Protein AF-A0A933CDI8-F1 (afdb_monomer)

Secondary structure (DSSP, 8-state):
-HHHHHHHHHHHHHHHHHHHHHHSPPTTHHHHTT----------------------------------------------------------PPPPPPPP--HHHHHHHHHHHHHHHHHHHHHS-TTTHHHHHHHHHHTT---TT---TTSSSSSTT-TT---PPP---HHHHHHHHH-TTS-HHHHHHHHHHHHHH-HHHHHHHHHHHHHS-TT--HHHHHHHHHHHHHHHHHH----PPPBPPHHHHHHHHHHHHHS--SEEEE-SBTTTBSTT-PPPHHHHHHHHHHHHTT-EEEEE-SS-SS--TTSTTS--HHHHTTTS-HHHHTT-EEEEGGGTEEEEEETTEEEEEEE------HHHHHHHHHHHHHHHHHH----BTTBSEEE-SSEEEEE--TT--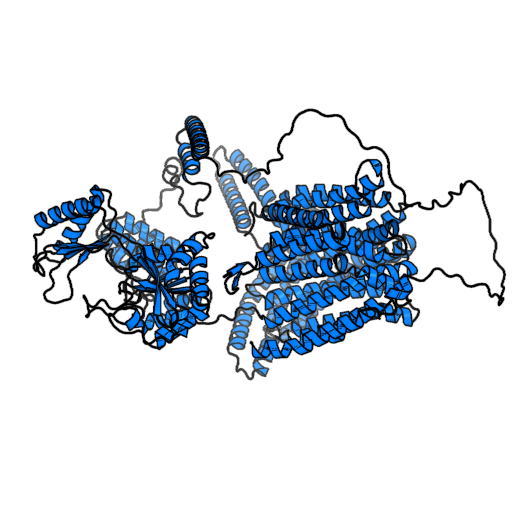HHHHHHHHHHHHHHHHTTT---EEEEE--SSTTPPPEEEEES--HHHHHHHHHHTHHHHHHHHHHHHTT--GGGHHHHHHHHTTSPP-PPPGGGEEEEEEEE-STT-TTHHHHHTSTT-EEEEEEEEE-TTSTTEEE-SS-HHHHHHHHHHHHH-----S--HHHHHHHHHHHHHHHHHHHHHHHHHHHHHHHHHHHHHHHHHHHHTTHHHHHHHHHHHHHHHHS-HHHHHHHHHHHHHHHTTHHHHHHHTT--SHHHHHHHHHHHHHHHHHHHHHHHHHHHHHHGGGHHHHHHHHHHHHHHHHHIIIIIS-HHHHHHHHHHTT-TTHHHHHHHHIIIIIIHHHHHHHS---PPPPSSHHHHHHHHHHTTT--HHHHHHHHHHHHHHHHHHHHHHHHHHHHHHHHHHHHH-----HHHHHHHHHHHHHHHHHHHHHHHHHHHHHHHH-GGGHHHHHHHHHHHHHHHHHHHHHHHHHHHHHHHHHHHH--THHHHHHHHHHHHHSHHHHHHHHTTTBPPPHHHHHHHHHHHHHHHHHHHHHHS--TTHHHHHHHHHHHHHHHHHHHHHHHTHHHHHHHHHHHHHHHHHHIIIIIHHHHHHHHH-TTTHHHHHHHHHHHHHHHHHHHHHHH---PEEEETTTEEEEHHHHHHHHHHHHHHHHIIIIISTT-HHHHHHHHHHHHHHHHHHTT--HHHHHHHHHHHHHTTHHHHHHHH-TTTSSS-HHHHHHHHHHHHHHHHHHHHHHHHHHHHHHB-GGGHHHHHHHHHHHHHHHHHHHHHHHHHHHHHSSS-TTHHHHHHHHHHHHHHHHHHHGGGGSTT--SS---

pLDDT: mean 83.4, std 19.12, range [24.33, 98.25]

Mean predicted aligned error: 13.37 Å

Nearest PDB structures (foldseek):
  7d5p-assembly2_B  TM=5.607E-01  e=1.020E-02  Staphylococcus aureus subsp. aureus COL
  4jre-assembly1_D  TM=4.923E-01  e=1.962E-02  Escherichia coli K-12
  4iu9-assembly1_B  TM=6.446E-01  e=3.135E-01  Escherichia coli K-12
  4jr9-assembly1_A  TM=4.580E-01  e=1.245E-01  Escherichia coli K-12
  4iu9-assembly2_A  TM=4.552E-01  e=8.205E-01  Escherichia coli K-12

Structure (mmCIF, N/CA/C/O backbone):
data_AF-A0A933CDI8-F1
#
_entry.id   AF-A0A933CDI8-F1
#
loop_
_atom_site.group_PDB
_atom_site.id
_atom_site.type_symbol
_atom_site.label_atom_id
_atom_site.label_alt_id
_atom_site.label_comp_id
_atom_site.label_asym_id
_atom_site.label_entity_id
_atom_site.label_seq_id
_atom_site.pdbx_PDB_ins_code
_atom_site.Cartn_x
_atom_site.Cartn_y
_atom_site.Cartn_z
_atom_site.occupancy
_atom_site.B_iso_or_equiv
_atom_site.auth_seq_id
_atom_site.auth_comp_id
_atom_site.auth_asym_id
_atom_site.auth_atom_id
_atom_site.pdbx_PDB_model_num
ATOM 1 N N . MET A 1 1 ? 5.639 -26.938 7.984 1.00 29.56 1 MET A N 1
ATOM 2 C CA . MET A 1 1 ? 6.622 -25.952 7.470 1.00 29.56 1 MET A CA 1
ATOM 3 C C . MET A 1 1 ? 8.074 -26.406 7.642 1.00 29.56 1 MET A C 1
ATOM 5 O O . MET A 1 1 ? 8.707 -26.587 6.616 1.00 29.56 1 MET A O 1
ATOM 9 N N . SER A 1 2 ? 8.576 -26.695 8.855 1.00 24.33 2 SER A N 1
ATOM 10 C CA . SER A 1 2 ? 9.972 -27.151 9.102 1.00 24.33 2 SER A CA 1
ATOM 11 C C . SER A 1 2 ? 10.437 -28.359 8.247 1.00 24.33 2 SER A C 1
ATOM 13 O O . SER A 1 2 ? 11.521 -28.343 7.665 1.00 24.33 2 SER A O 1
ATOM 15 N N . ARG A 1 3 ? 9.582 -29.376 8.045 1.00 27.48 3 ARG A N 1
ATOM 16 C CA . ARG A 1 3 ? 9.903 -30.528 7.171 1.00 27.48 3 ARG A CA 1
ATOM 17 C C . ARG A 1 3 ? 9.955 -30.186 5.671 1.00 27.48 3 ARG A C 1
ATOM 19 O O . ARG A 1 3 ? 10.590 -30.904 4.907 1.00 27.48 3 ARG A O 1
ATOM 26 N N . MET A 1 4 ? 9.311 -29.098 5.244 1.00 31.23 4 MET A N 1
ATOM 27 C CA . MET A 1 4 ? 9.255 -28.670 3.838 1.00 31.23 4 MET A CA 1
ATOM 28 C C . MET A 1 4 ? 10.451 -27.777 3.478 1.00 31.23 4 MET A C 1
ATOM 30 O O . MET A 1 4 ? 11.021 -27.929 2.401 1.00 31.23 4 MET A O 1
ATOM 34 N N . THR A 1 5 ? 10.903 -26.931 4.413 1.00 34.00 5 THR A N 1
ATOM 35 C CA . THR A 1 5 ? 12.157 -26.166 4.298 1.00 34.00 5 THR A CA 1
ATOM 36 C C . THR A 1 5 ? 13.377 -27.082 4.181 1.00 34.00 5 THR A C 1
ATOM 38 O O . THR A 1 5 ? 14.260 -26.806 3.372 1.00 34.00 5 THR A O 1
ATOM 41 N N . ASN A 1 6 ? 13.401 -28.218 4.889 1.00 38.78 6 ASN A N 1
ATOM 42 C CA . ASN A 1 6 ? 14.493 -29.192 4.763 1.00 38.78 6 ASN A CA 1
ATOM 43 C C . ASN A 1 6 ? 14.480 -29.975 3.438 1.00 38.78 6 ASN A C 1
ATOM 45 O O . ASN A 1 6 ? 15.547 -30.329 2.940 1.00 38.78 6 ASN A O 1
ATOM 49 N N . ARG A 1 7 ? 13.308 -30.206 2.826 1.00 41.59 7 ARG A N 1
ATOM 50 C CA . ARG A 1 7 ? 13.207 -30.906 1.529 1.00 41.59 7 ARG A CA 1
ATOM 51 C C . ARG A 1 7 ? 13.533 -30.015 0.328 1.00 41.59 7 ARG A C 1
ATOM 53 O O . ARG A 1 7 ? 14.048 -30.521 -0.660 1.00 41.59 7 ARG A O 1
ATOM 60 N N . LEU A 1 8 ? 13.287 -28.705 0.418 1.00 35.78 8 LEU A N 1
ATOM 61 C CA . LEU A 1 8 ? 13.598 -27.748 -0.654 1.00 35.78 8 LEU A CA 1
ATOM 62 C C . LEU A 1 8 ? 15.042 -27.225 -0.610 1.00 35.78 8 LEU A C 1
ATOM 64 O O . LEU A 1 8 ? 15.559 -26.814 -1.644 1.00 35.78 8 LEU A O 1
ATOM 68 N N . ARG A 1 9 ? 15.718 -27.281 0.548 1.00 43.38 9 ARG A N 1
ATOM 69 C CA . ARG A 1 9 ? 17.098 -26.789 0.702 1.00 43.38 9 ARG A CA 1
ATOM 70 C C . ARG A 1 9 ? 18.082 -27.492 -0.235 1.00 43.38 9 ARG A C 1
ATOM 72 O O . ARG A 1 9 ? 18.809 -26.805 -0.934 1.00 43.38 9 ARG A O 1
ATOM 79 N N . LYS A 1 10 ? 18.057 -28.831 -0.282 1.00 42.09 10 LYS A N 1
ATOM 80 C CA . LYS A 1 10 ? 18.989 -29.652 -1.077 1.00 42.09 10 LYS A CA 1
ATOM 81 C C . LYS A 1 10 ? 18.892 -29.432 -2.597 1.00 42.09 10 LYS A C 1
ATOM 83 O O . LYS A 1 10 ? 19.933 -29.168 -3.191 1.00 42.09 10 LYS A O 1
ATOM 88 N N . PRO A 1 11 ? 17.710 -29.496 -3.244 1.00 41.34 11 PRO A N 1
ATOM 89 C CA . PRO A 1 11 ? 17.618 -29.260 -4.686 1.00 41.34 11 PRO A CA 1
ATOM 90 C C . PRO A 1 11 ? 17.911 -27.800 -5.058 1.00 41.34 11 PRO A C 1
ATOM 92 O O . PRO A 1 11 ? 18.520 -27.558 -6.093 1.00 41.34 11 PRO A O 1
ATOM 95 N N . LEU A 1 12 ? 17.556 -26.830 -4.201 1.00 37.62 12 LEU A N 1
ATOM 96 C CA . LEU A 1 12 ? 17.853 -25.415 -4.443 1.00 37.62 12 LEU A CA 1
ATOM 97 C C . LEU A 1 12 ? 19.356 -25.119 -4.307 1.00 37.62 12 LEU A C 1
ATOM 99 O O . LEU A 1 12 ? 19.914 -24.418 -5.144 1.00 37.62 12 LEU A O 1
ATOM 103 N N . SER A 1 13 ? 20.033 -25.693 -3.305 1.00 42.59 13 SER A N 1
ATOM 104 C CA . SER A 1 13 ? 21.490 -25.580 -3.169 1.00 42.59 13 SER A CA 1
ATOM 105 C C . SER A 1 13 ? 22.235 -26.294 -4.296 1.00 42.59 13 SER A C 1
ATOM 107 O O . SER A 1 13 ? 23.255 -25.786 -4.741 1.00 42.59 13 SER A O 1
ATOM 109 N N . LEU A 1 14 ? 21.716 -27.423 -4.798 1.00 43.22 14 LEU A N 1
ATOM 110 C CA . LEU A 1 14 ? 22.278 -28.133 -5.956 1.00 43.22 14 LEU A CA 1
ATOM 111 C C . LEU A 1 14 ? 22.096 -27.350 -7.260 1.00 43.22 14 LEU A C 1
ATOM 113 O O . LEU A 1 14 ? 23.036 -27.265 -8.038 1.00 43.22 14 LEU A O 1
ATOM 117 N N . ALA A 1 15 ? 20.934 -26.730 -7.481 1.00 39.41 15 ALA A N 1
ATOM 118 C CA . ALA A 1 15 ? 20.693 -25.893 -8.656 1.00 39.41 15 ALA A CA 1
ATOM 119 C C . ALA A 1 15 ? 21.548 -24.612 -8.641 1.00 39.41 15 ALA A C 1
ATOM 121 O O . ALA A 1 15 ? 22.101 -24.229 -9.669 1.00 39.41 15 ALA A O 1
ATOM 122 N N . VAL A 1 16 ? 21.706 -23.979 -7.473 1.00 40.50 16 VAL A N 1
ATOM 123 C CA . VAL A 1 16 ? 22.579 -22.805 -7.292 1.00 40.50 16 VAL A CA 1
ATOM 124 C C . VAL A 1 16 ? 24.055 -23.186 -7.435 1.00 40.50 16 VAL A C 1
ATOM 126 O O . VAL A 1 16 ? 24.792 -22.474 -8.109 1.00 40.50 16 VAL A O 1
ATOM 129 N N . ALA A 1 17 ? 24.482 -24.325 -6.880 1.00 43.09 17 ALA A N 1
ATOM 130 C CA . ALA A 1 17 ? 25.842 -24.834 -7.050 1.00 43.09 17 ALA A CA 1
ATOM 131 C C . ALA A 1 17 ? 26.133 -25.222 -8.508 1.00 43.09 17 ALA A C 1
ATOM 133 O O . ALA A 1 17 ? 27.192 -24.878 -9.012 1.00 43.09 17 ALA A O 1
ATOM 134 N N . ALA A 1 18 ? 25.196 -25.858 -9.217 1.00 39.78 18 ALA A N 1
ATOM 135 C CA . ALA A 1 18 ? 25.355 -26.199 -10.632 1.00 39.78 18 ALA A CA 1
ATOM 136 C C . ALA A 1 18 ? 25.419 -24.950 -11.528 1.00 39.78 18 ALA A C 1
ATOM 138 O O . ALA A 1 18 ? 26.235 -24.897 -12.444 1.00 39.78 18 ALA A O 1
ATOM 139 N N . ALA A 1 19 ? 24.618 -23.919 -11.235 1.00 35.81 19 ALA A N 1
ATOM 140 C CA . ALA A 1 19 ? 24.682 -22.637 -11.937 1.00 35.81 19 ALA A CA 1
ATOM 141 C C . ALA A 1 19 ? 25.991 -21.875 -11.651 1.00 35.81 19 ALA A C 1
ATOM 143 O O . ALA A 1 19 ? 26.554 -21.280 -12.563 1.00 35.81 19 ALA A O 1
ATOM 144 N N . LEU A 1 20 ? 26.503 -21.929 -10.415 1.00 37.59 20 LEU A N 1
ATOM 145 C CA . LEU A 1 20 ? 27.810 -21.369 -10.046 1.00 37.59 20 LEU A CA 1
ATOM 146 C C . LEU A 1 20 ? 28.968 -22.136 -10.698 1.00 37.59 20 LEU A C 1
ATOM 148 O O . LEU A 1 20 ? 29.876 -21.513 -11.231 1.00 37.59 20 LEU A O 1
ATOM 152 N N . VAL A 1 21 ? 28.919 -23.469 -10.727 1.00 40.34 21 VAL A N 1
ATOM 153 C CA . VAL A 1 21 ? 29.942 -24.316 -11.365 1.00 40.34 21 VAL A CA 1
ATOM 154 C C . VAL A 1 21 ? 29.949 -24.142 -12.887 1.00 40.34 21 VAL A C 1
ATOM 156 O O . VAL A 1 21 ? 31.021 -24.108 -13.480 1.00 40.34 21 VAL A O 1
ATOM 159 N N . ALA A 1 22 ? 28.789 -23.950 -13.523 1.00 38.78 22 ALA A N 1
ATOM 160 C CA . ALA A 1 22 ? 28.701 -23.642 -14.954 1.00 38.78 22 ALA A CA 1
ATOM 161 C C . ALA A 1 22 ? 29.131 -22.201 -15.307 1.00 38.78 22 ALA A C 1
ATOM 163 O O . ALA A 1 22 ? 29.430 -21.922 -16.468 1.00 38.78 22 ALA A O 1
ATOM 164 N N . ALA A 1 23 ? 29.152 -21.286 -14.330 1.00 32.81 23 ALA A N 1
ATOM 165 C CA . ALA A 1 23 ? 29.520 -19.879 -14.513 1.00 32.81 23 ALA A CA 1
ATOM 166 C C . ALA A 1 23 ? 30.981 -19.558 -14.146 1.00 32.81 23 ALA A C 1
ATOM 168 O O . ALA A 1 23 ? 31.468 -18.482 -14.493 1.00 32.81 23 ALA A O 1
ATOM 169 N N . LEU A 1 24 ? 31.691 -20.460 -13.461 1.00 33.16 24 LEU A N 1
ATOM 170 C CA . LEU A 1 24 ? 33.099 -20.269 -13.122 1.00 33.16 24 LEU A CA 1
ATOM 171 C C . LEU A 1 24 ? 33.996 -20.642 -14.317 1.00 33.16 24 LEU A C 1
ATOM 173 O O . LEU A 1 24 ? 33.868 -21.742 -14.858 1.00 33.16 24 LEU A O 1
ATOM 177 N N . PRO A 1 25 ? 34.937 -19.776 -14.736 1.00 35.91 25 PRO A N 1
ATOM 178 C CA . PRO A 1 25 ? 35.979 -20.184 -15.666 1.00 35.91 25 PRO A CA 1
ATOM 179 C C . PRO A 1 25 ? 36.874 -21.222 -14.970 1.00 35.91 25 PRO A C 1
ATOM 181 O O . PRO A 1 25 ? 37.279 -21.034 -13.823 1.00 35.91 25 PRO A O 1
ATOM 184 N N . GLY A 1 26 ? 37.167 -22.338 -15.644 1.00 38.72 26 GLY A N 1
ATOM 185 C CA . GLY A 1 26 ? 38.044 -23.374 -15.097 1.00 38.72 26 GLY A CA 1
ATOM 186 C C . GLY A 1 26 ? 39.420 -22.812 -14.686 1.00 38.72 26 GLY A C 1
ATOM 187 O O . GLY A 1 26 ? 39.876 -21.823 -15.270 1.00 38.72 26 GLY A O 1
ATOM 188 N N . PRO A 1 27 ? 40.118 -23.441 -13.721 1.00 36.31 27 PRO A N 1
ATOM 189 C CA . PRO A 1 27 ? 41.357 -22.925 -13.120 1.00 36.31 27 PRO A CA 1
ATOM 190 C C . PRO A 1 27 ? 42.532 -22.706 -14.098 1.00 36.31 27 PRO A C 1
ATOM 192 O O . PRO A 1 27 ? 43.540 -22.117 -13.717 1.00 36.31 27 PRO A O 1
ATOM 195 N N . CYS A 1 28 ? 42.409 -23.093 -15.372 1.00 35.12 28 CYS A N 1
ATOM 196 C CA . CYS A 1 28 ? 43.388 -22.774 -16.415 1.00 35.12 28 CYS A CA 1
ATOM 197 C C . CYS A 1 28 ? 43.265 -21.344 -16.985 1.00 35.12 28 CYS A C 1
ATOM 199 O O . CYS A 1 28 ? 44.258 -20.811 -17.474 1.00 35.12 28 CYS A O 1
ATOM 201 N N . ALA A 1 29 ? 42.108 -20.677 -16.886 1.00 35.97 29 ALA A N 1
ATOM 202 C CA . ALA A 1 29 ? 41.917 -19.342 -17.473 1.00 35.97 29 ALA A CA 1
ATOM 203 C C . ALA A 1 29 ? 42.589 -18.213 -16.662 1.00 35.97 29 ALA A C 1
ATOM 205 O O . ALA A 1 29 ? 43.059 -17.235 -17.238 1.00 35.97 29 ALA A O 1
ATOM 206 N N . ALA A 1 30 ? 42.718 -18.374 -15.339 1.00 34.94 30 ALA A N 1
ATOM 207 C CA . ALA A 1 30 ? 43.395 -17.403 -14.473 1.00 34.94 30 ALA A CA 1
ATOM 208 C C . ALA A 1 30 ? 44.931 -17.414 -14.628 1.00 34.94 30 ALA A C 1
ATOM 210 O O . ALA A 1 30 ? 45.590 -16.443 -14.267 1.00 34.94 30 ALA A O 1
ATOM 211 N N . ARG A 1 31 ? 45.508 -18.483 -15.204 1.00 35.03 31 ARG A N 1
ATOM 212 C CA . ARG A 1 31 ? 46.951 -18.579 -15.492 1.00 35.03 31 ARG A CA 1
ATOM 213 C C . ARG A 1 31 ? 47.328 -18.030 -16.873 1.00 35.03 31 ARG A C 1
ATOM 215 O O . ARG A 1 31 ? 48.429 -17.516 -17.029 1.00 35.03 31 ARG A O 1
ATOM 222 N N . ALA A 1 32 ? 46.409 -18.058 -17.841 1.00 36.06 32 ALA A N 1
ATOM 223 C CA . ALA A 1 32 ? 46.644 -17.524 -19.186 1.00 36.06 32 ALA A CA 1
ATOM 224 C C . ALA A 1 32 ? 46.695 -15.982 -19.230 1.00 36.06 32 ALA A C 1
ATOM 226 O O . ALA A 1 32 ? 47.423 -15.419 -20.042 1.00 36.06 32 ALA A O 1
ATOM 227 N N . ALA A 1 33 ? 46.007 -15.289 -18.313 1.00 37.56 33 ALA A N 1
ATOM 228 C CA . ALA A 1 33 ? 46.054 -13.825 -18.214 1.00 37.56 33 ALA A CA 1
ATOM 229 C C . ALA A 1 33 ? 47.380 -13.274 -17.637 1.00 37.56 33 ALA A C 1
ATOM 231 O O . ALA A 1 33 ? 47.621 -12.074 -17.716 1.00 37.56 33 ALA A O 1
ATOM 232 N N . ALA A 1 34 ? 48.249 -14.133 -17.087 1.00 37.78 34 ALA A N 1
ATOM 233 C CA . ALA A 1 34 ? 49.515 -13.733 -16.465 1.00 37.78 34 ALA A CA 1
ATOM 234 C C . ALA A 1 34 ? 50.777 -14.119 -17.273 1.00 37.78 34 ALA A C 1
ATOM 236 O O . ALA A 1 34 ? 51.878 -13.790 -16.842 1.00 37.78 34 ALA A O 1
ATOM 237 N N . GLN A 1 35 ? 50.660 -14.809 -18.420 1.00 35.44 35 GLN A N 1
ATOM 238 C CA . GLN A 1 35 ? 51.826 -15.347 -19.158 1.00 35.44 35 GLN A CA 1
ATOM 239 C C . GLN A 1 35 ? 51.803 -15.131 -20.688 1.00 35.44 35 GLN A C 1
ATOM 241 O O . GLN A 1 35 ? 52.497 -15.822 -21.427 1.00 35.44 35 GLN A O 1
ATOM 246 N N . GLY A 1 36 ? 51.051 -14.152 -21.193 1.00 30.30 36 GLY A N 1
ATOM 247 C CA . GLY A 1 36 ? 50.941 -13.863 -22.631 1.00 30.30 36 GLY A CA 1
ATOM 248 C C . GLY A 1 36 ? 51.861 -12.752 -23.155 1.00 30.30 36 GLY A C 1
ATOM 249 O O . GLY A 1 36 ? 51.366 -11.827 -23.785 1.00 30.30 36 GLY A O 1
ATOM 250 N N . LEU A 1 37 ? 53.174 -12.810 -22.907 1.00 35.38 37 LEU A N 1
ATOM 251 C CA . LEU A 1 37 ? 54.184 -12.004 -23.619 1.00 35.38 37 LEU A CA 1
ATOM 252 C C . LEU A 1 37 ? 55.337 -12.917 -24.055 1.00 35.38 37 LEU A C 1
ATOM 254 O O . LEU A 1 37 ? 56.425 -12.910 -23.491 1.00 35.38 37 LEU A O 1
ATOM 258 N N . ALA A 1 38 ? 55.076 -13.732 -25.071 1.00 32.53 38 ALA A N 1
ATOM 259 C CA . ALA A 1 38 ? 56.111 -14.375 -25.865 1.00 32.53 38 ALA A CA 1
ATOM 260 C C . ALA A 1 38 ? 55.606 -14.459 -27.308 1.00 32.53 38 ALA A C 1
ATOM 262 O O . ALA A 1 38 ? 54.597 -15.101 -27.593 1.00 32.53 38 ALA A O 1
ATOM 263 N N . SER A 1 39 ? 56.291 -13.752 -28.207 1.00 38.97 39 SER A N 1
ATOM 264 C CA . SER A 1 39 ? 56.068 -13.852 -29.651 1.00 38.97 39 SER A CA 1
ATOM 265 C C . SER A 1 39 ? 56.414 -15.257 -30.144 1.00 38.97 39 SER A C 1
ATOM 267 O O . SER A 1 39 ? 57.400 -15.831 -29.675 1.00 38.97 39 SER A O 1
ATOM 269 N N . PRO A 1 40 ? 55.733 -15.742 -31.192 1.00 36.28 40 PRO A N 1
ATOM 270 C CA . PRO A 1 40 ? 56.443 -16.542 -32.172 1.00 36.28 40 PRO A CA 1
ATOM 271 C C . PRO A 1 40 ? 56.305 -16.024 -33.606 1.00 36.28 40 PRO A C 1
ATOM 273 O O . PRO A 1 40 ? 55.358 -15.354 -34.009 1.00 36.28 40 PRO A O 1
ATOM 276 N N . ARG A 1 41 ? 57.369 -16.362 -34.327 1.00 30.36 41 ARG A N 1
ATOM 277 C CA . ARG A 1 41 ? 57.765 -16.047 -35.693 1.00 30.36 41 ARG A CA 1
ATOM 278 C C . ARG A 1 41 ? 56.803 -16.573 -36.771 1.00 30.36 41 ARG A C 1
ATOM 280 O O . ARG A 1 41 ? 56.313 -17.690 -36.684 1.00 30.36 41 ARG A O 1
ATOM 287 N N . THR A 1 42 ? 56.650 -15.742 -37.804 1.00 32.97 42 THR A N 1
ATOM 288 C CA . THR A 1 42 ? 56.562 -16.020 -39.255 1.00 32.97 42 THR A CA 1
ATOM 289 C C . THR A 1 42 ? 56.135 -17.414 -39.742 1.00 32.97 42 THR A C 1
ATOM 291 O O . THR A 1 42 ? 56.906 -18.365 -39.642 1.00 32.97 42 THR A O 1
ATOM 294 N N . ALA A 1 43 ? 55.026 -17.455 -40.490 1.00 27.66 43 ALA A N 1
ATOM 295 C CA . ALA A 1 43 ? 54.917 -18.207 -41.744 1.00 27.66 43 ALA A CA 1
ATOM 296 C C . ALA A 1 43 ? 53.823 -17.587 -42.640 1.00 27.66 43 ALA A C 1
ATOM 298 O O . ALA A 1 43 ? 52.688 -17.396 -42.214 1.00 27.66 43 ALA A O 1
ATOM 299 N N . ALA A 1 44 ? 54.185 -17.277 -43.880 1.00 27.81 44 ALA A N 1
ATOM 300 C CA . ALA A 1 44 ? 53.309 -17.021 -45.027 1.00 27.81 44 ALA A CA 1
ATOM 301 C C . ALA A 1 44 ? 53.816 -17.925 -46.179 1.00 27.81 44 ALA A C 1
ATOM 303 O O . ALA A 1 44 ? 54.925 -18.452 -46.029 1.00 27.81 44 ALA A O 1
ATOM 304 N N . PRO A 1 45 ? 53.145 -18.073 -47.343 1.00 42.59 45 PRO A N 1
ATOM 305 C CA . PRO A 1 45 ? 51.833 -17.558 -47.759 1.00 42.59 45 PRO A CA 1
ATOM 306 C C . PRO A 1 45 ? 50.931 -18.622 -48.446 1.00 42.59 45 PRO A C 1
ATOM 308 O O . PRO A 1 45 ? 51.368 -19.720 -48.777 1.00 42.59 45 PRO A O 1
ATOM 311 N N . ALA A 1 46 ? 49.688 -18.253 -48.774 1.00 26.22 46 ALA A N 1
ATOM 312 C CA . ALA A 1 46 ? 49.023 -18.750 -49.981 1.00 26.22 46 ALA A CA 1
ATOM 313 C C . ALA A 1 46 ? 48.181 -17.628 -50.604 1.00 26.22 46 ALA A C 1
ATOM 315 O O . ALA A 1 46 ? 47.375 -16.975 -49.946 1.00 26.22 46 ALA A O 1
ATOM 316 N N . VAL A 1 47 ? 48.474 -17.394 -51.876 1.00 26.02 47 VAL A N 1
ATOM 317 C CA . VAL A 1 47 ? 47.993 -16.352 -52.780 1.00 26.02 47 VAL A CA 1
ATOM 318 C C . VAL A 1 47 ? 46.614 -16.724 -53.323 1.00 26.02 47 VAL A C 1
ATOM 320 O O . VAL A 1 47 ? 46.449 -17.851 -53.766 1.00 26.02 47 VAL A O 1
ATOM 323 N N . PHE A 1 48 ? 45.679 -15.773 -53.400 1.00 27.17 48 PHE A N 1
ATOM 324 C CA . PHE A 1 48 ? 44.833 -15.601 -54.587 1.00 27.17 48 PHE A CA 1
ATOM 325 C C . PHE A 1 48 ? 44.464 -14.122 -54.744 1.00 27.17 48 PHE A C 1
ATOM 327 O O . PHE A 1 48 ? 43.903 -13.487 -53.855 1.00 27.17 48 PHE A O 1
ATOM 334 N N . SER A 1 49 ? 44.878 -13.594 -55.891 1.00 24.53 49 SER A N 1
ATOM 335 C CA . SER A 1 49 ? 44.641 -12.253 -56.413 1.00 24.53 49 SER A CA 1
ATOM 336 C C . SER A 1 49 ? 43.299 -12.221 -57.142 1.00 24.53 49 SER A C 1
ATOM 338 O O . SER A 1 49 ? 42.976 -13.206 -57.800 1.00 24.53 49 SER A O 1
ATOM 340 N N . LEU A 1 50 ? 42.575 -11.097 -57.091 1.00 26.86 50 LEU A N 1
ATOM 341 C CA . LEU A 1 50 ? 41.973 -10.487 -58.282 1.00 26.86 50 LEU A CA 1
ATOM 342 C C . LEU A 1 50 ? 41.730 -8.976 -58.068 1.00 26.86 50 LEU A C 1
ATOM 344 O O . LEU A 1 50 ? 41.276 -8.530 -57.019 1.00 26.86 50 LEU A O 1
ATOM 348 N N . ALA A 1 51 ? 42.133 -8.250 -59.109 1.00 29.12 51 ALA A N 1
ATOM 349 C CA . ALA A 1 51 ? 42.309 -6.818 -59.364 1.00 29.12 51 ALA A CA 1
ATOM 350 C C . ALA A 1 51 ? 41.032 -5.920 -59.317 1.00 29.12 51 ALA A C 1
ATOM 352 O O . ALA A 1 51 ? 39.929 -6.437 -59.149 1.00 29.12 51 ALA A O 1
ATOM 353 N N . PRO A 1 52 ? 41.184 -4.576 -59.441 1.00 37.81 52 PRO A N 1
ATOM 354 C CA . PRO A 1 52 ? 40.382 -3.558 -58.751 1.00 37.81 52 PRO A CA 1
ATOM 355 C C . PRO A 1 52 ? 39.442 -2.745 -59.667 1.00 37.81 52 PRO A C 1
ATOM 357 O O . PRO A 1 52 ? 39.448 -2.903 -60.884 1.00 37.81 52 PRO A O 1
ATOM 360 N N . LEU A 1 53 ? 38.695 -1.806 -59.072 1.00 28.00 53 LEU A N 1
ATOM 361 C CA . LEU A 1 53 ? 38.076 -0.679 -59.778 1.00 28.00 53 LEU A CA 1
ATOM 362 C C . LEU A 1 53 ? 38.380 0.642 -59.056 1.00 28.00 53 LEU A C 1
ATOM 364 O O . LEU A 1 53 ? 38.487 0.700 -57.832 1.00 28.00 53 LEU A O 1
ATOM 368 N N . GLU A 1 54 ? 38.609 1.652 -59.886 1.00 26.31 54 GLU A N 1
ATOM 369 C CA . GLU A 1 54 ? 39.449 2.832 -59.696 1.00 26.31 54 GLU A CA 1
ATOM 370 C C . GLU A 1 54 ? 38.835 3.983 -58.873 1.00 26.31 54 GLU A C 1
ATOM 372 O O . GLU A 1 54 ? 37.628 4.076 -58.660 1.00 26.31 54 GLU A O 1
ATOM 377 N N . ALA A 1 55 ? 39.744 4.859 -58.426 1.00 28.17 55 ALA A N 1
ATOM 378 C CA . ALA A 1 55 ? 39.577 6.114 -57.679 1.00 28.17 55 ALA A CA 1
ATOM 379 C C . ALA A 1 55 ? 38.943 7.261 -58.528 1.00 28.17 55 ALA A C 1
ATOM 381 O O . ALA A 1 55 ? 38.506 6.972 -59.641 1.00 28.17 55 ALA A O 1
ATOM 382 N N . PRO A 1 56 ? 38.835 8.544 -58.073 1.00 40.12 56 PRO A N 1
ATOM 383 C CA . PRO A 1 56 ? 39.926 9.438 -57.594 1.00 40.12 56 PRO A CA 1
ATOM 384 C C . PRO A 1 56 ? 39.593 10.138 -56.243 1.00 40.12 56 PRO A C 1
ATOM 386 O O . PRO A 1 56 ? 38.428 10.282 -55.898 1.00 40.12 56 PRO A O 1
ATOM 389 N N . ALA A 1 57 ? 40.497 10.492 -55.318 1.00 29.02 57 ALA A N 1
ATOM 390 C CA . ALA A 1 57 ? 41.764 11.251 -55.301 1.00 29.02 57 ALA A CA 1
ATOM 391 C C . ALA A 1 57 ? 41.606 12.682 -54.715 1.00 29.02 57 ALA A C 1
ATOM 393 O O . ALA A 1 57 ? 40.721 13.433 -55.112 1.00 29.02 57 ALA A O 1
ATOM 394 N N . GLY A 1 58 ? 42.523 13.029 -53.794 1.00 27.61 58 GLY A N 1
ATOM 395 C CA . GLY A 1 58 ? 42.751 14.340 -53.144 1.00 27.61 58 GLY A CA 1
ATOM 396 C C . GLY A 1 58 ? 42.827 14.190 -51.612 1.00 27.61 58 GLY A C 1
ATOM 397 O O . GLY A 1 58 ? 41.789 14.039 -50.986 1.00 27.61 58 GLY A O 1
ATOM 398 N N . GLY A 1 59 ? 43.983 14.019 -50.943 1.00 27.66 59 GLY A N 1
ATOM 399 C CA . GLY A 1 59 ? 45.147 14.927 -50.793 1.00 27.66 59 GLY A CA 1
ATOM 400 C C . GLY A 1 59 ? 44.943 15.778 -49.514 1.00 27.66 59 GLY A C 1
ATOM 401 O O . GLY A 1 59 ? 43.872 16.346 -49.380 1.00 27.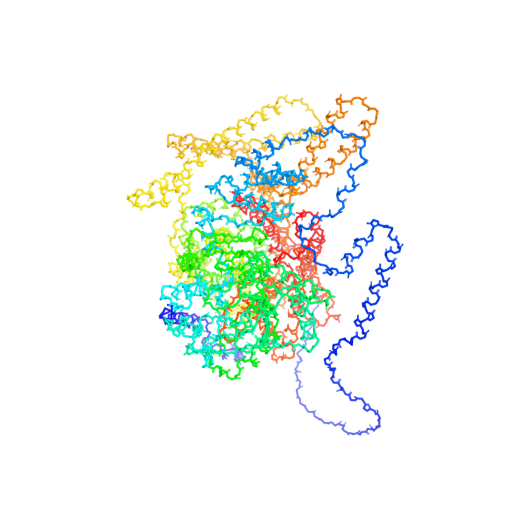66 59 GLY A O 1
ATOM 402 N N . LEU A 1 60 ? 45.816 15.933 -48.506 1.00 26.25 60 LEU A N 1
ATOM 403 C CA . LEU A 1 60 ? 47.265 15.762 -48.337 1.00 26.25 60 LEU A CA 1
ATOM 404 C C . LEU A 1 60 ? 47.634 15.719 -46.820 1.00 26.25 60 LEU A C 1
ATOM 406 O O . LEU A 1 60 ? 46.894 16.213 -45.976 1.00 26.25 60 LEU A O 1
ATOM 410 N N . LEU A 1 61 ? 48.814 15.143 -46.546 1.00 28.84 61 LEU A N 1
ATOM 411 C CA . LEU A 1 61 ? 49.666 15.040 -45.332 1.00 28.84 61 LEU A CA 1
ATOM 412 C C . LEU A 1 61 ? 49.764 16.329 -44.459 1.00 28.84 61 LEU A C 1
ATOM 414 O O . LEU A 1 61 ? 49.611 17.420 -44.984 1.00 28.84 61 LEU A O 1
ATOM 418 N N . SER A 1 62 ? 50.109 16.362 -43.161 1.00 27.44 62 SER A N 1
ATOM 419 C CA . SER A 1 62 ? 51.212 15.717 -42.416 1.00 27.44 62 SER A CA 1
ATOM 420 C C . SER A 1 62 ? 51.161 16.099 -40.913 1.00 27.44 62 SER A C 1
ATOM 422 O O . SER A 1 62 ? 50.557 17.106 -40.561 1.00 27.44 62 SER A O 1
ATOM 424 N N . GLN A 1 63 ? 51.918 15.349 -40.093 1.00 28.88 63 GLN A N 1
ATOM 425 C CA . GLN A 1 63 ? 52.512 15.668 -38.771 1.00 28.88 63 GLN A CA 1
ATOM 426 C C . GLN A 1 63 ? 51.982 14.866 -37.566 1.00 28.88 63 GLN A C 1
ATOM 428 O O . GLN A 1 63 ? 51.037 15.243 -36.882 1.00 28.88 63 GLN A O 1
ATOM 433 N N . ILE A 1 64 ? 52.694 13.773 -37.270 1.00 29.14 64 ILE A N 1
ATOM 434 C CA . ILE A 1 64 ? 52.684 13.049 -35.992 1.00 29.14 64 ILE A CA 1
ATOM 435 C C . ILE A 1 64 ? 54.128 13.071 -35.471 1.00 29.14 64 ILE A C 1
ATOM 437 O O . ILE A 1 64 ? 55.005 12.568 -36.178 1.00 29.14 64 ILE A O 1
ATOM 441 N N . PRO A 1 65 ? 54.415 13.587 -34.264 1.00 33.69 65 PRO A N 1
ATOM 442 C CA . PRO A 1 65 ? 55.631 13.232 -33.559 1.00 33.69 65 PRO A CA 1
ATOM 443 C C . PRO A 1 65 ? 55.393 12.000 -32.679 1.00 33.69 65 PRO A C 1
ATOM 445 O O . PRO A 1 65 ? 54.406 11.890 -31.950 1.00 33.69 65 PRO A O 1
ATOM 448 N N . ALA A 1 66 ? 56.338 11.069 -32.774 1.00 33.12 66 ALA A N 1
ATOM 449 C CA . ALA A 1 66 ? 56.479 9.910 -31.912 1.00 33.12 66 ALA A CA 1
ATOM 450 C C . ALA A 1 66 ? 56.837 10.331 -30.476 1.00 33.12 66 ALA A C 1
ATOM 452 O O . ALA A 1 66 ? 57.699 11.186 -30.280 1.00 33.12 66 ALA A O 1
ATOM 453 N N . ALA A 1 67 ? 56.231 9.682 -29.479 1.00 30.05 67 ALA A N 1
ATOM 454 C CA . ALA A 1 67 ? 56.672 9.748 -28.089 1.00 30.05 67 ALA A CA 1
ATOM 455 C C . ALA A 1 67 ? 57.060 8.344 -27.603 1.00 30.05 67 ALA A C 1
ATOM 457 O O . ALA A 1 67 ? 56.296 7.386 -27.713 1.00 30.05 67 ALA A O 1
ATOM 458 N N . ALA A 1 68 ? 58.300 8.268 -27.129 1.00 31.66 68 ALA A N 1
ATOM 459 C CA . ALA A 1 68 ? 59.029 7.104 -26.648 1.00 31.66 68 ALA A CA 1
ATOM 460 C C . ALA A 1 68 ? 58.489 6.559 -25.302 1.00 31.66 68 ALA A C 1
ATOM 462 O O . ALA A 1 68 ? 57.739 7.254 -24.612 1.00 31.66 68 ALA A O 1
ATOM 463 N N . PRO A 1 69 ? 58.875 5.332 -24.897 1.00 34.00 69 PRO A N 1
ATOM 464 C CA . PRO A 1 69 ? 58.374 4.688 -23.689 1.00 34.00 69 PRO A CA 1
ATOM 465 C C . PRO A 1 69 ? 59.171 5.141 -22.460 1.00 34.00 69 PRO A C 1
ATOM 467 O O . PRO A 1 69 ? 60.401 5.124 -22.470 1.00 34.00 69 PRO A O 1
ATOM 470 N N . TRP A 1 70 ? 58.488 5.506 -21.375 1.00 28.81 70 TRP A N 1
ATOM 471 C CA . TRP A 1 70 ? 59.133 5.717 -20.078 1.00 28.81 70 TRP A CA 1
ATOM 472 C C . TRP A 1 70 ? 59.006 4.469 -19.214 1.00 28.81 70 TRP A C 1
ATOM 474 O O . TRP A 1 70 ? 57.936 4.108 -18.726 1.00 28.81 70 TRP A O 1
ATOM 484 N N . ALA A 1 71 ? 60.153 3.810 -19.078 1.00 29.94 71 ALA A N 1
ATOM 485 C CA . ALA A 1 71 ? 60.442 2.812 -18.072 1.00 29.94 71 ALA A CA 1
ATOM 486 C C . ALA A 1 71 ? 60.413 3.441 -16.670 1.00 29.94 71 ALA A C 1
ATOM 488 O O . ALA A 1 71 ? 60.843 4.576 -16.465 1.00 29.94 71 ALA A O 1
ATOM 489 N N . ALA A 1 72 ? 59.924 2.671 -15.702 1.00 37.16 72 ALA A N 1
ATOM 490 C CA . ALA A 1 72 ? 60.064 2.971 -14.284 1.00 37.16 72 ALA A CA 1
ATOM 491 C C . ALA A 1 72 ? 61.541 2.941 -13.853 1.00 37.16 72 ALA A C 1
ATOM 493 O O . ALA A 1 72 ? 62.338 2.196 -14.429 1.00 37.16 72 ALA A O 1
ATOM 494 N N . PRO A 1 73 ? 61.866 3.614 -12.739 1.00 39.19 73 PRO A N 1
ATOM 495 C CA . PRO A 1 73 ? 62.686 2.932 -11.752 1.00 39.19 73 PRO A CA 1
ATOM 496 C C . PRO A 1 73 ? 62.089 3.020 -10.346 1.00 39.19 73 PRO A C 1
ATOM 498 O O . PRO A 1 73 ? 61.611 4.056 -9.888 1.00 39.19 73 PRO A O 1
ATOM 501 N N . ALA A 1 74 ? 62.157 1.885 -9.658 1.00 32.66 74 ALA A N 1
ATOM 502 C CA . ALA A 1 74 ? 62.060 1.783 -8.215 1.00 32.66 74 ALA A CA 1
ATOM 503 C C . ALA A 1 74 ? 63.476 1.707 -7.611 1.00 32.66 74 ALA A C 1
ATOM 505 O O . ALA A 1 74 ? 64.372 1.145 -8.239 1.00 32.66 74 ALA A O 1
ATOM 506 N N . ALA A 1 75 ? 63.578 2.170 -6.356 1.00 31.50 75 ALA A N 1
ATOM 507 C CA . ALA A 1 75 ? 64.600 1.907 -5.326 1.00 31.50 75 ALA A CA 1
ATOM 508 C C . ALA A 1 75 ? 65.684 2.979 -5.045 1.00 31.50 75 ALA A C 1
ATOM 510 O O . ALA A 1 75 ? 66.420 3.392 -5.932 1.00 31.50 75 ALA A O 1
ATOM 511 N N . GLY A 1 76 ? 65.824 3.307 -3.743 1.00 28.11 76 GLY A N 1
ATOM 512 C CA . GLY A 1 76 ? 67.070 3.767 -3.093 1.00 28.11 76 GLY A CA 1
ATOM 513 C C . GLY A 1 76 ? 67.055 5.196 -2.511 1.00 28.11 76 GLY A C 1
ATOM 514 O O . GLY A 1 76 ? 67.439 6.113 -3.215 1.00 28.11 76 GLY A O 1
ATOM 515 N N . LEU A 1 77 ? 66.439 5.492 -1.355 1.00 28.22 77 LEU A N 1
ATOM 516 C CA . LEU A 1 77 ? 66.967 5.466 0.035 1.00 28.22 77 LEU A CA 1
ATOM 517 C C . LEU A 1 77 ? 68.030 6.534 0.414 1.00 28.22 77 LEU A C 1
ATOM 519 O O . LEU A 1 77 ? 69.109 6.581 -0.156 1.00 28.22 77 LEU A O 1
ATOM 523 N N . ALA A 1 78 ? 67.707 7.252 1.505 1.00 28.25 78 ALA A N 1
ATOM 524 C CA . ALA A 1 78 ? 68.570 7.925 2.492 1.00 28.25 78 ALA A CA 1
ATOM 525 C C . ALA A 1 78 ? 69.371 9.187 2.102 1.00 28.25 78 ALA A C 1
ATOM 527 O O . ALA A 1 78 ? 70.402 9.102 1.453 1.00 28.25 78 ALA A O 1
ATOM 528 N N . ALA A 1 79 ? 68.982 10.335 2.680 1.00 27.06 79 ALA A N 1
ATOM 529 C CA . ALA A 1 79 ? 69.775 11.064 3.689 1.00 27.06 79 ALA A CA 1
ATOM 530 C C . ALA A 1 79 ? 69.166 12.454 3.968 1.00 27.06 79 ALA A C 1
ATOM 532 O O . ALA A 1 79 ? 69.165 13.299 3.082 1.00 27.06 79 ALA A O 1
ATOM 533 N N . ALA A 1 80 ? 68.658 12.666 5.191 1.00 27.50 80 ALA A N 1
ATOM 534 C CA . ALA A 1 80 ? 68.798 13.897 5.995 1.00 27.50 80 ALA A CA 1
ATOM 535 C C . ALA A 1 80 ? 67.782 13.910 7.161 1.00 27.50 80 ALA A C 1
ATOM 537 O O . ALA A 1 80 ? 66.761 14.590 7.136 1.00 27.50 80 ALA A O 1
ATOM 538 N N . LEU A 1 81 ? 68.090 13.130 8.202 1.00 32.75 81 LEU A N 1
ATOM 539 C CA . LEU A 1 81 ? 67.918 13.562 9.598 1.00 32.75 81 LEU A CA 1
ATOM 540 C C . LEU A 1 81 ? 69.044 14.604 9.830 1.00 32.75 81 LEU A C 1
ATOM 542 O O . LEU A 1 81 ? 70.127 14.409 9.290 1.00 32.75 81 LEU A O 1
ATOM 546 N N . ALA A 1 82 ? 68.931 15.720 10.549 1.00 31.81 82 ALA A N 1
ATOM 547 C CA . ALA A 1 82 ? 68.252 15.993 11.812 1.00 31.81 82 ALA A CA 1
ATOM 548 C C . ALA A 1 82 ? 68.129 17.545 12.017 1.00 31.81 82 ALA A C 1
ATOM 550 O O . ALA A 1 82 ? 68.140 18.271 11.027 1.00 31.81 82 ALA A O 1
ATOM 551 N N . PRO A 1 83 ? 67.953 18.094 13.238 1.00 46.75 83 PRO A N 1
ATOM 552 C CA . PRO A 1 83 ? 66.697 18.676 13.711 1.00 46.75 83 PRO A CA 1
ATOM 553 C C . PRO A 1 83 ? 66.789 20.195 13.981 1.00 46.75 83 PRO A C 1
ATOM 555 O O . PRO A 1 83 ? 67.874 20.755 14.099 1.00 46.75 83 PRO A O 1
ATOM 558 N N . SER A 1 84 ? 65.650 20.864 14.180 1.00 26.77 84 SER A N 1
ATOM 559 C CA . SER A 1 84 ? 65.632 22.120 14.943 1.00 26.77 84 SER A CA 1
ATOM 560 C C . SER A 1 84 ? 64.388 22.192 15.837 1.00 26.77 84 SER A C 1
ATOM 562 O O . SER A 1 84 ? 63.308 21.801 15.384 1.00 26.77 84 SER A O 1
ATOM 564 N N . PRO A 1 85 ? 64.538 22.592 17.114 1.00 34.06 85 PRO A N 1
ATOM 565 C CA . PRO A 1 85 ? 63.519 22.455 18.140 1.00 34.06 85 PRO A CA 1
ATOM 566 C C . PRO A 1 85 ? 62.668 23.726 18.286 1.00 34.06 85 PRO A C 1
ATOM 568 O O . PRO A 1 85 ? 63.033 24.796 17.813 1.00 34.06 85 PRO A O 1
ATOM 571 N N . ALA A 1 86 ? 61.603 23.572 19.073 1.00 28.34 86 ALA A N 1
ATOM 572 C CA . ALA A 1 86 ? 60.825 24.597 19.769 1.00 28.34 86 ALA A CA 1
ATOM 573 C C . ALA A 1 86 ? 59.410 24.892 19.234 1.00 28.34 86 ALA A C 1
ATOM 575 O O . ALA A 1 86 ? 59.201 25.506 18.194 1.00 28.34 86 ALA A O 1
ATOM 576 N N . ALA A 1 87 ? 58.481 24.546 20.131 1.00 29.14 87 ALA A N 1
ATOM 577 C CA . ALA A 1 87 ? 57.303 25.300 20.550 1.00 29.14 87 ALA A CA 1
ATOM 578 C C . ALA A 1 87 ? 55.926 24.905 19.979 1.00 29.14 87 ALA A C 1
ATOM 580 O O . ALA A 1 87 ? 55.560 25.204 18.850 1.00 29.14 87 ALA A O 1
ATOM 581 N N . HIS A 1 88 ? 55.154 24.355 20.926 1.00 29.94 88 HIS A N 1
ATOM 582 C CA . HIS A 1 88 ? 53.697 24.275 21.055 1.00 29.94 88 HIS A CA 1
ATOM 583 C C . HIS A 1 88 ? 52.972 23.076 20.430 1.00 29.94 88 HIS A C 1
ATOM 585 O O . HIS A 1 88 ? 52.539 23.079 19.283 1.00 29.94 88 HIS A O 1
ATOM 591 N N . GLU A 1 89 ? 52.736 22.080 21.293 1.00 30.72 89 GLU A N 1
ATOM 592 C CA . GLU A 1 89 ? 51.552 21.224 21.228 1.00 30.72 89 GLU A CA 1
ATOM 593 C C . GLU A 1 89 ? 50.275 22.079 21.160 1.00 30.72 89 GLU A C 1
ATOM 595 O O . GLU A 1 89 ? 50.123 23.045 21.915 1.00 30.72 89 GLU A O 1
ATOM 600 N N . PRO A 1 90 ? 49.296 21.652 20.351 1.00 29.55 90 PRO A N 1
ATOM 601 C CA . PRO A 1 90 ? 47.979 21.468 20.930 1.00 29.55 90 PRO A CA 1
ATOM 602 C C . PRO A 1 90 ? 47.522 20.022 20.741 1.00 29.55 90 PRO A C 1
ATOM 604 O O . PRO A 1 90 ? 47.494 19.474 19.638 1.00 29.55 90 PRO A O 1
ATOM 607 N N . ALA A 1 91 ? 47.150 19.413 21.863 1.00 27.66 91 ALA A N 1
ATOM 608 C CA . ALA A 1 91 ? 46.522 18.109 21.941 1.00 27.66 91 ALA A CA 1
ATOM 609 C C . ALA A 1 91 ? 45.298 18.022 21.010 1.00 27.66 91 ALA A C 1
ATOM 611 O O . ALA A 1 91 ? 44.358 18.813 21.104 1.00 27.66 91 ALA A O 1
ATOM 612 N N . PHE A 1 92 ? 45.292 17.016 20.134 1.00 28.33 92 PHE A N 1
ATOM 613 C CA . PHE A 1 92 ? 44.138 16.664 19.314 1.00 28.33 92 PHE A CA 1
ATOM 614 C C . PHE A 1 92 ? 43.126 15.900 20.182 1.00 28.33 92 PHE A C 1
ATOM 616 O O . PHE A 1 92 ? 43.182 14.679 20.327 1.00 28.33 92 PHE A O 1
ATOM 623 N N . VAL A 1 93 ? 42.224 16.651 20.813 1.00 25.67 93 VAL A N 1
ATOM 624 C CA . VAL A 1 93 ? 41.081 16.136 21.576 1.00 25.67 93 VAL A CA 1
ATOM 625 C C . VAL A 1 93 ? 39.958 15.773 20.597 1.00 25.67 93 VAL A C 1
ATOM 627 O O . VAL A 1 93 ? 39.486 16.614 19.836 1.00 25.67 93 VAL A O 1
ATOM 630 N N . LEU A 1 94 ? 39.519 14.511 20.618 1.00 30.69 94 LEU A N 1
ATOM 631 C CA . LEU A 1 94 ? 38.298 14.055 19.941 1.00 30.69 94 LEU A CA 1
ATOM 632 C C . LEU A 1 94 ? 37.090 14.885 20.421 1.00 30.69 94 LEU A C 1
ATOM 634 O O . LEU A 1 94 ? 36.936 15.047 21.634 1.00 30.69 94 LEU A O 1
ATOM 638 N N . PRO A 1 95 ? 36.188 15.362 19.540 1.00 28.00 95 PRO A N 1
ATOM 639 C CA . PRO A 1 95 ? 34.971 16.011 20.002 1.00 28.00 95 PRO A CA 1
ATOM 640 C C . PRO A 1 95 ? 34.109 14.985 20.747 1.00 28.00 95 PRO A C 1
ATOM 642 O O . PRO A 1 95 ? 33.662 13.985 20.181 1.00 28.00 95 PRO A O 1
ATOM 645 N N . ALA A 1 96 ? 33.893 15.241 22.037 1.00 29.80 96 ALA A N 1
ATOM 646 C CA . ALA A 1 96 ? 32.901 14.547 22.840 1.00 29.80 96 ALA A CA 1
ATOM 647 C C . ALA A 1 96 ? 31.509 14.676 22.182 1.00 29.80 96 ALA A C 1
ATOM 649 O O . ALA A 1 96 ? 31.222 15.698 21.549 1.00 29.80 96 ALA A O 1
ATOM 650 N N . PRO A 1 97 ? 30.628 13.667 22.315 1.00 30.56 97 PRO A N 1
ATOM 651 C CA . PRO A 1 97 ? 29.254 13.770 21.837 1.00 30.56 97 PRO A CA 1
ATOM 652 C C . PRO A 1 97 ? 28.594 15.008 22.451 1.00 30.56 97 PRO A C 1
ATOM 654 O O . PRO A 1 97 ? 28.721 15.240 23.653 1.00 30.56 97 PRO A O 1
ATOM 657 N N . ALA A 1 98 ? 27.912 15.799 21.617 1.00 31.11 98 ALA A N 1
ATOM 658 C CA . ALA A 1 98 ? 27.208 17.001 22.044 1.00 31.11 98 ALA A CA 1
ATOM 659 C C . ALA A 1 98 ? 26.375 16.708 23.300 1.00 31.11 98 ALA A C 1
ATOM 661 O O . ALA A 1 98 ? 25.518 15.819 23.296 1.00 31.11 98 ALA A O 1
ATOM 662 N N . ALA A 1 99 ? 26.665 17.437 24.380 1.00 32.34 99 ALA A N 1
ATOM 663 C CA . ALA A 1 99 ? 25.896 17.364 25.608 1.00 32.34 99 ALA A CA 1
ATOM 664 C C . ALA A 1 99 ? 24.417 17.665 25.298 1.00 32.34 99 ALA A C 1
ATOM 666 O O . ALA A 1 99 ? 24.137 18.533 24.463 1.00 32.34 99 ALA A O 1
ATOM 667 N N . PRO A 1 100 ? 23.457 16.968 25.936 1.00 37.50 100 PRO A N 1
ATOM 668 C CA . PRO A 1 100 ? 22.058 17.360 25.847 1.00 37.50 100 PRO A CA 1
ATOM 669 C C . PRO A 1 100 ? 21.935 18.829 26.262 1.00 37.50 100 PRO A C 1
ATOM 671 O O . PRO A 1 100 ? 22.566 19.255 27.230 1.00 37.50 100 PRO A O 1
ATOM 674 N N . ALA A 1 101 ? 21.156 19.596 25.496 1.00 36.69 101 ALA A N 1
ATOM 675 C CA . ALA A 1 101 ? 20.895 21.003 25.760 1.00 36.69 101 ALA A CA 1
ATOM 676 C C . ALA A 1 101 ? 20.574 21.211 27.252 1.00 36.69 101 ALA A C 1
ATOM 678 O O . ALA A 1 101 ? 19.717 20.521 27.808 1.00 36.69 101 ALA A O 1
ATOM 679 N N . SER A 1 102 ? 21.301 22.125 27.902 1.00 37.56 102 SER A N 1
ATOM 680 C CA . SER A 1 102 ? 21.079 22.492 29.303 1.00 37.56 102 SER A CA 1
ATOM 681 C C . SER A 1 102 ? 19.601 22.864 29.510 1.00 37.56 102 SER A C 1
ATOM 683 O O . SER A 1 102 ? 19.052 23.559 28.645 1.00 37.56 102 SER A O 1
ATOM 685 N N . PRO A 1 103 ? 18.962 22.473 30.633 1.00 43.06 103 PRO A N 1
ATOM 686 C CA . PRO A 1 103 ? 17.600 22.891 30.974 1.00 43.06 103 PRO A CA 1
ATOM 687 C C . PRO A 1 103 ? 17.388 24.404 30.811 1.00 43.06 103 PRO A C 1
ATOM 689 O O . PRO A 1 103 ? 16.356 24.816 30.294 1.00 43.06 103 PRO A O 1
ATOM 692 N N . ALA A 1 104 ? 18.415 25.214 31.098 1.00 40.31 104 ALA A N 1
ATOM 693 C CA . ALA A 1 104 ? 18.381 26.670 30.953 1.00 40.31 104 ALA A CA 1
ATOM 694 C C . ALA A 1 104 ? 18.257 27.158 29.492 1.00 40.31 104 ALA A C 1
ATOM 696 O O . ALA A 1 104 ? 17.724 28.234 29.243 1.00 40.31 104 ALA A O 1
ATOM 697 N N . SER A 1 105 ? 18.719 26.375 28.508 1.00 42.72 105 SER A N 1
ATOM 698 C CA . SER A 1 105 ? 18.581 26.703 27.074 1.00 42.72 105 SER A CA 1
ATOM 699 C C . SER A 1 105 ? 17.220 26.301 26.488 1.00 42.72 105 SER A C 1
ATOM 701 O O . SER A 1 105 ? 16.754 26.897 25.519 1.00 42.72 105 SER A O 1
ATOM 703 N N . LEU A 1 106 ? 16.560 25.309 27.097 1.00 45.41 106 LEU A N 1
ATOM 704 C CA . LEU A 1 106 ? 15.165 24.967 26.807 1.00 45.41 106 LEU A CA 1
ATOM 705 C C . LEU A 1 106 ? 14.215 25.975 27.458 1.00 45.41 106 LEU A C 1
ATOM 707 O O . LEU A 1 106 ? 13.206 26.336 26.861 1.00 45.41 106 LEU A O 1
ATOM 711 N N . GLU A 1 107 ? 14.571 26.464 28.644 1.00 49.41 107 GLU A N 1
ATOM 712 C CA . GLU A 1 107 ? 13.840 27.501 29.366 1.00 49.41 107 GLU A CA 1
ATOM 713 C C . GLU A 1 107 ? 13.934 28.860 28.656 1.00 49.41 107 GLU A C 1
ATOM 715 O O . GLU A 1 107 ? 12.909 29.505 28.456 1.00 49.41 107 GLU A O 1
ATOM 720 N N . SER A 1 108 ? 15.109 29.252 28.145 1.00 52.28 108 SER A N 1
ATOM 721 C CA . SER A 1 108 ? 15.252 30.480 27.345 1.00 52.28 108 SER A CA 1
ATOM 722 C C . SER A 1 108 ? 14.551 30.401 25.984 1.00 52.28 108 SER A C 1
ATOM 724 O O . SER A 1 108 ? 13.969 31.387 25.539 1.00 52.28 108 SER A O 1
ATOM 726 N N . GLY A 1 109 ? 14.531 29.227 25.341 1.00 59.03 109 GLY A N 1
ATOM 727 C CA . GLY A 1 109 ? 13.757 28.994 24.118 1.00 59.03 109 GLY A CA 1
ATOM 728 C C . GLY A 1 109 ? 12.242 29.005 24.352 1.00 59.03 109 GLY A C 1
ATOM 729 O O . GLY A 1 109 ? 11.497 29.526 23.522 1.00 59.03 109 GLY A O 1
ATOM 730 N N . ALA A 1 110 ? 11.783 28.477 25.490 1.00 53.12 110 ALA A N 1
ATOM 731 C CA . ALA A 1 110 ? 10.380 28.515 25.894 1.00 53.12 110 ALA A CA 1
ATOM 732 C C . ALA A 1 110 ? 9.933 29.932 26.283 1.00 53.12 110 ALA A C 1
ATOM 734 O O . ALA A 1 110 ? 8.859 30.356 25.865 1.00 53.12 110 ALA A O 1
ATOM 735 N N . LEU A 1 111 ? 10.772 30.685 27.003 1.00 59.00 111 LEU A N 1
ATOM 736 C CA . LEU A 1 111 ? 10.530 32.092 27.336 1.00 59.00 111 LEU A CA 1
ATOM 737 C C . LEU A 1 111 ? 10.518 32.971 26.080 1.00 59.00 111 LEU A C 1
ATOM 739 O O . LEU A 1 111 ? 9.597 33.758 25.914 1.00 59.00 111 LEU A O 1
ATOM 743 N N . ALA A 1 112 ? 11.442 32.768 25.136 1.00 61.69 112 ALA A N 1
ATOM 744 C CA . ALA A 1 112 ? 11.436 33.493 23.863 1.00 61.69 112 ALA A CA 1
ATOM 745 C C . ALA A 1 112 ? 10.206 33.165 22.992 1.00 61.69 112 ALA A C 1
ATOM 747 O O . ALA A 1 112 ? 9.682 34.038 22.301 1.00 61.69 112 ALA A O 1
ATOM 748 N N . ALA A 1 113 ? 9.717 31.920 23.026 1.00 57.41 113 ALA A N 1
ATOM 749 C CA . ALA A 1 113 ? 8.484 31.528 22.343 1.00 57.41 113 ALA A CA 1
ATOM 750 C C . ALA A 1 113 ? 7.227 32.097 23.028 1.00 57.41 113 ALA A C 1
ATOM 752 O O . ALA A 1 113 ? 6.271 32.461 22.340 1.00 57.41 113 ALA A O 1
ATOM 753 N N . LEU A 1 114 ? 7.237 32.206 24.361 1.00 58.69 114 LEU A N 1
ATOM 754 C CA . LEU A 1 114 ? 6.182 32.850 25.145 1.00 58.69 114 LEU A CA 1
ATOM 755 C C . LEU A 1 114 ? 6.152 34.364 24.913 1.00 58.69 114 LEU A C 1
ATOM 757 O O . LEU A 1 114 ? 5.075 34.891 24.651 1.00 58.69 114 LEU A O 1
ATOM 761 N N . ASP A 1 115 ? 7.302 35.040 24.895 1.00 62.50 115 ASP A N 1
ATOM 762 C CA . ASP A 1 115 ? 7.407 36.476 24.595 1.00 62.50 115 ASP A CA 1
ATOM 763 C C . ASP A 1 115 ? 7.007 36.790 23.148 1.00 62.50 115 ASP A C 1
ATOM 765 O O . ASP A 1 115 ? 6.293 37.763 22.887 1.00 62.50 115 ASP A O 1
ATOM 769 N N . ALA A 1 116 ? 7.391 35.939 22.190 1.00 67.69 116 ALA A N 1
ATOM 770 C CA . ALA A 1 116 ? 6.940 36.058 20.804 1.00 67.69 116 ALA A CA 1
ATOM 771 C C . ALA A 1 116 ? 5.421 35.830 20.676 1.00 67.69 116 ALA A C 1
ATOM 773 O O . ALA A 1 116 ? 4.752 36.537 19.919 1.00 67.69 116 ALA A O 1
ATOM 774 N N . GLY A 1 117 ? 4.865 34.881 21.438 1.00 62.94 117 GLY A N 1
ATOM 775 C CA . GLY A 1 117 ? 3.427 34.626 21.521 1.00 62.94 117 GLY A CA 1
ATOM 776 C C . GLY A 1 117 ? 2.651 35.778 22.165 1.00 62.94 117 GLY A C 1
ATOM 777 O O . GLY A 1 117 ? 1.610 36.167 21.638 1.00 62.94 117 GLY A O 1
ATOM 778 N N . ALA A 1 118 ? 3.175 36.365 23.244 1.00 63.66 118 ALA A N 1
ATOM 779 C CA . ALA A 1 118 ? 2.611 37.528 23.930 1.00 63.66 118 ALA A CA 1
ATOM 780 C C . ALA A 1 118 ? 2.631 38.779 23.034 1.00 63.66 118 ALA A C 1
ATOM 782 O O . ALA A 1 118 ? 1.615 39.455 22.889 1.00 63.66 118 ALA A O 1
ATOM 783 N N . SER A 1 119 ? 3.736 39.012 22.320 1.00 61.69 119 SER A N 1
ATOM 784 C CA . SER A 1 119 ? 3.870 40.120 21.361 1.00 61.69 119 SER A CA 1
ATOM 785 C C . SER A 1 119 ? 2.940 39.980 20.145 1.00 61.69 119 SER A C 1
ATOM 787 O O . SER A 1 119 ? 2.525 40.972 19.543 1.00 61.69 119 SER A O 1
ATOM 789 N N . GLU A 1 120 ? 2.627 38.749 19.731 1.00 56.12 120 GLU A N 1
ATOM 790 C CA . GLU A 1 120 ? 1.653 38.469 18.667 1.00 56.12 120 GLU A CA 1
ATOM 791 C C . GLU A 1 120 ? 0.204 38.572 19.183 1.00 56.12 120 GLU A C 1
ATOM 793 O O . GLU A 1 120 ? -0.690 38.958 18.427 1.00 56.12 120 GLU A O 1
ATOM 798 N N . LEU A 1 121 ? -0.025 38.272 20.467 1.00 56.56 121 LEU A N 1
ATOM 799 C CA . LEU A 1 121 ? -1.299 38.445 21.174 1.00 56.56 121 LEU A CA 1
ATOM 800 C C . LEU A 1 121 ? -1.666 39.921 21.358 1.00 56.56 121 LEU A C 1
ATOM 802 O O . LEU A 1 121 ? -2.819 40.276 21.136 1.00 56.56 121 LEU A O 1
ATOM 806 N N . GLU A 1 122 ? -0.704 40.790 21.672 1.00 62.28 122 GLU A N 1
ATOM 807 C CA . GLU A 1 122 ? -0.931 42.242 21.737 1.00 62.28 122 GLU A CA 1
ATOM 808 C C . GLU A 1 122 ? -1.236 42.851 20.359 1.00 62.28 122 GLU A C 1
ATOM 810 O O . GLU A 1 122 ? -2.031 43.783 20.247 1.00 62.28 122 GLU A O 1
ATOM 815 N N . ARG A 1 123 ? -0.660 42.296 19.282 1.00 68.94 123 ARG A N 1
ATOM 816 C CA . ARG A 1 123 ? -0.905 42.757 17.903 1.00 68.94 123 ARG A CA 1
ATOM 817 C C . ARG A 1 123 ? -2.227 42.273 17.305 1.00 68.94 123 ARG A C 1
ATOM 819 O O . ARG A 1 123 ? -2.706 42.875 16.342 1.00 68.94 123 ARG A O 1
ATOM 826 N N . ARG A 1 124 ? -2.820 41.196 17.825 1.00 51.53 124 ARG A N 1
ATOM 827 C CA . ARG A 1 124 ? -4.067 40.618 17.303 1.00 51.53 124 ARG A CA 1
ATOM 828 C C . ARG A 1 124 ? -5.193 40.810 18.314 1.00 51.53 124 ARG A C 1
ATOM 830 O O . ARG A 1 124 ? -5.258 40.100 19.309 1.00 51.53 124 ARG A O 1
ATOM 837 N N . GLY A 1 125 ? -6.116 41.733 18.024 1.00 59.88 125 GLY A N 1
ATOM 838 C CA . GLY A 1 125 ? -7.333 41.932 18.826 1.00 59.88 125 GLY A CA 1
ATOM 839 C C . GLY A 1 125 ? -8.146 40.641 19.039 1.00 59.88 125 GLY A C 1
ATOM 840 O O . GLY A 1 125 ? -7.910 39.639 18.365 1.00 59.88 125 GLY A O 1
ATOM 841 N N . ALA A 1 126 ? -9.133 40.686 19.945 1.00 46.22 126 ALA A N 1
ATOM 842 C CA . ALA A 1 126 ? -9.789 39.543 20.617 1.00 46.22 126 ALA A CA 1
ATOM 843 C C . ALA A 1 126 ? -10.161 38.303 19.763 1.00 46.22 126 ALA A C 1
ATOM 845 O O . ALA A 1 126 ? -10.237 37.193 20.284 1.00 46.22 126 ALA A O 1
ATOM 846 N N . SER A 1 127 ? -10.369 38.452 18.451 1.00 43.81 127 SER A N 1
ATOM 847 C CA . SER A 1 127 ? -10.676 37.343 17.534 1.00 43.81 127 SER A CA 1
ATOM 848 C C . SER A 1 127 ? -9.456 36.514 17.091 1.00 43.81 127 SER A C 1
ATOM 850 O O . SER A 1 127 ? -9.621 35.377 16.651 1.00 43.81 127 SER A O 1
ATOM 852 N N . GLY A 1 128 ? -8.229 37.034 17.217 1.00 50.69 128 GLY A N 1
ATOM 853 C CA . GLY A 1 128 ? -6.987 36.315 16.891 1.00 50.69 128 GLY A CA 1
ATOM 854 C C . GLY A 1 128 ? -6.346 35.597 18.083 1.00 50.69 128 GLY A C 1
ATOM 855 O O . GLY A 1 128 ? -5.578 34.650 17.887 1.00 50.69 128 GLY A O 1
ATOM 856 N N . THR A 1 129 ? -6.709 36.008 19.300 1.00 57.50 129 THR A N 1
ATOM 857 C CA . THR A 1 129 ? -6.142 35.590 20.591 1.00 57.50 129 THR A CA 1
ATOM 858 C C . THR A 1 129 ? -6.193 34.073 20.786 1.00 57.50 129 THR A C 1
ATOM 860 O O . THR A 1 129 ? -5.204 33.456 21.178 1.00 57.50 129 THR A O 1
ATOM 863 N N . TRP A 1 130 ? -7.303 33.436 20.409 1.00 49.50 130 TRP A N 1
ATOM 864 C CA . TRP A 1 130 ? -7.469 31.989 20.569 1.00 49.50 130 TRP A CA 1
ATOM 865 C C . TRP A 1 130 ? -6.621 31.179 19.569 1.00 49.50 130 TRP A C 1
ATOM 867 O O . TRP A 1 130 ? -6.042 30.157 19.916 1.00 49.50 130 TRP A O 1
ATOM 877 N N . SER A 1 131 ? -6.448 31.640 18.329 1.00 50.75 131 SER A N 1
ATOM 878 C CA . SER A 1 131 ? -5.587 30.921 17.372 1.00 50.75 131 SER A CA 1
ATOM 879 C C . SER A 1 131 ? -4.117 30.904 17.814 1.00 50.75 131 SER A C 1
ATOM 881 O O . SER A 1 131 ? -3.436 29.883 17.693 1.00 50.75 131 SER A O 1
ATOM 883 N N . THR A 1 132 ? -3.658 32.009 18.408 1.00 58.44 132 THR A N 1
ATOM 884 C CA . THR A 1 132 ? -2.298 32.158 18.929 1.00 58.44 132 THR A CA 1
ATOM 885 C C . THR A 1 132 ? -2.111 31.336 20.205 1.00 58.44 132 THR A C 1
ATOM 887 O O . THR A 1 132 ? -1.171 30.546 20.273 1.00 58.44 132 THR A O 1
ATOM 890 N N . LEU A 1 133 ? -3.048 31.402 21.161 1.00 58.06 133 LEU A N 1
ATOM 891 C CA . LEU A 1 133 ? -3.015 30.586 22.384 1.00 58.06 133 LEU A CA 1
ATOM 892 C C . LEU A 1 133 ? -3.072 29.081 22.081 1.00 58.06 133 LEU A C 1
ATOM 894 O O . LEU A 1 133 ? -2.290 28.310 22.635 1.00 58.06 133 LEU A O 1
ATOM 898 N N . ALA A 1 134 ? -3.919 28.649 21.144 1.00 50.16 134 ALA A N 1
ATOM 899 C CA . ALA A 1 134 ? -3.977 27.247 20.731 1.00 50.16 134 ALA A CA 1
ATOM 900 C C . ALA A 1 134 ? -2.654 26.776 20.101 1.00 50.16 134 ALA A C 1
ATOM 902 O O . ALA A 1 134 ? -2.227 25.647 20.338 1.00 50.16 134 ALA A O 1
ATOM 903 N N . SER A 1 135 ? -1.965 27.639 19.343 1.00 47.47 135 SER A N 1
ATOM 904 C CA . SER A 1 135 ? -0.659 27.306 18.758 1.00 47.47 135 SER A CA 1
ATOM 905 C C . SER A 1 135 ? 0.467 27.209 19.797 1.00 47.47 135 SER A C 1
ATOM 907 O O . SER A 1 135 ? 1.329 26.340 19.669 1.00 47.47 135 SER A O 1
ATOM 909 N N . VAL A 1 136 ? 0.420 28.043 20.844 1.00 59.03 136 VAL A N 1
ATOM 910 C CA . VAL A 1 136 ? 1.406 28.073 21.938 1.00 59.03 136 VAL A CA 1
ATOM 911 C C . VAL A 1 136 ? 1.250 26.859 22.860 1.00 59.03 136 VAL A C 1
ATOM 913 O O . VAL A 1 136 ? 2.251 26.279 23.272 1.00 59.03 136 VAL A O 1
ATOM 916 N N . PHE A 1 137 ? 0.017 26.416 23.134 1.00 51.16 137 PHE A N 1
ATOM 917 C CA . PHE A 1 137 ? -0.238 25.333 24.094 1.00 51.16 137 PHE A CA 1
ATOM 918 C C . PHE A 1 137 ? -0.388 23.928 23.480 1.00 51.16 137 PHE A C 1
ATOM 920 O O . PHE A 1 137 ? -0.172 22.947 24.190 1.00 51.16 137 PHE A O 1
ATOM 927 N N . ALA A 1 138 ? -0.731 23.783 22.190 1.00 47.97 138 ALA A N 1
ATOM 928 C CA . ALA A 1 138 ? -1.110 22.477 21.620 1.00 47.97 138 ALA A CA 1
ATOM 929 C C . ALA A 1 138 ? -0.093 21.816 20.669 1.00 47.97 138 ALA A C 1
ATOM 931 O O . ALA A 1 138 ? -0.390 20.744 20.143 1.00 47.97 138 ALA A O 1
ATOM 932 N N . GLY A 1 139 ? 1.083 22.409 20.419 1.00 33.88 139 GLY A N 1
ATOM 933 C CA . GLY A 1 139 ? 2.191 21.747 19.709 1.00 33.88 139 GLY A CA 1
ATOM 934 C C . GLY A 1 139 ? 1.781 20.946 18.458 1.00 33.88 139 GLY A C 1
ATOM 935 O O . GLY A 1 139 ? 1.863 19.722 18.449 1.00 33.88 139 GLY A O 1
ATOM 936 N N . ALA A 1 140 ? 1.322 21.628 17.405 1.00 34.53 140 ALA A N 1
ATOM 937 C CA . ALA A 1 140 ? 1.124 21.103 16.042 1.00 34.53 140 ALA A CA 1
ATOM 938 C C . ALA A 1 140 ? 0.435 19.722 15.873 1.00 34.53 140 ALA A C 1
ATOM 940 O O . ALA A 1 140 ? 0.714 19.013 14.900 1.00 34.53 140 ALA A O 1
ATOM 941 N N . ARG A 1 141 ? -0.498 19.327 16.749 1.00 31.47 141 ARG A N 1
ATOM 942 C CA . ARG A 1 141 ? -1.441 18.224 16.479 1.00 31.47 141 ARG A CA 1
ATOM 943 C C . ARG A 1 141 ? -2.823 18.545 17.034 1.00 31.47 141 ARG A C 1
ATOM 945 O O . ARG A 1 141 ? -3.065 18.374 18.221 1.00 31.47 141 ARG A O 1
ATOM 952 N N . LEU A 1 142 ? -3.747 18.933 16.159 1.00 31.62 142 LEU A N 1
ATOM 953 C CA . LEU A 1 142 ? -5.177 18.889 16.465 1.00 31.62 142 LEU A CA 1
ATOM 954 C C . LEU A 1 142 ? -5.822 17.672 15.777 1.00 31.62 142 LEU A C 1
ATOM 956 O O . LEU A 1 142 ? -5.494 17.388 14.620 1.00 31.62 142 LEU A O 1
ATOM 960 N N . PRO A 1 143 ? -6.723 16.942 16.459 1.00 33.22 143 PRO A N 1
ATOM 961 C CA . PRO A 1 143 ? -7.583 15.952 15.826 1.00 33.22 143 PRO A CA 1
ATOM 962 C C . PRO A 1 143 ? -8.611 16.653 14.924 1.00 33.22 143 PRO A C 1
ATOM 964 O O . PRO A 1 143 ? -9.085 17.743 15.234 1.00 33.22 143 PRO A O 1
ATOM 967 N N . ARG A 1 144 ? -8.939 16.021 13.793 1.00 30.89 144 ARG A N 1
ATOM 968 C CA . ARG A 1 144 ? -9.736 16.588 12.688 1.00 30.89 144 ARG A CA 1
ATOM 969 C C . ARG A 1 144 ? -11.205 16.904 13.012 1.00 30.89 144 ARG A C 1
ATOM 971 O O . ARG A 1 144 ? -11.845 17.523 12.172 1.00 30.89 144 ARG A O 1
ATOM 978 N N . ASP A 1 145 ? -11.702 16.552 14.199 1.00 31.16 145 ASP A N 1
ATOM 979 C CA . ASP A 1 145 ? -13.143 16.529 14.493 1.00 31.16 145 ASP A CA 1
ATOM 980 C C . ASP A 1 145 ? -13.559 17.341 15.740 1.00 31.16 145 ASP A C 1
ATOM 982 O O . ASP A 1 145 ? -14.632 17.118 16.295 1.00 31.16 145 ASP A O 1
ATOM 986 N N . ALA A 1 146 ? -12.744 18.294 16.207 1.00 32.09 146 ALA A N 1
ATOM 987 C CA . ALA A 1 146 ? -13.194 19.212 17.257 1.00 32.09 146 ALA A CA 1
ATOM 988 C C . ALA A 1 146 ? -14.132 20.283 16.656 1.00 32.09 146 ALA A C 1
ATOM 990 O O . ALA A 1 146 ? -13.706 20.996 15.742 1.00 32.09 146 ALA A O 1
ATOM 991 N N . PRO A 1 147 ? -15.383 20.436 17.136 1.00 37.72 147 PRO A N 1
ATOM 992 C CA . PRO A 1 147 ? -16.245 21.522 16.692 1.00 37.72 147 PRO A CA 1
ATOM 993 C C . PRO A 1 147 ? -15.595 22.864 17.048 1.00 37.72 147 PRO A C 1
ATOM 995 O O . PRO A 1 147 ? -15.191 23.099 18.188 1.00 37.72 147 PRO A O 1
ATOM 998 N N . VAL A 1 148 ? -15.463 23.740 16.052 1.00 37.03 148 VAL A N 1
ATOM 999 C CA . VAL A 1 148 ? -14.953 25.101 16.231 1.00 37.03 148 VAL A CA 1
ATOM 1000 C C . VAL A 1 148 ? -15.974 25.861 17.074 1.00 37.03 148 VAL A C 1
ATOM 1002 O O . VAL A 1 148 ? -17.087 26.120 16.627 1.00 37.03 148 VAL A O 1
ATOM 1005 N N . ALA A 1 149 ? -15.601 26.242 18.295 1.00 38.19 149 ALA A N 1
ATOM 1006 C CA . ALA A 1 149 ? -16.461 26.951 19.248 1.00 38.19 149 ALA A CA 1
ATOM 1007 C C . ALA A 1 149 ? -16.836 28.399 18.829 1.00 38.19 149 ALA A C 1
ATOM 1009 O O . ALA A 1 149 ? -17.243 29.194 19.665 1.00 38.19 149 ALA A O 1
ATOM 1010 N N . GLY A 1 150 ? -16.691 28.758 17.548 1.00 35.44 150 GLY A N 1
ATOM 1011 C CA . GLY A 1 150 ? -16.950 30.096 17.005 1.00 35.44 150 GLY A CA 1
ATOM 1012 C C . GLY A 1 150 ? -18.231 30.234 16.175 1.00 35.44 150 GLY A C 1
ATOM 1013 O O . GLY A 1 150 ? -18.558 31.346 15.767 1.00 35.44 150 GLY A O 1
ATOM 1014 N N . ASP A 1 151 ? -18.969 29.148 15.924 1.00 36.41 151 ASP A N 1
ATOM 1015 C CA . ASP A 1 151 ? -20.152 29.192 15.047 1.00 36.41 151 ASP A CA 1
ATOM 1016 C C . ASP A 1 151 ? -21.454 29.603 15.761 1.00 36.41 151 ASP A C 1
ATOM 1018 O O . ASP A 1 151 ? -22.445 29.905 15.098 1.00 36.41 151 ASP A O 1
ATOM 1022 N N . ALA A 1 152 ? -21.464 29.696 17.095 1.00 41.03 152 ALA A N 1
ATOM 1023 C CA . ALA A 1 152 ? -22.658 30.101 17.843 1.00 41.03 152 ALA A CA 1
ATOM 1024 C C . ALA A 1 152 ? -22.923 31.622 17.807 1.00 41.03 152 ALA A C 1
ATOM 1026 O O . ALA A 1 152 ? -24.075 32.038 17.837 1.00 41.03 152 ALA A O 1
ATOM 1027 N N . GLU A 1 153 ? -21.888 32.461 17.682 1.00 37.66 153 GLU A N 1
ATOM 1028 C CA . GLU A 1 153 ? -22.035 33.926 17.797 1.00 37.66 153 GLU A CA 1
ATOM 1029 C C . GLU A 1 153 ? -22.210 34.650 16.449 1.00 37.66 153 GLU A C 1
ATOM 1031 O O . GLU A 1 153 ? -22.615 35.811 16.401 1.00 37.66 153 GLU A O 1
ATOM 1036 N N . ARG A 1 154 ? -21.938 33.985 15.315 1.00 37.62 154 ARG A N 1
ATOM 1037 C CA . ARG A 1 154 ? -21.981 34.628 13.984 1.00 37.62 154 ARG A CA 1
ATOM 1038 C C . ARG A 1 154 ? -23.337 34.558 13.278 1.00 37.62 154 ARG A C 1
ATOM 1040 O O . ARG A 1 154 ? -23.490 35.156 12.214 1.00 37.62 154 ARG A O 1
ATOM 1047 N N . ILE A 1 155 ? -24.314 33.860 13.856 1.00 41.91 155 ILE A N 1
ATOM 1048 C CA . ILE A 1 155 ? -25.649 33.676 13.265 1.00 41.91 155 ILE A CA 1
ATOM 1049 C C . ILE A 1 155 ? -26.606 34.840 13.603 1.00 41.91 155 ILE A C 1
ATOM 1051 O O . ILE A 1 155 ? -27.581 35.049 12.887 1.00 41.91 155 ILE A O 1
ATOM 1055 N N . GLU A 1 156 ? -26.308 35.695 14.586 1.00 40.44 156 GLU A N 1
ATOM 1056 C CA . GLU A 1 156 ? -27.262 36.730 15.033 1.00 40.44 156 GLU A CA 1
ATOM 1057 C C . GLU A 1 156 ? -27.300 38.038 14.214 1.00 40.44 156 GLU A C 1
ATOM 1059 O O . GLU A 1 156 ? -28.111 38.914 14.509 1.00 40.44 156 GLU A O 1
ATOM 1064 N N . ARG A 1 157 ? -26.482 38.223 13.165 1.00 39.28 157 ARG A N 1
ATOM 1065 C CA . ARG A 1 157 ? -26.478 39.491 12.389 1.00 39.28 157 ARG A CA 1
ATOM 1066 C C . ARG A 1 157 ? -26.484 39.325 10.869 1.00 39.28 157 ARG A C 1
ATOM 1068 O O . ARG A 1 157 ? -25.728 39.992 10.164 1.00 39.28 157 ARG A O 1
ATOM 1075 N N . ALA A 1 158 ? -27.370 38.478 10.350 1.00 37.81 158 ALA A N 1
ATOM 1076 C CA . ALA A 1 158 ? -27.749 38.492 8.936 1.00 37.81 158 ALA A CA 1
ATOM 1077 C C . ALA A 1 158 ? -29.195 39.013 8.779 1.00 37.81 158 ALA A C 1
ATOM 1079 O O . ALA A 1 158 ? -30.132 38.324 9.188 1.00 37.81 158 ALA A O 1
ATOM 1080 N N . PRO A 1 159 ? -29.424 40.203 8.188 1.00 43.19 159 PRO A N 1
ATOM 1081 C CA . PRO A 1 159 ? -30.769 40.666 7.871 1.00 43.19 159 PRO A CA 1
ATOM 1082 C C . PRO A 1 159 ? -31.253 39.924 6.617 1.00 43.19 159 PRO A C 1
ATOM 1084 O O . PRO A 1 159 ? -30.882 40.263 5.496 1.00 43.19 159 PRO A O 1
ATOM 1087 N N . GLY A 1 160 ? -32.024 38.853 6.822 1.00 46.03 160 GLY A N 1
ATOM 1088 C CA . GLY A 1 160 ? -32.584 38.038 5.736 1.00 46.03 160 GLY A CA 1
ATOM 1089 C C . GLY A 1 160 ? -32.863 36.568 6.066 1.00 46.03 160 GLY A C 1
ATOM 1090 O O . GLY A 1 160 ? -32.936 35.757 5.146 1.00 46.03 160 GLY A O 1
ATOM 1091 N N . LEU A 1 161 ? -32.996 36.190 7.342 1.00 40.06 161 LEU A N 1
ATOM 1092 C CA . LEU A 1 161 ? -33.427 34.842 7.716 1.00 40.06 161 LEU A CA 1
ATOM 1093 C C . LEU A 1 161 ? -34.920 34.683 7.413 1.00 40.06 161 LEU A C 1
ATOM 1095 O O . LEU A 1 161 ? -35.767 35.317 8.042 1.00 40.06 161 LEU A O 1
ATOM 1099 N N . ALA A 1 162 ? -35.232 33.823 6.440 1.00 42.16 162 ALA A N 1
ATOM 1100 C CA . ALA A 1 162 ? -36.549 33.214 6.329 1.00 42.16 162 ALA A CA 1
ATOM 1101 C C . ALA A 1 162 ? -36.959 32.703 7.718 1.00 42.16 162 ALA A C 1
ATOM 1103 O O . ALA A 1 162 ? -36.128 32.105 8.405 1.00 42.16 162 ALA A O 1
ATOM 1104 N N . ALA A 1 163 ? -38.197 32.992 8.131 1.00 39.38 163 ALA A N 1
ATOM 1105 C CA . ALA A 1 163 ? -38.737 32.588 9.423 1.00 39.38 163 ALA A CA 1
ATOM 1106 C C . ALA A 1 163 ? -38.316 31.145 9.727 1.00 39.38 163 ALA A C 1
ATOM 1108 O O . ALA A 1 163 ? -38.576 30.248 8.919 1.00 39.38 163 ALA A O 1
ATOM 1109 N N . ALA A 1 164 ? -37.609 30.948 10.846 1.00 48.31 164 ALA A N 1
ATOM 1110 C CA . ALA A 1 164 ? -37.236 29.617 11.295 1.00 48.31 164 ALA A CA 1
ATOM 1111 C C . ALA A 1 164 ? -38.502 28.745 11.259 1.00 48.31 164 ALA A C 1
ATOM 1113 O O . ALA A 1 164 ? -39.545 29.201 11.745 1.00 48.31 164 ALA A O 1
ATOM 1114 N N . PRO A 1 165 ? -38.462 27.554 10.631 1.00 58.34 165 PRO A N 1
ATOM 1115 C CA . PRO A 1 165 ? -39.620 26.675 10.609 1.00 58.34 165 PRO A CA 1
ATOM 1116 C C . PRO A 1 165 ? -40.115 26.500 12.044 1.00 58.34 165 PRO A C 1
ATOM 1118 O O . PRO A 1 165 ? -39.303 26.396 12.968 1.00 58.34 165 PRO A O 1
ATOM 1121 N N . ALA A 1 166 ? -41.439 26.543 12.227 1.00 63.22 166 ALA A N 1
ATOM 1122 C CA . ALA A 1 166 ? -42.054 26.420 13.541 1.00 63.22 166 ALA A CA 1
ATOM 1123 C C . ALA A 1 166 ? -41.426 25.235 14.301 1.00 63.22 166 ALA A C 1
ATOM 1125 O O . ALA A 1 166 ? -41.186 24.193 13.685 1.00 63.22 166 ALA A O 1
ATOM 1126 N N . PRO A 1 167 ? -41.107 25.385 15.601 1.00 74.88 167 PRO A N 1
ATOM 1127 C CA . PRO A 1 167 ? -40.385 24.364 16.346 1.00 74.88 167 PRO A CA 1
ATOM 1128 C C . PRO A 1 167 ? -41.176 23.055 16.321 1.00 74.88 167 PRO A C 1
ATOM 1130 O O . PRO A 1 167 ? -42.223 22.957 16.964 1.00 74.88 167 PRO A O 1
ATOM 1133 N N . SER A 1 168 ? -40.660 22.062 15.587 1.00 89.31 168 SER A N 1
ATOM 1134 C CA . SER A 1 168 ? -41.285 20.747 15.398 1.00 89.31 168 SER A CA 1
ATOM 1135 C C . SER A 1 168 ? -41.751 20.183 16.728 1.00 89.31 168 SER A C 1
ATOM 1137 O O . SER A 1 168 ? -40.978 20.203 17.691 1.00 89.31 168 SER A O 1
ATOM 1139 N N . SER A 1 169 ? -43.002 19.729 16.804 1.00 95.62 169 SER A N 1
ATOM 1140 C CA . SER A 1 169 ? -43.615 19.268 18.057 1.00 95.62 169 SER A CA 1
ATOM 1141 C C . SER A 1 169 ? -42.812 18.124 18.703 1.00 95.62 169 SER A C 1
ATOM 1143 O O . SER A 1 169 ? -42.063 17.422 18.024 1.00 95.62 169 SER A O 1
ATOM 1145 N N . LEU A 1 170 ? -42.946 17.905 20.021 1.00 95.31 170 LEU A N 1
ATOM 1146 C CA . LEU A 1 170 ? -42.264 16.781 20.693 1.00 95.31 170 LEU A CA 1
ATOM 1147 C C . LEU A 1 170 ? -42.598 15.434 20.033 1.00 95.31 170 LEU A C 1
ATOM 1149 O O . LEU A 1 170 ? -41.707 14.608 19.868 1.00 95.31 170 LEU A O 1
ATOM 1153 N N . ALA A 1 171 ? -43.849 15.254 19.597 1.00 96.62 171 ALA A N 1
ATOM 1154 C CA . ALA A 1 171 ? -44.297 14.060 18.887 1.00 96.62 171 ALA A CA 1
ATOM 1155 C C . ALA A 1 171 ? -43.624 13.898 17.511 1.00 96.62 171 ALA A C 1
ATOM 1157 O O . ALA A 1 171 ? -43.228 12.793 17.151 1.00 96.62 171 ALA A O 1
ATOM 1158 N N . GLU A 1 172 ? -43.439 14.987 16.755 1.00 96.44 172 GLU A N 1
ATOM 1159 C CA . GLU A 1 172 ? -42.706 14.959 15.479 1.00 96.44 172 GLU A CA 1
ATOM 1160 C C . GLU A 1 172 ? -41.228 14.623 15.670 1.00 96.44 172 GLU A C 1
ATOM 1162 O O . GLU A 1 172 ? -40.669 13.851 14.893 1.00 96.44 172 GLU A O 1
ATOM 1167 N N . LEU A 1 173 ? -40.591 15.189 16.700 1.00 97.25 173 LEU A N 1
ATOM 1168 C CA . LEU A 1 173 ? -39.192 14.906 17.020 1.00 97.25 173 LEU A CA 1
ATOM 1169 C C . LEU A 1 173 ? -39.011 13.460 17.492 1.00 97.25 173 LEU A C 1
ATOM 1171 O O . LEU A 1 173 ? -38.061 12.796 17.083 1.00 97.25 173 LEU A O 1
ATOM 1175 N N . GLU A 1 174 ? -39.929 12.954 18.313 1.00 97.62 174 GLU A N 1
ATOM 1176 C CA . GLU A 1 174 ? -39.945 11.558 18.752 1.00 97.62 174 GLU A CA 1
ATOM 1177 C C . GLU A 1 174 ? -40.111 10.603 17.562 1.00 97.62 174 GLU A C 1
ATOM 1179 O O . GLU A 1 174 ? -39.315 9.675 17.404 1.00 97.62 174 GLU A O 1
ATOM 1184 N N . ALA A 1 175 ? -41.076 10.875 16.676 1.00 96.62 175 ALA A N 1
ATOM 1185 C CA . ALA A 1 175 ? -41.275 10.107 15.452 1.00 96.62 175 ALA A CA 1
ATOM 1186 C C . ALA A 1 175 ? -40.036 10.161 14.544 1.00 96.62 175 ALA A C 1
ATOM 1188 O O . ALA A 1 175 ? -39.595 9.128 14.047 1.00 96.62 175 ALA A O 1
ATOM 1189 N N . ALA A 1 176 ? -39.425 11.338 14.374 1.00 96.75 176 ALA A N 1
ATOM 1190 C CA . ALA A 1 176 ? -38.207 11.505 13.585 1.00 96.75 176 ALA A CA 1
ATOM 1191 C C . ALA A 1 176 ? -37.013 10.737 14.169 1.00 96.75 176 ALA A C 1
ATOM 1193 O O . ALA A 1 176 ? -36.243 10.154 13.411 1.00 96.75 176 ALA A O 1
ATOM 1194 N N . ALA A 1 177 ? -36.855 10.707 15.495 1.00 97.19 177 ALA A N 1
ATOM 1195 C CA . ALA A 1 177 ? -35.798 9.940 16.150 1.00 97.19 177 ALA A CA 1
ATOM 1196 C C . ALA A 1 177 ? -36.020 8.418 16.017 1.00 97.19 177 ALA A C 1
ATOM 1198 O O . ALA A 1 177 ? -35.068 7.664 15.785 1.00 97.19 177 ALA A O 1
ATOM 1199 N N . GLY A 1 178 ? -37.273 7.963 16.125 1.00 95.88 178 GLY A N 1
ATOM 1200 C CA . GLY A 1 178 ? -37.661 6.553 16.009 1.00 95.88 178 GLY A CA 1
ATOM 1201 C C . GLY A 1 178 ? -37.715 6.001 14.577 1.00 95.88 178 GLY A C 1
ATOM 1202 O O . GLY A 1 178 ? -37.668 4.785 14.396 1.00 95.88 178 GLY A O 1
ATOM 1203 N N . ASP A 1 179 ? -37.782 6.855 13.556 1.00 96.50 179 ASP A N 1
ATOM 1204 C CA . ASP A 1 179 ? -37.929 6.449 12.154 1.00 96.50 179 ASP A CA 1
ATOM 1205 C C . ASP A 1 179 ? -36.621 5.888 11.568 1.00 96.50 179 ASP A C 1
ATOM 1207 O O . ASP A 1 179 ? -35.711 6.626 11.187 1.00 96.50 179 ASP A O 1
ATOM 1211 N N . ALA A 1 180 ? -36.540 4.559 11.460 1.00 94.50 180 ALA A N 1
ATOM 1212 C CA . ALA A 1 180 ? -35.377 3.855 10.918 1.00 94.50 180 ALA A CA 1
ATOM 1213 C C . ALA A 1 180 ? -35.113 4.126 9.423 1.00 94.50 180 ALA A C 1
ATOM 1215 O O . ALA A 1 180 ? -34.049 3.761 8.926 1.00 94.50 180 ALA A O 1
ATOM 1216 N N . SER A 1 181 ? -36.047 4.756 8.698 1.00 94.69 181 SER A N 1
ATOM 1217 C CA . SER A 1 181 ? -35.834 5.155 7.301 1.00 94.69 181 SER A CA 1
ATOM 1218 C C . SER A 1 181 ? -35.037 6.458 7.154 1.00 94.69 181 SER A C 1
ATOM 1220 O O . SER A 1 181 ? -34.511 6.736 6.073 1.00 94.69 181 SER A O 1
ATOM 1222 N N . ARG A 1 182 ? -34.912 7.245 8.232 1.00 95.44 182 ARG A N 1
ATOM 1223 C CA . ARG A 1 182 ? -34.128 8.486 8.260 1.00 95.44 182 ARG A CA 1
ATOM 1224 C C . ARG A 1 182 ? -32.655 8.223 8.537 1.00 95.44 182 ARG A C 1
ATOM 1226 O O . ARG A 1 182 ? -32.286 7.260 9.205 1.00 95.44 182 ARG A O 1
ATOM 1233 N N . ALA A 1 183 ? -31.803 9.132 8.069 1.00 94.69 183 ALA A N 1
ATOM 1234 C CA . ALA A 1 183 ? -30.369 9.054 8.320 1.00 94.69 183 ALA A CA 1
ATOM 1235 C C . ALA A 1 183 ? -30.054 9.185 9.823 1.00 94.69 183 ALA A C 1
ATOM 1237 O O . ALA A 1 183 ? -30.631 10.025 10.513 1.00 94.69 183 ALA A O 1
ATOM 1238 N N . LEU A 1 184 ? -29.076 8.418 10.323 1.00 95.81 184 LEU A N 1
ATOM 1239 C CA . LEU A 1 184 ? -28.664 8.436 11.736 1.00 95.81 184 LEU A CA 1
ATOM 1240 C C . LEU A 1 184 ? -28.387 9.849 12.284 1.00 95.81 184 LEU A C 1
ATOM 1242 O O . LEU A 1 184 ? -28.720 10.129 13.434 1.00 95.81 184 LEU A O 1
ATOM 1246 N N . ALA A 1 185 ? -27.789 10.737 11.481 1.00 94.88 185 ALA A N 1
ATOM 1247 C CA . ALA A 1 185 ? -27.511 12.116 11.888 1.00 94.88 185 ALA A CA 1
ATOM 1248 C C . ALA A 1 185 ? -28.800 12.874 12.252 1.00 94.88 185 ALA A C 1
ATOM 1250 O O . ALA A 1 185 ? -28.905 13.395 13.357 1.00 94.88 185 ALA A O 1
ATOM 1251 N N . GLU A 1 186 ? -29.818 12.823 11.389 1.00 95.38 186 GLU A N 1
ATOM 1252 C CA . GLU A 1 186 ? -31.112 13.481 11.617 1.00 95.38 186 GLU A CA 1
ATOM 1253 C C . GLU A 1 186 ? -31.825 12.923 12.854 1.00 95.38 186 GLU A C 1
ATOM 1255 O O . GLU A 1 186 ? -32.407 13.665 13.645 1.00 95.38 186 GLU A O 1
ATOM 1260 N N . ARG A 1 187 ? -31.743 11.604 13.054 1.00 98.12 187 ARG A N 1
ATOM 1261 C CA . ARG A 1 187 ? -32.344 10.930 14.211 1.00 98.12 187 ARG A CA 1
ATOM 1262 C C . ARG A 1 187 ? -31.683 11.364 15.523 1.00 98.12 187 ARG A C 1
ATOM 1264 O O . ARG A 1 187 ? -32.373 11.588 16.516 1.00 98.12 187 ARG A O 1
ATOM 1271 N N . ARG A 1 188 ? -30.354 11.523 15.541 1.00 97.62 188 ARG A N 1
ATOM 1272 C CA . ARG A 1 188 ? -29.609 12.042 16.706 1.00 97.62 188 ARG A CA 1
ATOM 1273 C C . ARG A 1 188 ? -29.879 13.524 16.948 1.00 97.62 188 ARG A C 1
ATOM 1275 O O . ARG A 1 188 ? -30.015 13.924 18.103 1.00 97.62 188 ARG A O 1
ATOM 1282 N N . ASP A 1 189 ? -30.007 14.316 15.889 1.00 95.88 189 ASP A N 1
ATOM 1283 C CA . ASP A 1 189 ? -30.372 15.729 15.995 1.00 95.88 189 ASP A CA 1
ATOM 1284 C C . ASP A 1 189 ? -31.766 15.893 16.611 1.00 95.88 189 ASP A C 1
ATOM 1286 O O . ASP A 1 189 ? -31.962 16.756 17.472 1.00 95.88 189 ASP A O 1
ATOM 1290 N N . ALA A 1 190 ? -32.709 15.014 16.253 1.00 97.44 190 ALA A N 1
ATOM 1291 C CA . ALA A 1 190 ? -34.031 14.960 16.867 1.00 97.44 190 ALA A CA 1
ATOM 1292 C C . ALA A 1 190 ? -33.959 14.625 18.368 1.00 97.44 190 ALA A C 1
ATOM 1294 O O . ALA A 1 190 ? -34.580 15.324 19.168 1.00 97.44 190 ALA A O 1
ATOM 1295 N N . VAL A 1 191 ? -33.135 13.652 18.785 1.00 98.12 191 VAL A N 1
ATOM 1296 C CA . VAL A 1 191 ? -32.870 13.377 20.216 1.00 98.12 191 VAL A CA 1
ATOM 1297 C C . VAL A 1 191 ? -32.340 14.622 20.933 1.00 98.12 191 VAL A C 1
ATOM 1299 O O . VAL A 1 191 ? -32.849 14.980 21.995 1.00 98.12 191 VAL A O 1
ATOM 1302 N N . GLY A 1 192 ? -31.360 15.315 20.345 1.00 97.19 192 GLY A N 1
ATOM 1303 C CA . GLY A 1 192 ? -30.810 16.548 20.914 1.00 97.19 192 GLY A CA 1
ATOM 1304 C C . GLY A 1 192 ? -31.832 17.690 20.980 1.00 97.19 192 GLY A C 1
ATOM 1305 O O . GLY A 1 192 ? -31.793 18.509 21.896 1.00 97.19 192 GLY A O 1
ATOM 1306 N N . ALA A 1 193 ? -32.776 17.750 20.038 1.00 96.62 193 ALA A N 1
ATOM 1307 C CA . ALA A 1 193 ? -33.876 18.710 20.071 1.00 96.62 193 ALA A CA 1
ATOM 1308 C C . ALA A 1 193 ? -34.898 18.392 21.176 1.00 96.62 193 ALA A C 1
ATOM 1310 O O . ALA A 1 193 ? -35.374 19.322 21.826 1.00 96.62 193 ALA A O 1
ATOM 1311 N N . ILE A 1 194 ? -35.191 17.111 21.433 1.00 97.38 194 ILE A N 1
ATOM 1312 C CA . ILE A 1 194 ? -36.020 16.686 22.574 1.00 97.38 194 ILE A CA 1
ATOM 1313 C C . ILE A 1 194 ? -35.314 17.043 23.891 1.00 97.38 194 ILE A C 1
ATOM 1315 O O . ILE A 1 194 ? -35.927 17.665 24.754 1.00 97.38 194 ILE A O 1
ATOM 1319 N N . GLU A 1 195 ? -34.020 16.728 24.027 1.00 97.50 195 GLU A N 1
ATOM 1320 C CA . GLU A 1 195 ? -33.204 17.042 25.215 1.00 97.50 195 GLU A CA 1
ATOM 1321 C C . GLU A 1 195 ? -33.257 18.536 25.573 1.00 97.50 195 GLU A C 1
ATOM 1323 O O . GLU A 1 195 ? -33.478 18.887 26.732 1.00 97.50 195 GLU A O 1
ATOM 1328 N N . ARG A 1 196 ? -33.128 19.420 24.572 1.00 96.81 196 ARG A N 1
ATOM 1329 C CA . ARG A 1 196 ? -33.177 20.881 24.757 1.00 96.81 196 ARG A CA 1
ATOM 1330 C C . ARG A 1 196 ? -34.537 21.416 25.206 1.00 96.81 196 ARG A C 1
ATOM 1332 O O . ARG A 1 196 ? -34.572 22.499 25.781 1.00 96.81 196 ARG A O 1
ATOM 1339 N N . ARG A 1 197 ? -35.644 20.708 24.944 1.00 95.62 197 ARG A N 1
ATOM 1340 C CA . ARG A 1 197 ? -36.979 21.155 25.386 1.00 95.62 197 ARG A CA 1
ATOM 1341 C C . ARG A 1 197 ? -37.157 21.049 26.902 1.00 95.62 197 ARG A C 1
ATOM 1343 O O . ARG A 1 197 ? -37.868 21.871 27.468 1.00 95.62 197 ARG A O 1
ATOM 1350 N N . GLY A 1 198 ? -36.496 20.087 27.551 1.00 93.56 198 GLY A N 1
ATOM 1351 C CA . GLY A 1 198 ? -36.615 19.868 28.994 1.00 93.56 198 GLY A CA 1
ATOM 1352 C C . GLY A 1 198 ? -38.036 19.499 29.457 1.00 93.56 198 GLY A C 1
ATOM 1353 O O . GLY A 1 198 ? -38.950 19.305 28.657 1.00 93.56 198 GLY A O 1
ATOM 1354 N N . GLY A 1 199 ? -38.223 19.374 30.773 1.00 96.06 199 GLY A N 1
ATOM 1355 C CA . GLY A 1 199 ? -39.512 19.015 31.381 1.00 96.06 199 GLY A CA 1
ATOM 1356 C C . GLY A 1 199 ? -39.881 17.525 31.291 1.00 96.06 199 GLY A C 1
ATOM 1357 O O . GLY A 1 199 ? -39.212 16.727 30.631 1.00 96.06 199 GLY A O 1
ATOM 1358 N N . GLU A 1 200 ? -40.959 17.141 31.980 1.00 97.19 200 GLU A N 1
ATOM 1359 C CA . GLU A 1 200 ? -41.394 15.737 32.097 1.00 97.19 200 GLU A CA 1
ATOM 1360 C C . GLU A 1 200 ? -41.860 15.133 30.761 1.00 97.19 200 GLU A C 1
ATOM 1362 O O . GLU A 1 200 ? -41.638 13.950 30.509 1.00 97.19 200 GLU A O 1
ATOM 1367 N N . GLU A 1 201 ? -42.425 15.932 29.849 1.00 96.44 201 GLU A N 1
ATOM 1368 C CA . GLU A 1 201 ? -42.805 15.448 28.515 1.00 96.44 201 GLU A CA 1
ATOM 1369 C C . GLU A 1 201 ? -41.587 15.081 27.660 1.00 96.44 201 GLU A C 1
ATOM 1371 O O . GLU A 1 201 ? -41.582 14.026 27.024 1.00 96.44 201 GLU A O 1
ATOM 1376 N N . ALA A 1 202 ? -40.529 15.904 27.672 1.00 97.12 202 ALA A N 1
ATOM 1377 C CA . ALA A 1 202 ? -39.282 15.585 26.980 1.00 97.12 202 ALA A CA 1
ATOM 1378 C C . ALA A 1 202 ? -38.591 14.373 27.614 1.00 97.12 202 ALA A C 1
ATOM 1380 O O . ALA A 1 202 ? -38.095 13.506 26.898 1.00 97.12 202 ALA A O 1
ATOM 1381 N N . ARG A 1 203 ? -38.615 14.263 28.950 1.00 98.06 203 ARG A N 1
ATOM 1382 C CA . ARG A 1 203 ? -38.140 13.074 29.671 1.00 98.06 203 ARG A CA 1
ATOM 1383 C C . ARG A 1 203 ? -38.883 11.814 29.221 1.00 98.06 203 ARG A C 1
ATOM 1385 O O . ARG A 1 203 ? -38.251 10.806 28.907 1.00 98.06 203 ARG A O 1
ATOM 1392 N N . ALA A 1 204 ? -40.213 11.865 29.153 1.00 97.69 204 ALA A N 1
ATOM 1393 C CA . ALA A 1 204 ? -41.038 10.753 28.690 1.00 97.69 204 ALA A CA 1
ATOM 1394 C C . ALA A 1 204 ? -40.773 10.413 27.212 1.00 97.69 204 ALA A C 1
ATOM 1396 O O . ALA A 1 204 ? -40.655 9.234 26.876 1.00 97.69 204 ALA A O 1
ATOM 1397 N N . ALA A 1 205 ? -40.612 11.421 26.349 1.00 97.81 205 ALA A N 1
ATOM 1398 C CA . ALA A 1 205 ? -40.259 11.234 24.943 1.00 97.81 205 ALA A CA 1
ATOM 1399 C C . ALA A 1 205 ? -38.880 10.577 24.782 1.00 97.81 205 ALA A C 1
ATOM 1401 O O . ALA A 1 205 ? -38.754 9.597 24.056 1.00 97.81 205 ALA A O 1
ATOM 1402 N N . LEU A 1 206 ? -37.852 11.028 25.510 1.00 98.25 206 LEU A N 1
ATOM 1403 C CA . LEU A 1 206 ? -36.522 10.406 25.471 1.00 98.25 206 LEU A CA 1
ATOM 1404 C C . LEU A 1 206 ? -36.538 8.950 25.949 1.00 98.25 206 LEU A C 1
ATOM 1406 O O . LEU A 1 206 ? -35.817 8.131 25.381 1.00 98.25 206 LEU A O 1
ATOM 1410 N N . ARG A 1 207 ? -37.361 8.604 26.953 1.00 98.19 207 ARG A N 1
ATOM 1411 C CA . ARG A 1 207 ? -37.559 7.202 27.370 1.00 98.19 207 ARG A CA 1
ATOM 1412 C C . ARG A 1 207 ? -38.139 6.367 26.232 1.00 98.19 207 ARG A C 1
ATOM 1414 O O . ARG A 1 207 ? -37.571 5.327 25.913 1.00 98.19 207 ARG A O 1
ATOM 1421 N N . ARG A 1 208 ? -39.197 6.850 25.573 1.00 98.06 208 ARG A N 1
ATOM 1422 C CA . ARG A 1 208 ? -39.808 6.158 24.426 1.00 98.06 208 ARG A CA 1
ATOM 1423 C C . ARG A 1 208 ? -38.844 6.032 23.246 1.00 98.06 208 ARG A C 1
ATOM 1425 O O . ARG A 1 208 ? -38.722 4.947 22.690 1.00 98.06 208 ARG A O 1
ATOM 1432 N N . VAL A 1 209 ? -38.086 7.083 22.918 1.00 97.75 209 VAL A N 1
ATOM 1433 C CA . VAL A 1 209 ? -37.041 7.032 21.877 1.00 97.75 209 VAL A CA 1
ATOM 1434 C C . VAL A 1 209 ? -35.944 6.030 22.235 1.00 97.75 209 VAL A C 1
ATOM 1436 O O . VAL A 1 209 ? -35.498 5.277 21.372 1.00 97.75 209 VAL A O 1
ATOM 1439 N N . ALA A 1 210 ? -35.509 5.987 23.495 1.00 97.31 210 ALA A N 1
ATOM 1440 C CA . ALA A 1 210 ? -34.528 5.004 23.935 1.00 97.31 210 ALA A CA 1
ATOM 1441 C C . ALA A 1 210 ? -35.086 3.572 23.859 1.00 97.31 210 ALA A C 1
ATOM 1443 O O . ALA A 1 210 ? -34.359 2.645 23.516 1.00 97.31 210 ALA A O 1
ATOM 1444 N N . GLU A 1 211 ? -36.364 3.360 24.148 1.00 97.06 211 GLU A N 1
ATOM 1445 C CA . GLU A 1 211 ? -36.995 2.037 24.106 1.00 97.06 211 GLU A CA 1
ATOM 1446 C C . GLU A 1 211 ? -37.412 1.614 22.680 1.00 97.06 211 GLU A C 1
ATOM 1448 O O . GLU A 1 211 ? -37.630 0.427 22.432 1.00 97.06 211 GLU A O 1
ATOM 1453 N N . ALA A 1 212 ? -37.423 2.539 21.714 1.00 94.56 212 ALA A N 1
ATOM 1454 C CA . ALA A 1 212 ? -37.816 2.288 20.329 1.00 94.56 212 ALA A CA 1
ATOM 1455 C C . ALA A 1 212 ? -36.899 1.289 19.591 1.00 94.56 212 ALA A C 1
ATOM 1457 O O . ALA A 1 212 ? -35.698 1.165 19.862 1.00 94.56 212 ALA A O 1
ATOM 1458 N N . ASN A 1 213 ? -37.486 0.581 18.620 1.00 94.19 213 ASN A N 1
ATOM 1459 C CA . ASN A 1 213 ? -36.828 -0.371 17.714 1.00 94.19 213 ASN A CA 1
ATOM 1460 C C . ASN A 1 213 ? -35.862 -1.350 18.417 1.00 94.19 213 ASN A C 1
ATOM 1462 O O . ASN A 1 213 ? -34.679 -1.377 18.069 1.00 94.19 213 ASN A O 1
ATOM 1466 N N . PRO A 1 214 ? -36.308 -2.147 19.410 1.00 94.75 214 PRO A N 1
ATOM 1467 C CA . PRO A 1 214 ? -35.445 -3.093 20.130 1.00 94.75 214 PRO A CA 1
ATOM 1468 C C . PRO A 1 214 ? -34.734 -4.094 19.214 1.00 94.75 214 PRO A C 1
ATOM 1470 O O . PRO A 1 214 ? -33.564 -4.389 19.435 1.00 94.75 214 PRO A O 1
ATOM 1473 N N . GLU A 1 215 ? -35.402 -4.507 18.137 1.00 94.69 215 GLU A N 1
ATOM 1474 C CA . GLU A 1 215 ? -34.872 -5.405 17.102 1.00 94.69 215 GLU A CA 1
ATOM 1475 C C . GLU A 1 215 ? -34.096 -4.673 15.985 1.00 94.69 215 GLU A C 1
ATOM 1477 O O . GLU A 1 215 ? -33.747 -5.262 14.962 1.00 94.69 215 GLU A O 1
ATOM 1482 N N . GLY A 1 216 ? -33.837 -3.375 16.163 1.00 91.25 216 GLY A N 1
ATOM 1483 C CA . GLY A 1 216 ? -33.153 -2.523 15.197 1.00 91.25 216 GLY A CA 1
ATOM 1484 C C . GLY A 1 216 ? -31.668 -2.849 14.990 1.00 91.25 216 GLY A C 1
ATOM 1485 O O . GLY A 1 216 ? -31.044 -3.637 15.710 1.00 91.25 216 GLY A O 1
ATOM 1486 N N . GLY A 1 217 ? -31.087 -2.219 13.969 1.00 93.31 217 GLY A N 1
ATOM 1487 C CA . GLY A 1 217 ? -29.688 -2.406 13.580 1.00 93.31 217 GLY A CA 1
ATOM 1488 C C . GLY A 1 217 ? -28.696 -1.576 14.405 1.00 93.31 217 GLY A C 1
ATOM 1489 O O . GLY A 1 217 ? -28.996 -1.066 15.485 1.00 93.31 217 GLY A O 1
ATOM 1490 N N . ALA A 1 218 ? -27.485 -1.401 13.866 1.00 94.38 218 ALA A N 1
ATOM 1491 C CA . ALA A 1 218 ? -26.434 -0.610 14.510 1.00 94.38 218 ALA A CA 1
ATOM 1492 C C . ALA A 1 218 ? -26.822 0.866 14.706 1.00 94.38 218 ALA A C 1
ATOM 1494 O O . ALA A 1 218 ? -26.518 1.455 15.741 1.00 94.38 218 ALA A O 1
ATOM 1495 N N . GLU A 1 219 ? -27.526 1.455 13.738 1.00 96.44 219 GLU A N 1
ATOM 1496 C CA . GLU A 1 219 ? -27.967 2.851 13.810 1.00 96.44 219 GLU A CA 1
ATOM 1497 C C . GLU A 1 219 ? -29.042 3.058 14.887 1.00 96.44 219 GLU A C 1
ATOM 1499 O O . GLU A 1 219 ? -28.943 3.997 15.674 1.00 96.44 219 GLU A O 1
ATOM 1504 N N . ASP A 1 220 ? -30.014 2.146 15.001 1.00 96.94 220 ASP A N 1
ATOM 1505 C CA . ASP A 1 220 ? -31.027 2.187 16.066 1.00 96.94 220 ASP A CA 1
ATOM 1506 C C . ASP A 1 220 ? -30.397 2.073 17.457 1.00 96.94 220 ASP A C 1
ATOM 1508 O O . ASP A 1 220 ? -30.823 2.743 18.397 1.00 96.94 220 ASP A O 1
ATOM 1512 N N . TYR A 1 221 ? -29.341 1.265 17.588 1.00 96.69 221 TYR A N 1
ATOM 1513 C CA . TYR A 1 221 ? -28.589 1.152 18.834 1.00 96.69 221 TYR A CA 1
ATOM 1514 C C . TYR A 1 221 ? -27.887 2.467 19.214 1.00 96.69 221 TYR A C 1
ATOM 1516 O O . TYR A 1 221 ? -27.839 2.834 20.389 1.00 96.69 221 TYR A O 1
ATOM 1524 N N . GLU A 1 222 ? -27.377 3.219 18.236 1.00 97.19 222 GLU A N 1
ATOM 1525 C CA . GLU A 1 222 ? -26.780 4.538 18.479 1.00 97.19 222 GLU A CA 1
ATOM 1526 C C . GLU A 1 222 ? -27.820 5.607 18.835 1.00 97.19 222 GLU A C 1
ATOM 1528 O O . GLU A 1 222 ? -27.529 6.496 19.644 1.00 97.19 222 GLU A O 1
ATOM 1533 N N . VAL A 1 223 ? -29.039 5.516 18.298 1.00 97.81 223 VAL A N 1
ATOM 1534 C CA . VAL A 1 223 ? -30.166 6.362 18.727 1.00 97.81 223 VAL A CA 1
ATOM 1535 C C . VAL A 1 223 ? -30.576 6.024 20.158 1.00 97.81 223 VAL A C 1
ATOM 1537 O O . VAL A 1 223 ? -30.659 6.935 20.982 1.00 97.81 223 VAL A O 1
ATOM 1540 N N . HIS A 1 224 ? -30.712 4.736 20.490 1.00 97.62 224 HIS A N 1
ATOM 1541 C CA . HIS A 1 224 ? -30.940 4.260 21.859 1.00 97.62 224 HIS A CA 1
ATOM 1542 C C . HIS A 1 224 ? -29.891 4.819 22.834 1.00 97.62 224 HIS A C 1
ATOM 1544 O O . HIS A 1 224 ? -30.242 5.449 23.835 1.00 97.62 224 HIS A O 1
ATOM 1550 N N . ARG A 1 225 ? -28.597 4.681 22.503 1.00 97.69 225 ARG A N 1
ATOM 1551 C CA . ARG A 1 225 ? -27.486 5.246 23.288 1.00 97.69 225 ARG A CA 1
ATOM 1552 C C . ARG A 1 225 ? -27.647 6.754 23.472 1.00 97.69 225 ARG A C 1
ATOM 1554 O O . ARG A 1 225 ? -27.494 7.253 24.582 1.00 97.69 225 ARG A O 1
ATOM 1561 N N . SER A 1 226 ? -27.959 7.477 22.397 1.00 97.69 226 SER A N 1
ATOM 1562 C CA . SER A 1 226 ? -28.107 8.938 22.429 1.00 97.69 226 SER A CA 1
ATOM 1563 C C . SER A 1 226 ? -29.273 9.372 23.324 1.00 97.69 226 SER A C 1
ATOM 1565 O O . SER A 1 226 ? -29.106 10.297 24.117 1.00 97.69 226 SER A O 1
ATOM 1567 N N . GLY A 1 227 ? -30.411 8.672 23.266 1.00 97.81 227 GLY A N 1
ATOM 1568 C CA . GLY A 1 227 ? -31.563 8.926 24.137 1.00 97.81 227 GLY A CA 1
ATOM 1569 C C . GLY A 1 227 ? -31.243 8.703 25.617 1.00 97.81 227 GLY A C 1
ATOM 1570 O O . GLY A 1 227 ? -31.566 9.546 26.454 1.00 97.81 227 GLY A O 1
ATOM 1571 N N . LEU A 1 228 ? -30.527 7.621 25.948 1.00 97.75 228 LEU A N 1
ATOM 1572 C CA . LEU A 1 228 ? -30.100 7.358 27.326 1.00 97.75 228 LEU A CA 1
ATOM 1573 C C . LEU A 1 228 ? -29.064 8.370 27.845 1.00 97.75 228 LEU A C 1
ATOM 1575 O O . LEU A 1 228 ? -29.139 8.766 29.008 1.00 97.75 228 LEU A O 1
ATOM 1579 N N . ARG A 1 229 ? -28.128 8.835 27.001 1.00 97.25 229 ARG A N 1
ATOM 1580 C CA . ARG A 1 229 ? -27.209 9.933 27.366 1.00 97.25 229 ARG A CA 1
ATOM 1581 C C . ARG A 1 229 ? -27.978 11.208 27.698 1.00 97.25 229 ARG A C 1
ATOM 1583 O O . ARG A 1 229 ? -27.694 11.840 28.712 1.00 97.25 229 ARG A O 1
ATOM 1590 N N . ALA A 1 230 ? -28.963 11.559 26.874 1.00 97.31 230 ALA A N 1
ATOM 1591 C CA . ALA A 1 230 ? -29.800 12.733 27.097 1.00 97.31 230 ALA A CA 1
ATOM 1592 C C . ALA A 1 230 ? -30.598 12.635 28.410 1.00 97.31 230 ALA A C 1
ATOM 1594 O O . ALA A 1 230 ? -30.631 13.588 29.187 1.00 97.31 230 ALA A O 1
ATOM 1595 N N . LEU A 1 231 ? -31.163 11.460 28.718 1.00 97.56 231 LEU A N 1
ATOM 1596 C CA . LEU A 1 231 ? -31.836 11.207 30.000 1.00 97.56 231 LEU A CA 1
ATOM 1597 C C . LEU A 1 231 ? -30.910 11.409 31.202 1.00 97.56 231 LEU A C 1
ATOM 1599 O O . LEU A 1 231 ? -31.276 12.086 32.165 1.00 97.56 231 LEU A O 1
ATOM 1603 N N . LYS A 1 232 ? -29.694 10.865 31.135 1.00 95.06 232 LYS A N 1
ATOM 1604 C CA . LYS A 1 232 ? -28.702 11.006 32.202 1.00 95.06 232 LYS A CA 1
ATOM 1605 C C . LYS A 1 232 ? -28.274 12.462 32.394 1.00 95.06 232 LYS A C 1
ATOM 1607 O O . LYS A 1 232 ? -28.247 12.934 33.526 1.00 95.06 232 LYS A O 1
ATOM 1612 N N . ARG A 1 233 ? -27.948 13.173 31.309 1.00 94.88 233 ARG A N 1
ATOM 1613 C CA . ARG A 1 233 ? -27.443 14.556 31.368 1.00 94.88 233 ARG A CA 1
ATOM 1614 C C . ARG A 1 233 ? -28.494 15.553 31.843 1.00 94.88 233 ARG A C 1
ATOM 1616 O O . ARG A 1 233 ? -28.185 16.364 32.709 1.00 94.88 233 ARG A O 1
ATOM 1623 N N . SER A 1 234 ? -29.709 15.490 31.299 1.00 96.44 234 SER A N 1
ATOM 1624 C CA . SER A 1 234 ? -30.748 16.491 31.576 1.00 96.44 234 SER A CA 1
ATOM 1625 C C . SER A 1 234 ? -31.637 16.153 32.769 1.00 96.44 234 SER A C 1
ATOM 1627 O O . SER A 1 234 ? -32.228 17.058 33.351 1.00 96.44 234 SER A O 1
ATOM 1629 N N . PHE A 1 235 ? -31.741 14.873 33.144 1.00 95.50 235 PHE A N 1
ATOM 1630 C CA . PHE A 1 235 ? -32.680 14.416 34.178 1.00 95.50 235 PHE A CA 1
ATOM 1631 C C . PHE A 1 235 ? -32.032 13.542 35.261 1.00 95.50 235 PHE A C 1
ATOM 1633 O O . PHE A 1 235 ? -32.740 13.025 36.123 1.00 95.50 235 PHE A O 1
ATOM 1640 N N . GLY A 1 236 ? -30.709 13.331 35.222 1.00 90.81 236 GLY A N 1
ATOM 1641 C CA . GLY A 1 236 ? -29.992 12.480 36.182 1.00 90.81 236 GLY A CA 1
ATOM 1642 C C . GLY A 1 236 ? -30.343 10.990 36.087 1.00 90.81 236 GLY A C 1
ATOM 1643 O O . GLY A 1 236 ? -29.934 10.200 36.935 1.00 90.81 236 GLY A O 1
ATOM 1644 N N . GLU A 1 237 ? -31.101 10.581 35.068 1.00 93.88 237 GLU A N 1
ATOM 1645 C CA . GLU A 1 237 ? -31.626 9.225 34.944 1.00 93.88 237 GLU A CA 1
ATOM 1646 C C . GLU A 1 237 ? -30.636 8.322 34.202 1.00 93.88 237 GLU A C 1
ATOM 1648 O O . GLU A 1 237 ? -30.660 8.199 32.977 1.00 93.88 237 GLU A O 1
ATOM 1653 N N . LEU A 1 238 ? -29.746 7.678 34.960 1.00 91.31 238 LEU A N 1
ATOM 1654 C CA . LEU A 1 238 ? -28.834 6.668 34.431 1.00 91.31 238 LEU A CA 1
ATOM 1655 C C . LEU A 1 238 ? -29.577 5.342 34.218 1.00 91.31 238 LEU A C 1
ATOM 1657 O O . LEU A 1 238 ? -29.997 4.690 35.173 1.00 91.31 238 LEU A O 1
ATOM 1661 N N . ARG A 1 239 ? -29.684 4.917 32.959 1.00 94.56 239 ARG A N 1
ATOM 1662 C CA . ARG A 1 239 ? -30.141 3.576 32.576 1.00 94.56 239 ARG A CA 1
ATOM 1663 C C . ARG A 1 239 ? -29.053 2.851 31.806 1.00 94.56 239 ARG A C 1
ATOM 1665 O O . ARG A 1 239 ? -28.240 3.476 31.124 1.00 94.56 239 ARG A O 1
ATOM 1672 N N . SER A 1 240 ? -29.082 1.526 31.879 1.00 95.19 240 SER A N 1
ATOM 1673 C CA . SER A 1 240 ? -28.161 0.707 31.110 1.00 95.19 240 SER A CA 1
ATOM 1674 C C . SER A 1 240 ? -28.576 0.594 29.649 1.00 95.19 240 SER A C 1
ATOM 1676 O O . SER A 1 240 ? -29.765 0.585 29.331 1.00 95.19 240 SER A O 1
ATOM 1678 N N . LEU A 1 241 ? -27.582 0.466 28.772 1.00 96.75 241 LEU A N 1
ATOM 1679 C CA . LEU A 1 241 ? -27.805 0.048 27.396 1.00 96.75 241 LEU A CA 1
ATOM 1680 C C . LEU A 1 241 ? -28.453 -1.343 27.350 1.00 96.75 241 LEU A C 1
ATOM 1682 O O . LEU A 1 241 ? -28.090 -2.235 28.119 1.00 96.75 241 LEU A O 1
ATOM 1686 N N . ARG A 1 242 ? -29.386 -1.543 26.419 1.00 95.88 242 ARG A N 1
ATOM 1687 C CA . ARG A 1 242 ? -29.940 -2.873 26.129 1.00 95.88 242 ARG A CA 1
ATOM 1688 C C . ARG A 1 242 ? -28.904 -3.755 25.416 1.00 95.88 242 ARG A C 1
ATOM 1690 O O . ARG A 1 242 ? -28.001 -3.209 24.785 1.00 95.88 242 ARG A O 1
ATOM 1697 N N . PRO A 1 243 ? -29.030 -5.092 25.452 1.00 97.56 243 PRO A N 1
ATOM 1698 C CA . PRO A 1 243 ? -28.214 -5.964 24.612 1.00 97.56 243 PRO A CA 1
ATOM 1699 C C . PRO A 1 243 ? -28.358 -5.636 23.121 1.00 97.56 243 PRO A C 1
ATOM 1701 O O . PRO A 1 243 ? -29.446 -5.288 22.659 1.00 97.56 243 PRO A O 1
ATOM 1704 N N . VAL A 1 244 ? -27.271 -5.748 22.356 1.00 97.31 244 VAL A N 1
ATOM 1705 C CA . VAL A 1 244 ? -27.344 -5.663 20.891 1.00 97.31 244 VAL A CA 1
ATOM 1706 C C . VAL A 1 244 ? -28.117 -6.858 20.333 1.00 97.31 244 VAL A C 1
ATOM 1708 O O . VAL A 1 244 ? -28.053 -7.964 20.871 1.00 97.31 244 VAL A O 1
ATOM 1711 N N . THR A 1 245 ? -28.814 -6.657 19.216 1.00 96.44 245 THR A N 1
ATOM 1712 C CA . THR A 1 245 ? -29.478 -7.748 18.493 1.00 96.44 245 THR A CA 1
ATOM 1713 C C . THR A 1 245 ? -28.463 -8.773 17.993 1.00 96.44 245 THR A C 1
ATOM 1715 O O . THR A 1 245 ? -27.287 -8.452 17.780 1.00 96.44 245 THR A O 1
ATOM 1718 N N . ARG A 1 246 ? -28.902 -10.015 17.740 1.00 95.62 246 ARG A N 1
ATOM 1719 C CA . ARG A 1 246 ? -27.992 -11.054 17.232 1.00 95.62 246 ARG A CA 1
ATOM 1720 C C . ARG A 1 246 ? -27.349 -10.663 15.900 1.00 95.62 246 ARG A C 1
ATOM 1722 O O . ARG A 1 246 ? -26.151 -10.851 15.735 1.00 95.62 246 ARG A O 1
ATOM 1729 N N . ALA A 1 247 ? -28.109 -10.040 14.998 1.00 93.75 247 ALA A N 1
ATOM 1730 C CA . ALA A 1 247 ? -27.591 -9.555 13.720 1.00 93.75 247 ALA A CA 1
ATOM 1731 C C . ALA A 1 247 ? -26.481 -8.500 13.896 1.00 93.75 247 ALA A C 1
ATOM 1733 O O . ALA A 1 247 ? -25.480 -8.520 13.177 1.00 93.75 247 ALA A O 1
ATOM 1734 N N . HIS A 1 248 ? -26.623 -7.595 14.869 1.00 95.94 248 HIS A N 1
ATOM 1735 C CA . HIS A 1 248 ? -25.595 -6.601 15.172 1.00 95.94 248 HIS A CA 1
ATOM 1736 C C . HIS A 1 248 ? -24.368 -7.243 15.845 1.00 95.94 248 HIS A C 1
ATOM 1738 O O . HIS A 1 248 ? -23.238 -6.935 15.462 1.00 95.94 248 HIS A O 1
ATOM 1744 N N . ALA A 1 249 ? -24.564 -8.193 16.768 1.00 97.00 249 ALA A N 1
ATOM 1745 C CA . ALA A 1 249 ? -23.474 -8.989 17.338 1.00 97.00 249 ALA A CA 1
ATOM 1746 C C . ALA A 1 249 ? -22.689 -9.739 16.247 1.00 97.00 249 ALA A C 1
ATOM 1748 O O . ALA A 1 249 ? -21.464 -9.641 16.196 1.00 97.00 249 ALA A O 1
ATOM 1749 N N . ASP A 1 250 ? -23.373 -10.403 15.312 1.00 95.56 250 ASP A N 1
ATOM 1750 C CA . ASP A 1 250 ? -22.747 -11.110 14.190 1.00 95.56 250 ASP A CA 1
ATOM 1751 C C . ASP A 1 250 ? -21.972 -10.152 13.265 1.00 95.56 250 ASP A C 1
ATOM 1753 O O . ASP A 1 250 ? -20.895 -10.501 12.773 1.00 95.56 250 ASP A O 1
ATOM 1757 N N . ALA A 1 251 ? -22.455 -8.918 13.066 1.00 94.75 251 ALA A N 1
ATOM 1758 C CA . ALA A 1 251 ? -21.723 -7.882 12.335 1.00 94.75 251 ALA A CA 1
ATOM 1759 C C . ALA A 1 251 ? -20.434 -7.457 13.067 1.00 94.75 251 ALA A C 1
ATOM 1761 O O . ALA A 1 251 ? -19.382 -7.316 12.433 1.00 94.75 251 ALA A O 1
ATOM 1762 N N . ILE A 1 252 ? -20.483 -7.313 14.397 1.00 96.56 252 ILE A N 1
ATOM 1763 C CA . ILE A 1 252 ? -19.306 -7.039 15.237 1.00 96.56 252 ILE A CA 1
ATOM 1764 C C . ILE A 1 252 ? -18.317 -8.210 15.172 1.00 96.56 252 ILE A C 1
ATOM 1766 O O . ILE A 1 252 ? -17.132 -7.984 14.929 1.00 96.56 252 ILE A O 1
ATOM 1770 N N . LEU A 1 253 ? -18.778 -9.458 15.306 1.00 97.06 253 LEU A N 1
ATOM 1771 C CA . LEU A 1 253 ? -17.939 -10.657 15.174 1.00 97.06 253 LEU A CA 1
ATOM 1772 C C . LEU A 1 253 ? -17.321 -10.764 13.772 1.00 97.06 253 LEU A C 1
ATOM 1774 O O . LEU A 1 253 ? -16.144 -11.098 13.633 1.00 97.06 253 LEU A O 1
ATOM 1778 N N . GLY A 1 254 ? -18.080 -10.437 12.723 1.00 94.06 254 GLY A N 1
ATOM 1779 C CA . GLY A 1 254 ? -17.589 -10.367 11.347 1.00 94.06 254 GLY A CA 1
ATOM 1780 C C . GLY A 1 254 ? -16.471 -9.336 11.182 1.00 94.06 254 GLY A C 1
ATOM 1781 O O . GLY A 1 254 ? -15.447 -9.632 10.554 1.00 94.06 254 GLY A O 1
ATOM 1782 N N . ARG A 1 255 ? -16.624 -8.158 11.803 1.00 94.06 255 ARG A N 1
ATOM 1783 C CA . ARG A 1 255 ? -15.584 -7.125 11.854 1.00 94.06 255 ARG A CA 1
ATOM 1784 C C . ARG A 1 255 ? -14.366 -7.592 12.645 1.00 94.06 255 ARG A C 1
ATOM 1786 O O . ARG A 1 255 ? -13.271 -7.481 12.117 1.00 94.06 255 ARG A O 1
ATOM 1793 N N . LEU A 1 256 ? -14.535 -8.162 13.838 1.00 95.69 256 LEU A N 1
ATOM 1794 C CA . LEU A 1 256 ? -13.433 -8.684 14.659 1.00 95.69 256 LEU A CA 1
ATOM 1795 C C . LEU A 1 256 ? -12.658 -9.798 13.956 1.00 95.69 256 LEU A C 1
ATOM 1797 O O . LEU A 1 256 ? -11.437 -9.869 14.070 1.00 95.69 256 LEU A O 1
ATOM 1801 N N . ALA A 1 257 ? -13.350 -10.650 13.200 1.00 93.25 257 ALA A N 1
ATOM 1802 C CA . ALA A 1 257 ? -12.696 -11.648 12.376 1.00 93.25 257 ALA A CA 1
ATOM 1803 C C . ALA A 1 257 ? -11.861 -10.986 11.269 1.00 93.25 257 ALA A C 1
ATOM 1805 O O . ALA A 1 257 ? -10.696 -11.342 11.114 1.00 93.25 257 ALA A O 1
ATOM 1806 N N . GLY A 1 258 ? -12.437 -10.036 10.519 1.00 86.69 258 GLY A N 1
ATOM 1807 C CA . GLY A 1 258 ? -11.812 -9.371 9.366 1.00 86.69 258 GLY A CA 1
ATOM 1808 C C . GLY A 1 258 ? -10.691 -8.376 9.702 1.00 86.69 258 GLY A C 1
ATOM 1809 O O . GLY A 1 258 ? -9.657 -8.359 9.029 1.00 86.69 258 GLY A O 1
ATOM 1810 N N . ASP A 1 259 ? -10.901 -7.580 10.745 1.00 90.81 259 ASP A N 1
ATOM 1811 C CA . ASP A 1 259 ? -10.077 -6.469 11.220 1.00 90.81 259 ASP A CA 1
ATOM 1812 C C . ASP A 1 259 ? -9.773 -6.667 12.711 1.00 90.81 259 ASP A C 1
ATOM 1814 O O . ASP A 1 259 ? -10.444 -6.146 13.603 1.00 90.81 259 ASP A O 1
ATOM 1818 N N . LYS A 1 260 ? -8.795 -7.537 12.973 1.00 92.94 260 LYS A N 1
ATOM 1819 C CA . LYS A 1 260 ? -8.477 -7.984 14.329 1.00 92.94 260 LYS A CA 1
ATOM 1820 C C . LYS A 1 260 ? -7.867 -6.853 15.152 1.00 92.94 260 LYS A C 1
ATOM 1822 O O . LYS A 1 260 ? -6.956 -6.183 14.657 1.00 92.94 260 LYS A O 1
ATOM 1827 N N . PRO A 1 261 ? -8.262 -6.705 16.427 1.00 95.88 261 PRO A N 1
ATOM 1828 C CA . PRO A 1 261 ? -7.585 -5.792 17.329 1.00 95.88 261 PRO A CA 1
ATOM 1829 C C . PRO A 1 261 ? -6.118 -6.203 17.506 1.00 95.88 261 PRO A C 1
ATOM 1831 O O . PRO A 1 261 ? -5.756 -7.381 17.478 1.00 95.88 261 PRO A O 1
ATOM 1834 N N . GLU A 1 262 ? -5.256 -5.214 17.716 1.00 94.69 262 GLU A N 1
ATOM 1835 C CA . GLU A 1 262 ? -3.866 -5.441 18.099 1.00 94.69 262 GLU A CA 1
ATOM 1836 C C . GLU A 1 262 ? -3.752 -5.961 19.539 1.00 94.69 262 GLU A C 1
ATOM 1838 O O . GLU A 1 262 ? -2.822 -6.723 19.823 1.00 94.69 262 GLU A O 1
ATOM 1843 N N . LEU A 1 263 ? -4.688 -5.554 20.407 1.00 97.00 263 LEU A N 1
ATOM 1844 C CA . LEU A 1 263 ? -4.759 -5.872 21.833 1.00 97.00 263 LEU A CA 1
ATOM 1845 C C . LEU A 1 263 ? -6.185 -6.278 22.229 1.00 97.00 263 LEU A C 1
ATOM 1847 O O . LEU A 1 263 ? -7.129 -5.533 21.976 1.00 97.00 263 LEU A O 1
ATOM 1851 N N . TYR A 1 264 ? -6.316 -7.421 22.891 1.00 97.94 264 TYR A N 1
ATOM 1852 C CA . TYR A 1 264 ? -7.528 -7.910 23.540 1.00 97.94 264 TYR A CA 1
ATOM 1853 C C . TYR A 1 264 ? -7.286 -7.936 25.051 1.00 97.94 264 TYR A C 1
ATOM 1855 O O . TYR A 1 264 ? -6.505 -8.753 25.541 1.00 97.94 264 TYR A O 1
ATOM 1863 N N . VAL A 1 265 ? -7.920 -7.012 25.774 1.00 98.06 265 VAL A N 1
ATOM 1864 C CA . VAL A 1 265 ? -7.928 -6.999 27.240 1.00 98.06 265 VAL A CA 1
ATOM 1865 C C . VAL A 1 265 ? -9.263 -7.539 27.715 1.00 98.06 265 VAL A C 1
ATOM 1867 O O . VAL A 1 265 ? -10.308 -7.082 27.261 1.00 98.06 265 VAL A O 1
ATOM 1870 N N . THR A 1 266 ? -9.231 -8.489 28.632 1.00 98.00 266 THR A N 1
ATOM 1871 C CA . THR A 1 266 ? -10.437 -9.078 29.202 1.00 98.00 266 THR A CA 1
ATOM 1872 C C . THR A 1 266 ? -10.357 -9.089 30.714 1.00 98.00 266 THR A C 1
ATOM 1874 O O . THR A 1 266 ? -9.286 -9.354 31.269 1.00 98.00 266 THR A O 1
ATOM 1877 N N . ASP A 1 267 ? -11.480 -8.815 31.368 1.00 97.56 267 ASP A N 1
ATOM 1878 C CA . ASP A 1 267 ? -11.646 -9.189 32.765 1.00 97.56 267 ASP A CA 1
ATOM 1879 C C . ASP A 1 267 ? -11.702 -10.717 32.918 1.00 97.56 267 ASP A C 1
ATOM 1881 O O . ASP A 1 267 ? -11.859 -11.445 31.929 1.00 97.56 267 ASP A O 1
ATOM 1885 N N . TYR A 1 268 ? -11.506 -11.204 34.142 1.00 97.00 268 TYR A N 1
ATOM 1886 C CA . TYR A 1 268 ? -11.565 -12.625 34.463 1.00 97.00 268 TYR A CA 1
ATOM 1887 C C . TYR A 1 268 ? -12.938 -13.046 34.996 1.00 97.00 268 TYR A C 1
ATOM 1889 O O . TYR A 1 268 ? -13.602 -13.878 34.374 1.00 97.00 268 TYR A O 1
ATOM 1897 N N . ASP A 1 269 ? -13.346 -12.479 36.129 1.00 95.38 269 ASP A N 1
ATOM 1898 C CA . ASP A 1 269 ? -14.529 -12.897 36.876 1.00 95.38 269 ASP A CA 1
ATOM 1899 C C . ASP A 1 269 ? -15.814 -12.455 36.171 1.00 95.38 269 ASP A C 1
ATOM 1901 O O . ASP A 1 269 ? -15.906 -11.356 35.639 1.00 95.38 269 ASP A O 1
ATOM 1905 N N . ASP A 1 270 ? -16.779 -13.367 36.073 1.00 95.75 270 ASP A N 1
ATOM 1906 C CA . ASP A 1 270 ? -18.045 -13.218 35.339 1.00 95.75 270 ASP A CA 1
ATOM 1907 C C . ASP A 1 270 ? -17.900 -12.812 33.854 1.00 95.75 270 ASP A C 1
ATOM 1909 O O . ASP A 1 270 ? -18.889 -12.563 33.160 1.00 95.75 270 ASP A O 1
ATOM 1913 N N . THR A 1 271 ? -16.669 -12.844 33.331 1.00 96.88 271 THR A N 1
ATOM 1914 C CA . THR A 1 271 ? -16.307 -12.535 31.944 1.00 96.88 271 THR A CA 1
ATOM 1915 C C . THR A 1 271 ? -15.733 -13.758 31.241 1.00 96.88 271 THR A C 1
ATOM 1917 O O . THR A 1 271 ? -16.310 -14.245 30.267 1.00 96.88 271 THR A O 1
ATOM 1920 N N . LEU A 1 272 ? -14.590 -14.265 31.712 1.00 97.12 272 LEU A N 1
ATOM 1921 C CA . LEU A 1 272 ? -13.947 -15.474 31.188 1.00 97.12 272 LEU A CA 1
ATOM 1922 C C . LEU A 1 272 ? -14.407 -16.738 31.910 1.00 97.12 272 LEU A C 1
ATOM 1924 O O . LEU A 1 272 ? -14.421 -17.802 31.298 1.00 97.12 272 LEU A O 1
ATOM 1928 N N . ALA A 1 273 ? -14.736 -16.620 33.193 1.00 96.56 273 ALA A N 1
ATOM 1929 C CA . ALA A 1 273 ? -15.228 -17.697 34.039 1.00 96.56 273 ALA A CA 1
ATOM 1930 C C . ALA A 1 273 ? -16.159 -17.109 35.112 1.00 96.56 273 ALA A C 1
ATOM 1932 O O . ALA A 1 273 ? -16.010 -15.934 35.445 1.00 96.56 273 ALA A O 1
ATOM 1933 N N . PRO A 1 274 ? -17.100 -17.884 35.674 1.00 95.56 274 PRO A N 1
ATOM 1934 C CA . PRO A 1 274 ? -17.878 -17.446 36.832 1.00 95.56 274 PRO A CA 1
ATOM 1935 C C . PRO A 1 274 ? -16.994 -16.983 38.004 1.00 95.56 274 PRO A C 1
ATOM 1937 O O . PRO A 1 274 ? -15.882 -17.493 38.190 1.00 95.56 274 PRO A O 1
ATOM 1940 N N . PHE A 1 275 ? -17.498 -16.051 38.814 1.00 91.69 275 PHE A N 1
ATOM 1941 C CA . PHE A 1 275 ? -16.800 -15.538 39.997 1.00 91.69 275 PHE A CA 1
ATOM 1942 C C . PHE A 1 275 ? -16.197 -16.650 40.877 1.00 91.69 275 PHE A C 1
ATOM 1944 O O . PHE A 1 275 ? -16.890 -17.592 41.263 1.00 91.69 275 PHE A O 1
ATOM 1951 N N . MET A 1 276 ? -14.908 -16.527 41.215 1.00 87.56 276 MET A N 1
ATOM 1952 C CA . MET A 1 276 ? -14.157 -17.491 42.050 1.00 87.56 276 MET A CA 1
ATOM 1953 C C . MET A 1 276 ? -14.172 -18.941 41.533 1.00 87.56 276 MET A C 1
ATOM 1955 O O . MET A 1 276 ? -14.158 -19.888 42.319 1.00 87.56 276 MET A O 1
ATOM 1959 N N . THR A 1 277 ? -14.207 -19.127 40.207 1.00 92.75 277 THR A N 1
ATOM 1960 C CA . THR A 1 277 ? -14.050 -20.451 39.584 1.00 92.75 277 THR A CA 1
ATOM 1961 C C . THR A 1 277 ? -12.825 -20.538 38.664 1.00 92.75 277 THR A C 1
ATOM 1963 O O . THR A 1 277 ? -12.394 -19.510 38.128 1.00 92.75 277 THR A O 1
ATOM 1966 N N . PRO A 1 278 ? -12.260 -21.747 38.452 1.00 94.69 278 PRO A N 1
ATOM 1967 C CA . PRO A 1 278 ? -11.197 -21.967 37.476 1.00 94.69 278 PRO A CA 1
ATOM 1968 C C . PRO A 1 278 ? -11.649 -21.762 36.027 1.00 94.69 278 PRO A C 1
ATOM 1970 O O . PRO A 1 278 ? -12.792 -22.029 35.663 1.00 94.69 278 PRO A O 1
ATOM 1973 N N . LEU A 1 279 ? -10.698 -21.389 35.167 1.00 96.19 279 LEU A N 1
ATOM 1974 C CA . LEU A 1 279 ? -10.927 -21.195 33.738 1.00 96.19 279 LEU A CA 1
ATOM 1975 C C . LEU A 1 279 ? -11.263 -22.536 33.075 1.00 96.19 279 LEU A C 1
ATOM 1977 O O . LEU A 1 279 ? -10.550 -23.523 33.282 1.00 96.19 279 LEU A O 1
ATOM 1981 N N . SER A 1 280 ? -12.286 -22.569 32.224 1.00 96.94 280 SER A N 1
ATOM 1982 C CA . SER A 1 280 ? -12.586 -23.760 31.427 1.00 96.94 280 SER A CA 1
ATOM 1983 C C . SER A 1 280 ? -11.487 -24.064 30.400 1.00 96.94 280 SER A C 1
ATOM 1985 O O . SER A 1 280 ? -10.653 -23.220 30.040 1.00 96.94 280 SER A O 1
ATOM 1987 N N . ARG A 1 281 ? -11.485 -25.296 29.877 1.00 96.00 281 ARG A N 1
ATOM 1988 C CA . ARG A 1 281 ? -10.566 -25.693 28.799 1.00 96.00 281 ARG A CA 1
ATOM 1989 C C . ARG A 1 281 ? -10.905 -24.997 27.484 1.00 96.00 281 ARG A C 1
ATOM 1991 O O . ARG A 1 281 ? -9.997 -24.660 26.724 1.00 96.00 281 ARG A O 1
ATOM 1998 N N . GLU A 1 282 ? -12.181 -24.756 27.229 1.00 96.56 282 GLU A N 1
ATOM 1999 C CA . GLU A 1 282 ? -12.695 -24.081 26.043 1.00 96.56 282 GLU A CA 1
ATOM 2000 C C . GLU A 1 282 ? -12.229 -22.622 26.008 1.00 96.56 282 GLU A C 1
ATOM 2002 O O . GLU A 1 282 ? -11.676 -22.181 24.996 1.00 96.56 282 GLU A O 1
ATOM 2007 N N . ALA A 1 283 ? -12.359 -21.896 27.124 1.00 96.44 283 ALA A N 1
ATOM 2008 C CA . ALA A 1 283 ? -11.904 -20.510 27.234 1.00 96.44 283 ALA A CA 1
ATOM 2009 C C . ALA A 1 283 ? -10.372 -20.415 27.147 1.00 96.44 283 ALA A C 1
ATOM 2011 O O . ALA A 1 283 ? -9.832 -19.546 26.458 1.00 96.44 283 ALA A O 1
ATOM 2012 N N . ALA A 1 284 ? -9.648 -21.359 27.759 1.00 96.19 284 ALA A N 1
ATOM 2013 C CA . ALA A 1 284 ? -8.196 -21.471 27.610 1.00 96.19 284 ALA A CA 1
ATOM 2014 C C . ALA A 1 284 ? -7.766 -21.645 26.140 1.00 96.19 284 ALA A C 1
ATOM 2016 O O . ALA A 1 284 ? -6.859 -20.950 25.660 1.00 96.19 284 ALA A O 1
ATOM 2017 N N . ALA A 1 285 ? -8.434 -22.541 25.409 1.00 95.12 285 ALA A N 1
ATOM 2018 C CA . ALA A 1 285 ? -8.175 -22.785 23.995 1.00 95.12 285 ALA A CA 1
ATOM 2019 C C . ALA A 1 285 ? -8.535 -21.568 23.126 1.00 95.12 285 ALA A C 1
ATOM 2021 O O . ALA A 1 285 ? -7.788 -21.240 22.198 1.00 95.12 285 ALA A O 1
ATOM 2022 N N . GLY A 1 286 ? -9.628 -20.866 23.440 1.00 95.69 286 GLY A N 1
ATOM 2023 C CA . GLY A 1 286 ? -10.053 -19.642 22.760 1.00 95.69 286 GLY A CA 1
ATOM 2024 C C . GLY A 1 286 ? -9.048 -18.496 22.910 1.00 95.69 286 GLY A C 1
ATOM 2025 O O . GLY A 1 286 ? -8.628 -17.911 21.905 1.00 95.69 286 GLY A O 1
ATOM 2026 N N . LEU A 1 287 ? -8.561 -18.242 24.130 1.00 96.00 287 LEU A N 1
ATOM 2027 C CA . LEU A 1 287 ? -7.491 -17.268 24.395 1.00 96.00 287 LEU A CA 1
ATOM 2028 C C . LEU A 1 287 ? -6.210 -17.613 23.628 1.00 96.00 287 LEU A C 1
ATOM 2030 O O . LEU A 1 287 ? -5.613 -16.752 22.971 1.00 96.00 287 LEU A O 1
ATOM 2034 N N . LYS A 1 288 ? -5.802 -18.888 23.644 1.00 94.38 288 LYS A N 1
ATOM 2035 C CA . LYS A 1 288 ? -4.650 -19.349 22.861 1.00 94.38 288 LYS A CA 1
ATOM 2036 C C . LYS A 1 288 ? -4.863 -19.135 21.364 1.00 94.38 288 LYS A C 1
ATOM 2038 O O . LYS A 1 288 ? -3.941 -18.696 20.678 1.00 94.38 288 LYS A O 1
ATOM 2043 N N . ALA A 1 289 ? -6.044 -19.444 20.842 1.00 94.38 289 ALA A N 1
ATOM 2044 C CA . ALA A 1 289 ? -6.333 -19.323 19.421 1.00 94.38 289 ALA A CA 1
ATOM 2045 C C . ALA A 1 289 ? -6.348 -17.853 18.957 1.00 94.38 289 ALA A C 1
ATOM 2047 O O . ALA A 1 289 ? -5.848 -17.556 17.867 1.00 94.38 289 ALA A O 1
ATOM 2048 N N . ALA A 1 290 ? -6.832 -16.926 19.790 1.00 94.94 290 ALA A N 1
ATOM 2049 C CA . ALA A 1 290 ? -6.711 -15.486 19.558 1.00 94.94 290 ALA A CA 1
ATOM 2050 C C . ALA A 1 290 ? -5.236 -15.030 19.547 1.00 94.94 290 ALA A C 1
ATOM 2052 O O . ALA A 1 290 ? -4.806 -14.320 18.630 1.00 94.94 290 ALA A O 1
ATOM 2053 N N . ALA A 1 291 ? -4.424 -15.512 20.493 1.00 92.88 291 ALA A N 1
ATOM 2054 C CA . ALA A 1 291 ? -2.993 -15.212 20.544 1.00 92.88 291 ALA A CA 1
ATOM 2055 C C . ALA A 1 291 ? -2.212 -15.783 19.344 1.00 92.88 291 ALA A C 1
ATOM 2057 O O . ALA A 1 291 ? -1.395 -15.085 18.736 1.00 92.88 291 ALA A O 1
ATOM 2058 N N . ASP A 1 292 ? -2.499 -17.021 18.936 1.00 90.69 292 ASP A N 1
ATOM 2059 C CA . ASP A 1 292 ? -1.930 -17.653 17.735 1.00 90.69 292 ASP A CA 1
ATOM 2060 C C . ASP A 1 292 ? -2.340 -16.920 16.447 1.00 90.69 292 ASP A C 1
ATOM 2062 O O . ASP A 1 292 ? -1.631 -16.962 15.436 1.00 90.69 292 ASP A O 1
ATOM 2066 N N . ALA A 1 293 ? -3.484 -16.235 16.476 1.00 89.50 293 ALA A N 1
ATOM 2067 C CA . ALA A 1 293 ? -3.948 -15.357 15.415 1.00 89.50 293 ALA A CA 1
ATOM 2068 C C . ALA A 1 293 ? -3.274 -13.968 15.412 1.00 89.50 293 ALA A C 1
ATOM 2070 O O . ALA A 1 293 ? -3.569 -13.165 14.523 1.00 89.50 293 ALA A O 1
ATOM 2071 N N . GLY A 1 294 ? -2.348 -13.702 16.339 1.00 89.44 294 GLY A N 1
ATOM 2072 C CA . GLY A 1 294 ? -1.547 -12.477 16.405 1.00 89.44 294 GLY A CA 1
ATOM 2073 C C . GLY A 1 294 ? -2.139 -11.355 17.264 1.00 89.44 294 GLY A C 1
ATOM 2074 O O . GLY A 1 294 ? -1.597 -10.243 17.235 1.00 89.44 294 GLY A O 1
ATOM 2075 N N . VAL A 1 295 ? -3.212 -11.630 18.011 1.00 93.94 295 VAL A N 1
ATOM 2076 C CA . VAL A 1 295 ? -3.838 -10.683 18.946 1.00 93.94 295 VAL A CA 1
ATOM 2077 C C . VAL A 1 295 ? -3.112 -10.751 20.288 1.00 93.94 295 VAL A C 1
ATOM 2079 O O . VAL A 1 295 ? -3.016 -11.816 20.897 1.00 93.94 295 VAL A O 1
ATOM 2082 N N . GLU A 1 296 ? -2.579 -9.627 20.765 1.00 94.94 296 GLU A N 1
ATOM 2083 C CA . GLU A 1 296 ? -1.970 -9.580 22.096 1.00 94.94 296 GLU A CA 1
ATOM 2084 C C . GLU A 1 296 ? -3.072 -9.749 23.147 1.00 94.94 296 GLU A C 1
ATOM 2086 O O . GLU A 1 296 ? -4.003 -8.952 23.175 1.00 94.94 296 GLU A O 1
ATOM 2091 N N . THR A 1 297 ? -3.003 -10.797 23.970 1.00 96.00 297 THR A N 1
ATOM 2092 C CA . THR A 1 297 ? -4.091 -11.162 24.893 1.00 96.00 297 THR A CA 1
ATOM 2093 C C . THR A 1 297 ? -3.680 -10.900 26.336 1.00 96.00 297 THR A C 1
ATOM 2095 O O . THR A 1 297 ? -2.657 -11.415 26.800 1.00 96.00 297 THR A O 1
ATOM 2098 N N . VAL A 1 298 ? -4.476 -10.094 27.036 1.00 97.31 298 VAL A N 1
ATOM 2099 C CA . VAL A 1 298 ? -4.218 -9.657 28.409 1.00 97.31 298 VAL A CA 1
ATOM 2100 C C . VAL A 1 298 ? -5.421 -9.952 29.287 1.00 97.31 298 VAL A C 1
ATOM 2102 O O . VAL A 1 298 ? -6.524 -9.500 28.993 1.00 97.31 298 VAL A O 1
ATOM 2105 N N . ILE A 1 299 ? -5.188 -10.664 30.385 1.00 97.69 299 ILE A N 1
ATOM 2106 C CA . ILE A 1 299 ? -6.174 -10.827 31.456 1.00 97.69 299 ILE A CA 1
ATOM 2107 C C . ILE A 1 299 ? -5.898 -9.740 32.485 1.00 97.69 299 ILE A C 1
ATOM 2109 O O . ILE A 1 299 ? -4.774 -9.656 32.979 1.00 97.69 299 ILE A O 1
ATOM 2113 N N . LEU A 1 300 ? -6.885 -8.908 32.795 1.00 97.00 300 LEU A N 1
ATOM 2114 C CA . LEU A 1 300 ? -6.785 -7.882 33.826 1.00 97.00 300 LEU A CA 1
ATOM 2115 C C . LEU A 1 300 ? -7.809 -8.188 34.911 1.00 97.00 300 LEU A C 1
ATOM 2117 O O . LEU A 1 300 ? -8.997 -8.091 34.659 1.00 97.00 300 LEU A O 1
ATOM 2121 N N . THR A 1 301 ? -7.344 -8.548 36.105 1.00 95.44 301 THR A N 1
ATOM 2122 C CA . THR A 1 301 ? -8.190 -9.037 37.199 1.00 95.44 301 THR A CA 1
ATOM 2123 C C . THR A 1 301 ? -7.900 -8.316 38.517 1.00 95.44 301 THR A C 1
ATOM 2125 O O . THR A 1 301 ? -6.803 -7.792 38.747 1.00 95.44 301 THR A O 1
ATOM 2128 N N . ASP A 1 302 ? -8.901 -8.311 39.394 1.00 90.94 302 ASP A N 1
ATOM 2129 C CA . ASP A 1 302 ? -8.783 -7.873 40.786 1.00 90.94 302 ASP A CA 1
ATOM 2130 C C . ASP A 1 302 ? -8.155 -8.963 41.676 1.00 90.94 302 ASP A C 1
ATOM 2132 O O . ASP A 1 302 ? -7.671 -8.648 42.762 1.00 90.94 302 ASP A O 1
ATOM 2136 N N . ARG A 1 303 ? -8.112 -10.225 41.214 1.00 91.25 303 ARG A N 1
ATOM 2137 C CA . ARG A 1 303 ? -7.498 -11.344 41.942 1.00 91.25 303 ARG A CA 1
ATOM 2138 C C . ARG A 1 303 ? -5.999 -11.120 42.147 1.00 91.25 303 ARG A C 1
ATOM 2140 O O . ARG A 1 303 ? -5.313 -10.545 41.296 1.00 91.25 303 ARG A O 1
ATOM 2147 N N . GLN A 1 304 ? -5.478 -11.644 43.254 1.00 91.00 304 GLN A N 1
ATOM 2148 C CA . GLN A 1 304 ? -4.042 -11.665 43.522 1.00 91.00 304 GLN A CA 1
ATOM 2149 C C . GLN A 1 304 ? -3.319 -12.679 42.620 1.00 91.00 304 GLN A C 1
ATOM 2151 O O . GLN A 1 304 ? -3.907 -13.647 42.132 1.00 91.00 304 GLN A O 1
ATOM 2156 N N . ALA A 1 305 ? -2.016 -12.469 42.410 1.00 91.00 305 ALA A N 1
ATOM 2157 C CA . ALA A 1 305 ? -1.190 -13.333 41.565 1.00 91.00 305 ALA A CA 1
ATOM 2158 C C . ALA A 1 305 ? -1.021 -14.758 42.116 1.00 91.00 305 ALA A C 1
ATOM 2160 O O . ALA A 1 305 ? -1.056 -15.718 41.349 1.00 91.00 305 ALA A O 1
ATOM 2161 N N . VAL A 1 306 ? -0.827 -14.880 43.428 1.00 90.06 306 VAL A N 1
ATOM 2162 C CA . VAL A 1 306 ? -0.593 -16.132 44.161 1.00 90.06 306 VAL A CA 1
ATOM 2163 C C . VAL A 1 306 ? -1.480 -16.158 45.399 1.00 90.06 306 VAL A C 1
ATOM 2165 O O . VAL A 1 306 ? -1.936 -15.103 45.835 1.00 90.06 306 VAL A O 1
ATOM 2168 N N . ASP A 1 307 ? -1.745 -17.351 45.927 1.00 84.12 307 ASP A N 1
ATOM 2169 C CA . ASP A 1 307 ? -2.590 -17.513 47.111 1.00 84.12 307 ASP A CA 1
ATOM 2170 C C . ASP A 1 307 ? -1.949 -16.796 48.311 1.00 84.12 307 ASP A C 1
ATOM 2172 O O . ASP A 1 307 ? -0.773 -17.019 48.618 1.00 84.12 307 ASP A O 1
ATOM 2176 N N . ASP A 1 308 ? -2.717 -15.941 48.986 1.00 77.75 308 ASP A N 1
ATOM 2177 C CA . ASP A 1 308 ? -2.306 -15.312 50.239 1.00 77.75 308 ASP A CA 1
ATOM 2178 C C . ASP A 1 308 ? -2.831 -16.162 51.409 1.00 77.75 308 ASP A C 1
ATOM 2180 O O . ASP A 1 308 ? -4.048 -16.294 51.573 1.00 77.75 308 ASP A O 1
ATOM 2184 N N . PRO A 1 309 ? -1.952 -16.755 52.239 1.00 76.25 309 PRO A N 1
ATOM 2185 C CA . PRO A 1 309 ? -2.383 -17.550 53.385 1.00 76.25 309 PRO A CA 1
ATOM 2186 C C . PRO A 1 309 ? -3.194 -16.743 54.412 1.00 76.25 309 PRO A C 1
ATOM 2188 O O . PRO A 1 309 ? -3.892 -17.351 55.221 1.00 76.25 309 PRO A O 1
ATOM 2191 N N . ALA A 1 310 ? -3.137 -15.404 54.389 1.00 70.50 310 ALA A N 1
ATOM 2192 C CA . ALA A 1 310 ? -3.973 -14.542 55.226 1.00 70.50 310 ALA A CA 1
ATOM 2193 C C . ALA A 1 310 ? -5.425 -14.427 54.724 1.00 70.50 310 ALA A C 1
ATOM 2195 O O . ALA A 1 310 ? -6.319 -14.111 55.510 1.00 70.50 310 ALA A O 1
ATOM 2196 N N . THR A 1 311 ? -5.678 -14.709 53.443 1.00 68.19 311 THR A N 1
ATOM 2197 C CA . THR A 1 311 ? -7.011 -14.690 52.820 1.00 68.19 311 THR A CA 1
ATOM 2198 C C . THR A 1 311 ? -7.258 -15.986 52.034 1.00 68.19 311 THR A C 1
ATOM 2200 O O . THR A 1 311 ? -7.452 -15.947 50.820 1.00 68.19 311 THR A O 1
ATOM 2203 N N . PRO A 1 312 ? -7.283 -17.160 52.699 1.00 65.44 312 PRO A N 1
ATOM 2204 C CA . PRO A 1 312 ? -7.343 -18.466 52.031 1.00 65.44 312 PRO A CA 1
ATOM 2205 C C . PRO A 1 312 ? -8.652 -18.722 51.265 1.00 65.44 312 PRO A C 1
ATOM 2207 O O . PRO A 1 312 ? -8.735 -19.687 50.507 1.00 65.44 312 PRO A O 1
ATOM 2210 N N . ALA A 1 313 ? -9.671 -17.881 51.473 1.00 64.94 313 ALA A N 1
ATOM 2211 C CA . ALA A 1 313 ? -10.936 -17.923 50.746 1.00 64.94 313 ALA A CA 1
ATOM 2212 C C . ALA A 1 313 ? -10.855 -17.293 49.342 1.00 64.94 313 ALA A C 1
ATOM 2214 O O . ALA A 1 313 ? -11.694 -17.610 48.501 1.00 64.94 313 ALA A O 1
ATOM 2215 N N . ASP A 1 314 ? -9.861 -16.438 49.077 1.00 72.12 314 ASP A N 1
ATOM 2216 C CA . ASP A 1 314 ? -9.716 -15.758 47.790 1.00 72.12 314 ASP A CA 1
ATOM 2217 C C . ASP A 1 314 ? -8.851 -16.605 46.849 1.00 72.12 314 ASP A C 1
ATOM 2219 O O . ASP A 1 314 ? -7.654 -16.801 47.067 1.00 72.12 314 ASP A O 1
ATOM 2223 N N . GLU A 1 315 ? -9.454 -17.127 45.782 1.00 83.19 315 GLU A N 1
ATOM 2224 C CA . GLU A 1 315 ? -8.739 -17.936 44.798 1.00 83.19 315 GLU A CA 1
ATOM 2225 C C . GLU A 1 315 ? -7.815 -17.059 43.935 1.00 83.19 315 GLU A C 1
ATOM 2227 O O . GLU A 1 315 ? -8.275 -16.187 43.190 1.00 83.19 315 GLU A O 1
ATOM 2232 N N . SER A 1 316 ? -6.501 -17.314 43.978 1.00 92.94 316 SER A N 1
ATOM 2233 C CA . SER A 1 316 ? -5.540 -16.581 43.147 1.00 92.94 316 SER A CA 1
ATOM 2234 C C . SER A 1 316 ? -5.707 -16.859 41.657 1.00 92.94 316 SER A C 1
ATOM 2236 O O . SER A 1 316 ? -6.131 -17.938 41.224 1.00 92.94 316 SER A O 1
ATOM 2238 N N . ILE A 1 317 ? -5.275 -15.911 40.825 1.00 95.19 317 ILE A N 1
ATOM 2239 C CA . ILE A 1 317 ? -5.304 -16.095 39.371 1.00 95.19 317 ILE A CA 1
ATOM 2240 C C . ILE A 1 317 ? -4.394 -17.255 38.922 1.00 95.19 317 ILE A C 1
ATOM 2242 O O . ILE A 1 317 ? -4.704 -17.927 37.941 1.00 95.19 317 ILE A O 1
ATOM 2246 N N . ALA A 1 318 ? -3.302 -17.558 39.639 1.00 94.50 318 ALA A N 1
ATOM 2247 C CA . ALA A 1 318 ? -2.454 -18.712 39.330 1.00 94.50 318 ALA A CA 1
ATOM 2248 C C . ALA A 1 318 ? -3.224 -20.039 39.423 1.00 94.50 318 ALA A C 1
ATOM 2250 O O . ALA A 1 318 ? -3.121 -20.863 38.505 1.00 94.50 318 ALA A O 1
ATOM 2251 N N . ARG A 1 319 ? -4.019 -20.220 40.490 1.00 94.12 319 ARG A N 1
ATOM 2252 C CA . ARG A 1 319 ? -4.900 -21.385 40.666 1.00 94.12 319 ARG A CA 1
ATOM 2253 C C . ARG A 1 319 ? -6.020 -21.388 39.631 1.00 94.12 319 ARG A C 1
ATOM 2255 O O . ARG A 1 319 ? -6.254 -22.403 38.984 1.00 94.12 319 ARG A O 1
ATOM 2262 N N . SER A 1 320 ? -6.610 -20.228 39.372 1.00 95.38 320 SER A N 1
ATOM 2263 C CA . SER A 1 320 ? -7.695 -20.078 38.393 1.00 95.38 320 SER A CA 1
ATOM 2264 C C . SER A 1 320 ? -7.264 -20.465 36.968 1.00 95.38 320 SER A C 1
ATOM 2266 O O . SER A 1 320 ? -8.042 -20.999 36.180 1.00 95.38 320 SER A O 1
ATOM 2268 N N . LEU A 1 321 ? -5.986 -20.257 36.628 1.00 95.75 321 LEU A N 1
ATOM 2269 C CA . LEU A 1 321 ? -5.399 -20.634 35.338 1.00 95.75 321 LEU A CA 1
ATOM 2270 C C . LEU A 1 321 ? -4.810 -22.057 35.320 1.00 95.75 321 LEU A C 1
ATOM 2272 O O . LEU A 1 321 ? -4.186 -22.435 34.326 1.00 95.75 321 LEU A O 1
ATOM 2276 N N . GLN A 1 322 ? -4.961 -22.871 36.371 1.00 93.12 322 GLN A N 1
ATOM 2277 C CA . GLN A 1 322 ? -4.364 -24.218 36.452 1.00 93.12 322 GLN A CA 1
ATOM 2278 C C . GLN A 1 322 ? -4.817 -25.162 35.330 1.00 93.12 322 GLN A C 1
ATOM 2280 O O . GLN A 1 322 ? -4.060 -26.036 34.912 1.00 93.12 322 GLN A O 1
ATOM 2285 N N . ALA A 1 323 ? -6.022 -24.944 34.798 1.00 89.56 323 ALA A N 1
ATOM 2286 C CA . ALA A 1 323 ? -6.548 -25.696 33.670 1.00 89.56 323 ALA A CA 1
ATOM 2287 C C . ALA A 1 323 ? -5.809 -25.400 32.355 1.00 89.56 323 ALA A C 1
ATOM 2289 O O . ALA A 1 323 ? -5.980 -26.138 31.398 1.00 89.56 323 ALA A O 1
ATOM 2290 N N . MET A 1 324 ? -4.973 -24.365 32.261 1.00 94.69 324 MET A N 1
ATOM 2291 C CA . MET A 1 324 ? -4.200 -24.082 31.049 1.00 94.69 324 MET A CA 1
ATOM 2292 C C . MET A 1 324 ? -2.891 -24.880 31.014 1.00 94.69 324 MET A C 1
ATOM 2294 O O . MET A 1 324 ? -2.153 -24.958 31.998 1.00 94.69 324 MET A O 1
ATOM 2298 N N . THR A 1 325 ? -2.538 -25.412 29.847 1.00 94.38 325 THR A N 1
ATOM 2299 C CA . THR A 1 325 ? -1.211 -25.992 29.595 1.00 94.38 325 THR A CA 1
ATOM 2300 C C . THR A 1 325 ? -0.116 -24.914 29.634 1.00 94.38 325 THR A C 1
ATOM 2302 O O . THR A 1 325 ? -0.383 -23.745 29.337 1.00 94.38 325 THR A O 1
ATOM 2305 N N . PRO A 1 326 ? 1.155 -25.271 29.909 1.00 92.44 326 PRO A N 1
ATOM 2306 C CA . PRO A 1 326 ? 2.256 -24.304 29.883 1.00 92.44 326 PRO A CA 1
ATOM 2307 C C . PRO A 1 326 ? 2.374 -23.538 28.554 1.00 92.44 326 PRO A C 1
ATOM 2309 O O . PRO A 1 326 ? 2.659 -22.342 28.551 1.00 92.44 326 PRO A O 1
ATOM 2312 N N . ALA A 1 327 ? 2.102 -24.200 27.423 1.00 87.75 327 ALA A N 1
ATOM 2313 C CA . ALA A 1 327 ? 2.144 -23.584 26.096 1.00 87.75 327 ALA A CA 1
ATOM 2314 C C . ALA A 1 327 ? 1.022 -22.555 25.871 1.00 87.75 327 ALA A C 1
ATOM 2316 O O . ALA A 1 327 ? 1.252 -21.542 25.208 1.00 87.75 327 ALA A O 1
ATOM 2317 N N . GLU A 1 328 ? -0.173 -22.799 26.416 1.00 93.00 328 GLU A N 1
ATOM 2318 C CA . GLU A 1 328 ? -1.287 -21.843 26.402 1.00 93.00 328 GLU A CA 1
ATOM 2319 C C . GLU A 1 328 ? -0.970 -20.634 27.282 1.00 93.00 328 GLU A C 1
ATOM 2321 O O . GLU A 1 328 ? -1.045 -19.495 26.819 1.00 93.00 328 GLU A O 1
ATOM 2326 N N . LYS A 1 329 ? -0.519 -20.873 28.520 1.00 93.00 329 LYS A N 1
ATOM 2327 C CA . LYS A 1 329 ? -0.185 -19.799 29.459 1.00 93.00 329 LYS A CA 1
ATOM 2328 C C . LYS A 1 329 ? 0.951 -18.906 28.955 1.00 93.00 329 LYS A C 1
ATOM 2330 O O . LYS A 1 329 ? 0.897 -17.693 29.122 1.00 93.00 329 LYS A O 1
ATOM 2335 N N . ALA A 1 330 ? 1.960 -19.476 28.290 1.00 90.19 330 ALA A N 1
ATOM 2336 C CA . ALA A 1 330 ? 3.133 -18.750 27.794 1.00 90.19 330 ALA A CA 1
ATOM 2337 C C . ALA A 1 330 ? 2.818 -17.649 26.762 1.00 90.19 330 ALA A C 1
ATOM 2339 O O . ALA A 1 330 ? 3.726 -16.912 26.361 1.00 90.19 330 ALA A O 1
ATOM 2340 N N . LEU A 1 331 ? 1.586 -17.571 26.251 1.00 89.12 331 LEU A N 1
ATOM 2341 C CA . LEU A 1 331 ? 1.122 -16.526 25.334 1.00 89.12 331 LEU A CA 1
ATOM 2342 C C . LEU A 1 331 ? 0.374 -15.389 26.039 1.00 89.12 331 LEU A C 1
ATOM 2344 O O . LEU A 1 331 ? 0.161 -14.353 25.413 1.00 89.12 331 LEU A O 1
ATOM 2348 N N . LEU A 1 332 ? 0.022 -15.561 27.313 1.00 92.50 332 LEU A N 1
ATOM 2349 C CA . LEU A 1 332 ? -0.738 -14.592 28.085 1.00 92.50 332 LEU A CA 1
ATOM 2350 C C . LEU A 1 332 ? 0.160 -13.562 28.764 1.00 92.50 332 LEU A C 1
ATOM 2352 O O . LEU A 1 332 ? 1.313 -13.818 29.132 1.00 92.50 332 LEU A O 1
ATOM 2356 N N . THR A 1 333 ? -0.427 -12.396 28.980 1.00 96.12 333 THR A N 1
ATOM 2357 C CA . THR A 1 333 ? 0.019 -11.426 29.972 1.00 96.12 333 THR A CA 1
ATOM 2358 C C . THR A 1 333 ? -1.100 -11.261 30.991 1.00 96.12 333 THR A C 1
ATOM 2360 O O . THR A 1 333 ? -2.267 -11.162 30.618 1.00 96.12 333 THR A O 1
ATOM 2363 N N . VAL A 1 334 ? -0.748 -11.264 32.273 1.00 97.06 334 VAL A N 1
ATOM 2364 C CA . VAL A 1 334 ? -1.718 -11.166 33.366 1.00 97.06 334 VAL A CA 1
ATOM 2365 C C . VAL A 1 334 ? -1.415 -9.909 34.163 1.00 97.06 334 VAL A C 1
ATOM 2367 O O . VAL A 1 334 ? -0.289 -9.691 34.602 1.00 97.06 334 VAL A O 1
ATOM 2370 N N . LEU A 1 335 ? -2.422 -9.067 34.310 1.00 96.25 335 LEU A N 1
ATOM 2371 C CA . LEU A 1 335 ? -2.422 -7.874 35.130 1.00 96.25 335 LEU A CA 1
ATOM 2372 C C . LEU A 1 335 ? -3.260 -8.168 36.376 1.00 96.25 335 LEU A C 1
ATOM 2374 O O . LEU A 1 335 ? -4.470 -8.346 36.264 1.00 96.25 335 LEU A O 1
ATOM 2378 N N . THR A 1 336 ? -2.628 -8.237 37.542 1.00 94.75 336 THR A N 1
ATOM 2379 C CA . THR A 1 336 ? -3.311 -8.498 38.821 1.00 94.75 336 THR A CA 1
ATOM 2380 C C . THR A 1 336 ? -3.426 -7.224 39.638 1.00 94.75 336 THR A C 1
ATOM 2382 O O . THR A 1 336 ? -2.844 -6.193 39.271 1.00 94.75 336 THR A O 1
ATOM 2385 N N . ASP A 1 337 ? -4.161 -7.286 40.751 1.00 89.81 337 ASP A N 1
ATOM 2386 C CA . ASP A 1 337 ? -4.293 -6.173 41.695 1.00 89.81 337 ASP A CA 1
ATOM 2387 C C . ASP A 1 337 ? -4.725 -4.879 40.970 1.00 89.81 337 ASP A C 1
ATOM 2389 O O . ASP A 1 337 ? -4.065 -3.835 41.060 1.00 89.81 337 ASP A O 1
ATOM 2393 N N . ARG A 1 338 ? -5.784 -4.983 40.147 1.00 88.75 338 ARG A N 1
ATOM 2394 C CA . ARG A 1 338 ? -6.328 -3.895 39.302 1.00 88.75 338 ARG A CA 1
ATOM 2395 C C . ARG A 1 338 ? -5.345 -3.316 38.283 1.00 88.75 338 ARG A C 1
ATOM 2397 O O . ARG A 1 338 ? -5.507 -2.194 37.809 1.00 88.75 338 ARG A O 1
ATOM 2404 N N . GLY A 1 339 ? -4.330 -4.089 37.910 1.00 90.62 339 GLY A N 1
ATOM 2405 C CA . GLY A 1 339 ? -3.338 -3.709 36.910 1.00 90.62 339 GLY A CA 1
ATOM 2406 C C . GLY A 1 339 ? -2.078 -3.046 37.451 1.00 90.62 339 GLY A C 1
ATOM 2407 O O . GLY A 1 339 ? -1.260 -2.603 36.646 1.00 90.62 339 GLY A O 1
ATOM 2408 N N . THR A 1 340 ? -1.868 -3.027 38.772 1.00 89.56 340 THR A N 1
ATOM 2409 C CA . THR A 1 340 ? -0.584 -2.583 39.353 1.00 89.56 340 THR A CA 1
ATOM 2410 C C . THR A 1 340 ? 0.542 -3.569 39.145 1.00 89.56 340 THR A C 1
ATOM 2412 O O . THR A 1 340 ? 1.712 -3.176 39.125 1.00 89.56 340 THR A O 1
ATOM 2415 N N . ARG A 1 341 ? 0.221 -4.854 38.998 1.00 93.56 341 ARG A N 1
ATOM 2416 C CA . ARG A 1 341 ? 1.227 -5.895 38.838 1.00 93.56 341 ARG A CA 1
ATOM 2417 C C . ARG A 1 341 ? 1.108 -6.552 37.480 1.00 93.56 341 ARG A C 1
ATOM 2419 O O . ARG A 1 341 ? 0.086 -7.135 37.137 1.00 93.56 341 ARG A O 1
ATOM 2426 N N . LEU A 1 342 ? 2.182 -6.454 36.705 1.00 94.94 342 LEU A N 1
ATOM 2427 C CA . LEU A 1 342 ? 2.319 -7.085 35.400 1.00 94.94 342 LEU A CA 1
ATOM 2428 C C . LEU A 1 342 ? 3.082 -8.392 35.555 1.00 94.94 342 LEU A C 1
ATOM 2430 O O . LEU A 1 342 ? 4.272 -8.398 35.895 1.00 94.94 342 LEU A O 1
ATOM 2434 N N . HIS A 1 343 ? 2.406 -9.480 35.228 1.00 96.56 343 HIS A N 1
ATOM 2435 C CA . HIS A 1 343 ? 2.948 -10.822 35.210 1.00 96.56 343 HIS A CA 1
ATOM 2436 C C . HIS A 1 343 ? 3.037 -11.351 33.778 1.00 96.56 343 HIS A C 1
ATOM 2438 O O . HIS A 1 343 ? 2.164 -11.137 32.931 1.00 96.56 343 HIS A O 1
ATOM 2444 N N . PHE A 1 344 ? 4.106 -12.093 33.525 1.00 94.00 344 PHE A N 1
ATOM 2445 C CA . PHE A 1 344 ? 4.248 -12.952 32.354 1.00 94.00 344 PHE A CA 1
ATOM 2446 C C . PHE A 1 344 ? 4.297 -14.397 32.814 1.00 94.00 344 PHE A C 1
ATOM 2448 O O . PHE A 1 344 ? 4.683 -14.661 33.947 1.00 94.00 344 PHE A O 1
ATOM 2455 N N . VAL A 1 345 ? 3.969 -15.339 31.937 1.00 91.50 345 VAL A N 1
ATOM 2456 C CA . VAL A 1 345 ? 4.087 -16.755 32.286 1.00 91.50 345 VAL A CA 1
ATOM 2457 C C . VAL A 1 345 ? 5.402 -17.330 31.775 1.00 91.50 345 VAL A C 1
ATOM 2459 O O . VAL A 1 345 ? 5.718 -17.214 30.587 1.00 91.50 345 VAL A O 1
ATOM 2462 N N . LYS A 1 346 ? 6.141 -17.995 32.663 1.00 90.75 346 LYS A N 1
ATOM 2463 C CA . LYS A 1 346 ? 7.315 -18.806 32.339 1.00 90.75 346 LYS A CA 1
ATOM 2464 C C . LYS A 1 346 ? 7.150 -20.176 32.989 1.00 90.75 346 LYS A C 1
ATOM 2466 O O . LYS A 1 346 ? 6.834 -20.248 34.166 1.00 90.75 346 LYS A O 1
ATOM 2471 N N . ASP A 1 347 ? 7.315 -21.243 32.207 1.00 88.44 347 ASP A N 1
ATOM 2472 C CA . ASP A 1 347 ? 7.238 -22.631 32.691 1.00 88.44 347 ASP A CA 1
ATOM 2473 C C . ASP A 1 347 ? 5.937 -22.963 33.459 1.00 88.44 347 ASP A C 1
ATOM 2475 O O . ASP A 1 347 ? 5.896 -23.838 34.311 1.00 88.44 347 ASP A O 1
ATOM 2479 N N . GLY A 1 348 ? 4.841 -22.270 33.123 1.00 87.50 348 GLY A N 1
ATOM 2480 C CA . GLY A 1 348 ? 3.529 -22.435 33.759 1.00 87.50 348 GLY A CA 1
ATOM 2481 C C . GLY A 1 348 ? 3.276 -21.548 34.985 1.00 87.50 348 GLY A C 1
ATOM 2482 O O . GLY A 1 348 ? 2.125 -21.484 35.429 1.00 87.50 348 GLY A O 1
ATOM 2483 N N . GLU A 1 349 ? 4.291 -20.825 35.464 1.00 92.44 349 GLU A N 1
ATOM 2484 C CA . GLU A 1 349 ? 4.242 -19.941 36.635 1.00 92.44 349 GLU A CA 1
ATOM 2485 C C . GLU A 1 349 ? 4.203 -18.453 36.260 1.00 92.44 349 GLU A C 1
ATOM 2487 O O . GLU A 1 349 ? 4.765 -18.024 35.247 1.00 92.44 349 GLU A O 1
ATOM 2492 N N . LEU A 1 350 ? 3.555 -17.641 37.101 1.00 94.56 350 LEU A N 1
ATOM 2493 C CA . LEU A 1 350 ? 3.480 -16.190 36.930 1.00 94.56 350 LEU A CA 1
ATOM 2494 C C . LEU A 1 350 ? 4.748 -15.509 37.454 1.00 94.56 350 LEU A C 1
ATOM 2496 O O . LEU A 1 350 ? 5.007 -15.451 38.651 1.00 94.56 350 LEU A O 1
ATOM 2500 N N . VAL A 1 351 ? 5.505 -14.907 36.546 1.00 95.50 351 VAL A N 1
ATOM 2501 C CA . VAL A 1 351 ? 6.706 -14.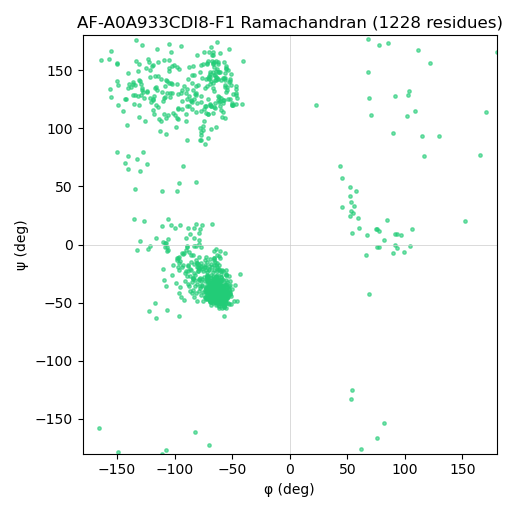121 36.823 1.00 95.50 351 VAL A CA 1
ATOM 2502 C C . VAL A 1 351 ? 6.353 -12.639 36.856 1.00 95.50 351 VAL A C 1
ATOM 2504 O O . VAL A 1 351 ? 5.972 -12.059 35.837 1.00 95.50 351 VAL A O 1
ATOM 2507 N N . LEU A 1 352 ? 6.525 -12.012 38.020 1.00 96.06 352 LEU A N 1
ATOM 2508 C CA . LEU A 1 352 ? 6.359 -10.571 38.194 1.00 96.06 352 LEU A CA 1
ATOM 2509 C C . LEU A 1 352 ? 7.433 -9.808 37.401 1.00 96.06 352 LEU A C 1
ATOM 2511 O O . LEU A 1 352 ? 8.629 -9.937 37.661 1.00 96.06 352 LEU A O 1
ATOM 2515 N N . ALA A 1 353 ? 7.008 -8.990 36.441 1.00 92.88 353 ALA A N 1
ATOM 2516 C CA . ALA A 1 353 ? 7.890 -8.140 35.639 1.00 92.88 353 ALA A CA 1
ATOM 2517 C C . ALA A 1 353 ? 7.728 -6.650 35.949 1.00 92.88 353 ALA A C 1
ATOM 2519 O O . ALA A 1 353 ? 8.623 -5.857 35.665 1.00 92.88 353 ALA A O 1
ATOM 2520 N N . HIS A 1 354 ? 6.605 -6.242 36.528 1.00 93.19 354 HIS A N 1
ATOM 2521 C CA . HIS A 1 354 ? 6.418 -4.874 36.987 1.00 93.19 354 HIS A CA 1
ATOM 2522 C C . HIS A 1 354 ? 5.488 -4.852 38.185 1.00 93.19 354 HIS A C 1
ATOM 2524 O O . HIS A 1 354 ? 4.468 -5.530 38.170 1.00 93.19 354 HIS A O 1
ATOM 2530 N N . ASN A 1 355 ? 5.832 -4.050 39.184 1.00 91.50 355 ASN A N 1
ATOM 2531 C CA . ASN A 1 355 ? 4.978 -3.762 40.320 1.00 91.50 355 ASN A CA 1
ATOM 2532 C C . ASN A 1 355 ? 4.946 -2.248 40.513 1.00 91.50 355 ASN A C 1
ATOM 2534 O O . ASN A 1 355 ? 5.954 -1.638 40.885 1.00 91.50 355 ASN A O 1
ATOM 2538 N N . GLU A 1 356 ? 3.807 -1.643 40.221 1.00 85.94 356 GLU A N 1
ATOM 2539 C CA . GLU A 1 356 ? 3.558 -0.246 40.519 1.00 85.94 356 GLU A CA 1
ATOM 2540 C C . GLU A 1 356 ? 3.291 -0.119 42.020 1.00 85.94 356 GLU A C 1
ATOM 2542 O O . GLU A 1 356 ? 2.210 -0.417 42.525 1.00 85.94 356 GLU A O 1
ATOM 2547 N N . ARG A 1 357 ? 4.328 0.279 42.764 1.00 79.12 357 ARG A N 1
ATOM 2548 C CA . ARG A 1 357 ? 4.224 0.512 44.205 1.00 79.12 357 ARG A CA 1
ATOM 2549 C C . ARG A 1 357 ? 3.452 1.801 44.455 1.00 79.12 357 ARG A C 1
ATOM 2551 O O . ARG A 1 357 ? 4.044 2.866 44.610 1.00 79.12 357 ARG A O 1
ATOM 2558 N N . LEU A 1 358 ? 2.133 1.692 44.510 1.00 81.31 358 LEU A N 1
ATOM 2559 C CA . LEU A 1 358 ? 1.281 2.753 45.022 1.00 81.31 358 LEU A CA 1
ATOM 2560 C C . LEU A 1 358 ? 1.219 2.615 46.538 1.00 81.31 358 LEU A C 1
ATOM 2562 O O . LEU A 1 358 ? 0.768 1.601 47.061 1.00 81.31 358 LEU A O 1
ATOM 2566 N N . ALA A 1 359 ? 1.720 3.633 47.226 1.00 85.94 359 ALA A N 1
ATOM 2567 C CA . ALA A 1 359 ? 1.520 3.824 48.650 1.00 85.94 359 ALA A CA 1
ATOM 2568 C C . ALA A 1 359 ? 0.748 5.127 48.851 1.00 85.94 359 ALA A C 1
ATOM 2570 O O . ALA A 1 359 ? 0.925 6.092 48.099 1.00 85.94 359 ALA A O 1
ATOM 2571 N N . TRP A 1 360 ? -0.119 5.166 49.856 1.00 89.25 360 TRP A N 1
ATOM 2572 C CA . TRP A 1 360 ? -0.688 6.415 50.345 1.00 89.25 360 TRP A CA 1
ATOM 2573 C C . TRP A 1 360 ? 0.419 7.280 50.953 1.00 89.25 360 TRP A C 1
ATOM 2575 O O . TRP A 1 360 ? 1.085 6.843 51.894 1.00 89.25 360 TRP A O 1
ATOM 2585 N N . SER A 1 361 ? 0.603 8.492 50.437 1.00 92.69 361 SER A N 1
ATOM 2586 C CA . SER A 1 361 ? 1.403 9.514 51.110 1.00 92.69 361 SER A CA 1
ATOM 2587 C C . SER A 1 361 ? 0.703 9.968 52.389 1.00 92.69 361 SER A C 1
ATOM 2589 O O . SER A 1 361 ? -0.519 9.849 52.523 1.00 92.69 361 SER A O 1
ATOM 2591 N N . ASP A 1 362 ? 1.463 10.520 53.329 1.00 94.69 362 ASP A N 1
ATOM 2592 C CA . ASP A 1 362 ? 0.900 10.979 54.600 1.00 94.69 362 ASP A CA 1
ATOM 2593 C C . ASP A 1 362 ? -0.125 12.105 54.403 1.00 94.69 362 ASP A C 1
ATOM 2595 O O . ASP A 1 362 ? -1.149 12.136 55.086 1.00 94.69 362 ASP A O 1
ATOM 2599 N N . GLY A 1 363 ? 0.084 12.966 53.399 1.00 94.88 363 GLY A N 1
ATOM 2600 C CA . GLY A 1 363 ? -0.881 13.992 52.999 1.00 94.88 363 GLY A CA 1
ATOM 2601 C C . GLY A 1 363 ? -2.204 13.405 52.500 1.00 94.88 363 GLY A C 1
ATOM 2602 O O . GLY A 1 363 ? -3.274 13.850 52.918 1.00 94.88 363 GLY A O 1
ATOM 2603 N N . GLU A 1 364 ? -2.157 12.358 51.672 1.00 94.88 364 GLU A N 1
ATOM 2604 C CA . GLU A 1 364 ? -3.369 11.678 51.198 1.00 94.88 364 GLU A CA 1
ATOM 2605 C C . GLU A 1 364 ? -4.097 10.951 52.333 1.00 94.88 364 GLU A C 1
ATOM 2607 O O . GLU A 1 364 ? -5.320 11.054 52.427 1.00 94.88 364 GLU A O 1
ATOM 2612 N N . LYS A 1 365 ? -3.373 10.269 53.234 1.00 95.81 365 LYS A N 1
ATOM 2613 C CA . LYS A 1 365 ? -3.979 9.650 54.429 1.00 95.81 365 LYS A CA 1
ATOM 2614 C C . LYS A 1 365 ? -4.652 10.698 55.310 1.00 95.81 365 LYS A C 1
ATOM 2616 O O . LYS A 1 365 ? -5.770 10.486 55.770 1.00 95.81 365 LYS A O 1
ATOM 2621 N N . ALA A 1 366 ? -4.007 11.846 55.522 1.00 95.75 366 ALA A N 1
ATOM 2622 C CA . ALA A 1 366 ? -4.575 12.940 56.305 1.00 95.75 366 ALA A CA 1
ATOM 2623 C C . ALA A 1 366 ? -5.847 13.514 55.654 1.00 95.75 366 ALA A C 1
ATOM 2625 O O . ALA A 1 366 ? -6.836 13.781 56.348 1.00 95.75 366 ALA A O 1
ATOM 2626 N N . ALA A 1 367 ? -5.852 13.667 54.327 1.00 95.50 367 ALA A N 1
ATOM 2627 C CA . ALA A 1 367 ? -7.014 14.116 53.567 1.00 95.50 367 ALA A CA 1
ATOM 2628 C C . ALA A 1 367 ? -8.175 13.111 53.635 1.00 95.50 367 ALA A C 1
ATOM 2630 O O . ALA A 1 367 ? -9.303 13.514 53.940 1.00 95.50 367 ALA A O 1
ATOM 2631 N N . ILE A 1 368 ? -7.891 11.819 53.445 1.00 96.62 368 ILE A N 1
ATOM 2632 C CA . ILE A 1 368 ? -8.861 10.724 53.572 1.00 96.62 368 ILE A CA 1
ATOM 2633 C C . ILE A 1 368 ? -9.428 10.670 54.982 1.00 96.62 368 ILE A C 1
ATOM 2635 O O . ILE A 1 368 ? -10.642 10.721 55.131 1.00 96.62 368 ILE A O 1
ATOM 2639 N N . ALA A 1 369 ? -8.589 10.675 56.018 1.00 96.69 369 ALA A N 1
ATOM 2640 C CA . ALA A 1 369 ? -9.043 10.675 57.406 1.00 96.69 369 ALA A CA 1
ATOM 2641 C C . ALA A 1 369 ? -9.944 11.885 57.716 1.00 96.69 369 ALA A C 1
ATOM 2643 O O . ALA A 1 369 ? -10.931 11.773 58.444 1.00 96.69 369 ALA A O 1
ATOM 2644 N N . LYS A 1 370 ? -9.650 13.066 57.150 1.00 95.88 370 LYS A N 1
ATOM 2645 C CA . LYS A 1 370 ? -10.503 14.255 57.317 1.00 95.88 370 LYS A CA 1
ATOM 2646 C C . LYS A 1 370 ? -11.850 14.103 56.603 1.00 95.88 370 LYS A C 1
ATOM 2648 O O . LYS A 1 370 ? -12.860 14.503 57.180 1.00 95.88 370 LYS A O 1
ATOM 2653 N N . GLY A 1 371 ? -11.871 13.551 55.390 1.00 96.44 371 GLY A N 1
ATOM 2654 C CA . GLY A 1 371 ? -13.106 13.247 54.658 1.00 96.44 371 GLY A CA 1
ATOM 2655 C C . GLY A 1 371 ? -13.934 12.160 55.346 1.00 96.44 371 GLY A C 1
ATOM 2656 O O . GLY A 1 371 ? -15.132 12.327 55.548 1.00 96.44 371 GLY A O 1
ATOM 2657 N N . ALA A 1 372 ? -13.284 11.100 55.815 1.00 97.00 372 ALA A N 1
ATOM 2658 C CA . ALA A 1 372 ? -13.891 10.013 56.569 1.00 97.00 372 ALA A CA 1
ATOM 2659 C C . ALA A 1 372 ? -14.559 10.494 57.856 1.00 97.00 372 ALA A C 1
ATOM 2661 O O . ALA A 1 372 ? -15.690 10.118 58.128 1.00 97.00 372 ALA A O 1
ATOM 2662 N N . ARG A 1 373 ? -13.916 11.404 58.602 1.00 97.31 373 ARG A N 1
ATOM 2663 C CA . ARG A 1 373 ? -14.542 12.059 59.763 1.00 97.31 373 ARG A CA 1
ATOM 2664 C C . ARG A 1 373 ? -15.790 12.859 59.390 1.00 97.31 373 ARG A C 1
ATOM 2666 O O . ARG A 1 373 ? -16.708 12.950 60.200 1.00 97.31 373 ARG A O 1
ATOM 2673 N N . ALA A 1 374 ? -15.836 13.464 58.201 1.00 95.69 374 ALA A N 1
ATOM 2674 C CA . ALA A 1 374 ? -17.046 14.135 57.727 1.00 95.69 374 ALA A CA 1
ATOM 2675 C C . ALA A 1 374 ? -18.165 13.118 57.449 1.00 95.69 374 ALA A C 1
ATOM 2677 O O . ALA A 1 374 ? -19.289 13.338 57.892 1.00 95.69 374 ALA A O 1
ATOM 2678 N N . VAL A 1 375 ? -17.832 11.981 56.828 1.00 97.25 375 VAL A N 1
ATOM 2679 C CA . VAL A 1 375 ? -18.768 10.863 56.632 1.00 97.25 375 VAL A CA 1
ATOM 2680 C C . VAL A 1 375 ? -19.274 10.310 57.961 1.00 97.25 375 VAL A C 1
ATOM 2682 O O . VAL A 1 375 ? -20.482 10.204 58.130 1.00 97.25 375 VAL A O 1
ATOM 2685 N N . SER A 1 376 ? -18.392 10.033 58.925 1.00 97.00 376 SER A N 1
ATOM 2686 C CA . SER A 1 376 ? -18.758 9.553 60.266 1.00 97.00 376 SER A CA 1
ATOM 2687 C C . SER A 1 376 ? -19.760 10.465 60.960 1.00 97.00 376 SER A C 1
ATOM 2689 O O . SER A 1 376 ? -20.753 9.998 61.508 1.00 97.00 376 SER A O 1
ATOM 2691 N N . ARG A 1 377 ? -19.530 11.785 60.910 1.00 96.88 377 ARG A N 1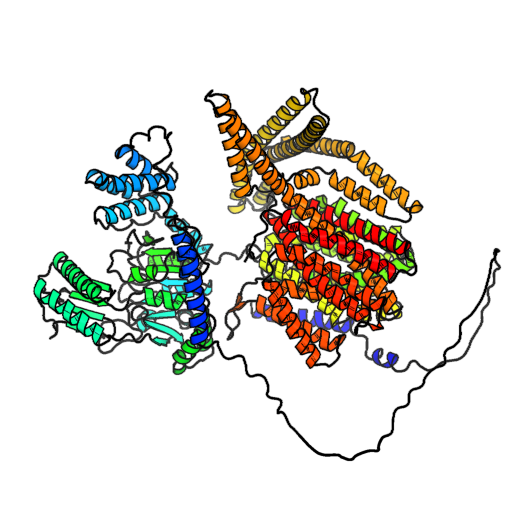
ATOM 2692 C CA . ARG A 1 377 ? -20.439 12.767 61.518 1.00 96.88 377 ARG A CA 1
ATOM 2693 C C . ARG A 1 377 ? -21.808 12.802 60.845 1.00 96.88 377 ARG A C 1
ATOM 2695 O O . ARG A 1 377 ? -22.801 12.974 61.539 1.00 96.88 377 ARG A O 1
ATOM 2702 N N . ALA A 1 378 ? -21.859 12.665 59.522 1.00 96.69 378 ALA A N 1
ATOM 2703 C CA . ALA A 1 378 ? -23.107 12.740 58.766 1.00 96.69 378 ALA A CA 1
ATOM 2704 C C . ALA A 1 378 ? -23.892 11.417 58.764 1.00 96.69 378 ALA A C 1
ATOM 2706 O O . ALA A 1 378 ? -25.120 11.421 58.795 1.00 96.69 378 ALA A O 1
ATOM 2707 N N . HIS A 1 379 ? -23.197 10.278 58.738 1.00 96.94 379 HIS A N 1
ATOM 2708 C CA . HIS A 1 379 ? -23.804 8.976 58.462 1.00 96.94 379 HIS A CA 1
ATOM 2709 C C . HIS A 1 379 ? -23.586 7.928 59.561 1.00 96.94 379 HIS A C 1
ATOM 2711 O O . HIS A 1 379 ? -24.222 6.875 59.483 1.00 96.94 379 HIS A O 1
ATOM 2717 N N . GLY A 1 380 ? -22.824 8.230 60.613 1.00 95.62 380 GLY A N 1
ATOM 2718 C CA . GLY A 1 380 ? -22.504 7.311 61.708 1.00 95.62 380 GLY A CA 1
ATOM 2719 C C . GLY A 1 380 ? -21.303 6.411 61.408 1.00 95.62 380 GLY A C 1
ATOM 2720 O O . GLY A 1 380 ? -20.785 6.391 60.292 1.00 95.62 380 GLY A O 1
ATOM 2721 N N . ASP A 1 381 ? -20.881 5.657 62.421 1.00 94.38 381 ASP A N 1
ATOM 2722 C CA . ASP A 1 381 ? -19.760 4.718 62.367 1.00 94.38 381 ASP A CA 1
ATOM 2723 C C . ASP A 1 381 ? -20.224 3.299 62.709 1.00 94.38 381 ASP A C 1
ATOM 2725 O O . ASP A 1 381 ? -21.153 3.113 63.496 1.00 94.38 381 ASP A O 1
ATOM 2729 N N . GLN A 1 382 ? -19.553 2.299 62.139 1.00 96.19 382 GLN A N 1
ATOM 2730 C CA . GLN A 1 382 ? -19.741 0.893 62.482 1.00 96.19 382 GLN A CA 1
ATOM 2731 C C . GLN A 1 382 ? -18.392 0.231 62.703 1.00 96.19 382 GLN A C 1
ATOM 2733 O O . GLN A 1 382 ? -17.517 0.282 61.841 1.00 96.19 382 GLN A O 1
ATOM 2738 N N . GLU A 1 383 ? -18.235 -0.433 63.841 1.00 95.88 383 GLU A N 1
ATOM 2739 C CA . GLU A 1 383 ? -17.080 -1.288 64.070 1.00 95.88 383 GLU A CA 1
ATOM 2740 C C . GLU A 1 383 ? -17.302 -2.643 63.404 1.00 95.88 383 GLU A C 1
ATOM 2742 O O . GLU A 1 383 ? -18.353 -3.272 63.566 1.00 95.88 383 GLU A O 1
ATOM 2747 N N . TYR A 1 384 ? -16.315 -3.080 62.630 1.00 94.44 384 TYR A N 1
ATOM 2748 C CA . TYR A 1 384 ? -16.300 -4.373 61.969 1.00 94.44 384 TYR A CA 1
ATOM 2749 C C . TYR A 1 384 ? -14.923 -5.001 62.147 1.00 94.44 384 TYR A C 1
ATOM 2751 O O . TYR A 1 384 ? -13.911 -4.414 61.769 1.00 94.44 384 TYR A O 1
ATOM 2759 N N . GLN A 1 385 ? -14.882 -6.181 62.771 1.00 92.19 385 GLN A N 1
ATOM 2760 C CA . GLN A 1 385 ? -13.636 -6.891 63.091 1.00 92.19 385 GLN A CA 1
ATOM 2761 C C . GLN A 1 385 ? -12.618 -6.023 63.863 1.00 92.19 385 GLN A C 1
ATOM 2763 O O . GLN A 1 385 ? -11.423 -6.028 63.566 1.00 92.19 385 GLN A O 1
ATOM 2768 N N . GLY A 1 386 ? -13.092 -5.244 64.841 1.00 93.81 386 GLY A N 1
ATOM 2769 C CA . GLY A 1 386 ? -12.232 -4.392 65.670 1.00 93.81 386 GLY A CA 1
ATOM 2770 C C . GLY A 1 386 ? -11.768 -3.094 64.996 1.00 93.81 386 GLY A C 1
ATOM 2771 O O . GLY A 1 386 ? -10.813 -2.469 65.456 1.00 93.81 386 GLY A O 1
ATOM 2772 N N . ARG A 1 387 ? -12.347 -2.721 63.842 1.00 95.19 387 ARG A N 1
ATOM 2773 C CA . ARG A 1 387 ? -11.925 -1.557 63.047 1.00 95.19 387 ARG A CA 1
ATOM 2774 C C . ARG A 1 387 ? -13.123 -0.744 62.554 1.00 95.19 387 ARG A C 1
ATOM 2776 O O . ARG A 1 387 ? -14.103 -1.302 62.075 1.00 95.19 387 ARG A O 1
ATOM 2783 N N . LEU A 1 388 ? -13.015 0.585 62.613 1.00 95.19 388 LEU A N 1
ATOM 2784 C CA . LEU A 1 388 ? -13.984 1.528 62.020 1.00 95.19 388 LEU A CA 1
ATOM 2785 C C . LEU A 1 388 ? -13.678 1.845 60.549 1.00 95.19 388 LEU A C 1
ATOM 2787 O O . LEU A 1 388 ? -14.527 2.321 59.794 1.00 95.19 388 LEU A O 1
ATOM 2791 N N . GLU A 1 389 ? -12.430 1.626 60.157 1.00 95.69 389 GLU A N 1
ATOM 2792 C CA . GLU A 1 389 ? -11.898 1.879 58.829 1.00 95.69 389 GLU A CA 1
ATOM 2793 C C . GLU A 1 389 ? -10.658 1.012 58.600 1.00 95.69 389 GLU A C 1
ATOM 2795 O O . GLU A 1 389 ? -10.028 0.535 59.548 1.00 95.69 389 GLU A O 1
ATOM 2800 N N . ALA A 1 390 ? -10.297 0.794 57.341 1.00 93.94 390 ALA A N 1
ATOM 2801 C CA . ALA A 1 390 ? -9.132 0.004 56.970 1.00 93.94 390 ALA A CA 1
ATOM 2802 C C . ALA A 1 390 ? -8.393 0.643 55.792 1.00 93.94 390 ALA A C 1
ATOM 2804 O O . ALA A 1 390 ? -9.012 1.079 54.824 1.00 93.94 390 ALA A O 1
ATOM 2805 N N . TYR A 1 391 ? -7.062 0.651 55.853 1.00 90.81 391 TYR A N 1
ATOM 2806 C CA . TYR A 1 391 ? -6.202 0.997 54.722 1.00 90.81 391 TYR A CA 1
ATOM 2807 C C . TYR A 1 391 ? -5.612 -0.274 54.109 1.00 90.81 391 TYR A C 1
ATOM 2809 O O . TYR A 1 391 ? -5.160 -1.165 54.828 1.00 90.81 391 TYR A O 1
ATOM 2817 N N . SER A 1 392 ? -5.552 -0.318 52.782 1.00 86.00 392 SER A N 1
ATOM 2818 C CA . SER A 1 392 ? -4.616 -1.162 52.036 1.00 86.00 392 SER A CA 1
ATOM 2819 C C . SER A 1 392 ? -3.519 -0.283 51.418 1.00 86.00 392 SER A C 1
ATOM 2821 O O . SER A 1 392 ? -3.480 0.929 51.643 1.00 86.00 392 SER A O 1
ATOM 2823 N N . SER A 1 393 ? -2.602 -0.860 50.637 1.00 79.38 393 SER A N 1
ATOM 2824 C CA . SER A 1 393 ? -1.550 -0.089 49.952 1.00 79.38 393 SER A CA 1
ATOM 2825 C C . SER A 1 393 ? -2.110 0.974 48.994 1.00 79.38 393 SER A C 1
ATOM 2827 O O . SER A 1 393 ? -1.508 2.036 48.838 1.00 79.38 393 SER A O 1
ATOM 2829 N N . TYR A 1 394 ? -3.286 0.725 48.412 1.00 84.69 394 TYR A N 1
ATOM 2830 C CA . TYR A 1 394 ? -3.915 1.573 47.392 1.00 84.69 394 TYR A CA 1
ATOM 2831 C C . TYR A 1 394 ? -5.399 1.870 47.642 1.00 84.69 394 TYR A C 1
ATOM 2833 O O . TYR A 1 394 ? -6.011 2.612 46.876 1.00 84.69 394 TYR A O 1
ATOM 2841 N N . GLY A 1 395 ? -5.994 1.273 48.672 1.00 89.62 395 GLY A N 1
ATOM 2842 C CA . GLY A 1 395 ? -7.403 1.403 49.018 1.00 89.62 395 GLY A CA 1
ATOM 2843 C C . GLY A 1 395 ? -7.591 1.927 50.435 1.00 89.62 395 GLY A C 1
ATOM 2844 O O . GLY A 1 395 ? -6.711 1.797 51.287 1.00 89.62 395 GLY A O 1
ATOM 2845 N N . TYR A 1 396 ? -8.748 2.519 50.680 1.00 94.81 396 TYR A N 1
ATOM 2846 C CA . TYR A 1 396 ? -9.224 2.903 52.000 1.00 94.81 396 TYR A CA 1
ATOM 2847 C C . TYR A 1 396 ? -10.707 2.560 52.098 1.00 94.81 396 TYR A C 1
ATOM 2849 O O . TYR A 1 396 ? -11.454 2.837 51.166 1.00 94.81 396 TYR A O 1
ATOM 2857 N N . VAL A 1 397 ? -11.134 1.966 53.206 1.00 95.94 397 VAL A N 1
ATOM 2858 C CA . VAL A 1 397 ? -12.522 1.567 53.453 1.00 95.94 397 VAL A CA 1
ATOM 2859 C C . VAL A 1 397 ? -13.009 2.209 54.742 1.00 95.94 397 VAL A C 1
ATOM 2861 O O . VAL A 1 397 ? -12.337 2.109 55.766 1.00 95.94 397 VAL A O 1
ATOM 2864 N N . LYS A 1 398 ? -14.196 2.813 54.695 1.00 97.19 398 LYS A N 1
ATOM 2865 C CA . LYS A 1 398 ? -14.934 3.343 55.840 1.00 97.19 398 LYS A CA 1
ATOM 2866 C C . LYS A 1 398 ? -16.219 2.548 56.041 1.00 97.19 398 LYS A C 1
ATOM 2868 O O . LYS A 1 398 ? -17.067 2.553 55.149 1.00 97.19 398 LYS A O 1
ATOM 2873 N N . PHE A 1 399 ? -16.371 1.886 57.186 1.00 97.56 399 PHE A N 1
ATOM 2874 C CA . PHE A 1 399 ? -17.572 1.106 57.492 1.00 97.56 399 PHE A CA 1
ATOM 2875 C C . PHE A 1 399 ? -18.702 2.014 57.999 1.00 97.56 399 PHE A C 1
ATOM 2877 O O . PHE A 1 399 ? -18.475 2.917 58.806 1.00 97.56 399 PHE A O 1
ATOM 2884 N N . LEU A 1 400 ? -19.913 1.777 57.500 1.00 97.62 400 LEU A N 1
ATOM 2885 C CA . LEU A 1 400 ? -21.144 2.493 57.833 1.00 97.62 400 LEU A CA 1
ATOM 2886 C C . LEU A 1 400 ? -22.075 1.586 58.661 1.00 97.62 400 LEU A C 1
ATOM 2888 O O . LEU A 1 400 ? -21.944 0.365 58.591 1.00 97.62 400 LEU A O 1
ATOM 2892 N N . PRO A 1 401 ? -23.036 2.139 59.424 1.00 97.50 401 PRO A N 1
ATOM 2893 C CA . PRO A 1 401 ? -24.000 1.344 60.191 1.00 97.50 401 PRO A CA 1
ATOM 2894 C C . PRO A 1 401 ? -24.712 0.277 59.348 1.00 97.50 401 PRO A C 1
ATOM 2896 O O . PRO A 1 401 ? -25.098 0.545 58.211 1.00 97.50 401 PRO A O 1
ATOM 2899 N N . PHE A 1 402 ? -24.969 -0.906 59.919 1.00 95.75 402 PHE A N 1
ATOM 2900 C CA . PHE A 1 402 ? -25.724 -1.984 59.249 1.00 95.75 402 PHE A CA 1
ATOM 2901 C C . PHE A 1 402 ? -27.109 -1.550 58.746 1.00 95.75 402 PHE A C 1
ATOM 2903 O O . PHE A 1 402 ? -27.629 -2.120 57.791 1.00 95.75 402 PHE A O 1
ATOM 2910 N N . SER A 1 403 ? -27.698 -0.537 59.383 1.00 94.81 403 SER A N 1
ATOM 2911 C CA . SER A 1 403 ? -28.984 0.056 59.014 1.00 94.81 403 SER A CA 1
ATOM 2912 C C . SER A 1 403 ? -28.902 1.080 57.874 1.00 94.81 403 SER A C 1
ATOM 2914 O O . SER A 1 403 ? -29.930 1.643 57.498 1.00 94.81 403 SER A O 1
ATOM 2916 N N . ALA A 1 404 ? -27.715 1.371 57.329 1.00 95.31 404 ALA A N 1
ATOM 2917 C CA . ALA A 1 404 ? -27.566 2.352 56.261 1.00 95.31 404 ALA A CA 1
ATOM 2918 C C . ALA A 1 404 ? -28.215 1.859 54.955 1.00 95.31 404 ALA A C 1
ATOM 2920 O O . ALA A 1 404 ? -27.805 0.848 54.385 1.00 95.31 404 ALA A O 1
ATOM 2921 N N . SER A 1 405 ? -29.217 2.604 54.470 1.00 95.00 405 SER A N 1
ATOM 2922 C CA . SER A 1 405 ? -29.842 2.360 53.165 1.00 95.00 405 SER A CA 1
ATOM 2923 C C . SER A 1 405 ? -28.868 2.635 52.017 1.00 95.00 405 SER A C 1
ATOM 2925 O O . SER A 1 405 ? -27.836 3.287 52.193 1.00 95.00 405 SER A O 1
ATOM 2927 N N . LYS A 1 406 ? -29.212 2.176 50.808 1.00 91.00 406 LYS A N 1
ATOM 2928 C CA . LYS A 1 406 ? -28.417 2.446 49.603 1.00 91.00 406 LYS A CA 1
ATOM 2929 C C . LYS A 1 406 ? -28.260 3.942 49.337 1.00 91.00 406 LYS A C 1
ATOM 2931 O O . LYS A 1 406 ? -27.138 4.362 49.071 1.00 91.00 406 LYS A O 1
ATOM 2936 N N . GLU A 1 407 ? -29.320 4.740 49.496 1.00 91.31 407 GLU A N 1
ATOM 2937 C CA . GLU A 1 407 ? -29.212 6.198 49.341 1.00 91.31 407 GLU A CA 1
ATOM 2938 C C . GLU A 1 407 ? -28.218 6.783 50.345 1.00 91.31 407 GLU A C 1
ATOM 2940 O O . GLU A 1 407 ? -27.328 7.533 49.965 1.00 91.31 407 GLU A O 1
ATOM 2945 N N . ARG A 1 408 ? -28.280 6.354 51.614 1.00 95.25 408 ARG A N 1
ATOM 2946 C CA . ARG A 1 408 ? -27.357 6.832 52.653 1.00 95.25 408 ARG A CA 1
ATOM 2947 C C . ARG A 1 408 ? -25.901 6.459 52.362 1.00 95.25 408 ARG A C 1
ATOM 2949 O O . ARG A 1 408 ? -24.995 7.225 52.679 1.00 95.25 408 ARG A O 1
ATOM 2956 N N . VAL A 1 409 ? -25.667 5.282 51.785 1.00 94.56 409 VAL A N 1
ATOM 2957 C CA . VAL A 1 409 ? -24.335 4.811 51.372 1.00 94.56 409 VAL A CA 1
ATOM 2958 C C . VAL A 1 409 ? -23.807 5.615 50.178 1.00 94.56 409 VAL A C 1
ATOM 2960 O O . VAL A 1 409 ? -22.620 5.947 50.140 1.00 94.56 409 VAL A O 1
ATOM 2963 N N . ASP A 1 410 ? -24.672 5.950 49.223 1.00 89.75 410 ASP A N 1
ATOM 2964 C CA . ASP A 1 410 ? -24.317 6.755 48.052 1.00 89.75 410 ASP A CA 1
ATOM 2965 C C . ASP A 1 410 ? -24.067 8.223 48.427 1.00 89.75 410 ASP A C 1
ATOM 2967 O O . ASP A 1 410 ? -23.070 8.797 47.981 1.00 89.75 410 ASP A O 1
ATOM 2971 N N . ASP A 1 411 ? -24.866 8.787 49.334 1.00 92.88 411 ASP A N 1
ATOM 2972 C CA . ASP A 1 411 ? -24.644 10.112 49.923 1.00 92.88 411 ASP A CA 1
ATOM 2973 C C . ASP A 1 411 ? -23.312 10.173 50.678 1.00 92.88 411 ASP A C 1
ATOM 2975 O O . ASP A 1 411 ? -22.523 11.100 50.483 1.00 92.88 411 ASP A O 1
ATOM 2979 N N . ALA A 1 412 ? -22.997 9.147 51.476 1.00 96.31 412 ALA A N 1
ATOM 2980 C CA . ALA A 1 412 ? -21.716 9.044 52.172 1.00 96.31 412 ALA A CA 1
ATOM 2981 C C . ALA A 1 412 ? -20.528 9.007 51.194 1.00 96.31 412 ALA A C 1
ATOM 2983 O O . ALA A 1 412 ? -19.494 9.643 51.427 1.00 96.31 412 ALA A O 1
ATOM 2984 N N . ALA A 1 413 ? -20.669 8.290 50.076 1.00 94.75 413 ALA A N 1
ATOM 2985 C CA . ALA A 1 413 ? -19.658 8.245 49.026 1.00 94.75 413 ALA A CA 1
ATOM 2986 C C . ALA A 1 413 ? -19.519 9.586 48.291 1.00 94.75 413 ALA A C 1
ATOM 2988 O O . ALA A 1 413 ? -18.394 10.015 48.019 1.00 94.75 413 ALA A O 1
ATOM 2989 N N . ALA A 1 414 ? -20.630 10.264 47.994 1.00 92.38 414 ALA A N 1
ATOM 2990 C CA . ALA A 1 414 ? -20.639 11.590 47.383 1.00 92.38 414 ALA A CA 1
ATOM 2991 C C . ALA A 1 414 ? -19.981 12.634 48.299 1.00 92.38 414 ALA A C 1
ATOM 2993 O O . ALA A 1 414 ? -19.135 13.403 47.839 1.00 92.38 414 ALA A O 1
ATOM 2994 N N . LEU A 1 415 ? -20.285 12.597 49.599 1.00 96.56 415 LEU A N 1
ATOM 2995 C CA . LEU A 1 415 ? -19.686 13.463 50.611 1.00 96.56 415 LEU A CA 1
ATOM 2996 C C . LEU A 1 415 ? -18.173 13.243 50.719 1.00 96.56 415 LEU A C 1
ATOM 2998 O O . LEU A 1 415 ? -17.402 14.204 50.697 1.00 96.56 415 LEU A O 1
ATOM 3002 N N . LEU A 1 416 ? -17.725 11.984 50.788 1.00 96.88 416 LEU A N 1
ATOM 3003 C CA . LEU A 1 416 ? -16.295 11.676 50.821 1.00 96.88 416 LEU A CA 1
ATOM 3004 C C . LEU A 1 416 ? -15.596 12.118 49.533 1.00 96.88 416 LEU A C 1
ATOM 3006 O O . LEU A 1 416 ? -14.508 12.687 49.593 1.00 96.88 416 LEU A O 1
ATOM 3010 N N . ARG A 1 417 ? -16.224 11.905 48.372 1.00 95.56 417 ARG A N 1
ATOM 3011 C CA . ARG A 1 417 ? -15.699 12.352 47.077 1.00 95.56 417 ARG A CA 1
ATOM 3012 C C . ARG A 1 417 ? -15.547 13.867 47.022 1.00 95.56 417 ARG A C 1
ATOM 3014 O O . ARG A 1 417 ? -14.484 14.333 46.626 1.00 95.56 417 ARG A O 1
ATOM 3021 N N . ALA A 1 418 ? -16.568 14.620 47.428 1.00 94.62 418 ALA A N 1
ATOM 3022 C CA . ALA A 1 418 ? -16.517 16.079 47.476 1.00 94.62 418 ALA A CA 1
ATOM 3023 C C . ALA A 1 418 ? -15.392 16.556 48.404 1.00 94.62 418 ALA A C 1
ATOM 3025 O O . ALA A 1 418 ? -14.562 17.368 47.999 1.00 94.62 418 ALA A O 1
ATOM 3026 N N . ALA A 1 419 ? -15.276 15.961 49.596 1.00 95.44 419 ALA A N 1
ATOM 3027 C CA . ALA A 1 419 ? -14.213 16.289 50.540 1.00 95.44 419 ALA A CA 1
ATOM 3028 C C . ALA A 1 419 ? -12.808 16.001 49.977 1.00 95.44 419 ALA A C 1
ATOM 3030 O O . ALA A 1 419 ? -11.876 16.777 50.200 1.00 95.44 419 ALA A O 1
ATOM 3031 N N . LEU A 1 420 ? -12.622 14.900 49.248 1.00 95.81 420 LEU A N 1
ATOM 3032 C CA . LEU A 1 420 ? -11.347 14.603 48.591 1.00 95.81 420 LEU A CA 1
ATOM 3033 C C . LEU A 1 420 ? -11.069 15.570 47.431 1.00 95.81 420 LEU A C 1
ATOM 3035 O O . LEU A 1 420 ? -9.953 16.081 47.324 1.00 95.81 420 LEU A O 1
ATOM 3039 N N . LEU A 1 421 ? -12.082 15.892 46.626 1.00 94.19 421 LEU A N 1
ATOM 3040 C CA . LEU A 1 421 ? -11.959 16.811 45.495 1.00 94.19 421 LEU A CA 1
ATOM 3041 C C . LEU A 1 421 ? -11.574 18.231 45.938 1.00 94.19 421 LEU A C 1
ATOM 3043 O O . LEU A 1 421 ? -10.670 18.819 45.350 1.00 94.19 421 LEU A O 1
ATOM 3047 N N . GLU A 1 422 ? -12.169 18.746 47.018 1.00 94.50 422 GLU A N 1
ATOM 3048 C CA . GLU A 1 422 ? -11.791 20.027 47.650 1.00 94.50 422 GLU A CA 1
ATOM 3049 C C . GLU A 1 422 ? -10.308 20.096 48.040 1.00 94.50 422 GLU A C 1
ATOM 3051 O O . GLU A 1 422 ? -9.735 21.175 48.165 1.00 94.50 422 GLU A O 1
ATOM 3056 N N . ARG A 1 423 ? -9.681 18.939 48.265 1.00 93.94 423 ARG A N 1
ATOM 3057 C CA . ARG A 1 423 ? -8.270 18.806 48.653 1.00 93.94 423 ARG A CA 1
ATOM 3058 C C . ARG A 1 423 ? -7.380 18.461 47.457 1.00 93.94 423 ARG A C 1
ATOM 3060 O O . ARG A 1 423 ? -6.241 18.048 47.646 1.00 93.94 423 ARG A O 1
ATOM 3067 N N . GLY A 1 424 ? -7.900 18.604 46.237 1.00 93.69 424 GLY A N 1
ATOM 3068 C CA . GLY A 1 424 ? -7.189 18.320 44.992 1.00 93.69 424 GLY A CA 1
ATOM 3069 C C . GLY A 1 424 ? -7.027 16.829 44.684 1.00 93.69 424 GLY A C 1
ATOM 3070 O O . GLY A 1 424 ? -6.242 16.477 43.807 1.00 93.69 424 GLY A O 1
ATOM 3071 N N . MET A 1 425 ? -7.742 15.939 45.381 1.00 92.56 425 MET A N 1
ATOM 3072 C CA . MET A 1 425 ? -7.640 14.492 45.180 1.00 92.56 425 MET A CA 1
ATOM 3073 C C . MET A 1 425 ? -8.767 13.984 44.280 1.00 92.56 425 MET A C 1
ATOM 3075 O O . MET A 1 425 ? -9.924 13.885 44.685 1.00 92.56 425 MET A O 1
ATOM 3079 N N . THR A 1 426 ? -8.415 13.601 43.056 1.00 89.38 426 THR A N 1
ATOM 3080 C CA . THR A 1 426 ? -9.321 12.993 42.070 1.00 89.38 426 THR A CA 1
ATOM 3081 C C . THR A 1 426 ? -9.274 11.467 42.164 1.00 89.38 426 THR A C 1
ATOM 3083 O O . THR A 1 426 ? -8.773 10.780 41.278 1.00 89.38 426 THR A O 1
ATOM 3086 N N . LEU A 1 427 ? -9.774 10.930 43.279 1.00 89.25 427 LEU A N 1
ATOM 3087 C CA . LEU A 1 427 ? -9.809 9.486 43.532 1.00 89.25 427 LEU A CA 1
ATOM 3088 C C . LEU A 1 427 ? -11.183 8.881 43.269 1.00 89.25 427 LEU A C 1
ATOM 3090 O O . LEU A 1 427 ? -12.216 9.543 43.395 1.00 89.25 427 LEU A O 1
ATOM 3094 N N . GLU A 1 428 ? -11.194 7.588 42.955 1.00 86.69 428 GLU A N 1
ATOM 3095 C CA . GLU A 1 428 ? -12.439 6.843 42.851 1.00 86.69 428 GLU A CA 1
ATOM 3096 C C . GLU A 1 428 ? -12.992 6.589 44.253 1.00 86.69 428 GLU A C 1
ATOM 3098 O O . GLU A 1 428 ? -12.350 5.942 45.078 1.00 86.69 428 GLU A O 1
ATOM 3103 N N . VAL A 1 429 ? -14.195 7.098 44.511 1.00 90.75 429 VAL A N 1
ATOM 3104 C CA . VAL A 1 429 ? -14.940 6.854 45.748 1.00 90.75 429 VAL A CA 1
ATOM 3105 C C . VAL A 1 429 ? -16.235 6.139 45.403 1.00 90.75 429 VAL A C 1
ATOM 3107 O O . VAL A 1 429 ? -16.980 6.616 44.538 1.00 90.75 429 VAL A O 1
ATOM 3110 N N . SER A 1 430 ? -16.515 5.018 46.063 1.00 88.62 430 SER A N 1
ATOM 3111 C CA . SER A 1 430 ? -17.730 4.231 45.842 1.00 88.62 430 SER A CA 1
ATOM 3112 C C . SER A 1 430 ? -18.371 3.767 47.140 1.00 88.62 430 SER A C 1
ATOM 3114 O O . SER A 1 430 ? -17.675 3.375 48.071 1.00 88.62 430 SER A O 1
ATOM 3116 N N . GLY A 1 431 ? -19.700 3.811 47.189 1.00 91.38 431 GLY A N 1
ATOM 3117 C CA . GLY A 1 431 ? -20.495 3.253 48.276 1.00 91.38 431 GLY A CA 1
ATOM 3118 C C . GLY A 1 431 ? -20.956 1.836 47.931 1.00 91.38 431 GLY A C 1
ATOM 3119 O O . GLY A 1 431 ? -21.479 1.595 46.838 1.00 91.38 431 GLY A O 1
ATOM 3120 N N . ARG A 1 432 ? -20.759 0.879 48.841 1.00 90.25 432 ARG A N 1
ATOM 3121 C CA . ARG A 1 432 ? -21.055 -0.543 48.631 1.00 90.25 432 ARG A CA 1
ATOM 3122 C C . ARG A 1 432 ? -21.913 -1.107 49.758 1.00 90.25 432 ARG A C 1
ATOM 3124 O O . ARG A 1 432 ? -21.631 -0.899 50.934 1.00 90.25 432 ARG A O 1
ATOM 3131 N N . ILE A 1 433 ? -22.939 -1.863 49.370 1.00 89.88 433 ILE A N 1
ATOM 3132 C CA . ILE A 1 433 ? -23.666 -2.768 50.261 1.00 89.88 433 ILE A CA 1
ATOM 3133 C C . ILE A 1 433 ? -23.128 -4.170 49.956 1.00 89.88 433 ILE A C 1
ATOM 3135 O O . ILE A 1 433 ? -23.300 -4.632 48.826 1.00 89.88 433 ILE A O 1
ATOM 3139 N N . PRO A 1 434 ? -22.417 -4.822 50.887 1.00 84.94 434 PRO A N 1
ATOM 3140 C CA . PRO A 1 434 ? -21.879 -6.155 50.648 1.00 84.94 434 PRO A CA 1
ATOM 3141 C C . PRO A 1 434 ? -23.003 -7.185 50.491 1.00 84.94 434 PRO A C 1
ATOM 3143 O O . PRO A 1 434 ? -24.039 -7.106 51.146 1.00 84.94 434 PRO A O 1
ATOM 3146 N N . SER A 1 435 ? -22.779 -8.187 49.641 1.00 76.31 435 SER A N 1
ATOM 3147 C CA . SER A 1 435 ? -23.692 -9.325 49.463 1.00 76.31 435 SER A CA 1
ATOM 3148 C C . SER A 1 435 ? -23.627 -10.330 50.620 1.00 76.31 435 SER A C 1
ATOM 3150 O O . SER A 1 435 ? -24.578 -11.076 50.854 1.00 76.31 435 SER A O 1
ATOM 3152 N N . ALA A 1 436 ? -22.514 -10.354 51.359 1.00 80.19 436 ALA A N 1
ATOM 3153 C CA . ALA A 1 436 ? -22.325 -11.233 52.503 1.00 80.19 436 ALA A CA 1
ATOM 3154 C C . ALA A 1 436 ? -23.229 -10.815 53.675 1.00 80.19 436 ALA A C 1
ATOM 3156 O O . ALA A 1 436 ? -23.112 -9.708 54.207 1.00 80.19 436 ALA A O 1
ATOM 3157 N N . LYS A 1 437 ? -24.108 -11.728 54.113 1.00 83.75 437 LYS A N 1
ATOM 3158 C CA . LYS A 1 437 ? -24.931 -11.538 55.316 1.00 83.75 437 LYS A CA 1
ATOM 3159 C C . LYS A 1 437 ? -24.011 -11.344 56.527 1.00 83.75 437 LYS A C 1
ATOM 3161 O O . LYS A 1 437 ? -23.273 -12.256 56.881 1.00 83.75 437 LYS A O 1
ATOM 3166 N N . GLY A 1 438 ? -24.061 -10.166 57.148 1.00 88.25 438 GLY A N 1
ATOM 3167 C CA . GLY A 1 438 ? -23.265 -9.832 58.336 1.00 88.25 438 GLY A CA 1
ATOM 3168 C C . GLY A 1 438 ? -22.067 -8.907 58.094 1.00 88.25 438 GLY A C 1
ATOM 3169 O O . GLY A 1 438 ? -21.419 -8.518 59.061 1.00 88.25 438 GLY A O 1
ATOM 3170 N N . ALA A 1 439 ? -21.798 -8.493 56.853 1.00 90.50 439 ALA A N 1
ATOM 3171 C CA . ALA A 1 439 ? -20.861 -7.404 56.573 1.00 90.50 439 ALA A CA 1
ATOM 3172 C C . ALA A 1 439 ? -21.610 -6.055 56.511 1.00 90.50 439 ALA A C 1
ATOM 3174 O O . ALA A 1 439 ? -22.694 -5.994 55.924 1.00 90.50 439 ALA A O 1
ATOM 3175 N N . PRO A 1 440 ? -21.089 -4.973 57.116 1.00 95.00 440 PRO A N 1
ATOM 3176 C CA . PRO A 1 440 ? -21.761 -3.682 57.078 1.00 95.00 440 PRO A CA 1
ATOM 3177 C C . PRO A 1 440 ? -21.566 -2.983 55.728 1.00 95.00 440 PRO A C 1
ATOM 3179 O O . PRO A 1 440 ? -20.553 -3.213 55.059 1.00 95.00 440 PRO A O 1
ATOM 3182 N N . PRO A 1 441 ? -22.489 -2.093 55.322 1.00 96.25 441 PRO A N 1
ATOM 3183 C CA . PRO A 1 441 ? -22.256 -1.188 54.205 1.00 96.25 441 PRO A CA 1
ATOM 3184 C C . PRO A 1 441 ? -20.980 -0.365 54.411 1.00 96.25 441 PRO A C 1
ATOM 3186 O O . PRO A 1 441 ? -20.576 -0.094 55.541 1.00 96.25 441 PRO A O 1
ATOM 3189 N N . TYR A 1 442 ? -20.322 0.043 53.331 1.00 96.12 442 TYR A N 1
ATOM 3190 C CA . TYR A 1 442 ? -19.063 0.779 53.423 1.00 96.12 442 TYR A CA 1
ATOM 3191 C C . TYR A 1 442 ? -18.844 1.735 52.255 1.00 96.12 442 TYR A C 1
ATOM 3193 O O . TYR A 1 442 ? -19.367 1.542 51.159 1.00 96.12 442 TYR A O 1
ATOM 3201 N N . VAL A 1 443 ? -18.023 2.760 52.478 1.00 95.31 443 VAL A N 1
ATOM 3202 C CA . VAL A 1 443 ? -17.477 3.622 51.424 1.00 95.31 443 VAL A CA 1
ATOM 3203 C C . VAL A 1 443 ? -16.026 3.233 51.193 1.00 95.31 443 VAL A C 1
ATOM 3205 O O . VAL A 1 443 ? -15.251 3.142 52.140 1.00 95.31 443 VAL A O 1
ATOM 3208 N N . VAL A 1 444 ? -15.637 3.010 49.943 1.00 93.62 444 VAL A N 1
ATOM 3209 C CA . VAL A 1 444 ? -14.257 2.704 49.560 1.00 93.62 444 VAL A CA 1
ATOM 3210 C C . VAL A 1 444 ? -13.686 3.802 48.672 1.00 93.62 444 VAL A C 1
ATOM 3212 O O . VAL A 1 444 ? -14.340 4.259 47.735 1.00 93.62 444 VAL A O 1
ATOM 3215 N N . VAL A 1 445 ? -12.453 4.204 48.966 1.00 92.94 445 VAL A N 1
ATOM 3216 C CA . VAL A 1 445 ? -11.605 5.065 48.142 1.00 92.94 445 VAL A CA 1
ATOM 3217 C C . VAL A 1 445 ? -10.519 4.190 47.526 1.00 92.94 445 VAL A C 1
ATOM 3219 O O . VAL A 1 445 ? -9.858 3.440 48.241 1.00 92.94 445 VAL A O 1
ATOM 3222 N N . SER A 1 446 ? -10.311 4.284 46.217 1.00 89.56 446 SER A N 1
ATOM 3223 C CA . SER A 1 446 ? -9.268 3.544 45.505 1.00 89.56 446 SER A CA 1
ATOM 3224 C C . SER A 1 446 ? -8.365 4.507 44.739 1.00 89.56 446 SER A C 1
ATOM 3226 O O . SER A 1 446 ? -8.849 5.354 43.987 1.00 89.56 446 SER A O 1
ATOM 3228 N N . LYS A 1 447 ? -7.041 4.353 44.889 1.00 87.62 447 LYS A N 1
ATOM 3229 C CA . LYS A 1 447 ? -6.051 4.919 43.951 1.00 87.62 447 LYS A CA 1
ATOM 3230 C C . LYS A 1 447 ? -6.069 4.225 42.596 1.00 87.62 447 LYS A C 1
ATOM 3232 O O . LYS A 1 447 ? -5.507 4.745 41.638 1.00 87.62 447 LYS A O 1
ATOM 3237 N N . LEU A 1 448 ? -6.644 3.027 42.550 1.00 82.56 448 LEU A N 1
ATOM 3238 C CA . LEU A 1 448 ? -6.573 2.139 41.410 1.00 82.56 448 LEU A CA 1
ATOM 3239 C C . LEU A 1 448 ? -7.899 1.980 40.710 1.00 82.56 448 LEU A C 1
ATOM 3241 O O . LEU A 1 448 ? -8.893 1.600 41.330 1.00 82.56 448 LEU A O 1
ATOM 3245 N N . ASP A 1 449 ? -7.829 2.138 39.398 1.00 85.88 449 ASP A N 1
ATOM 3246 C CA . ASP A 1 449 ? -8.805 1.639 38.456 1.00 85.88 449 ASP A CA 1
ATOM 3247 C C . ASP A 1 449 ? -8.102 0.735 37.429 1.00 85.88 449 ASP A C 1
ATOM 3249 O O . ASP A 1 449 ? -6.890 0.823 37.199 1.00 85.88 449 ASP A O 1
ATOM 3253 N N . LYS A 1 450 ? -8.871 -0.128 36.758 1.00 92.19 450 LYS A N 1
ATOM 3254 C CA . LYS A 1 450 ? -8.340 -0.997 35.693 1.00 92.19 450 LYS A CA 1
ATOM 3255 C C . LYS A 1 450 ? -7.746 -0.188 34.517 1.00 92.19 450 LYS A C 1
ATOM 3257 O O . LYS A 1 450 ? -7.032 -0.734 33.673 1.00 92.19 450 LYS A O 1
ATOM 3262 N N . SER A 1 451 ? -7.984 1.129 34.463 1.00 92.69 451 SER A N 1
ATOM 3263 C CA . SER A 1 451 ? -7.508 2.005 33.389 1.00 92.69 451 SER A CA 1
ATOM 3264 C C . SER A 1 451 ? -5.992 2.186 33.398 1.00 92.69 451 SER A C 1
ATOM 3266 O O . SER A 1 451 ? -5.387 2.261 32.323 1.00 92.69 451 SER A O 1
ATOM 3268 N N . GLY A 1 452 ? -5.362 2.194 34.580 1.00 90.06 452 GLY A N 1
ATOM 3269 C CA . GLY A 1 452 ? -3.904 2.221 34.723 1.00 90.06 452 GLY A CA 1
ATOM 3270 C C . GLY A 1 452 ? -3.236 1.022 34.047 1.00 90.06 452 GLY A C 1
ATOM 3271 O O . GLY A 1 452 ? -2.347 1.203 33.212 1.00 90.06 452 GLY A O 1
ATOM 3272 N N . GLY A 1 453 ? -3.744 -0.186 34.311 1.00 91.75 453 GLY A N 1
ATOM 3273 C CA . GLY A 1 453 ? -3.253 -1.425 33.701 1.00 91.75 453 GLY A CA 1
ATOM 3274 C C . GLY A 1 453 ? -3.393 -1.439 32.176 1.00 91.75 453 GLY A C 1
ATOM 3275 O O . GLY A 1 453 ? -2.427 -1.724 31.460 1.00 91.75 453 GLY A O 1
ATOM 3276 N N . VAL A 1 454 ? -4.561 -1.045 31.655 1.00 95.19 454 VAL A N 1
ATOM 3277 C CA . VAL A 1 454 ? -4.782 -0.945 30.200 1.00 95.19 454 VAL A CA 1
ATOM 3278 C C . VAL A 1 454 ? -3.844 0.084 29.562 1.00 95.19 454 VAL A C 1
ATOM 3280 O O . VAL A 1 454 ? -3.221 -0.213 28.539 1.00 95.19 454 VAL A O 1
ATOM 3283 N N . ARG A 1 455 ? -3.672 1.272 30.164 1.00 94.44 455 ARG A N 1
ATOM 3284 C CA . ARG A 1 455 ? -2.714 2.283 29.677 1.00 94.44 455 ARG A CA 1
ATOM 3285 C C . ARG A 1 455 ? -1.282 1.755 29.686 1.00 94.44 455 ARG A C 1
ATOM 3287 O O . ARG A 1 455 ? -0.566 1.963 28.707 1.00 94.44 455 ARG A O 1
ATOM 3294 N N . ALA A 1 456 ? -0.871 1.061 30.745 1.00 90.81 456 ALA A N 1
ATOM 3295 C CA . ALA A 1 456 ? 0.481 0.527 30.884 1.00 90.81 456 ALA A CA 1
ATOM 3296 C C . ALA A 1 456 ? 0.818 -0.485 29.777 1.00 90.81 456 ALA A C 1
ATOM 3298 O O . ALA A 1 456 ? 1.879 -0.393 29.155 1.00 90.81 456 ALA A O 1
ATOM 3299 N N . VAL A 1 457 ? -0.104 -1.402 29.477 1.00 93.38 457 VAL A N 1
ATOM 3300 C CA . VAL A 1 457 ? 0.057 -2.396 28.403 1.00 93.38 457 VAL A CA 1
ATOM 3301 C C . VAL A 1 457 ? 0.027 -1.732 27.027 1.00 93.38 457 VAL A C 1
ATOM 3303 O O . VAL A 1 457 ? 0.870 -2.020 26.174 1.00 93.38 457 VAL A O 1
ATOM 3306 N N . ARG A 1 458 ? -0.896 -0.789 26.807 1.00 95.19 458 ARG A N 1
ATOM 3307 C CA . ARG A 1 458 ? -0.992 -0.056 25.537 1.00 95.19 458 ARG A CA 1
ATOM 3308 C C . ARG A 1 458 ? 0.215 0.829 25.268 1.00 95.19 458 ARG A C 1
ATOM 3310 O O . ARG A 1 458 ? 0.545 1.026 24.105 1.00 95.19 458 ARG A O 1
ATOM 3317 N N . ALA A 1 459 ? 0.868 1.367 26.296 1.00 94.25 459 ALA A N 1
ATOM 3318 C CA . ALA A 1 459 ? 1.968 2.312 26.131 1.00 94.25 459 ALA A CA 1
ATOM 3319 C C . ALA A 1 459 ? 3.181 1.702 25.415 1.00 94.25 459 ALA A C 1
ATOM 3321 O O . ALA A 1 459 ? 3.894 2.421 24.714 1.00 94.25 459 ALA A O 1
ATOM 3322 N N . ASN A 1 460 ? 3.441 0.398 25.575 1.00 90.69 460 ASN A N 1
ATOM 3323 C CA . ASN A 1 460 ? 4.628 -0.217 24.987 1.00 90.69 460 ASN A CA 1
ATOM 3324 C C . ASN A 1 460 ? 4.439 -1.699 24.626 1.00 90.69 460 ASN A C 1
ATOM 3326 O O . ASN A 1 460 ? 4.946 -2.595 25.307 1.00 90.69 460 ASN A O 1
ATOM 3330 N N . ARG A 1 461 ? 3.796 -1.951 23.477 1.00 89.88 461 ARG A N 1
ATOM 3331 C CA . ARG A 1 461 ? 3.648 -3.301 22.903 1.00 89.88 461 ARG A CA 1
ATOM 3332 C C . ARG A 1 461 ? 4.986 -4.016 22.743 1.00 89.88 461 ARG A C 1
ATOM 3334 O O . ARG A 1 461 ? 5.106 -5.205 23.020 1.00 89.88 461 ARG A O 1
ATOM 3341 N N . ARG A 1 462 ? 6.002 -3.283 22.281 1.00 86.69 462 ARG A N 1
ATOM 3342 C CA . ARG A 1 462 ? 7.327 -3.837 21.994 1.00 86.69 462 ARG A CA 1
ATOM 3343 C C . ARG A 1 462 ? 7.970 -4.419 23.251 1.00 86.69 462 ARG A C 1
ATOM 3345 O O . ARG A 1 462 ? 8.504 -5.523 23.190 1.00 86.69 462 ARG A O 1
ATOM 3352 N N . ALA A 1 463 ? 7.888 -3.702 24.371 1.00 89.75 463 ALA A N 1
ATOM 3353 C CA . ALA A 1 463 ? 8.409 -4.185 25.642 1.00 89.75 463 ALA A CA 1
ATOM 3354 C C . ALA A 1 463 ? 7.700 -5.473 26.089 1.00 89.75 463 ALA A C 1
ATOM 3356 O O . ALA A 1 463 ? 8.383 -6.395 26.527 1.00 89.75 463 ALA A O 1
ATOM 3357 N N . LEU A 1 464 ? 6.371 -5.575 25.933 1.00 90.06 464 LEU A N 1
ATOM 3358 C CA . LEU A 1 464 ? 5.609 -6.793 26.266 1.00 90.06 464 LEU A CA 1
ATOM 3359 C C . LEU A 1 464 ? 6.109 -8.004 25.474 1.00 90.06 464 LEU A C 1
ATOM 3361 O O . LEU A 1 464 ? 6.454 -9.036 26.052 1.00 90.06 464 LEU A O 1
ATOM 3365 N N . GLU A 1 465 ? 6.208 -7.858 24.153 1.00 88.25 465 GLU A N 1
ATOM 3366 C CA . GLU A 1 465 ? 6.636 -8.937 23.261 1.00 88.25 465 GLU A CA 1
ATOM 3367 C C . GLU A 1 465 ? 8.081 -9.371 23.537 1.00 88.25 465 GLU A C 1
ATOM 3369 O O . GLU A 1 465 ? 8.355 -10.565 23.664 1.00 88.25 465 GLU A O 1
ATOM 3374 N N . GLN A 1 466 ? 8.998 -8.408 23.681 1.00 88.50 466 GLN A N 1
ATOM 3375 C CA . GLN A 1 466 ? 10.406 -8.684 23.973 1.00 88.50 466 GLN A CA 1
ATOM 3376 C C . GLN A 1 466 ? 10.581 -9.336 25.343 1.00 88.50 466 GLN A C 1
ATOM 3378 O O . GLN A 1 466 ? 11.376 -10.261 25.479 1.00 88.50 466 GLN A O 1
ATOM 3383 N N . MET A 1 467 ? 9.823 -8.904 26.350 1.00 93.12 467 MET A N 1
ATOM 3384 C CA . MET A 1 467 ? 9.885 -9.490 27.683 1.00 93.12 467 MET A CA 1
ATOM 3385 C C . MET A 1 467 ? 9.423 -10.952 27.680 1.00 93.12 467 MET A C 1
ATOM 3387 O O . MET A 1 467 ? 10.092 -11.819 28.246 1.00 93.12 467 MET A O 1
ATOM 3391 N N . ARG A 1 468 ? 8.330 -11.252 26.969 1.00 90.12 468 ARG A N 1
ATOM 3392 C CA . ARG A 1 468 ? 7.851 -12.627 26.773 1.00 90.12 468 ARG A CA 1
ATOM 3393 C C . ARG A 1 468 ? 8.884 -13.487 26.041 1.00 90.12 468 ARG A C 1
ATOM 3395 O O . ARG A 1 468 ? 9.130 -14.622 26.445 1.00 90.12 468 ARG A O 1
ATOM 3402 N N . ASP A 1 469 ? 9.511 -12.953 24.994 1.00 87.00 469 ASP A N 1
ATOM 3403 C CA . ASP A 1 469 ? 10.550 -13.664 24.242 1.00 87.00 469 ASP A CA 1
ATOM 3404 C C . ASP A 1 469 ? 11.806 -13.916 25.100 1.00 87.00 469 ASP A C 1
ATOM 3406 O O . ASP A 1 469 ? 12.350 -15.019 25.063 1.00 87.00 469 ASP A O 1
ATOM 3410 N N . LEU A 1 470 ? 12.232 -12.956 25.931 1.00 89.69 470 LEU A N 1
ATOM 3411 C CA . LEU A 1 470 ? 13.348 -13.140 26.868 1.00 89.69 470 LEU A CA 1
ATOM 3412 C C . LEU A 1 470 ? 13.064 -14.243 27.893 1.00 89.69 470 LEU A C 1
ATOM 3414 O O . LEU A 1 470 ? 13.925 -15.088 28.136 1.00 89.69 470 LEU A O 1
ATOM 3418 N N . LEU A 1 471 ? 11.862 -14.270 28.476 1.00 90.00 471 LEU A N 1
ATOM 3419 C CA . LEU A 1 471 ? 11.471 -15.321 29.422 1.00 90.00 471 LEU A CA 1
ATOM 3420 C C . LEU A 1 471 ? 11.449 -16.705 28.763 1.00 90.00 471 LEU A C 1
ATOM 3422 O O . LEU A 1 471 ? 11.976 -17.655 29.343 1.00 90.00 471 LEU A O 1
ATOM 3426 N N . ARG A 1 472 ? 10.929 -16.808 27.531 1.00 86.25 472 ARG A N 1
ATOM 3427 C CA . ARG A 1 472 ? 10.952 -18.050 26.731 1.00 86.25 472 ARG A CA 1
ATOM 3428 C C . ARG A 1 472 ? 12.360 -18.531 26.409 1.00 86.25 472 ARG A C 1
ATOM 3430 O O . ARG A 1 472 ? 12.580 -19.727 26.277 1.00 86.25 472 ARG A O 1
ATOM 3437 N N . LEU A 1 473 ? 13.305 -17.606 26.282 1.00 87.06 473 LEU A N 1
ATOM 3438 C CA . LEU A 1 473 ? 14.716 -17.901 26.038 1.00 87.06 473 LEU A CA 1
ATOM 3439 C C . LEU A 1 473 ? 15.511 -18.096 27.333 1.00 87.06 473 LEU A C 1
ATOM 3441 O O . LEU A 1 473 ? 16.738 -18.128 27.310 1.00 87.06 473 LEU A O 1
ATOM 3445 N N . GLY A 1 474 ? 14.815 -18.261 28.459 1.00 91.69 474 GLY A N 1
ATOM 3446 C CA . GLY A 1 474 ? 15.412 -18.684 29.715 1.00 91.69 474 GLY A CA 1
ATOM 3447 C C . GLY A 1 474 ? 15.769 -17.554 30.673 1.00 91.69 474 GLY A C 1
ATOM 3448 O O . GLY A 1 474 ? 16.348 -17.858 31.715 1.00 91.69 474 GLY A O 1
ATOM 3449 N N . LEU A 1 475 ? 15.392 -16.289 30.412 1.00 91.94 475 LEU A N 1
ATOM 3450 C CA . LEU A 1 475 ? 15.628 -15.186 31.358 1.00 91.94 475 LEU A CA 1
ATOM 3451 C C . LEU A 1 475 ? 15.132 -15.591 32.763 1.00 91.94 475 LEU A C 1
ATOM 3453 O O . LEU A 1 475 ? 13.960 -15.956 32.914 1.00 91.94 475 LEU A O 1
ATOM 3457 N N . PRO A 1 476 ? 15.991 -15.588 33.798 1.00 93.12 476 PRO A N 1
ATOM 3458 C CA . PRO A 1 476 ? 15.564 -15.972 35.138 1.00 93.12 476 PRO A CA 1
ATOM 3459 C C . PRO A 1 476 ? 14.537 -14.980 35.694 1.00 93.12 476 PRO A C 1
ATOM 3461 O O . PRO A 1 476 ? 14.703 -13.771 35.529 1.00 93.12 476 PRO A O 1
ATOM 3464 N N . ALA A 1 477 ? 13.522 -15.478 36.407 1.00 90.31 477 ALA A N 1
ATOM 3465 C CA . ALA A 1 477 ? 12.419 -14.672 36.941 1.00 90.31 477 ALA A CA 1
ATOM 3466 C C . ALA A 1 477 ? 12.896 -13.459 37.763 1.00 90.31 477 ALA A C 1
ATOM 3468 O O . ALA A 1 477 ? 12.403 -12.352 37.578 1.00 90.31 477 ALA A O 1
ATOM 3469 N N . ARG A 1 478 ? 13.951 -13.622 38.575 1.00 92.81 478 ARG A N 1
ATOM 3470 C CA . ARG A 1 478 ? 14.569 -12.537 39.366 1.00 92.81 478 ARG A CA 1
ATOM 3471 C C . ARG A 1 478 ? 15.071 -11.336 38.548 1.00 92.81 478 ARG A C 1
ATOM 3473 O O . ARG A 1 478 ? 15.223 -10.248 39.089 1.00 92.81 478 ARG A O 1
ATOM 3480 N N . TRP A 1 479 ? 15.355 -11.519 37.256 1.00 93.88 479 TRP A N 1
ATOM 3481 C CA . TRP A 1 479 ? 15.819 -10.450 36.363 1.00 93.88 479 TRP A CA 1
ATOM 3482 C C . TRP A 1 479 ? 14.683 -9.777 35.589 1.00 93.88 479 TRP A C 1
ATOM 3484 O O . TRP A 1 479 ? 14.928 -8.766 34.928 1.00 93.88 479 TRP A O 1
ATOM 3494 N N . ALA A 1 480 ? 13.457 -10.300 35.683 1.00 92.38 480 ALA A N 1
ATOM 3495 C CA . ALA A 1 480 ? 12.315 -9.856 34.896 1.00 92.38 480 ALA A CA 1
ATOM 3496 C C . ALA A 1 480 ? 12.022 -8.362 35.067 1.00 92.38 480 ALA A C 1
ATOM 3498 O O . ALA A 1 480 ? 11.923 -7.634 34.082 1.00 92.38 480 ALA A O 1
ATOM 3499 N N . GLU A 1 481 ? 11.988 -7.878 36.307 1.00 93.44 481 GLU A N 1
ATOM 3500 C CA . GLU A 1 481 ? 11.712 -6.470 36.601 1.00 93.44 481 GLU A CA 1
ATOM 3501 C C . GLU A 1 481 ? 12.806 -5.519 36.098 1.00 93.44 481 GLU A C 1
ATOM 3503 O O . GLU A 1 481 ? 12.534 -4.419 35.604 1.00 93.44 481 GLU A O 1
ATOM 3508 N N . ARG A 1 482 ? 14.075 -5.934 36.182 1.00 94.12 482 ARG A N 1
ATOM 3509 C CA . ARG A 1 482 ? 15.189 -5.141 35.645 1.00 94.12 482 ARG A CA 1
ATOM 3510 C C . ARG A 1 482 ? 15.159 -5.123 34.118 1.00 94.12 482 ARG A C 1
ATOM 3512 O O . ARG A 1 482 ? 15.344 -4.057 33.535 1.00 94.12 482 ARG A O 1
ATOM 3519 N N . ALA A 1 483 ? 14.897 -6.266 33.484 1.00 91.81 483 ALA A N 1
ATOM 3520 C CA . ALA A 1 483 ? 14.747 -6.365 32.036 1.00 91.81 483 ALA A CA 1
ATOM 3521 C C . ALA A 1 483 ? 13.586 -5.491 31.549 1.00 91.81 483 ALA A C 1
ATOM 3523 O O . ALA A 1 483 ? 13.780 -4.676 30.653 1.00 91.81 483 ALA A O 1
ATOM 3524 N N . TRP A 1 484 ? 12.425 -5.556 32.203 1.00 93.06 484 TRP A N 1
ATOM 3525 C CA . TRP A 1 484 ? 11.272 -4.712 31.892 1.00 93.06 484 TRP A CA 1
ATOM 3526 C C . TRP A 1 484 ? 11.601 -3.215 31.957 1.00 93.06 484 TRP A C 1
ATOM 3528 O O . TRP A 1 484 ? 11.311 -2.472 31.016 1.00 93.06 484 TRP A O 1
ATOM 3538 N N . ARG A 1 485 ? 12.282 -2.765 33.022 1.00 92.94 485 ARG A N 1
ATOM 3539 C CA . ARG A 1 485 ? 12.742 -1.369 33.148 1.00 92.94 485 ARG A CA 1
ATOM 3540 C C . ARG A 1 485 ? 13.679 -0.948 32.016 1.00 92.94 485 ARG A C 1
ATOM 3542 O O . ARG A 1 485 ? 13.596 0.193 31.569 1.00 92.94 485 ARG A O 1
ATOM 3549 N N . LEU A 1 486 ? 14.551 -1.840 31.547 1.00 91.81 486 LEU A N 1
ATOM 3550 C CA . LEU A 1 486 ? 15.440 -1.575 30.412 1.00 91.81 486 LEU A CA 1
ATOM 3551 C C . LEU A 1 486 ? 14.673 -1.537 29.086 1.00 91.81 486 LEU A C 1
ATOM 3553 O O . LEU A 1 486 ? 14.849 -0.599 28.313 1.00 91.81 486 LEU A O 1
ATOM 3557 N N . LEU A 1 487 ? 13.783 -2.501 28.844 1.00 90.06 487 LEU A N 1
ATOM 3558 C CA . LEU A 1 487 ? 12.967 -2.565 27.628 1.00 90.06 487 LEU A CA 1
ATOM 3559 C C . LEU A 1 487 ? 12.050 -1.343 27.490 1.00 90.06 487 LEU A C 1
ATOM 3561 O O . LEU A 1 487 ? 11.870 -0.837 26.385 1.00 90.06 487 LEU A O 1
ATOM 3565 N N . ARG A 1 488 ? 11.536 -0.800 28.602 1.00 90.31 488 ARG A N 1
ATOM 3566 C CA . ARG A 1 488 ? 10.748 0.446 28.607 1.00 90.31 488 ARG A CA 1
ATOM 3567 C C . ARG A 1 488 ? 11.536 1.694 28.198 1.00 90.31 488 ARG A C 1
ATOM 3569 O O . ARG A 1 488 ? 10.904 2.688 27.857 1.00 90.31 488 ARG A O 1
ATOM 3576 N N . ARG A 1 489 ? 12.875 1.659 28.221 1.00 90.81 489 ARG A N 1
ATOM 3577 C CA . ARG A 1 489 ? 13.725 2.755 27.715 1.00 90.81 489 ARG A CA 1
ATOM 3578 C C . ARG A 1 489 ? 13.872 2.730 26.195 1.00 90.81 489 ARG A C 1
ATOM 3580 O O . ARG A 1 489 ? 14.304 3.724 25.619 1.00 90.81 489 ARG A O 1
ATOM 3587 N N . LEU A 1 490 ? 13.541 1.614 25.542 1.00 84.75 490 LEU A N 1
ATOM 3588 C CA . LEU A 1 490 ? 13.498 1.555 24.084 1.00 84.75 490 LEU A CA 1
ATOM 3589 C C . LEU A 1 490 ? 12.314 2.392 23.571 1.00 84.75 490 LEU A C 1
ATOM 3591 O O . LEU A 1 490 ? 11.287 2.447 24.254 1.00 84.75 490 LEU A O 1
ATOM 3595 N N . PRO A 1 491 ? 12.417 3.004 22.373 1.00 83.19 491 PRO A N 1
ATOM 3596 C CA . PRO A 1 491 ? 11.324 3.769 21.783 1.00 83.19 491 PRO A CA 1
ATOM 3597 C C . PRO A 1 491 ? 10.008 2.973 21.820 1.00 83.19 491 PRO A C 1
ATOM 3599 O O . PRO A 1 491 ? 9.964 1.862 21.270 1.00 83.19 491 PRO A O 1
ATOM 3602 N N . PRO A 1 492 ? 8.963 3.486 22.498 1.00 87.25 492 PRO A N 1
ATOM 3603 C CA . PRO A 1 492 ? 7.731 2.744 22.694 1.00 87.25 492 PRO A CA 1
ATOM 3604 C C . PRO A 1 492 ? 6.986 2.584 21.372 1.00 87.25 492 PRO A C 1
ATOM 3606 O O . PRO A 1 492 ? 6.978 3.481 20.528 1.00 87.25 492 PRO A O 1
ATOM 3609 N N . ARG A 1 493 ? 6.302 1.448 21.221 1.00 88.19 493 ARG A N 1
ATOM 3610 C CA . ARG A 1 493 ? 5.261 1.281 20.206 1.00 88.19 493 ARG A CA 1
ATOM 3611 C C . ARG A 1 493 ? 3.902 1.278 20.907 1.00 88.19 493 ARG A C 1
ATOM 3613 O O . ARG A 1 493 ? 3.514 0.221 21.417 1.00 88.19 493 ARG A O 1
ATOM 3620 N N . PRO A 1 494 ? 3.214 2.429 20.981 1.00 93.44 494 PRO A N 1
ATOM 3621 C CA . PRO A 1 494 ? 1.905 2.487 21.599 1.00 93.44 494 PRO A CA 1
ATOM 3622 C C . PRO A 1 494 ? 0.867 1.780 20.722 1.00 93.44 494 PRO A C 1
ATOM 3624 O O . PRO A 1 494 ? 0.925 1.867 19.496 1.00 93.44 494 PRO A O 1
ATOM 3627 N N . ILE A 1 495 ? -0.091 1.101 21.349 1.00 93.19 495 ILE A N 1
ATOM 3628 C CA . ILE A 1 495 ? -1.239 0.492 20.671 1.00 93.19 495 ILE A CA 1
ATOM 3629 C C . ILE A 1 495 ? -2.374 1.527 20.612 1.00 93.19 495 ILE A C 1
ATOM 3631 O O . ILE A 1 495 ? -2.840 1.983 21.669 1.00 93.19 495 ILE A O 1
ATOM 3635 N N . PRO A 1 496 ? -2.846 1.925 19.414 1.00 94.69 496 PRO A N 1
ATOM 3636 C CA . PRO A 1 496 ? -3.994 2.816 19.284 1.00 94.69 496 PRO A CA 1
ATOM 3637 C C . PRO A 1 496 ? -5.234 2.256 19.991 1.00 94.69 496 PRO A C 1
ATOM 3639 O O . PRO A 1 496 ? -5.477 1.048 19.999 1.00 94.69 496 PRO A O 1
ATOM 3642 N N . ALA A 1 497 ? -6.036 3.134 20.595 1.00 95.00 497 ALA A N 1
ATOM 3643 C CA . ALA A 1 497 ? -7.252 2.709 21.290 1.00 95.00 497 ALA A CA 1
ATOM 3644 C C . ALA A 1 497 ? -8.253 2.081 20.310 1.00 95.00 497 ALA A C 1
ATOM 3646 O O . ALA A 1 497 ? -8.795 1.027 20.603 1.00 95.00 497 ALA A O 1
ATOM 3647 N N . ALA A 1 498 ? -8.378 2.640 19.100 1.00 94.81 498 ALA A N 1
ATOM 3648 C CA . ALA A 1 498 ? -9.235 2.117 18.032 1.00 94.81 498 ALA A CA 1
ATOM 3649 C C . ALA A 1 498 ? -8.906 0.673 17.598 1.00 94.81 498 ALA A C 1
ATOM 3651 O O . ALA A 1 498 ? -9.758 -0.007 17.036 1.00 94.81 498 ALA A O 1
ATOM 3652 N N . THR A 1 499 ? -7.683 0.194 17.860 1.00 95.50 499 THR A N 1
ATOM 3653 C CA . THR A 1 499 ? -7.252 -1.193 17.606 1.00 95.50 499 THR A CA 1
ATOM 3654 C C . THR A 1 499 ? -7.197 -2.030 18.888 1.00 95.50 499 THR A C 1
ATOM 3656 O O . THR A 1 499 ? -6.522 -3.056 18.928 1.00 95.50 499 THR A O 1
ATOM 3659 N N . THR A 1 500 ? -7.843 -1.575 19.961 1.00 97.62 500 THR A N 1
ATOM 3660 C CA . THR A 1 500 ? -7.966 -2.291 21.234 1.00 97.62 500 THR A CA 1
ATOM 3661 C C . THR A 1 500 ? -9.401 -2.786 21.392 1.00 97.62 500 THR A C 1
ATOM 3663 O O . THR A 1 500 ? -10.354 -2.055 21.123 1.00 97.62 500 THR A O 1
ATOM 3666 N N . LEU A 1 501 ? -9.542 -4.031 21.832 1.00 98.12 501 LEU A N 1
ATOM 3667 C CA . LEU A 1 501 ? -10.792 -4.626 22.279 1.00 98.12 501 LEU A CA 1
ATOM 3668 C C . LEU A 1 501 ? -10.717 -4.786 23.796 1.00 98.12 501 LEU A C 1
ATOM 3670 O O . LEU A 1 501 ? -9.760 -5.382 24.296 1.00 98.12 501 LEU A O 1
ATOM 3674 N N . VAL A 1 502 ? -11.713 -4.269 24.508 1.00 97.94 502 VAL A N 1
ATOM 3675 C CA . VAL A 1 502 ? -11.880 -4.501 25.944 1.00 97.94 502 VAL A CA 1
ATOM 3676 C C . VAL A 1 502 ? -13.163 -5.283 26.188 1.00 97.94 502 VAL A C 1
ATOM 3678 O O . VAL A 1 502 ? -14.205 -4.965 25.617 1.00 97.94 502 VAL A O 1
ATOM 3681 N N . VAL A 1 503 ? -13.085 -6.327 27.003 1.00 98.06 503 VAL A N 1
ATOM 3682 C CA . VAL A 1 503 ? -14.229 -7.175 27.351 1.00 98.06 503 VAL A CA 1
ATOM 3683 C C . VAL A 1 503 ? -14.297 -7.284 28.862 1.00 98.06 503 VAL A C 1
ATOM 3685 O O . VAL A 1 503 ? -13.279 -7.493 29.514 1.00 98.06 503 VAL A O 1
ATOM 3688 N N . GLY A 1 504 ? -15.486 -7.092 29.400 1.00 97.06 504 GLY A N 1
ATOM 3689 C CA . GLY A 1 504 ? -15.730 -7.064 30.833 1.00 97.06 504 GLY A CA 1
ATOM 3690 C C . GLY A 1 504 ? -17.169 -7.441 31.130 1.00 97.06 504 GLY A C 1
ATOM 3691 O O . GLY A 1 504 ? -18.000 -7.473 30.214 1.00 97.06 504 GLY A O 1
ATOM 3692 N N . ASP A 1 505 ? -17.484 -7.722 32.381 1.00 94.88 505 ASP A N 1
ATOM 3693 C CA . ASP A 1 505 ? -18.810 -8.177 32.772 1.00 94.88 505 ASP A CA 1
ATOM 3694 C C . ASP A 1 505 ? -19.782 -6.984 32.750 1.00 94.88 505 ASP A C 1
ATOM 3696 O O . ASP A 1 505 ? -20.825 -7.006 32.088 1.00 94.88 505 ASP A O 1
ATOM 3700 N N . GLN A 1 506 ? -19.422 -5.859 33.355 1.00 89.38 506 GLN A N 1
ATOM 3701 C CA . GLN A 1 506 ? -20.325 -4.724 33.458 1.00 89.38 506 GLN A CA 1
ATOM 3702 C C . GLN A 1 506 ? -19.596 -3.385 33.327 1.00 89.38 506 GLN A C 1
ATOM 3704 O O . GLN A 1 506 ? -18.721 -3.016 34.090 1.00 89.38 506 GLN A O 1
ATOM 3709 N N . PHE A 1 507 ? -20.053 -2.558 32.391 1.00 90.06 507 PHE A N 1
ATOM 3710 C CA . PHE A 1 507 ? -19.543 -1.196 32.180 1.00 90.06 507 PHE A CA 1
ATOM 3711 C C . PHE A 1 507 ? -20.537 -0.143 32.688 1.00 90.06 507 PHE A C 1
ATOM 3713 O O . PHE A 1 507 ? -20.559 0.982 32.193 1.00 90.06 507 PHE A O 1
ATOM 3720 N N . HIS A 1 508 ? -21.435 -0.521 33.601 1.00 85.19 508 HIS A N 1
ATOM 3721 C CA . HIS A 1 508 ? -22.535 0.313 34.082 1.00 85.19 508 HIS A CA 1
ATOM 3722 C C . HIS A 1 508 ? -22.288 0.827 35.503 1.00 85.19 508 HIS A C 1
ATOM 3724 O O . HIS A 1 508 ? -21.846 0.076 36.367 1.00 85.19 508 HIS A O 1
ATOM 3730 N N . ALA A 1 509 ? -22.662 2.090 35.735 1.00 69.62 509 ALA A N 1
ATOM 3731 C CA . ALA A 1 509 ? -22.429 2.871 36.950 1.00 69.62 509 ALA A CA 1
ATOM 3732 C C . ALA A 1 509 ? -20.954 3.225 37.214 1.00 69.62 509 ALA A C 1
ATOM 3734 O O . ALA A 1 509 ? -20.026 2.476 36.918 1.00 69.62 509 ALA A O 1
ATOM 3735 N N . ALA A 1 510 ? -20.732 4.389 37.834 1.00 56.25 510 ALA A N 1
ATOM 3736 C CA . ALA A 1 510 ? -19.399 4.932 38.119 1.00 56.25 510 ALA A CA 1
ATOM 3737 C C . ALA A 1 510 ? -18.551 4.082 39.089 1.00 56.25 510 ALA A C 1
ATOM 3739 O O . ALA A 1 510 ? -17.410 4.443 39.356 1.00 56.25 510 ALA A O 1
ATOM 3740 N N . HIS A 1 511 ? -19.118 3.003 39.633 1.00 60.78 511 HIS A N 1
ATOM 3741 C CA . HIS A 1 511 ? -18.529 2.143 40.660 1.00 60.78 511 HIS A CA 1
ATOM 3742 C C . HIS A 1 511 ? -18.146 0.750 40.149 1.00 60.78 511 HIS A C 1
ATOM 3744 O O . HIS A 1 511 ? -17.708 -0.084 40.948 1.00 60.78 511 HIS A O 1
ATOM 3750 N N . ASN A 1 512 ? -18.338 0.478 38.852 1.00 76.62 512 ASN A N 1
ATOM 3751 C CA . ASN A 1 512 ? -17.878 -0.767 38.263 1.00 76.62 512 ASN A CA 1
ATOM 3752 C C . ASN A 1 512 ? -16.421 -0.630 37.781 1.00 76.62 512 ASN A C 1
ATOM 3754 O O . ASN A 1 512 ? -16.075 0.289 37.032 1.00 76.62 512 ASN A O 1
ATOM 3758 N N . ALA A 1 513 ? -15.578 -1.563 38.226 1.00 76.69 513 ALA A N 1
ATOM 3759 C CA . ALA A 1 513 ? -14.156 -1.622 37.917 1.00 76.69 513 ALA A CA 1
ATOM 3760 C C . ALA A 1 513 ? -13.879 -1.704 36.404 1.00 76.69 513 ALA A C 1
ATOM 3762 O O . ALA A 1 513 ? -12.874 -1.160 35.934 1.00 76.69 513 ALA A O 1
ATOM 3763 N N . ASP A 1 514 ? -14.780 -2.310 35.628 1.00 89.75 514 ASP A N 1
ATOM 3764 C CA . ASP A 1 514 ? -14.599 -2.553 34.193 1.00 89.75 514 ASP A CA 1
ATOM 3765 C C . ASP A 1 514 ? -14.808 -1.314 33.326 1.00 89.75 514 ASP A C 1
ATOM 3767 O O . ASP A 1 514 ? -14.212 -1.199 32.252 1.00 89.75 514 ASP A O 1
ATOM 3771 N N . VAL A 1 515 ? -15.495 -0.287 33.839 1.00 90.38 515 VAL A N 1
ATOM 3772 C CA . VAL A 1 515 ? -15.461 1.056 33.233 1.00 90.38 515 VAL A CA 1
ATOM 3773 C C . VAL A 1 515 ? -14.011 1.553 33.114 1.00 90.38 515 VAL A C 1
ATOM 3775 O O . VAL A 1 515 ? -13.663 2.259 32.162 1.00 90.38 515 VAL A O 1
ATOM 3778 N N . GLY A 1 516 ? -13.136 1.138 34.037 1.00 91.06 516 GLY A N 1
ATOM 3779 C CA . GLY A 1 516 ? -11.697 1.373 33.977 1.00 91.06 516 GLY A CA 1
ATOM 3780 C C . GLY A 1 516 ? -11.046 0.804 32.713 1.00 91.06 516 GLY A C 1
ATOM 3781 O O . GLY A 1 516 ? -10.189 1.469 32.129 1.00 91.06 516 GLY A O 1
ATOM 3782 N N . LEU A 1 517 ? -11.481 -0.361 32.220 1.00 94.81 517 LEU A N 1
ATOM 3783 C CA . LEU A 1 517 ? -10.942 -0.952 30.991 1.00 94.81 517 LEU A CA 1
ATOM 3784 C C . LEU A 1 517 ? -11.151 -0.016 29.793 1.00 94.81 517 LEU A C 1
ATOM 3786 O O . LEU A 1 517 ? -10.198 0.310 29.081 1.00 94.81 517 LEU A O 1
ATOM 3790 N N . ALA A 1 518 ? -12.378 0.484 29.620 1.00 94.69 518 ALA A N 1
ATOM 3791 C CA . ALA A 1 518 ? -12.725 1.409 28.541 1.00 94.69 518 ALA A CA 1
ATOM 3792 C C . ALA A 1 518 ? -12.055 2.784 28.711 1.00 94.69 518 ALA A C 1
ATOM 3794 O O . ALA A 1 518 ? -11.504 3.326 27.753 1.00 94.69 518 ALA A O 1
ATOM 3795 N N . LYS A 1 519 ? -11.995 3.325 29.938 1.00 93.50 519 LYS A N 1
ATOM 3796 C CA . LYS A 1 519 ? -11.264 4.574 30.244 1.00 93.50 519 LYS A CA 1
ATOM 3797 C C . LYS A 1 519 ? -9.770 4.477 29.920 1.00 93.50 519 LYS A C 1
ATOM 3799 O O . LYS A 1 519 ? -9.144 5.469 29.548 1.00 93.50 519 LYS A O 1
ATOM 3804 N N . GLY A 1 520 ? -9.178 3.290 30.050 1.00 94.31 520 GLY A N 1
ATOM 3805 C CA . GLY A 1 520 ? -7.782 3.043 29.693 1.00 94.31 520 GLY A CA 1
ATOM 3806 C C . GLY A 1 520 ? -7.526 3.030 28.183 1.00 94.31 520 GLY A C 1
ATOM 3807 O O . GLY A 1 520 ? -6.374 3.140 27.747 1.00 94.31 520 GLY A O 1
ATOM 3808 N N . ALA A 1 521 ? -8.583 2.931 27.374 1.00 96.12 521 ALA A N 1
ATOM 3809 C CA . ALA A 1 521 ? -8.540 2.908 25.919 1.00 96.12 521 ALA A CA 1
ATOM 3810 C C . ALA A 1 521 ? -9.729 3.668 25.294 1.00 96.12 521 ALA A C 1
ATOM 3812 O O . ALA A 1 521 ? -10.591 3.045 24.680 1.00 96.12 521 ALA A O 1
ATOM 3813 N N . PRO A 1 522 ? -9.776 5.011 25.397 1.00 95.31 522 PRO A N 1
ATOM 3814 C CA . PRO A 1 522 ? -10.888 5.798 24.860 1.00 95.31 522 PRO A CA 1
ATOM 3815 C C . PRO A 1 522 ? -11.002 5.617 23.338 1.00 95.31 522 PRO A C 1
ATOM 3817 O O . PRO A 1 522 ? -10.034 5.846 22.611 1.00 95.31 522 PRO A O 1
ATOM 3820 N N . GLY A 1 523 ? -12.166 5.161 22.869 1.00 94.31 523 GLY A N 1
ATOM 3821 C CA . GLY A 1 523 ? -12.420 4.785 21.472 1.00 94.31 523 GLY A CA 1
ATOM 3822 C C . GLY A 1 523 ? -12.171 3.306 21.136 1.00 94.31 523 GLY A C 1
ATOM 3823 O O . GLY A 1 523 ? -12.378 2.904 19.990 1.00 94.31 523 GLY A O 1
ATOM 3824 N N . ALA A 1 524 ? -11.742 2.483 22.100 1.00 96.94 524 ALA A N 1
ATOM 3825 C CA . ALA A 1 524 ? -11.704 1.027 21.950 1.00 96.94 524 ALA A CA 1
ATOM 3826 C C . ALA A 1 524 ? -13.100 0.447 21.726 1.00 96.94 524 ALA A C 1
ATOM 3828 O O . ALA A 1 524 ? -14.101 1.040 22.120 1.00 96.94 524 ALA A O 1
ATOM 3829 N N . LEU A 1 525 ? -13.173 -0.725 21.099 1.00 97.75 525 LEU A N 1
ATOM 3830 C CA . LEU A 1 525 ? -14.406 -1.506 21.105 1.00 97.75 525 LEU A CA 1
ATOM 3831 C C . LEU A 1 525 ? -14.557 -2.130 22.491 1.00 97.75 525 LEU A C 1
ATOM 3833 O O . LEU A 1 525 ? -13.698 -2.914 22.893 1.00 97.75 525 LEU A O 1
ATOM 3837 N N . ALA A 1 526 ? -15.612 -1.765 23.216 1.00 97.75 526 ALA A N 1
ATOM 3838 C CA . ALA A 1 526 ? -15.894 -2.288 24.547 1.00 97.75 526 ALA A CA 1
ATOM 3839 C C . ALA A 1 526 ? -17.118 -3.211 24.507 1.00 97.75 526 ALA A C 1
ATOM 3841 O O . ALA A 1 526 ? -18.176 -2.818 24.018 1.00 97.75 526 ALA A O 1
ATOM 3842 N N . LEU A 1 527 ? -16.989 -4.440 25.005 1.00 97.81 527 LEU A N 1
ATOM 3843 C CA . LEU A 1 527 ? -18.078 -5.419 25.026 1.00 97.81 527 LEU A CA 1
ATOM 3844 C C . LEU A 1 527 ? -18.396 -5.807 26.473 1.00 97.81 527 LEU A C 1
ATOM 3846 O O . LEU A 1 527 ? -17.555 -6.383 27.159 1.00 97.81 527 LEU A O 1
ATOM 3850 N N . ALA A 1 528 ? -19.609 -5.485 26.917 1.00 97.56 528 ALA A N 1
ATOM 3851 C CA . ALA A 1 528 ? -20.134 -5.826 28.233 1.00 97.56 528 ALA A CA 1
ATOM 3852 C C . ALA A 1 528 ? -20.853 -7.180 28.174 1.00 97.56 528 ALA A C 1
ATOM 3854 O O . ALA A 1 528 ? -21.958 -7.264 27.631 1.00 97.56 528 ALA A O 1
ATOM 3855 N N . VAL A 1 529 ? -20.247 -8.234 28.716 1.00 96.75 529 VAL A N 1
ATOM 3856 C CA . VAL A 1 529 ? -20.770 -9.610 28.648 1.00 96.75 529 VAL A CA 1
ATOM 3857 C C . VAL A 1 529 ? -21.575 -10.028 29.880 1.00 96.75 529 VAL A C 1
ATOM 3859 O O . VAL A 1 529 ? -22.270 -11.025 29.846 1.00 96.75 529 VAL A O 1
ATOM 3862 N N . GLY A 1 530 ? -21.572 -9.278 30.970 1.00 83.94 530 GLY A N 1
ATOM 3863 C CA . GLY A 1 530 ? -22.416 -9.493 32.159 1.00 83.94 530 GLY A CA 1
ATOM 3864 C C . GLY A 1 530 ? -23.788 -8.812 32.068 1.00 83.94 530 GLY A C 1
ATOM 3865 O O . GLY A 1 530 ? -24.668 -9.056 32.892 1.00 83.94 530 GLY A O 1
ATOM 3866 N N . GLY A 1 531 ? -24.024 -8.012 31.020 1.00 85.75 531 GLY A N 1
ATOM 3867 C CA . GLY A 1 531 ? -25.368 -7.570 30.634 1.00 85.75 531 GLY A CA 1
ATOM 3868 C C . GLY A 1 531 ? -25.723 -6.115 30.941 1.00 85.75 531 GLY A C 1
ATOM 3869 O O . GLY A 1 531 ? -26.899 -5.770 30.859 1.00 85.75 531 GLY A O 1
ATOM 3870 N N . SER A 1 532 ? -24.759 -5.254 31.285 1.00 92.94 532 SER A N 1
ATOM 3871 C CA . SER A 1 532 ? -25.039 -3.819 31.444 1.00 92.94 532 SER A CA 1
ATOM 3872 C C . SER A 1 532 ? -23.845 -2.919 31.111 1.00 92.94 532 SER A C 1
ATOM 3874 O O . SER A 1 532 ? -22.698 -3.216 31.439 1.00 92.94 532 SER A O 1
ATOM 3876 N N . ALA A 1 533 ? -24.120 -1.789 30.460 1.00 95.19 533 ALA A N 1
ATOM 3877 C CA . ALA A 1 533 ? -23.150 -0.744 30.139 1.00 95.19 533 ALA A CA 1
ATOM 3878 C C . ALA A 1 533 ? -23.742 0.664 30.321 1.00 95.19 533 ALA A C 1
ATOM 3880 O O . ALA A 1 533 ? -24.944 0.856 30.117 1.00 95.19 533 ALA A O 1
ATOM 3881 N N . ASP A 1 534 ? -22.909 1.631 30.716 1.00 94.69 534 ASP A N 1
ATOM 3882 C CA . ASP A 1 534 ? -23.247 3.058 30.797 1.00 94.69 534 ASP A CA 1
ATOM 3883 C C . ASP A 1 534 ? -23.230 3.672 29.384 1.00 94.69 534 ASP A C 1
ATOM 3885 O O . ASP A 1 534 ? -22.239 3.510 28.662 1.00 94.69 534 ASP A O 1
ATOM 3889 N N . PRO A 1 535 ? -24.299 4.373 28.963 1.00 95.44 535 PRO A N 1
ATOM 3890 C CA . PRO A 1 535 ? -24.375 4.968 27.634 1.00 95.44 535 PRO A CA 1
ATOM 3891 C C . PRO A 1 535 ? -23.258 5.985 27.363 1.00 95.44 535 PRO A C 1
ATOM 3893 O O . PRO A 1 535 ? -22.896 6.159 26.198 1.00 95.44 535 PRO A O 1
ATOM 3896 N N . ASP A 1 536 ? -22.672 6.627 28.380 1.00 94.00 536 ASP A N 1
ATOM 3897 C CA . ASP A 1 536 ? -21.578 7.599 28.215 1.00 94.00 536 ASP A CA 1
ATOM 3898 C C . ASP A 1 536 ? -20.256 6.964 27.785 1.00 94.00 536 ASP A C 1
ATOM 3900 O O . ASP A 1 536 ? -19.423 7.642 27.182 1.00 94.00 536 ASP A O 1
ATOM 3904 N N . VAL A 1 537 ? -20.066 5.663 28.016 1.00 93.56 537 VAL A N 1
ATOM 3905 C CA . VAL A 1 537 ? -18.880 4.970 27.511 1.00 93.56 537 VAL A CA 1
ATOM 3906 C C . VAL A 1 537 ? -18.988 4.887 25.987 1.00 93.56 537 VAL A C 1
ATOM 3908 O O . VAL A 1 537 ? -19.957 4.384 25.413 1.00 93.56 537 VAL A O 1
ATOM 3911 N N . GLU A 1 538 ? -18.004 5.454 25.299 1.00 91.56 538 GLU A N 1
ATOM 3912 C CA . GLU A 1 538 ? -17.961 5.434 23.841 1.00 91.56 538 GLU A CA 1
ATOM 3913 C C . GLU A 1 538 ? -17.711 4.020 23.325 1.00 91.56 538 GLU A C 1
ATOM 3915 O O . GLU A 1 538 ? -16.915 3.278 23.896 1.00 91.56 538 GLU A O 1
ATOM 3920 N N . ASN A 1 539 ? -18.385 3.658 22.229 1.00 95.44 539 ASN A N 1
ATOM 3921 C CA . ASN A 1 539 ? -18.169 2.393 21.523 1.00 95.44 539 ASN A CA 1
ATOM 3922 C C . ASN A 1 539 ? -18.308 1.137 22.421 1.00 95.44 539 ASN A C 1
ATOM 3924 O O . ASN A 1 539 ? -17.710 0.096 22.145 1.00 95.44 539 ASN A O 1
ATOM 3928 N N . VAL A 1 540 ? -19.111 1.243 23.492 1.00 96.94 540 VAL A N 1
ATOM 3929 C CA . VAL A 1 540 ? -19.528 0.106 24.324 1.00 96.94 540 VAL A CA 1
ATOM 3930 C C . VAL A 1 540 ? -20.803 -0.540 23.792 1.00 96.94 540 VAL A C 1
ATOM 3932 O O . VAL A 1 540 ? -21.716 0.166 23.349 1.00 96.94 540 VAL A O 1
ATOM 3935 N N . PHE A 1 541 ? -20.880 -1.864 23.872 1.00 97.62 541 PHE A N 1
ATOM 3936 C CA . PHE A 1 541 ? -22.043 -2.662 23.493 1.00 97.62 541 PHE A CA 1
ATOM 3937 C C . PHE A 1 541 ? -22.326 -3.710 24.561 1.00 97.62 541 PHE A C 1
ATOM 3939 O O . PHE A 1 541 ? -21.398 -4.349 25.055 1.00 97.62 541 PHE A O 1
ATOM 3946 N N . VAL A 1 542 ? -23.597 -3.904 24.905 1.00 97.56 542 VAL A N 1
ATOM 3947 C CA . VAL A 1 542 ? -24.005 -5.004 25.783 1.00 97.56 542 VAL A CA 1
ATOM 3948 C C . VAL A 1 542 ? -24.209 -6.245 24.928 1.00 97.56 542 VAL A C 1
ATOM 3950 O O . VAL A 1 542 ? -24.956 -6.210 23.951 1.00 97.56 542 VAL A O 1
ATOM 3953 N N . TRP A 1 543 ? -23.513 -7.329 25.255 1.00 97.81 543 TRP A N 1
ATOM 3954 C CA . TRP A 1 543 ? -23.564 -8.562 24.478 1.00 97.81 543 TRP A CA 1
ATOM 3955 C C . TRP A 1 543 ? -24.876 -9.328 24.744 1.00 97.81 543 TRP A C 1
ATOM 3957 O O . TRP A 1 543 ? -25.367 -9.309 25.875 1.00 97.81 543 TRP A O 1
ATOM 3967 N N . PRO A 1 544 ? -25.478 -9.994 23.735 1.00 96.69 544 PRO A N 1
ATOM 3968 C CA . PRO A 1 544 ? -26.747 -10.715 23.902 1.00 96.69 544 PRO A CA 1
ATOM 3969 C C . PRO A 1 544 ? -26.630 -11.993 24.740 1.00 96.69 544 PRO A C 1
ATOM 3971 O O . PRO A 1 544 ? -27.596 -12.402 25.379 1.00 96.69 544 PRO A O 1
ATOM 3974 N N . VAL A 1 545 ? -25.457 -12.624 24.739 1.00 96.19 545 VAL A N 1
ATOM 3975 C CA . VAL A 1 545 ? -25.135 -13.797 25.567 1.00 96.19 545 VAL A CA 1
ATOM 3976 C C . VAL A 1 545 ? -24.290 -13.334 26.751 1.00 96.19 545 VAL A C 1
ATOM 3978 O O . VAL A 1 545 ? -23.613 -12.311 26.636 1.00 96.19 545 VAL A O 1
ATOM 3981 N N . ARG A 1 546 ? -24.330 -14.061 27.878 1.00 96.50 546 ARG A N 1
ATOM 3982 C CA . ARG A 1 546 ? -23.629 -13.658 29.101 1.00 96.50 546 ARG A CA 1
ATOM 3983 C C . ARG A 1 546 ? -22.353 -14.438 29.418 1.00 96.50 546 ARG A C 1
ATOM 3985 O O . ARG A 1 546 ? -22.237 -15.611 29.064 1.00 96.50 546 ARG A O 1
ATOM 3992 N N . GLY A 1 547 ? -21.440 -13.763 30.117 1.00 95.69 547 GLY A N 1
ATOM 3993 C CA . GLY A 1 547 ? -20.230 -14.310 30.731 1.00 95.69 547 GLY A CA 1
ATOM 3994 C C . GLY A 1 547 ? -19.348 -15.104 29.774 1.00 95.69 547 GLY A C 1
ATOM 3995 O O . GLY A 1 547 ? -19.089 -14.682 28.646 1.00 95.69 547 GLY A O 1
ATOM 3996 N N . GLU A 1 548 ? -18.915 -16.282 30.218 1.00 96.94 548 GLU A N 1
ATOM 3997 C CA . GLU A 1 548 ? -17.995 -17.144 29.474 1.00 96.94 548 GLU A CA 1
ATOM 3998 C C . GLU A 1 548 ? -18.482 -17.459 28.051 1.00 96.94 548 GLU A C 1
ATOM 4000 O O . GLU A 1 548 ? -17.703 -17.389 27.099 1.00 96.94 548 GLU A O 1
ATOM 4005 N N . ALA A 1 549 ? -19.774 -17.749 27.871 1.00 97.50 549 ALA A N 1
ATOM 4006 C CA . ALA A 1 549 ? -20.324 -18.095 26.562 1.00 97.50 549 ALA A CA 1
ATOM 4007 C C . ALA A 1 549 ? -20.162 -16.951 25.543 1.00 97.50 549 ALA A C 1
ATOM 4009 O O . ALA A 1 549 ? -19.837 -17.197 24.382 1.00 97.50 549 ALA A O 1
ATOM 4010 N N . ALA A 1 550 ? -20.309 -15.697 25.977 1.00 97.56 550 ALA A N 1
ATOM 4011 C CA . ALA A 1 550 ? -20.035 -14.529 25.142 1.00 97.56 550 ALA A CA 1
ATOM 4012 C C . ALA A 1 550 ? -18.544 -14.389 24.815 1.00 97.56 550 ALA A C 1
ATOM 4014 O O . ALA A 1 550 ? -18.171 -14.161 23.660 1.00 97.56 550 ALA A O 1
ATOM 4015 N N . SER A 1 551 ? -17.684 -14.568 25.820 1.00 97.88 551 SER A N 1
ATOM 4016 C CA . SER A 1 551 ? -16.231 -14.540 25.645 1.00 97.88 551 SER A CA 1
ATOM 4017 C C . SER A 1 551 ? -15.757 -15.589 24.639 1.00 97.88 551 SER A C 1
ATOM 4019 O O . SER A 1 551 ? -14.908 -15.281 23.802 1.00 97.88 551 SER A O 1
ATOM 4021 N N . LEU A 1 552 ? -16.348 -16.787 24.638 1.00 98.00 552 LEU A N 1
ATOM 4022 C CA . LEU A 1 552 ? -16.057 -17.839 23.660 1.00 98.00 552 LEU A CA 1
ATOM 4023 C C . LEU A 1 552 ? -16.432 -17.431 22.227 1.00 98.00 552 LEU A C 1
ATOM 4025 O O . LEU A 1 552 ? -15.644 -17.663 21.308 1.00 98.00 552 LEU A O 1
ATOM 4029 N N . GLU A 1 553 ? -17.581 -16.781 22.011 1.00 97.94 553 GLU A N 1
ATOM 4030 C CA . GLU A 1 553 ? -17.967 -16.268 20.684 1.00 97.94 553 GLU A CA 1
ATOM 4031 C C . GLU A 1 553 ? -16.982 -15.207 20.174 1.00 97.94 553 GLU A C 1
ATOM 4033 O O . GLU A 1 553 ? -16.527 -15.259 19.024 1.00 97.94 553 GLU A O 1
ATOM 4038 N N . ILE A 1 554 ? -16.609 -14.268 21.047 1.00 98.12 554 ILE A N 1
ATOM 4039 C CA . ILE A 1 554 ? -15.652 -13.197 20.747 1.00 98.12 554 ILE A CA 1
ATOM 4040 C C . ILE A 1 554 ? -14.281 -13.800 20.418 1.00 98.12 554 ILE A C 1
ATOM 4042 O O . ILE A 1 554 ? -13.688 -13.484 19.382 1.00 98.12 554 ILE A O 1
ATOM 4046 N N . GLN A 1 555 ? -13.788 -14.720 21.247 1.00 97.94 555 GLN A N 1
ATOM 4047 C CA . GLN A 1 555 ? -12.516 -15.412 21.036 1.00 97.94 555 GLN A CA 1
ATOM 4048 C C . GLN A 1 555 ? -12.522 -16.244 19.753 1.00 97.94 555 GLN A C 1
ATOM 4050 O O . GLN A 1 555 ? -11.535 -16.224 19.017 1.00 97.94 555 GLN A O 1
ATOM 4055 N N . ALA A 1 556 ? -13.627 -16.916 19.423 1.00 97.12 556 ALA A N 1
ATOM 4056 C CA . ALA A 1 556 ? -13.767 -17.652 18.169 1.00 97.12 556 ALA A CA 1
ATOM 4057 C C . ALA A 1 556 ? -13.658 -16.725 16.944 1.00 97.12 556 ALA A C 1
ATOM 4059 O O . ALA A 1 556 ? -12.987 -17.069 15.962 1.00 97.12 556 ALA A O 1
ATOM 4060 N N . ALA A 1 557 ? -14.242 -15.522 17.003 1.00 96.69 557 ALA A N 1
ATOM 4061 C CA . ALA A 1 557 ? -14.081 -14.516 15.954 1.00 96.69 557 ALA A CA 1
ATOM 4062 C C . ALA A 1 557 ? -12.626 -14.033 15.836 1.00 96.69 557 ALA A C 1
ATOM 4064 O O . ALA A 1 557 ? -12.076 -14.015 14.730 1.00 96.69 557 ALA A O 1
ATOM 4065 N N . LEU A 1 558 ? -11.963 -13.733 16.958 1.00 96.50 558 LEU A N 1
ATOM 4066 C CA . LEU A 1 558 ? -10.542 -13.353 16.986 1.00 96.50 558 LEU A CA 1
ATOM 4067 C C . LEU A 1 558 ? -9.628 -14.475 16.463 1.00 96.50 558 LEU A C 1
ATOM 4069 O O . LEU A 1 558 ? -8.654 -14.219 15.746 1.00 96.50 558 LEU A O 1
ATOM 4073 N N . ALA A 1 559 ? -9.956 -15.728 16.770 1.00 95.06 559 ALA A N 1
ATOM 4074 C CA . ALA A 1 559 ? -9.225 -16.917 16.348 1.00 95.06 559 ALA A CA 1
ATOM 4075 C C . ALA A 1 559 ? -9.374 -17.212 14.849 1.00 95.06 559 ALA A C 1
ATOM 4077 O O . ALA A 1 559 ? -8.467 -17.795 14.240 1.00 95.06 559 ALA A O 1
ATOM 4078 N N . LYS A 1 560 ? -10.483 -16.794 14.219 1.00 92.12 560 LYS A N 1
ATOM 4079 C CA . LYS A 1 560 ? -10.774 -17.079 12.809 1.00 92.12 560 LYS A CA 1
ATOM 4080 C C . LYS A 1 560 ? -9.635 -16.581 11.926 1.00 92.12 560 LYS A C 1
ATOM 4082 O O . LYS A 1 560 ? -9.414 -15.381 11.765 1.00 92.12 560 LYS A O 1
ATOM 4087 N N . LYS A 1 561 ? -8.853 -17.497 11.352 1.00 77.19 561 LYS A N 1
ATOM 4088 C CA . LYS A 1 561 ? -7.788 -17.142 10.407 1.00 77.19 561 LYS A CA 1
ATOM 4089 C C . LYS A 1 561 ? -8.446 -16.611 9.144 1.00 77.19 561 LYS A C 1
ATOM 4091 O O . LYS A 1 561 ? -8.888 -17.393 8.309 1.00 77.19 561 LYS A O 1
ATOM 4096 N N . VAL A 1 562 ? -8.510 -15.290 8.997 1.00 68.00 562 VAL A N 1
ATOM 4097 C CA . VAL A 1 562 ? -8.813 -14.690 7.699 1.00 68.00 562 VAL A CA 1
ATOM 4098 C C . VAL A 1 562 ? -7.695 -15.146 6.777 1.00 68.00 562 VAL A C 1
ATOM 4100 O O . VAL A 1 562 ? -6.529 -14.860 7.083 1.00 68.00 562 VAL A O 1
ATOM 4103 N N . PRO A 1 563 ? -7.996 -15.888 5.695 1.00 66.12 563 PRO A N 1
ATOM 4104 C CA . PRO A 1 563 ? -7.007 -16.137 4.665 1.00 66.12 563 PRO A CA 1
ATOM 4105 C C . PRO A 1 563 ? -6.444 -14.769 4.315 1.00 66.12 563 PRO A C 1
ATOM 4107 O O . PRO A 1 563 ? -7.197 -13.873 3.948 1.00 66.12 563 PRO A O 1
ATOM 4110 N N . SER A 1 564 ? -5.144 -14.570 4.495 1.00 63.81 564 SER A N 1
ATOM 4111 C CA . SER A 1 564 ? -4.487 -13.261 4.387 1.00 63.81 564 SER A CA 1
ATOM 4112 C C . SER A 1 564 ? -4.713 -12.569 3.033 1.00 63.81 564 SER A C 1
ATOM 4114 O O . SER A 1 564 ? -4.246 -11.449 2.835 1.00 63.81 564 SER A O 1
ATOM 4116 N N . GLY A 1 565 ? -5.336 -13.266 2.076 1.00 73.38 565 GLY A N 1
ATOM 4117 C CA . GLY A 1 565 ? -5.303 -12.995 0.649 1.00 73.38 565 GLY A CA 1
ATOM 4118 C C . GLY A 1 565 ? -3.909 -13.206 0.061 1.00 73.38 565 GLY A C 1
ATOM 4119 O O . GLY A 1 565 ? -3.774 -13.205 -1.153 1.00 73.38 565 GLY A O 1
ATOM 4120 N N . PHE A 1 566 ? -2.897 -13.408 0.914 1.00 83.50 566 PHE A N 1
ATOM 4121 C CA . PHE A 1 566 ? -1.488 -13.454 0.577 1.00 83.50 566 PHE A CA 1
ATOM 4122 C C . PHE A 1 566 ? -1.024 -14.898 0.458 1.00 83.50 566 PHE A C 1
ATOM 4124 O O . PHE A 1 566 ? -0.766 -15.569 1.462 1.00 83.50 566 PHE A O 1
ATOM 4131 N N . ASP A 1 567 ? -0.904 -15.372 -0.776 1.00 86.50 567 ASP A N 1
ATOM 4132 C CA . ASP A 1 567 ? -0.300 -16.670 -1.052 1.00 86.50 567 ASP A CA 1
ATOM 4133 C C . ASP A 1 567 ? 1.227 -16.543 -0.951 1.00 86.50 567 ASP A C 1
ATOM 4135 O O . ASP A 1 567 ? 1.906 -16.161 -1.902 1.00 86.50 567 ASP A O 1
ATOM 4139 N N . THR A 1 568 ? 1.774 -16.848 0.229 1.00 87.06 568 THR A N 1
ATOM 4140 C CA . THR A 1 568 ? 3.219 -16.766 0.507 1.00 87.06 568 THR A CA 1
ATOM 4141 C C . THR A 1 568 ? 4.048 -17.623 -0.446 1.00 87.06 568 THR A C 1
ATOM 4143 O O . THR A 1 568 ? 5.158 -17.230 -0.811 1.00 87.06 568 THR A O 1
ATOM 4146 N N . LYS A 1 569 ? 3.522 -18.779 -0.874 1.00 90.94 569 LYS A N 1
ATOM 4147 C CA . LYS A 1 569 ? 4.204 -19.687 -1.799 1.00 90.94 569 LYS A CA 1
ATOM 4148 C C . LYS A 1 569 ? 4.256 -19.074 -3.195 1.00 90.94 569 LYS A C 1
ATOM 4150 O O . LYS A 1 569 ? 5.327 -19.063 -3.801 1.00 90.94 569 LYS A O 1
ATOM 4155 N N . ALA A 1 570 ? 3.138 -18.531 -3.671 1.00 91.81 570 ALA A N 1
ATOM 4156 C CA . ALA A 1 570 ? 3.074 -17.856 -4.963 1.00 91.81 570 ALA A CA 1
ATOM 4157 C C . ALA A 1 570 ? 3.911 -16.572 -4.981 1.00 91.81 570 ALA A C 1
ATOM 4159 O O . ALA A 1 570 ? 4.649 -16.330 -5.929 1.00 91.81 570 ALA A O 1
ATOM 4160 N N . ALA A 1 571 ? 3.855 -15.785 -3.906 1.00 90.69 571 ALA A N 1
ATOM 4161 C CA . ALA A 1 571 ? 4.642 -14.573 -3.719 1.00 90.69 571 ALA A CA 1
ATOM 4162 C C . ALA A 1 571 ? 6.153 -14.861 -3.764 1.00 90.69 571 ALA A C 1
ATOM 4164 O O . ALA A 1 571 ? 6.882 -14.219 -4.519 1.00 90.69 571 ALA A O 1
ATOM 4165 N N . ALA A 1 572 ? 6.622 -15.859 -3.007 1.00 91.00 572 ALA A N 1
ATOM 4166 C CA . ALA A 1 572 ? 8.025 -16.275 -3.018 1.00 91.00 572 ALA A CA 1
ATOM 4167 C C . ALA A 1 572 ? 8.453 -16.831 -4.384 1.00 91.00 572 ALA A C 1
ATOM 4169 O O . ALA A 1 572 ? 9.527 -16.497 -4.884 1.00 91.00 572 ALA A O 1
ATOM 4170 N N . GLY A 1 573 ? 7.600 -17.646 -5.004 1.00 93.88 573 GLY A N 1
ATOM 4171 C CA . GLY A 1 573 ? 7.830 -18.192 -6.334 1.00 93.88 573 GLY A CA 1
ATOM 4172 C C . GLY A 1 573 ? 7.920 -17.134 -7.428 1.00 93.88 573 GLY A C 1
ATOM 4173 O O . GLY A 1 573 ? 8.833 -17.184 -8.249 1.00 93.88 573 GLY A O 1
ATOM 4174 N N . LEU A 1 574 ? 7.024 -16.144 -7.398 1.00 94.06 574 LEU A N 1
ATOM 4175 C CA . LEU A 1 574 ? 7.049 -14.991 -8.292 1.00 94.06 574 LEU A CA 1
ATOM 4176 C C . LEU A 1 574 ? 8.324 -14.171 -8.086 1.00 94.06 574 LEU A C 1
ATOM 4178 O O . LEU A 1 574 ? 8.996 -13.872 -9.065 1.00 94.06 574 LEU A O 1
ATOM 4182 N N . LEU A 1 575 ? 8.678 -13.827 -6.842 1.00 93.06 575 LEU A N 1
ATOM 4183 C CA . LEU A 1 575 ? 9.898 -13.062 -6.557 1.00 93.06 575 LEU A CA 1
ATOM 4184 C C . LEU A 1 575 ? 11.146 -13.795 -7.056 1.00 93.06 575 LEU A C 1
ATOM 4186 O O . LEU A 1 575 ? 11.992 -13.182 -7.700 1.00 93.06 575 LEU A O 1
ATOM 4190 N N . PHE A 1 576 ? 11.238 -15.106 -6.827 1.00 95.12 576 PHE A N 1
ATOM 4191 C CA . PHE A 1 576 ? 12.330 -15.924 -7.348 1.00 95.12 576 PHE A CA 1
ATOM 4192 C C . PHE A 1 576 ? 12.367 -15.919 -8.884 1.00 95.12 576 PHE A C 1
ATOM 4194 O O . PHE A 1 576 ? 13.386 -15.556 -9.472 1.00 95.12 576 PHE A O 1
ATOM 4201 N N . ALA A 1 577 ? 11.249 -16.267 -9.531 1.00 95.00 577 ALA A N 1
ATOM 4202 C CA . ALA A 1 577 ? 11.114 -16.293 -10.986 1.00 95.00 577 ALA A CA 1
ATOM 4203 C C . ALA A 1 577 ? 11.495 -14.946 -11.614 1.00 95.00 577 ALA A C 1
ATOM 4205 O O . ALA A 1 577 ? 12.265 -14.895 -12.573 1.00 95.00 577 ALA A O 1
ATOM 4206 N N . ARG A 1 578 ? 10.999 -13.852 -11.032 1.00 94.31 578 ARG A N 1
ATOM 4207 C CA . ARG A 1 578 ? 11.271 -12.483 -11.461 1.00 94.31 578 ARG A CA 1
ATOM 4208 C C . ARG A 1 578 ? 12.753 -12.144 -11.319 1.00 94.31 578 ARG A C 1
ATOM 4210 O O . ARG A 1 578 ? 13.338 -11.681 -12.288 1.00 94.31 578 ARG A O 1
ATOM 4217 N N . THR A 1 579 ? 13.379 -12.410 -10.172 1.00 93.81 579 THR A N 1
ATOM 4218 C CA . THR A 1 579 ? 14.809 -12.125 -9.941 1.00 93.81 579 THR A CA 1
ATOM 4219 C C . THR A 1 579 ? 15.706 -12.859 -10.938 1.00 93.81 579 THR A C 1
ATOM 4221 O O . THR A 1 579 ? 16.558 -12.232 -11.567 1.00 93.81 579 THR A O 1
ATOM 4224 N N . VAL A 1 580 ? 15.470 -14.154 -11.176 1.00 95.38 580 VAL A N 1
ATOM 4225 C CA . VAL A 1 580 ? 16.229 -14.917 -12.186 1.00 95.38 580 VAL A CA 1
ATOM 4226 C C . VAL A 1 580 ? 15.954 -14.386 -13.600 1.00 95.38 580 VAL A C 1
ATOM 4228 O O . VAL A 1 580 ? 16.872 -14.253 -14.408 1.00 95.38 580 VAL A O 1
ATOM 4231 N N . SER A 1 581 ? 14.706 -14.015 -13.903 1.00 95.31 581 SER A N 1
ATOM 4232 C CA . SER A 1 581 ? 14.329 -13.457 -15.208 1.00 95.31 581 SER A CA 1
ATOM 4233 C C . SER A 1 581 ? 14.965 -12.089 -15.476 1.00 95.31 581 SER A C 1
ATOM 4235 O O . SER A 1 581 ? 15.344 -11.793 -16.612 1.00 95.31 581 SER A O 1
ATOM 4237 N N . ILE A 1 582 ? 15.096 -11.262 -14.435 1.00 93.19 582 ILE A N 1
ATOM 4238 C CA . ILE A 1 582 ? 15.794 -9.974 -14.469 1.00 93.19 582 ILE A CA 1
ATOM 4239 C C . ILE A 1 582 ? 17.283 -10.203 -14.705 1.00 93.19 582 ILE A C 1
ATOM 4241 O O . ILE A 1 582 ? 17.848 -9.546 -15.569 1.00 93.19 582 ILE A O 1
ATOM 4245 N N . ALA A 1 583 ? 17.904 -11.161 -14.011 1.00 94.69 583 ALA A N 1
ATOM 4246 C CA . ALA A 1 583 ? 19.302 -11.516 -14.242 1.00 94.69 583 ALA A CA 1
ATOM 4247 C C . ALA A 1 583 ? 19.555 -11.914 -15.707 1.00 94.69 583 ALA A C 1
ATOM 4249 O O . ALA A 1 583 ? 20.457 -11.377 -16.348 1.00 94.69 583 ALA A O 1
ATOM 4250 N N . GLY A 1 584 ? 18.698 -12.780 -16.265 1.00 95.44 584 GLY A N 1
ATOM 4251 C CA . GLY A 1 584 ? 18.728 -13.139 -17.686 1.00 95.44 584 GLY A CA 1
ATOM 4252 C C . GLY A 1 584 ? 18.588 -11.925 -18.606 1.00 95.44 584 GLY A C 1
ATOM 4253 O O . GLY A 1 584 ? 19.370 -11.767 -19.539 1.00 95.44 584 GLY A O 1
ATOM 4254 N N . PHE A 1 585 ? 17.639 -11.033 -18.306 1.00 93.38 585 PHE A N 1
ATOM 4255 C CA . PHE A 1 585 ? 17.416 -9.807 -19.075 1.00 93.38 585 PHE A CA 1
ATOM 4256 C C . PHE A 1 585 ? 18.602 -8.835 -19.019 1.00 93.38 585 PHE A C 1
ATOM 4258 O O . PHE A 1 585 ? 18.934 -8.237 -20.038 1.00 93.38 585 PHE A O 1
ATOM 4265 N N . ILE A 1 586 ? 19.252 -8.674 -17.864 1.00 92.81 586 ILE A N 1
ATOM 4266 C CA . ILE A 1 586 ? 20.439 -7.820 -17.705 1.00 92.81 586 ILE A CA 1
ATOM 4267 C C . ILE A 1 586 ? 21.567 -8.323 -18.602 1.00 92.81 586 ILE A C 1
ATOM 4269 O O . ILE A 1 586 ? 22.131 -7.544 -19.368 1.00 92.81 586 ILE A O 1
ATOM 4273 N N . MET A 1 587 ? 21.845 -9.629 -18.557 1.00 94.69 587 MET A N 1
ATOM 4274 C CA . MET A 1 587 ? 22.887 -10.241 -19.382 1.00 94.69 587 MET A CA 1
ATOM 4275 C C . MET A 1 587 ? 22.617 -10.044 -20.876 1.00 94.69 587 MET A C 1
ATOM 4277 O O . MET A 1 587 ? 23.506 -9.614 -21.608 1.00 94.69 587 MET A O 1
ATOM 4281 N N . THR A 1 588 ? 21.389 -10.307 -21.335 1.00 95.38 588 THR A N 1
ATOM 4282 C CA . THR A 1 588 ? 21.037 -10.128 -22.751 1.00 95.38 588 THR A CA 1
ATOM 4283 C C . THR A 1 588 ? 21.018 -8.659 -23.162 1.00 95.38 588 THR A C 1
ATOM 4285 O O . THR A 1 588 ? 21.448 -8.342 -24.264 1.00 95.38 588 THR A O 1
ATOM 4288 N N . SER A 1 589 ? 20.580 -7.748 -22.288 1.00 92.69 589 SER A N 1
ATOM 4289 C CA . SER A 1 589 ? 20.548 -6.305 -22.579 1.00 92.69 589 SER A CA 1
ATOM 4290 C C . SER A 1 589 ? 21.946 -5.707 -22.682 1.00 92.69 589 SER A C 1
ATOM 4292 O O . SER A 1 589 ? 22.179 -4.862 -23.538 1.00 92.69 589 SER A O 1
ATOM 4294 N N . LEU A 1 590 ? 22.885 -6.161 -21.845 1.00 92.31 590 LEU A N 1
ATOM 4295 C CA . LEU A 1 590 ? 24.292 -5.787 -21.968 1.00 92.31 590 LEU A CA 1
ATOM 4296 C C . LEU A 1 590 ? 24.925 -6.395 -23.221 1.00 92.31 590 LEU A C 1
ATOM 4298 O O . LEU A 1 590 ? 25.718 -5.728 -23.865 1.00 92.31 590 LEU A O 1
ATOM 4302 N N . ALA A 1 591 ? 24.581 -7.628 -23.597 1.00 94.25 591 ALA A N 1
ATOM 4303 C CA . ALA A 1 591 ? 25.139 -8.272 -24.787 1.00 94.25 591 ALA A CA 1
ATOM 4304 C C . ALA A 1 591 ? 24.578 -7.711 -26.110 1.00 94.25 591 ALA A C 1
ATOM 4306 O O . ALA A 1 591 ? 25.293 -7.682 -27.111 1.00 94.25 591 ALA A O 1
ATOM 4307 N N . TYR A 1 592 ? 23.324 -7.250 -26.121 1.00 95.31 592 TYR A N 1
ATOM 4308 C CA . TYR A 1 592 ? 22.589 -6.883 -27.336 1.00 95.31 592 TYR A CA 1
ATOM 4309 C C . TYR A 1 592 ? 23.253 -5.799 -28.201 1.00 95.31 592 TYR A C 1
ATOM 4311 O O . TYR A 1 592 ? 23.420 -6.056 -29.396 1.00 95.31 592 TYR A O 1
ATOM 4319 N N . PRO A 1 593 ? 23.708 -4.642 -27.666 1.00 93.00 593 PRO A N 1
ATOM 4320 C CA . PRO A 1 593 ? 24.396 -3.636 -28.475 1.00 93.00 593 PRO A CA 1
ATOM 4321 C C . PRO A 1 593 ? 25.598 -4.202 -29.233 1.00 93.00 593 PRO A C 1
ATOM 4323 O O . PRO A 1 593 ? 25.860 -3.796 -30.354 1.00 93.00 593 PRO A O 1
ATOM 4326 N N . TYR A 1 594 ? 26.294 -5.189 -28.674 1.00 87.62 594 TYR A N 1
ATOM 4327 C CA . TYR A 1 594 ? 27.484 -5.770 -29.299 1.00 87.62 594 TYR A CA 1
ATOM 4328 C C . TYR A 1 594 ? 27.180 -6.786 -30.391 1.00 87.62 594 TYR A C 1
ATOM 4330 O O . TYR A 1 594 ? 28.055 -7.074 -31.197 1.00 87.62 594 TYR A O 1
ATOM 4338 N N . VAL A 1 595 ? 25.968 -7.335 -30.414 1.00 93.75 595 VAL A N 1
ATOM 4339 C CA . VAL A 1 595 ? 25.489 -8.138 -31.541 1.00 93.75 595 VAL A CA 1
ATOM 4340 C C . VAL A 1 595 ? 24.952 -7.212 -32.627 1.00 93.75 595 VAL A C 1
ATOM 4342 O O . VAL A 1 595 ? 25.279 -7.379 -33.793 1.00 93.75 595 VAL A O 1
ATOM 4345 N N . ALA A 1 596 ? 24.156 -6.211 -32.250 1.00 95.75 596 ALA A N 1
ATOM 4346 C CA . ALA A 1 596 ? 23.458 -5.361 -33.204 1.00 95.75 596 ALA A CA 1
ATOM 4347 C C . ALA A 1 596 ? 24.361 -4.302 -33.862 1.00 95.75 596 ALA A C 1
ATOM 4349 O O . ALA A 1 596 ? 24.281 -4.113 -35.072 1.00 95.75 596 ALA A O 1
ATOM 4350 N N . VAL A 1 597 ? 25.233 -3.614 -33.114 1.00 93.50 597 VAL A N 1
ATOM 4351 C CA . VAL A 1 597 ? 26.053 -2.506 -33.648 1.00 93.50 597 VAL A CA 1
ATOM 4352 C C . VAL A 1 597 ? 26.973 -2.938 -34.793 1.00 93.50 597 VAL A C 1
ATOM 4354 O O . VAL A 1 597 ? 27.002 -2.214 -35.782 1.00 93.50 597 VAL A O 1
ATOM 4357 N N . PRO A 1 598 ? 27.673 -4.089 -34.754 1.00 94.50 598 PRO A N 1
ATOM 4358 C CA . PRO A 1 598 ? 28.468 -4.534 -35.903 1.00 94.50 598 PRO A CA 1
ATOM 4359 C C . PRO A 1 598 ? 27.651 -4.756 -37.184 1.00 94.50 598 PRO A C 1
ATOM 4361 O O . PRO A 1 598 ? 28.205 -4.714 -38.274 1.00 94.50 598 PRO A O 1
ATOM 4364 N N . ILE A 1 599 ? 26.342 -4.989 -37.053 1.00 95.88 599 ILE A N 1
ATOM 4365 C CA . ILE A 1 599 ? 25.448 -5.354 -38.157 1.00 95.88 599 ILE A CA 1
ATOM 4366 C C . ILE A 1 599 ? 24.734 -4.121 -38.713 1.00 95.88 599 ILE A C 1
ATOM 4368 O O . ILE A 1 599 ? 24.577 -3.986 -39.922 1.00 95.88 599 ILE A O 1
ATOM 4372 N N . VAL A 1 600 ? 24.278 -3.219 -37.838 1.00 93.25 600 VAL A N 1
ATOM 4373 C CA . VAL A 1 600 ? 23.436 -2.070 -38.224 1.00 93.25 600 VAL A CA 1
ATOM 4374 C C . VAL A 1 600 ? 24.032 -0.706 -37.860 1.00 93.25 600 VAL A C 1
ATOM 4376 O O . VAL A 1 600 ? 23.426 0.332 -38.126 1.00 93.25 600 VAL A O 1
ATOM 4379 N N . GLY A 1 601 ? 25.203 -0.676 -37.228 1.00 91.69 601 GLY A N 1
ATOM 4380 C CA . GLY A 1 601 ? 25.809 0.536 -36.682 1.00 91.69 601 GLY A CA 1
ATOM 4381 C C . GLY A 1 601 ? 25.042 1.118 -35.488 1.00 91.69 601 GLY A C 1
ATOM 4382 O O . GLY A 1 601 ? 23.974 0.649 -35.091 1.00 91.69 601 GLY A O 1
ATOM 4383 N N . TRP A 1 602 ? 25.580 2.189 -34.901 1.00 87.94 602 TRP A N 1
ATOM 4384 C CA . TRP A 1 602 ? 24.933 2.882 -33.780 1.00 87.94 602 TRP A CA 1
ATOM 4385 C C . TRP A 1 602 ? 23.609 3.538 -34.181 1.00 87.94 602 TRP A C 1
ATOM 4387 O O . TRP A 1 602 ? 22.635 3.437 -33.441 1.00 87.94 602 TRP A O 1
ATOM 4397 N N . ALA A 1 603 ? 23.534 4.148 -35.367 1.00 86.75 603 ALA A N 1
ATOM 4398 C CA . ALA A 1 603 ? 22.287 4.726 -35.868 1.00 86.75 603 ALA A CA 1
ATOM 4399 C C . ALA A 1 603 ? 21.204 3.651 -36.089 1.00 86.75 603 ALA A C 1
ATOM 4401 O O . ALA A 1 603 ? 20.055 3.824 -35.677 1.00 86.75 603 ALA A O 1
ATOM 4402 N N . GLY A 1 604 ? 21.576 2.500 -36.661 1.00 89.12 604 GLY A N 1
ATOM 4403 C CA . GLY A 1 604 ? 20.664 1.371 -36.810 1.00 89.12 604 GLY A CA 1
ATOM 4404 C C . GLY A 1 604 ? 20.234 0.783 -35.467 1.00 89.12 604 GLY A C 1
ATOM 4405 O O . GLY A 1 604 ? 19.049 0.519 -35.288 1.00 89.12 604 GLY A O 1
ATOM 4406 N N . LEU A 1 605 ? 21.134 0.664 -34.478 1.00 91.88 605 LEU A N 1
ATOM 4407 C CA . LEU A 1 605 ? 20.759 0.273 -33.111 1.00 91.88 605 LEU A CA 1
ATOM 4408 C C . LEU A 1 605 ? 19.730 1.249 -32.523 1.00 91.88 605 LEU A C 1
ATOM 4410 O O . LEU A 1 605 ? 18.735 0.818 -31.942 1.00 91.88 605 LEU A O 1
ATOM 4414 N N . GLY A 1 606 ? 19.947 2.555 -32.693 1.00 89.62 606 GLY A N 1
ATOM 4415 C CA . GLY A 1 606 ? 19.009 3.592 -32.268 1.00 89.62 606 GLY A CA 1
ATOM 4416 C C . GLY A 1 606 ? 17.629 3.417 -32.901 1.00 89.62 606 GLY A C 1
ATOM 4417 O O . GLY A 1 606 ? 16.618 3.512 -32.207 1.00 89.62 606 GLY A O 1
ATOM 4418 N N . ALA A 1 607 ? 17.577 3.066 -34.187 1.00 88.75 607 ALA A N 1
ATOM 4419 C CA . ALA A 1 607 ? 16.337 2.725 -34.876 1.00 88.75 607 ALA A CA 1
ATOM 4420 C C . ALA A 1 607 ? 15.688 1.434 -34.362 1.00 88.75 607 ALA A C 1
ATOM 4422 O O . ALA A 1 607 ? 14.485 1.434 -34.113 1.00 88.75 607 ALA A O 1
ATOM 4423 N N . LEU A 1 608 ? 16.453 0.369 -34.115 1.00 92.56 608 LEU A N 1
ATOM 4424 C CA . LEU A 1 608 ? 15.931 -0.869 -33.525 1.00 92.56 608 LEU A CA 1
ATOM 4425 C C . LEU A 1 608 ? 15.307 -0.616 -32.145 1.00 92.56 608 LEU A C 1
ATOM 4427 O O . LEU A 1 608 ? 14.205 -1.087 -31.869 1.00 92.56 608 LEU A O 1
ATOM 4431 N N . LEU A 1 609 ? 15.970 0.172 -31.294 1.00 92.19 609 LEU A N 1
ATOM 4432 C CA . LEU A 1 609 ? 15.465 0.539 -29.967 1.00 92.19 609 LEU A CA 1
ATOM 4433 C C . LEU A 1 609 ? 14.272 1.503 -30.042 1.00 92.19 609 LEU A C 1
ATOM 4435 O O . LEU A 1 609 ? 13.353 1.403 -29.231 1.00 92.19 609 LEU A O 1
ATOM 4439 N N . ALA A 1 610 ? 14.248 2.405 -31.025 1.00 90.44 610 ALA A N 1
ATOM 4440 C CA . ALA A 1 610 ? 13.112 3.289 -31.261 1.00 90.44 610 ALA A CA 1
ATOM 4441 C C . ALA A 1 610 ? 11.880 2.518 -31.755 1.00 90.44 610 ALA A C 1
ATOM 4443 O O . ALA A 1 610 ? 10.755 2.837 -31.376 1.00 90.44 610 ALA A O 1
ATOM 4444 N N . LEU A 1 611 ? 12.070 1.494 -32.582 1.00 88.94 611 LEU A N 1
ATOM 4445 C CA . LEU A 1 611 ? 10.979 0.740 -33.190 1.00 88.94 611 LEU A CA 1
ATOM 4446 C C . LEU A 1 611 ? 10.545 -0.472 -32.363 1.00 88.94 611 LEU A C 1
ATOM 4448 O O . LEU A 1 611 ? 9.383 -0.849 -32.441 1.00 88.94 611 LEU A O 1
ATOM 4452 N N . GLY A 1 612 ? 11.402 -1.047 -31.518 1.00 87.12 612 GLY A N 1
ATOM 4453 C CA . GLY A 1 612 ? 11.052 -2.195 -30.670 1.00 87.12 612 GLY A CA 1
ATOM 4454 C C . GLY A 1 612 ? 9.763 -2.015 -29.846 1.00 87.12 612 GLY A C 1
ATOM 4455 O O . GLY A 1 612 ? 8.901 -2.901 -29.858 1.00 87.12 612 GLY A O 1
ATOM 4456 N N . PRO A 1 613 ? 9.529 -0.856 -29.196 1.00 86.81 613 PRO A N 1
ATOM 4457 C CA . PRO A 1 613 ? 8.294 -0.609 -28.452 1.00 86.81 613 PRO A CA 1
ATOM 4458 C C . PRO A 1 613 ? 7.002 -0.608 -29.297 1.00 86.81 613 PRO A C 1
ATOM 4460 O O . PRO A 1 613 ? 5.914 -0.650 -28.719 1.00 86.81 613 PRO A O 1
ATOM 4463 N N . LEU A 1 614 ? 7.069 -0.637 -30.637 1.00 82.00 614 LEU A N 1
ATOM 4464 C CA . LEU A 1 614 ? 5.904 -0.847 -31.513 1.00 82.00 614 LEU A CA 1
ATOM 4465 C C . LEU A 1 614 ? 5.105 -2.092 -31.137 1.00 82.00 614 LEU A C 1
ATOM 4467 O O . LEU A 1 614 ? 3.874 -2.044 -31.078 1.00 82.00 614 LEU A O 1
ATOM 4471 N N . GLY A 1 615 ? 5.809 -3.187 -30.837 1.00 81.31 615 GLY A N 1
ATOM 4472 C CA . GLY A 1 615 ? 5.186 -4.431 -30.405 1.00 81.31 615 GLY A CA 1
ATOM 4473 C C . GLY A 1 615 ? 4.342 -4.215 -29.157 1.00 81.31 615 GLY A C 1
ATOM 4474 O O . GLY A 1 615 ? 3.211 -4.681 -29.094 1.00 81.31 615 GLY A O 1
ATOM 4475 N N . ALA A 1 616 ? 4.838 -3.435 -28.193 1.00 80.25 616 ALA A N 1
ATOM 4476 C CA . ALA A 1 616 ? 4.119 -3.121 -26.964 1.00 80.25 616 ALA A CA 1
ATOM 4477 C C . ALA A 1 616 ? 2.848 -2.297 -27.212 1.00 80.25 616 ALA A C 1
ATOM 4479 O O . ALA A 1 616 ? 1.817 -2.567 -26.594 1.00 80.25 616 ALA A O 1
ATOM 4480 N N . ILE A 1 617 ? 2.931 -1.305 -28.105 1.00 77.00 617 ILE A N 1
ATOM 4481 C CA . ILE A 1 617 ? 1.827 -0.396 -28.444 1.00 77.00 617 ILE A CA 1
ATOM 4482 C C . ILE A 1 617 ? 0.702 -1.164 -29.153 1.00 77.00 617 ILE A C 1
ATOM 4484 O O . ILE A 1 617 ? -0.460 -1.061 -28.761 1.00 77.00 617 ILE A O 1
ATOM 4488 N N . ALA A 1 618 ? 1.042 -1.976 -30.158 1.00 74.94 618 ALA A N 1
ATOM 4489 C CA . ALA A 1 618 ? 0.067 -2.700 -30.975 1.00 74.94 618 ALA A CA 1
ATOM 4490 C C . ALA A 1 618 ? -0.704 -3.775 -30.183 1.00 74.94 618 ALA A C 1
ATOM 4492 O O . ALA A 1 618 ? -1.857 -4.087 -30.476 1.00 74.94 618 ALA A O 1
ATOM 4493 N N . THR A 1 619 ? -0.072 -4.340 -29.156 1.00 76.56 619 THR A N 1
ATOM 4494 C CA . THR A 1 619 ? -0.556 -5.522 -28.429 1.00 76.56 619 THR A CA 1
ATOM 4495 C C . THR A 1 619 ? -1.104 -5.220 -27.038 1.00 76.56 619 THR A C 1
ATOM 4497 O O . THR A 1 619 ? -1.609 -6.135 -26.391 1.00 76.56 619 THR A O 1
ATOM 4500 N N . GLY A 1 620 ? -1.072 -3.969 -26.566 1.00 72.12 620 GLY A N 1
ATOM 4501 C CA . GLY A 1 620 ? -1.640 -3.581 -25.266 1.00 72.12 620 GLY A CA 1
ATOM 4502 C C . GLY A 1 620 ? -3.045 -4.164 -25.008 1.00 72.12 620 GLY A C 1
ATOM 4503 O O . GLY A 1 620 ? -3.252 -4.809 -23.975 1.00 72.12 620 GLY A O 1
ATOM 4504 N N . PRO A 1 621 ? -3.997 -4.052 -25.959 1.00 69.69 621 PRO A N 1
ATOM 4505 C CA . PRO A 1 621 ? -5.312 -4.690 -25.851 1.00 69.69 621 PRO A CA 1
ATOM 4506 C C . PRO A 1 621 ? -5.264 -6.227 -25.799 1.00 69.69 621 PRO A C 1
ATOM 4508 O O . PRO A 1 621 ? -6.015 -6.843 -25.041 1.00 69.69 621 PRO A O 1
ATOM 4511 N N . LEU A 1 622 ? -4.368 -6.857 -26.568 1.00 73.25 622 LEU A N 1
ATOM 4512 C CA . LEU A 1 622 ? -4.183 -8.313 -26.571 1.00 73.25 622 LEU A CA 1
ATOM 4513 C C . LEU A 1 622 ? -3.662 -8.808 -25.219 1.00 73.25 622 LEU A C 1
ATOM 4515 O O . LEU A 1 622 ? -4.168 -9.800 -24.698 1.00 73.25 622 LEU A O 1
ATOM 4519 N N . ASN A 1 623 ? -2.726 -8.088 -24.601 1.00 79.00 623 ASN A N 1
ATOM 4520 C CA . ASN A 1 623 ? -2.189 -8.433 -23.284 1.00 79.00 623 ASN A CA 1
ATOM 4521 C C . ASN A 1 623 ? -3.287 -8.400 -22.211 1.00 79.00 623 ASN A C 1
ATOM 4523 O O . ASN A 1 623 ? -3.359 -9.303 -21.378 1.00 79.00 623 ASN A O 1
ATOM 4527 N N . GLY A 1 624 ? -4.209 -7.433 -22.283 1.00 69.81 624 GLY A N 1
ATOM 4528 C CA . GLY A 1 624 ? -5.404 -7.405 -21.432 1.00 69.81 624 GLY A CA 1
ATOM 4529 C C . GLY A 1 624 ? -6.286 -8.650 -21.598 1.00 69.81 624 GLY A C 1
ATOM 4530 O O . GLY A 1 624 ? -6.737 -9.230 -20.609 1.00 69.81 624 GLY A O 1
ATOM 4531 N N . LEU A 1 625 ? -6.466 -9.131 -22.834 1.00 71.44 625 LEU A N 1
ATOM 4532 C CA . LEU A 1 625 ? -7.197 -10.378 -23.097 1.00 71.44 625 LEU A CA 1
ATOM 4533 C C . LEU A 1 625 ? -6.483 -11.610 -22.525 1.00 71.44 625 LEU A C 1
ATOM 4535 O O . LEU A 1 625 ? -7.158 -12.524 -22.044 1.00 71.44 625 LEU A O 1
ATOM 4539 N N . ILE A 1 626 ? -5.146 -11.639 -22.545 1.00 76.19 626 ILE A N 1
ATOM 4540 C CA . ILE A 1 626 ? -4.347 -12.708 -21.924 1.00 76.19 626 ILE A CA 1
ATOM 4541 C C . ILE A 1 626 ? -4.612 -12.747 -20.410 1.00 76.19 626 ILE A C 1
ATOM 4543 O O . ILE A 1 626 ? -4.929 -13.816 -19.885 1.00 76.19 626 ILE A O 1
ATOM 4547 N N . VAL A 1 627 ? -4.569 -11.595 -19.724 1.00 75.62 627 VAL A N 1
ATOM 4548 C CA . VAL A 1 627 ? -4.874 -11.478 -18.276 1.00 75.62 627 VAL A CA 1
ATOM 4549 C C . VAL A 1 627 ? -6.294 -11.944 -17.941 1.00 75.62 627 VAL A C 1
ATOM 4551 O O . VAL A 1 627 ? -6.544 -12.513 -16.872 1.00 75.62 627 VAL A O 1
ATOM 4554 N N . ASP A 1 628 ? -7.233 -11.678 -18.846 1.00 75.44 628 ASP A N 1
ATOM 4555 C CA . ASP A 1 628 ? -8.650 -11.949 -18.637 1.00 75.44 628 ASP A CA 1
ATOM 4556 C C . ASP A 1 628 ? -9.046 -13.398 -18.923 1.00 75.44 628 ASP A C 1
ATOM 4558 O O . ASP A 1 628 ? -9.986 -13.906 -18.305 1.00 75.44 628 ASP A O 1
ATOM 4562 N N . ARG A 1 629 ? -8.356 -14.073 -19.850 1.00 83.00 629 ARG A N 1
ATOM 4563 C CA . ARG A 1 629 ? -8.690 -15.446 -20.261 1.00 83.00 629 ARG A CA 1
ATOM 4564 C C . ARG A 1 629 ? -7.848 -16.517 -19.590 1.00 83.00 629 ARG A C 1
ATOM 4566 O O . ARG A 1 629 ? -8.353 -17.620 -19.380 1.00 83.00 629 ARG A O 1
ATOM 4573 N N . LEU A 1 630 ? -6.586 -16.234 -19.287 1.00 87.38 630 LEU A N 1
ATOM 4574 C CA . LEU A 1 630 ? -5.681 -17.213 -18.696 1.00 87.38 630 LEU A CA 1
ATOM 4575 C C . LEU A 1 630 ? -5.625 -17.066 -17.173 1.00 87.38 630 LEU A C 1
ATOM 4577 O O . LEU A 1 630 ? -5.806 -15.987 -16.608 1.00 87.38 630 LEU A O 1
ATOM 4581 N N . SER A 1 631 ? -5.367 -18.181 -16.488 1.00 88.38 631 SER A N 1
ATOM 4582 C CA . SER A 1 631 ? -4.998 -18.138 -15.074 1.00 88.38 631 SER A CA 1
ATOM 4583 C C . SER A 1 631 ? -3.640 -17.442 -14.897 1.00 88.38 631 SER A C 1
ATOM 4585 O O . SER A 1 631 ? -2.835 -17.456 -15.834 1.00 88.38 631 SER A O 1
ATOM 4587 N N . PRO A 1 632 ? -3.344 -16.889 -13.703 1.00 89.00 632 PRO A N 1
ATOM 4588 C CA . PRO A 1 632 ? -2.040 -16.302 -13.398 1.00 89.00 632 PRO A CA 1
ATOM 4589 C C . PRO A 1 632 ? -0.873 -17.204 -13.782 1.00 89.00 632 PRO A C 1
ATOM 4591 O O . PRO A 1 632 ? 0.023 -16.797 -14.518 1.00 89.00 632 PRO A O 1
ATOM 4594 N N . ARG A 1 633 ? -0.956 -18.475 -13.375 1.00 93.88 633 ARG A N 1
ATOM 4595 C CA . ARG A 1 633 ? 0.032 -19.492 -13.721 1.00 93.88 633 ARG A CA 1
ATOM 4596 C C . ARG A 1 633 ? 0.189 -19.634 -15.235 1.00 93.88 633 ARG A C 1
ATOM 4598 O O . ARG A 1 633 ? 1.300 -19.528 -15.733 1.00 93.88 633 ARG A O 1
ATOM 4605 N N . ASN A 1 634 ? -0.899 -19.851 -15.973 1.00 93.94 634 ASN A N 1
ATOM 4606 C CA . ASN A 1 634 ? -0.813 -20.133 -17.408 1.00 93.94 634 ASN A CA 1
ATOM 4607 C C . ASN A 1 634 ? -0.324 -18.924 -18.215 1.00 93.94 634 ASN A C 1
ATOM 4609 O O . ASN A 1 634 ? 0.496 -19.098 -19.109 1.00 93.94 634 ASN A O 1
ATOM 4613 N N . ALA A 1 635 ? -0.772 -17.709 -17.890 1.00 91.12 635 ALA A N 1
ATOM 4614 C CA . ALA A 1 635 ? -0.280 -16.495 -18.541 1.00 91.12 635 ALA A CA 1
ATOM 4615 C C . ALA A 1 635 ? 1.223 -16.295 -18.305 1.00 91.12 635 ALA A C 1
ATOM 4617 O O . ALA A 1 635 ? 1.968 -16.038 -19.248 1.00 91.12 635 ALA A O 1
ATOM 4618 N N . MET A 1 636 ? 1.684 -16.471 -17.062 1.00 93.19 636 MET A N 1
ATOM 4619 C CA . MET A 1 636 ? 3.107 -16.378 -16.737 1.00 93.19 636 MET A CA 1
ATOM 4620 C C . MET A 1 636 ? 3.937 -17.473 -17.418 1.00 93.19 636 MET A C 1
ATOM 4622 O O . MET A 1 636 ? 5.032 -17.184 -17.892 1.00 93.19 636 MET A O 1
ATOM 4626 N N . LEU A 1 637 ? 3.430 -18.709 -17.505 1.00 94.75 637 LEU A N 1
ATOM 4627 C CA . LEU A 1 637 ? 4.093 -19.800 -18.229 1.00 94.75 637 LEU A CA 1
ATOM 4628 C C . LEU A 1 637 ? 4.222 -19.491 -19.721 1.00 94.75 637 LEU A C 1
ATOM 4630 O O . LEU A 1 637 ? 5.307 -19.652 -20.267 1.00 94.75 637 LEU A O 1
ATOM 4634 N N . VAL A 1 638 ? 3.152 -19.008 -20.361 1.00 94.12 638 VAL A N 1
ATOM 4635 C CA . VAL A 1 638 ? 3.170 -18.614 -21.779 1.00 94.12 638 VAL A CA 1
ATOM 4636 C C . VAL A 1 638 ? 4.182 -17.493 -22.005 1.00 94.12 638 VAL A C 1
ATOM 4638 O O . VAL A 1 638 ? 5.037 -17.621 -22.875 1.00 94.12 638 VAL A O 1
ATOM 4641 N N . ASN A 1 639 ? 4.165 -16.445 -21.177 1.00 93.94 639 ASN A N 1
ATOM 4642 C CA . ASN A 1 639 ? 5.140 -15.358 -21.279 1.00 93.94 639 ASN A CA 1
ATOM 4643 C C . ASN A 1 639 ? 6.581 -15.843 -21.048 1.00 93.94 639 ASN A C 1
ATOM 4645 O O . ASN A 1 639 ? 7.488 -15.432 -21.762 1.00 93.94 639 ASN A O 1
ATOM 4649 N N . THR A 1 640 ? 6.805 -16.743 -20.088 1.00 95.94 640 THR A N 1
ATOM 4650 C CA . THR A 1 640 ? 8.137 -17.309 -19.806 1.00 95.94 640 THR A CA 1
ATOM 4651 C C . THR A 1 640 ? 8.628 -18.182 -20.955 1.00 95.94 640 THR A C 1
ATOM 4653 O O . THR A 1 640 ? 9.798 -18.108 -21.319 1.00 95.94 640 THR A O 1
ATOM 4656 N N . LEU A 1 641 ? 7.739 -18.979 -21.551 1.00 96.19 641 LEU A N 1
ATOM 4657 C CA . LEU A 1 641 ? 8.053 -19.814 -22.703 1.00 96.19 641 LEU A CA 1
ATOM 4658 C C . LEU A 1 641 ? 8.399 -18.956 -23.923 1.00 96.19 641 LEU A C 1
ATOM 4660 O O . LEU A 1 641 ? 9.437 -19.172 -24.539 1.00 96.19 641 LEU A O 1
ATOM 4664 N N . ILE A 1 642 ? 7.583 -17.943 -24.230 1.00 94.75 642 ILE A N 1
ATOM 4665 C CA . ILE A 1 642 ? 7.863 -16.993 -25.316 1.00 94.75 642 ILE A CA 1
ATOM 4666 C C . ILE A 1 642 ? 9.190 -16.276 -25.060 1.00 94.75 642 ILE A C 1
ATOM 4668 O O . ILE A 1 642 ? 9.985 -16.126 -25.979 1.00 94.75 642 ILE A O 1
ATOM 4672 N N . LYS A 1 643 ? 9.485 -15.905 -23.807 1.00 94.81 643 LYS A N 1
ATOM 4673 C CA . LYS A 1 643 ? 10.778 -15.318 -23.435 1.00 94.81 643 LYS A CA 1
ATOM 4674 C C . LYS A 1 643 ? 11.947 -16.268 -23.667 1.00 94.81 643 LYS A C 1
ATOM 4676 O O . LYS A 1 643 ? 12.984 -15.829 -24.151 1.00 94.81 643 LYS A O 1
ATOM 4681 N N . ALA A 1 644 ? 11.790 -17.553 -23.353 1.00 96.44 644 ALA A N 1
ATOM 4682 C CA . ALA A 1 644 ? 12.809 -18.556 -23.641 1.00 96.44 644 ALA A CA 1
ATOM 4683 C C . ALA A 1 644 ? 13.056 -18.691 -25.153 1.00 96.44 644 ALA A C 1
ATOM 4685 O O . ALA A 1 644 ? 14.207 -18.798 -25.568 1.00 96.44 644 ALA A O 1
ATOM 4686 N N . VAL A 1 645 ? 11.996 -18.633 -25.966 1.00 95.75 645 VAL A N 1
ATOM 4687 C CA . VAL A 1 645 ? 12.081 -18.691 -27.434 1.00 95.75 645 VAL A CA 1
ATOM 4688 C C . VAL A 1 645 ? 12.724 -17.428 -28.010 1.00 95.75 645 VAL A C 1
ATOM 4690 O O . VAL A 1 645 ? 13.669 -17.541 -28.782 1.00 95.75 645 VAL A O 1
ATOM 4693 N N . PHE A 1 646 ? 12.292 -16.231 -27.606 1.00 94.69 646 PHE A N 1
ATOM 4694 C CA . PHE A 1 646 ? 12.900 -14.979 -28.078 1.00 94.69 646 PHE A CA 1
ATOM 4695 C C . PHE A 1 646 ? 14.341 -14.806 -27.603 1.00 94.69 646 PHE A C 1
ATOM 4697 O O . PHE A 1 646 ? 15.160 -14.261 -28.329 1.00 94.69 646 PHE A O 1
ATOM 4704 N N . ALA A 1 647 ? 14.721 -15.368 -26.455 1.00 95.62 647 ALA A N 1
ATOM 4705 C CA . ALA A 1 647 ? 16.129 -15.431 -26.075 1.00 95.62 647 ALA A CA 1
ATOM 4706 C C . ALA A 1 647 ? 16.982 -16.294 -27.034 1.00 95.62 647 ALA A C 1
ATOM 4708 O O . ALA A 1 647 ? 18.198 -16.149 -27.026 1.00 95.62 647 ALA A O 1
ATOM 4709 N N . LEU A 1 648 ? 16.391 -17.162 -27.867 1.00 96.56 648 LEU A N 1
ATOM 4710 C CA . LEU A 1 648 ? 17.102 -17.925 -28.904 1.00 96.56 648 LEU A CA 1
ATOM 4711 C C . LEU A 1 648 ? 17.105 -17.241 -30.274 1.00 96.56 648 LEU A C 1
ATOM 4713 O O . LEU A 1 648 ? 17.820 -17.704 -31.158 1.00 96.56 648 LEU A O 1
ATOM 4717 N N . GLU A 1 649 ? 16.356 -16.155 -30.467 1.00 95.31 649 GLU A N 1
ATOM 4718 C CA . GLU A 1 649 ? 16.153 -15.575 -31.799 1.00 95.31 649 GLU A CA 1
ATOM 4719 C C . GLU A 1 649 ? 17.464 -15.106 -32.441 1.00 95.31 649 GLU A C 1
ATOM 4721 O O . GLU A 1 649 ? 17.742 -15.460 -33.580 1.00 95.31 649 GLU A O 1
ATOM 4726 N N . LEU A 1 650 ? 18.321 -14.395 -31.698 1.00 95.88 650 LEU A N 1
ATOM 4727 C CA . LEU A 1 650 ? 19.600 -13.905 -32.217 1.00 95.88 650 LEU A CA 1
ATOM 4728 C C . LEU A 1 650 ? 20.589 -15.043 -32.500 1.00 95.88 650 LEU A C 1
ATOM 4730 O O . LEU A 1 650 ? 21.153 -15.046 -33.592 1.00 95.88 650 LEU A O 1
ATOM 4734 N N . PRO A 1 651 ? 20.779 -16.035 -31.600 1.00 97.00 651 PRO A N 1
ATOM 4735 C CA . PRO A 1 651 ? 21.524 -17.245 -31.941 1.00 97.00 651 PRO A CA 1
ATOM 4736 C C . PRO A 1 651 ? 21.012 -17.942 -33.209 1.00 97.00 651 PRO A C 1
ATOM 4738 O O . PRO A 1 651 ? 21.819 -18.380 -34.022 1.00 97.00 651 PRO A O 1
ATOM 4741 N N . ILE A 1 652 ? 19.690 -18.033 -33.394 1.00 97.00 652 ILE A N 1
ATOM 4742 C CA . ILE A 1 652 ? 19.082 -18.665 -34.574 1.00 97.00 652 ILE A CA 1
ATOM 4743 C C . ILE A 1 652 ? 19.346 -17.831 -35.831 1.00 97.00 652 ILE A C 1
ATOM 4745 O O . ILE A 1 652 ? 19.777 -18.381 -36.838 1.00 97.00 652 ILE A O 1
ATOM 4749 N N . PHE A 1 653 ? 19.138 -16.513 -35.786 1.00 97.25 653 PHE A N 1
ATOM 4750 C CA . PHE A 1 653 ? 19.402 -15.634 -36.928 1.00 97.25 653 PHE A CA 1
ATOM 4751 C C . PHE A 1 653 ? 20.876 -15.644 -37.328 1.00 97.25 653 PHE A C 1
ATOM 4753 O O . PHE A 1 653 ? 21.174 -15.607 -38.518 1.00 97.25 653 PHE A O 1
ATOM 4760 N N . ALA A 1 654 ? 21.782 -15.730 -36.352 1.00 96.25 654 ALA A N 1
ATOM 4761 C CA . ALA A 1 654 ? 23.211 -15.878 -36.593 1.00 96.25 654 ALA A CA 1
ATOM 4762 C C . ALA A 1 654 ? 23.552 -17.236 -37.211 1.00 96.25 654 ALA A C 1
ATOM 4764 O O . ALA A 1 654 ? 24.294 -17.291 -38.182 1.00 96.25 654 ALA A O 1
ATOM 4765 N N . ALA A 1 655 ? 22.991 -18.327 -36.681 1.00 96.38 655 ALA A N 1
ATOM 4766 C CA . ALA A 1 655 ? 23.227 -19.675 -37.197 1.00 96.38 655 ALA A CA 1
ATOM 4767 C C . ALA A 1 655 ? 22.689 -19.875 -38.623 1.00 96.38 655 ALA A C 1
ATOM 4769 O O . ALA A 1 655 ? 23.231 -20.681 -39.372 1.00 96.38 655 ALA A O 1
ATOM 4770 N N . LEU A 1 656 ? 21.629 -19.150 -38.989 1.00 97.25 656 LEU A N 1
ATOM 4771 C CA . LEU A 1 656 ? 21.045 -19.147 -40.331 1.00 97.25 656 LEU A CA 1
ATOM 4772 C C . LEU A 1 656 ? 21.668 -18.097 -41.267 1.00 97.25 656 LEU A C 1
ATOM 4774 O O . LEU A 1 656 ? 21.238 -18.003 -42.410 1.00 97.25 656 LEU A O 1
ATOM 4778 N N . ASP A 1 657 ? 22.625 -17.299 -40.786 1.00 96.50 657 ASP A N 1
ATOM 4779 C CA . ASP A 1 657 ? 23.255 -16.190 -41.518 1.00 96.50 657 ASP A CA 1
ATOM 4780 C C . ASP A 1 657 ? 22.256 -15.176 -42.117 1.00 96.50 657 ASP A C 1
ATOM 4782 O O . ASP A 1 657 ? 22.424 -14.628 -43.202 1.00 96.50 657 ASP A O 1
ATOM 4786 N N . ILE A 1 658 ? 21.166 -14.915 -41.390 1.00 97.31 658 ILE A N 1
ATOM 4787 C CA . ILE A 1 658 ? 20.116 -13.959 -41.787 1.00 97.31 658 ILE A CA 1
ATOM 4788 C C . ILE A 1 658 ? 20.096 -12.715 -40.898 1.00 97.31 658 ILE A C 1
ATOM 4790 O O . ILE A 1 658 ? 19.100 -11.985 -40.873 1.00 97.31 658 ILE A O 1
ATOM 4794 N N . MET A 1 659 ? 21.154 -12.461 -40.121 1.00 96.88 659 MET A N 1
ATOM 4795 C CA . MET A 1 659 ? 21.199 -11.270 -39.275 1.00 96.88 659 MET A CA 1
ATOM 4796 C C . MET A 1 659 ? 21.366 -10.012 -40.124 1.00 96.88 659 MET A C 1
ATOM 4798 O O . MET A 1 659 ? 22.407 -9.755 -40.716 1.00 96.88 659 MET A O 1
ATOM 4802 N N . ASN A 1 660 ? 20.328 -9.191 -40.138 1.00 95.25 660 ASN A N 1
ATOM 4803 C CA . ASN A 1 660 ? 20.312 -7.891 -40.783 1.00 95.25 660 ASN A CA 1
ATOM 4804 C C . ASN A 1 660 ? 19.367 -6.970 -40.004 1.00 95.25 660 ASN A C 1
ATOM 4806 O O . ASN A 1 660 ? 18.782 -7.359 -38.992 1.00 95.25 660 ASN A O 1
ATOM 4810 N N . PHE A 1 661 ? 19.197 -5.736 -40.475 1.00 92.06 661 PHE A N 1
ATOM 4811 C CA . PHE A 1 661 ? 18.309 -4.779 -39.822 1.00 92.06 661 PHE A CA 1
ATOM 4812 C C . PHE A 1 661 ? 16.885 -5.317 -39.611 1.00 92.06 661 PHE A C 1
ATOM 4814 O O . PHE A 1 661 ? 16.321 -5.136 -38.536 1.00 92.06 661 PHE A O 1
ATOM 4821 N N . TRP A 1 662 ? 16.307 -6.009 -40.595 1.00 92.75 662 TRP A N 1
ATOM 4822 C CA . TRP A 1 662 ? 14.914 -6.453 -40.544 1.00 92.75 662 TRP A CA 1
ATOM 4823 C C . TRP A 1 662 ? 14.690 -7.619 -39.582 1.00 92.75 662 TRP A C 1
ATOM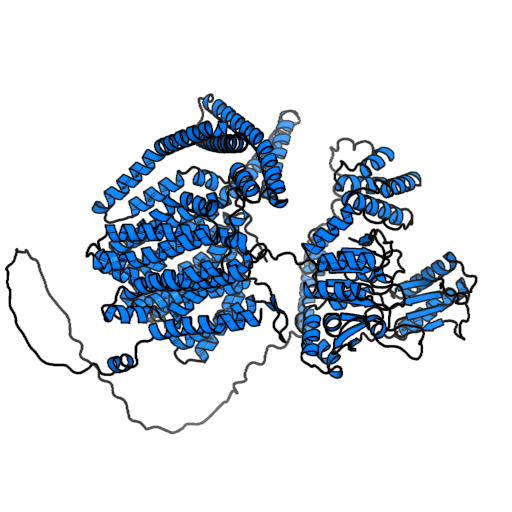 4825 O O . TRP A 1 662 ? 13.705 -7.613 -38.842 1.00 92.75 662 TRP A O 1
ATOM 4835 N N . THR A 1 663 ? 15.599 -8.594 -39.540 1.00 95.44 663 THR A N 1
ATOM 4836 C CA . THR A 1 663 ? 15.508 -9.705 -38.578 1.00 95.44 663 THR A CA 1
ATOM 4837 C C . THR A 1 663 ? 15.750 -9.225 -37.149 1.00 95.44 663 THR A C 1
ATOM 4839 O O . THR A 1 663 ? 15.002 -9.597 -36.243 1.00 95.44 663 THR A O 1
ATOM 4842 N N . LEU A 1 664 ? 16.694 -8.301 -36.942 1.00 95.12 664 LEU A N 1
ATOM 4843 C CA . LEU A 1 664 ? 16.884 -7.641 -35.646 1.00 95.12 664 LEU A CA 1
ATOM 4844 C C . LEU A 1 664 ? 15.678 -6.777 -35.251 1.00 95.12 664 LEU A C 1
ATOM 4846 O O . LEU A 1 664 ? 15.305 -6.748 -34.080 1.00 95.12 664 LEU A O 1
ATOM 4850 N N . LEU A 1 665 ? 15.036 -6.102 -36.209 1.00 92.62 665 LEU A N 1
ATOM 4851 C CA . LEU A 1 665 ? 13.826 -5.317 -35.964 1.00 92.62 665 LEU A CA 1
ATOM 4852 C C . LEU A 1 665 ? 12.666 -6.213 -35.530 1.00 92.62 665 LEU A C 1
ATOM 4854 O O . LEU A 1 665 ? 11.957 -5.877 -34.582 1.00 92.62 665 LEU A O 1
ATOM 4858 N N . LEU A 1 666 ? 12.492 -7.361 -36.186 1.00 91.94 666 LEU A N 1
ATOM 4859 C CA . LEU A 1 666 ? 11.488 -8.348 -35.799 1.00 91.94 666 LEU A CA 1
ATOM 4860 C C . LEU A 1 666 ? 11.709 -8.820 -34.355 1.00 91.94 666 LEU A C 1
ATOM 4862 O O . LEU A 1 666 ? 10.757 -8.826 -33.570 1.00 91.94 666 LEU A O 1
ATOM 4866 N N . GLY A 1 667 ? 12.956 -9.127 -33.985 1.00 93.25 667 GLY A N 1
ATOM 4867 C CA . GLY A 1 667 ? 13.310 -9.492 -32.611 1.00 93.25 667 GLY A CA 1
ATOM 4868 C C . GLY A 1 667 ? 13.082 -8.355 -31.609 1.00 93.25 667 GLY A C 1
ATOM 4869 O O . GLY A 1 667 ? 12.510 -8.554 -30.535 1.00 93.25 667 GLY A O 1
ATOM 4870 N N . ALA A 1 668 ? 13.421 -7.115 -31.972 1.00 92.81 668 ALA A N 1
ATOM 4871 C CA . ALA A 1 668 ? 13.165 -5.939 -31.140 1.00 92.81 668 ALA A CA 1
ATOM 4872 C C . ALA A 1 668 ? 11.659 -5.713 -30.897 1.00 92.81 668 ALA A C 1
ATOM 4874 O O . ALA A 1 668 ? 11.253 -5.436 -29.765 1.00 92.81 668 ALA A O 1
ATOM 4875 N N . ILE A 1 669 ? 10.819 -5.873 -31.928 1.00 91.00 669 ILE A N 1
ATOM 4876 C CA . ILE A 1 669 ? 9.351 -5.779 -31.828 1.00 91.00 669 ILE A CA 1
ATOM 4877 C C . ILE A 1 669 ? 8.792 -6.919 -30.966 1.00 91.00 669 ILE A C 1
ATOM 4879 O O . ILE A 1 669 ? 7.953 -6.673 -30.092 1.00 91.00 669 ILE A O 1
ATOM 4883 N N . GLY A 1 670 ? 9.270 -8.151 -31.171 1.00 91.56 670 GLY A N 1
ATOM 4884 C CA . GLY A 1 670 ? 8.895 -9.323 -30.377 1.00 91.56 670 GLY A CA 1
ATOM 4885 C C . GLY A 1 670 ? 9.204 -9.136 -28.891 1.00 91.56 670 GLY A C 1
ATOM 4886 O O . GLY A 1 670 ? 8.320 -9.296 -28.042 1.00 91.56 670 GLY A O 1
ATOM 4887 N N . ASN A 1 671 ? 10.420 -8.690 -28.568 1.00 90.56 671 ASN A N 1
ATOM 4888 C CA . ASN A 1 671 ? 10.825 -8.371 -27.199 1.00 90.56 671 ASN A CA 1
ATOM 4889 C C . ASN A 1 671 ? 10.032 -7.199 -26.606 1.00 90.56 671 ASN A C 1
ATOM 4891 O O . ASN A 1 671 ? 9.638 -7.258 -25.438 1.00 90.56 671 ASN A O 1
ATOM 4895 N N . GLY A 1 672 ? 9.748 -6.158 -27.395 1.00 89.00 672 GLY A N 1
ATOM 4896 C CA . GLY A 1 672 ? 8.910 -5.034 -26.974 1.00 89.00 672 GLY A CA 1
ATOM 4897 C C . GLY A 1 672 ? 7.499 -5.481 -26.579 1.00 89.00 672 GLY A C 1
ATOM 4898 O O . GLY A 1 672 ? 7.014 -5.137 -25.496 1.00 89.00 672 GLY A O 1
ATOM 4899 N N . TRP A 1 673 ? 6.854 -6.311 -27.407 1.00 89.56 673 TRP A N 1
ATOM 4900 C CA . TRP A 1 673 ? 5.570 -6.935 -27.064 1.00 89.56 673 TRP A CA 1
ATOM 4901 C C . TRP A 1 673 ? 5.664 -7.764 -25.782 1.00 89.56 673 TRP A C 1
ATOM 4903 O O . TRP A 1 673 ? 4.860 -7.576 -24.865 1.00 89.56 673 TRP A O 1
ATOM 4913 N N . LEU A 1 674 ? 6.643 -8.663 -25.703 1.00 90.06 674 LEU A N 1
ATOM 4914 C CA . LEU A 1 674 ? 6.815 -9.557 -24.566 1.00 90.06 674 LEU A CA 1
ATOM 4915 C C . LEU A 1 674 ? 6.983 -8.782 -23.252 1.00 90.06 674 LEU A C 1
ATOM 4917 O O . LEU A 1 674 ? 6.335 -9.118 -22.260 1.00 90.06 674 LEU A O 1
ATOM 4921 N N . LEU A 1 675 ? 7.793 -7.720 -23.240 1.00 86.69 675 LEU A N 1
ATOM 4922 C CA . LEU A 1 675 ? 7.976 -6.866 -22.065 1.00 86.69 675 LEU A CA 1
ATOM 4923 C C . LEU A 1 675 ? 6.648 -6.231 -21.623 1.00 86.69 675 LEU A C 1
ATOM 4925 O O . LEU A 1 675 ? 6.309 -6.259 -20.440 1.00 86.69 675 LEU A O 1
ATOM 4929 N N . SER A 1 676 ? 5.864 -5.726 -22.578 1.00 85.00 676 SER A N 1
ATOM 4930 C CA . SER A 1 676 ? 4.521 -5.183 -22.335 1.00 85.00 676 SER A CA 1
ATOM 4931 C C . SER A 1 676 ? 3.556 -6.230 -21.771 1.00 85.00 676 SER A C 1
ATOM 4933 O O . SER A 1 676 ? 2.821 -5.956 -20.815 1.00 85.00 676 SER A O 1
ATOM 4935 N N . SER A 1 677 ? 3.592 -7.455 -22.306 1.00 86.75 677 SER A N 1
ATOM 4936 C CA . SER A 1 677 ? 2.782 -8.576 -21.821 1.00 86.75 677 SER A CA 1
ATOM 4937 C C . SER A 1 677 ? 3.153 -8.951 -20.388 1.00 86.75 677 SER A C 1
ATOM 4939 O O . SER A 1 677 ? 2.266 -9.097 -19.543 1.00 86.75 677 SER A O 1
ATOM 4941 N N . ILE A 1 678 ? 4.450 -9.051 -20.079 1.00 88.69 678 ILE A N 1
ATOM 4942 C CA . ILE A 1 678 ? 4.942 -9.371 -18.733 1.00 88.69 678 ILE A CA 1
ATOM 4943 C C . ILE A 1 678 ? 4.507 -8.293 -17.740 1.00 88.69 678 ILE A C 1
ATOM 4945 O O . ILE A 1 678 ? 3.887 -8.631 -16.739 1.00 88.69 678 ILE A O 1
ATOM 4949 N N . MET A 1 679 ? 4.740 -7.010 -18.031 1.00 84.38 679 MET A N 1
ATOM 4950 C CA . MET A 1 679 ? 4.344 -5.920 -17.127 1.00 84.38 679 MET A CA 1
ATOM 4951 C C . MET A 1 679 ? 2.829 -5.902 -16.880 1.00 84.38 679 MET A C 1
ATOM 4953 O O . MET A 1 679 ? 2.387 -5.797 -15.738 1.00 84.38 679 MET A O 1
ATOM 4957 N N . THR A 1 680 ? 2.020 -6.083 -17.929 1.00 81.19 680 THR A N 1
ATOM 4958 C CA . THR A 1 680 ? 0.551 -6.090 -17.808 1.00 81.19 680 THR A CA 1
ATOM 4959 C C . THR A 1 680 ? 0.053 -7.284 -16.988 1.00 81.19 680 THR A C 1
ATOM 4961 O O . THR A 1 680 ? -0.773 -7.130 -16.085 1.00 81.19 680 THR A O 1
ATOM 4964 N N . THR A 1 681 ? 0.553 -8.485 -17.290 1.00 84.75 681 THR A N 1
ATOM 4965 C CA . THR A 1 681 ? 0.147 -9.727 -16.615 1.00 84.75 681 THR A CA 1
ATOM 4966 C C . THR A 1 681 ? 0.632 -9.767 -15.167 1.00 84.75 681 THR A C 1
ATOM 4968 O O . THR A 1 681 ? -0.164 -10.019 -14.263 1.00 84.75 681 THR A O 1
ATOM 4971 N N . GLU A 1 682 ? 1.904 -9.459 -14.919 1.00 87.44 682 GLU A N 1
ATOM 4972 C CA . GLU A 1 682 ? 2.510 -9.499 -13.590 1.00 87.44 682 GLU A CA 1
ATOM 4973 C C . GLU A 1 682 ? 1.850 -8.494 -12.643 1.00 87.44 682 GLU A C 1
ATOM 4975 O O . GLU A 1 682 ? 1.439 -8.887 -11.552 1.00 87.44 682 GLU A O 1
ATOM 4980 N N . SER A 1 683 ? 1.646 -7.235 -13.054 1.00 82.44 683 SER A N 1
ATOM 4981 C CA . SER A 1 683 ? 0.963 -6.240 -12.213 1.00 82.44 683 SER A CA 1
ATOM 4982 C C . SER A 1 683 ? -0.453 -6.678 -11.831 1.00 82.44 683 SER A C 1
ATOM 4984 O O . SER A 1 683 ? -0.837 -6.572 -10.664 1.00 82.44 683 SER A O 1
ATOM 4986 N N . ALA A 1 684 ? -1.216 -7.234 -12.776 1.00 79.12 684 ALA A N 1
ATOM 4987 C CA . ALA A 1 684 ? -2.556 -7.746 -12.498 1.00 79.12 684 ALA A CA 1
ATOM 4988 C C . ALA A 1 684 ? -2.541 -8.948 -11.535 1.00 79.12 684 ALA A C 1
ATOM 4990 O O . ALA A 1 684 ? -3.439 -9.093 -10.702 1.00 79.12 684 ALA A O 1
ATOM 4991 N N . PHE A 1 685 ? -1.534 -9.819 -11.619 1.00 83.94 685 PHE A N 1
ATOM 4992 C CA . PHE A 1 685 ? -1.423 -10.981 -10.735 1.00 83.94 685 PHE A CA 1
ATOM 4993 C C . PHE A 1 685 ? -0.901 -10.625 -9.352 1.00 83.94 685 PHE A C 1
ATOM 4995 O O . PHE A 1 685 ? -1.416 -11.161 -8.374 1.00 83.94 685 PHE A O 1
ATOM 5002 N N . ILE A 1 686 ? 0.038 -9.688 -9.248 1.00 86.19 686 ILE A N 1
ATOM 5003 C CA . ILE A 1 686 ? 0.497 -9.147 -7.968 1.00 86.19 686 ILE A CA 1
ATOM 5004 C C . ILE A 1 686 ? -0.687 -8.568 -7.190 1.00 86.19 686 ILE A C 1
ATOM 5006 O O . ILE A 1 686 ? -0.857 -8.903 -6.022 1.00 86.19 686 ILE A O 1
ATOM 5010 N N . GLN A 1 687 ? -1.565 -7.799 -7.841 1.00 83.00 687 GLN A N 1
ATOM 5011 C CA . GLN A 1 687 ? -2.793 -7.292 -7.215 1.00 83.00 687 GLN A CA 1
ATOM 5012 C C . GLN A 1 687 ? -3.673 -8.412 -6.640 1.00 83.00 687 GLN A C 1
ATOM 5014 O O . GLN A 1 687 ? -4.174 -8.292 -5.523 1.00 83.00 687 GLN A O 1
ATOM 5019 N N . ARG A 1 688 ? -3.824 -9.527 -7.367 1.00 81.56 688 ARG A N 1
ATOM 5020 C CA . ARG A 1 688 ? -4.641 -10.675 -6.933 1.00 81.56 688 ARG A CA 1
ATOM 5021 C C . ARG A 1 688 ? -3.986 -11.501 -5.823 1.00 81.56 688 ARG A C 1
ATOM 5023 O O . ARG A 1 688 ? -4.693 -11.967 -4.940 1.00 81.56 688 ARG A O 1
ATOM 5030 N N . MET A 1 689 ? -2.671 -11.712 -5.885 1.00 85.69 689 MET A N 1
ATOM 5031 C CA . MET A 1 689 ? -1.930 -12.562 -4.941 1.00 85.69 689 MET A CA 1
ATOM 5032 C C . MET A 1 689 ? -1.538 -11.834 -3.664 1.00 85.69 689 MET A C 1
ATOM 5034 O O . MET A 1 689 ? -1.367 -12.476 -2.635 1.00 85.69 689 MET A O 1
ATOM 5038 N N . ALA A 1 690 ? -1.328 -10.520 -3.733 1.00 84.50 690 ALA A N 1
ATOM 5039 C CA . ALA A 1 690 ? -0.868 -9.759 -2.587 1.00 84.50 690 ALA A CA 1
ATOM 5040 C C . ALA A 1 690 ? -2.028 -9.339 -1.668 1.00 84.50 690 ALA A C 1
ATOM 5042 O O . ALA A 1 690 ? -1.833 -9.192 -0.460 1.00 84.50 690 ALA A O 1
ATOM 5043 N N . GLY A 1 691 ? -3.237 -9.157 -2.216 1.00 84.81 691 GLY A N 1
ATOM 5044 C CA . GLY A 1 691 ? -4.408 -8.712 -1.460 1.00 84.81 691 GLY A CA 1
ATOM 5045 C C . GLY A 1 691 ? -4.121 -7.407 -0.711 1.00 84.81 691 GLY A C 1
ATOM 5046 O O . GLY A 1 691 ? -3.638 -6.438 -1.295 1.00 84.81 691 GLY A O 1
ATOM 5047 N N . LYS A 1 692 ? -4.342 -7.399 0.609 1.00 80.50 692 LYS A N 1
ATOM 5048 C CA . LYS A 1 692 ? -4.026 -6.243 1.469 1.00 80.50 692 LYS A CA 1
ATOM 5049 C C . LYS A 1 692 ? -2.527 -5.918 1.571 1.00 80.50 692 LYS A C 1
ATOM 5051 O O . LYS A 1 692 ? -2.171 -4.830 2.002 1.00 80.50 692 LYS A O 1
ATOM 5056 N N . PHE A 1 693 ? -1.649 -6.832 1.155 1.00 84.56 693 PHE A N 1
ATOM 5057 C CA . PHE A 1 693 ? -0.192 -6.655 1.157 1.00 84.56 693 PHE A CA 1
ATOM 5058 C C . PHE A 1 693 ? 0.355 -6.163 -0.191 1.00 84.56 693 PHE A C 1
ATOM 5060 O O . PHE A 1 693 ? 1.555 -6.270 -0.438 1.00 84.56 693 PHE A O 1
ATOM 5067 N N . LEU A 1 694 ? -0.498 -5.630 -1.073 1.00 85.12 694 LEU A N 1
ATOM 5068 C CA . LEU A 1 694 ? -0.103 -5.149 -2.398 1.00 85.12 694 LEU A CA 1
ATOM 5069 C C . LEU A 1 694 ? 1.042 -4.134 -2.360 1.00 85.12 694 LEU A C 1
ATOM 5071 O O . LEU A 1 694 ? 2.031 -4.315 -3.071 1.00 85.12 694 LEU A O 1
ATOM 5075 N N . ALA A 1 695 ? 0.931 -3.094 -1.532 1.00 83.19 695 ALA A N 1
ATOM 5076 C CA . ALA A 1 695 ? 1.961 -2.063 -1.434 1.00 83.19 695 ALA A CA 1
ATOM 5077 C C . ALA A 1 695 ? 3.299 -2.630 -0.905 1.00 83.19 695 ALA A C 1
ATOM 5079 O O . ALA A 1 695 ? 4.293 -2.514 -1.628 1.00 83.19 695 ALA A O 1
ATOM 5080 N N . PRO A 1 696 ? 3.342 -3.351 0.239 1.00 85.25 696 PRO A N 1
ATOM 5081 C CA . PRO A 1 696 ? 4.572 -3.993 0.701 1.00 85.25 696 PRO A CA 1
ATOM 5082 C C . PRO A 1 696 ? 5.184 -4.956 -0.318 1.00 85.25 696 PRO A C 1
ATOM 5084 O O . PRO A 1 696 ? 6.386 -4.917 -0.565 1.00 85.25 696 PRO A O 1
ATOM 5087 N N . PHE A 1 697 ? 4.370 -5.809 -0.947 1.00 88.69 697 PHE A N 1
ATOM 5088 C CA . PHE A 1 697 ? 4.867 -6.782 -1.918 1.00 88.69 697 PHE A CA 1
ATOM 5089 C C . PHE A 1 697 ? 5.450 -6.101 -3.160 1.00 88.69 697 PHE A C 1
ATOM 5091 O O . PHE A 1 697 ? 6.520 -6.489 -3.625 1.00 88.69 697 PHE A O 1
ATOM 5098 N N . THR A 1 698 ? 4.785 -5.064 -3.676 1.00 87.38 698 THR A N 1
ATOM 5099 C CA . THR A 1 698 ? 5.294 -4.272 -4.806 1.00 87.38 698 THR A CA 1
ATOM 5100 C C . THR A 1 698 ? 6.611 -3.591 -4.438 1.00 87.38 698 THR A C 1
ATOM 5102 O O . THR A 1 698 ? 7.549 -3.621 -5.234 1.00 87.38 698 THR A O 1
ATOM 5105 N N . GLY A 1 699 ? 6.720 -3.068 -3.211 1.00 88.31 699 GLY A N 1
ATOM 5106 C CA . GLY A 1 699 ? 7.965 -2.527 -2.668 1.00 88.31 699 GLY A CA 1
ATOM 5107 C C . GLY A 1 699 ? 9.092 -3.563 -2.643 1.00 88.31 699 GLY A C 1
ATOM 5108 O O . GLY A 1 699 ? 10.179 -3.296 -3.154 1.00 88.31 699 GLY A O 1
ATOM 5109 N N . VAL A 1 700 ? 8.838 -4.770 -2.122 1.00 89.25 700 VAL A N 1
ATOM 5110 C CA . VAL A 1 700 ? 9.830 -5.864 -2.112 1.00 89.25 700 VAL A CA 1
ATOM 5111 C C . VAL A 1 700 ? 10.220 -6.272 -3.531 1.00 89.25 700 VAL A C 1
ATOM 5113 O O . VAL A 1 700 ? 11.405 -6.423 -3.814 1.00 89.25 700 VAL A O 1
ATOM 5116 N N . ALA A 1 701 ? 9.255 -6.427 -4.438 1.00 90.31 701 ALA A N 1
ATOM 5117 C CA . ALA A 1 701 ? 9.521 -6.798 -5.825 1.00 90.31 701 ALA A CA 1
ATOM 5118 C C . ALA A 1 701 ? 10.370 -5.741 -6.552 1.00 90.31 701 ALA A C 1
ATOM 5120 O O . ALA A 1 701 ? 11.255 -6.088 -7.338 1.00 90.31 701 ALA A O 1
ATOM 5121 N N . TRP A 1 702 ? 10.141 -4.459 -6.255 1.00 89.69 702 TRP A N 1
ATOM 5122 C CA . TRP A 1 702 ? 10.935 -3.352 -6.780 1.00 89.69 702 TRP A CA 1
ATOM 5123 C C . TRP A 1 702 ? 12.353 -3.325 -6.204 1.00 89.69 702 TRP A C 1
ATOM 5125 O O . TRP A 1 702 ? 13.317 -3.282 -6.965 1.00 89.69 702 TRP A O 1
ATOM 5135 N N . ILE A 1 703 ? 12.507 -3.446 -4.881 1.00 90.69 703 ILE A N 1
ATOM 5136 C CA . ILE A 1 703 ? 13.830 -3.542 -4.244 1.00 90.69 703 ILE A CA 1
ATOM 5137 C C . ILE A 1 703 ? 14.593 -4.767 -4.745 1.00 90.69 703 ILE A C 1
ATOM 5139 O O . ILE A 1 703 ? 15.783 -4.658 -5.009 1.00 90.69 703 ILE A O 1
ATOM 5143 N N . SER A 1 704 ? 13.929 -5.906 -4.951 1.00 90.50 704 SER A N 1
ATOM 5144 C CA . SER A 1 704 ? 14.550 -7.107 -5.522 1.00 90.50 704 SER A CA 1
ATOM 5145 C C . SER A 1 704 ? 15.085 -6.852 -6.933 1.00 90.50 704 SER A C 1
ATOM 5147 O O . SER A 1 704 ? 16.193 -7.277 -7.260 1.00 90.50 704 SER A O 1
ATOM 5149 N N . TYR A 1 705 ? 14.332 -6.121 -7.763 1.00 91.75 705 TYR A N 1
ATOM 5150 C CA . TYR A 1 705 ? 14.789 -5.702 -9.089 1.00 91.75 705 TYR A CA 1
ATOM 5151 C C . TYR A 1 705 ? 16.039 -4.819 -9.006 1.00 91.75 705 TYR A C 1
ATOM 5153 O O . TYR A 1 705 ? 17.042 -5.120 -9.654 1.00 91.75 705 TYR A O 1
ATOM 5161 N N . LEU A 1 706 ? 16.012 -3.781 -8.168 1.00 92.88 706 LEU A N 1
ATOM 5162 C CA . LEU A 1 706 ? 17.140 -2.863 -8.000 1.00 92.88 706 LEU A CA 1
ATOM 5163 C C . LEU A 1 706 ? 18.369 -3.561 -7.408 1.00 92.88 706 LEU A C 1
ATOM 5165 O O . LEU A 1 706 ? 19.470 -3.409 -7.927 1.00 92.88 706 LEU A O 1
ATOM 5169 N N . ALA A 1 707 ? 18.183 -4.385 -6.378 1.00 91.62 707 ALA A N 1
ATOM 5170 C CA . ALA A 1 707 ? 19.254 -5.148 -5.752 1.00 91.62 707 ALA A CA 1
ATOM 5171 C C . ALA A 1 707 ? 19.904 -6.125 -6.739 1.00 91.62 707 ALA A C 1
ATOM 5173 O O . ALA A 1 707 ? 21.123 -6.249 -6.746 1.00 91.62 707 ALA A O 1
ATOM 5174 N N . THR A 1 708 ? 19.119 -6.766 -7.613 1.00 91.75 708 THR A N 1
ATOM 5175 C CA . THR A 1 708 ? 19.655 -7.643 -8.669 1.00 91.75 708 THR A CA 1
ATOM 5176 C C . THR A 1 708 ? 20.493 -6.850 -9.673 1.00 91.75 708 THR A C 1
ATOM 5178 O O . THR A 1 708 ? 21.598 -7.269 -10.007 1.00 91.75 708 THR A O 1
ATOM 5181 N N . GLN A 1 709 ? 20.009 -5.684 -10.116 1.00 92.69 709 GLN A N 1
ATOM 5182 C CA . GLN A 1 709 ? 20.754 -4.793 -11.016 1.00 92.69 709 GLN A CA 1
ATOM 5183 C C . GLN A 1 709 ? 22.084 -4.338 -10.401 1.00 92.69 709 GLN A C 1
ATOM 5185 O O . GLN A 1 709 ? 23.120 -4.402 -11.058 1.00 92.69 709 GLN A O 1
ATOM 5190 N N . VAL A 1 710 ? 22.066 -3.913 -9.137 1.00 92.44 710 VAL A N 1
ATOM 5191 C CA . VAL A 1 710 ? 23.267 -3.481 -8.410 1.00 92.44 710 VAL A CA 1
ATOM 5192 C C . VAL A 1 710 ? 24.224 -4.654 -8.215 1.00 92.44 710 VAL A C 1
ATOM 5194 O O . VAL A 1 710 ? 25.398 -4.547 -8.550 1.00 92.44 710 VAL A O 1
ATOM 5197 N N . ALA A 1 711 ? 23.739 -5.796 -7.729 1.00 91.06 711 ALA A N 1
ATOM 5198 C CA . ALA A 1 711 ? 24.588 -6.951 -7.468 1.00 91.06 711 ALA A CA 1
ATOM 5199 C C . ALA A 1 711 ? 25.278 -7.451 -8.744 1.00 91.06 711 ALA A C 1
ATOM 5201 O O . ALA A 1 711 ? 26.493 -7.617 -8.747 1.00 91.06 711 ALA A O 1
ATOM 5202 N N . LEU A 1 712 ? 24.539 -7.647 -9.840 1.00 92.62 712 LEU A N 1
ATOM 5203 C CA . LEU A 1 712 ? 25.117 -8.193 -11.070 1.00 92.62 712 LEU A CA 1
ATOM 5204 C C . LEU A 1 712 ? 26.028 -7.196 -11.786 1.00 92.62 712 LEU A C 1
ATOM 5206 O O . LEU A 1 712 ? 27.123 -7.563 -12.207 1.00 92.62 712 LEU A O 1
ATOM 5210 N N . ASN A 1 713 ? 25.588 -5.947 -11.938 1.00 91.25 713 ASN A N 1
ATOM 5211 C CA . ASN A 1 713 ? 26.325 -4.984 -12.750 1.00 91.25 713 ASN A CA 1
ATOM 5212 C C . ASN A 1 713 ? 27.458 -4.303 -11.984 1.00 91.25 713 ASN A C 1
ATOM 5214 O O . ASN A 1 713 ? 28.520 -4.073 -12.555 1.00 91.25 713 ASN A O 1
ATOM 5218 N N . LEU A 1 714 ? 27.228 -3.974 -10.710 1.00 87.00 714 LEU A N 1
ATOM 5219 C CA . LEU A 1 714 ? 28.145 -3.166 -9.912 1.00 87.00 714 LEU A CA 1
ATOM 5220 C C . LEU A 1 714 ? 29.113 -4.021 -9.093 1.00 87.00 714 LEU A C 1
ATOM 5222 O O . LEU A 1 714 ? 30.298 -3.719 -9.067 1.00 87.00 714 LEU A O 1
ATOM 5226 N N . LEU A 1 715 ? 28.617 -5.076 -8.435 1.00 87.38 715 LEU A N 1
ATOM 5227 C CA . LEU A 1 715 ? 29.432 -5.889 -7.521 1.00 87.38 715 LEU A CA 1
ATOM 5228 C C . LEU A 1 715 ? 30.094 -7.078 -8.214 1.00 87.38 715 LEU A C 1
ATOM 5230 O O . LEU A 1 715 ? 31.283 -7.309 -8.035 1.00 87.38 715 LEU A O 1
ATOM 5234 N N . LEU A 1 716 ? 29.328 -7.842 -8.996 1.00 89.50 716 LEU A N 1
ATOM 5235 C CA . LEU A 1 716 ? 29.855 -9.001 -9.720 1.00 89.50 716 LEU A CA 1
ATOM 5236 C C . LEU A 1 716 ? 30.518 -8.615 -11.045 1.00 89.50 716 LEU A C 1
ATOM 5238 O O . LEU A 1 716 ? 31.237 -9.427 -11.618 1.00 89.50 716 LEU A O 1
ATOM 5242 N N . GLY A 1 717 ? 30.250 -7.408 -11.553 1.00 90.94 717 GLY A N 1
ATOM 5243 C CA . GLY A 1 717 ? 30.807 -6.932 -12.814 1.00 90.94 717 GLY A CA 1
ATOM 5244 C C . GLY A 1 717 ? 30.459 -7.843 -13.989 1.00 90.94 717 GLY A C 1
ATOM 5245 O O . GLY A 1 717 ? 31.340 -8.159 -14.785 1.00 90.94 717 GLY A O 1
ATOM 5246 N N . ILE A 1 718 ? 29.194 -8.271 -14.120 1.00 93.56 718 ILE A N 1
ATOM 5247 C CA . ILE A 1 718 ? 28.749 -9.244 -15.140 1.00 93.56 718 ILE A CA 1
ATOM 5248 C C . ILE A 1 718 ? 29.153 -8.851 -16.571 1.00 93.56 718 ILE A C 1
ATOM 5250 O O . ILE A 1 718 ? 29.375 -9.716 -17.414 1.00 93.56 718 ILE A O 1
ATOM 5254 N N . GLY A 1 719 ? 29.327 -7.552 -16.838 1.00 91.94 719 GLY A N 1
ATOM 5255 C CA . GLY A 1 719 ? 29.882 -7.053 -18.093 1.00 91.94 719 GLY A CA 1
ATOM 5256 C C . GLY A 1 719 ? 31.256 -7.642 -18.436 1.00 91.94 719 GLY A C 1
ATOM 5257 O O . GLY A 1 719 ? 31.468 -8.020 -19.581 1.00 91.94 719 GLY A O 1
ATOM 5258 N N . SER A 1 720 ? 32.143 -7.822 -17.452 1.00 92.31 720 SER A N 1
ATOM 5259 C CA . SER A 1 720 ? 33.460 -8.455 -17.648 1.00 92.31 720 SER A CA 1
ATOM 5260 C C . SER A 1 720 ? 33.360 -9.928 -18.063 1.00 92.31 720 SER A C 1
ATOM 5262 O O . SER A 1 720 ? 34.131 -10.395 -18.899 1.00 92.31 720 SER A O 1
ATOM 5264 N N . VAL A 1 721 ? 32.367 -10.657 -17.543 1.00 93.62 721 VAL A N 1
ATOM 5265 C CA . VAL A 1 721 ? 32.093 -12.047 -17.938 1.00 93.62 721 VAL A CA 1
ATOM 5266 C C . VAL A 1 721 ? 31.616 -12.099 -19.389 1.00 93.62 721 VAL A C 1
ATOM 5268 O O . VAL A 1 721 ? 32.057 -12.949 -20.161 1.00 93.62 721 VAL A O 1
ATOM 5271 N N . ILE A 1 722 ? 30.754 -11.157 -19.785 1.00 93.19 722 ILE A N 1
ATOM 5272 C CA . ILE A 1 722 ? 30.294 -11.035 -21.173 1.00 93.19 722 ILE A CA 1
ATOM 5273 C C . ILE A 1 722 ? 31.462 -10.640 -22.092 1.00 93.19 722 ILE A C 1
ATOM 5275 O O . ILE A 1 722 ? 31.559 -11.175 -23.197 1.00 93.19 722 ILE A O 1
ATOM 5279 N N . ASP A 1 723 ? 32.373 -9.772 -21.633 1.00 89.88 723 ASP A N 1
ATOM 5280 C CA . ASP A 1 723 ? 33.616 -9.445 -22.343 1.00 89.88 723 ASP A CA 1
ATOM 5281 C C . ASP A 1 723 ? 34.466 -10.687 -22.593 1.00 89.88 723 ASP A C 1
ATOM 5283 O O . ASP A 1 723 ? 34.807 -10.976 -23.743 1.00 89.88 723 ASP A O 1
ATOM 5287 N N . ALA A 1 724 ? 34.724 -11.475 -21.552 1.00 92.31 724 ALA A N 1
ATOM 5288 C CA . ALA A 1 724 ? 35.486 -12.712 -21.667 1.00 92.31 724 ALA A CA 1
ATOM 5289 C C . ALA A 1 724 ? 34.827 -13.719 -22.627 1.00 92.31 724 ALA A C 1
ATOM 5291 O O . ALA A 1 724 ? 35.510 -14.345 -23.437 1.00 92.31 724 ALA A O 1
ATOM 5292 N N . TRP A 1 725 ? 33.497 -13.867 -22.586 1.00 93.69 725 TRP A N 1
ATOM 5293 C CA . TRP A 1 725 ? 32.785 -14.747 -23.519 1.00 93.69 725 TRP A CA 1
ATOM 5294 C C . TRP A 1 725 ? 32.865 -14.275 -24.963 1.00 93.69 725 TRP A C 1
ATOM 5296 O O . TRP A 1 725 ? 33.033 -15.104 -25.854 1.00 93.69 725 TRP A O 1
ATOM 5306 N N . HIS A 1 726 ? 32.752 -12.973 -25.206 1.00 89.38 726 HIS A N 1
ATOM 5307 C CA . HIS A 1 726 ? 32.867 -12.428 -26.551 1.00 89.38 726 HIS A CA 1
ATOM 5308 C C . HIS A 1 726 ? 34.271 -12.619 -27.127 1.00 89.38 726 HIS A C 1
ATOM 5310 O O . HIS A 1 726 ? 34.396 -13.091 -28.253 1.00 89.38 726 HIS A O 1
ATOM 5316 N N . LEU A 1 727 ? 35.311 -12.322 -26.340 1.00 87.38 727 LEU A N 1
ATOM 5317 C CA . LEU A 1 727 ? 36.707 -12.517 -26.746 1.00 87.38 727 LEU A CA 1
ATOM 5318 C C . LEU A 1 727 ? 37.019 -13.988 -27.052 1.00 87.38 727 LEU A C 1
ATOM 5320 O O . LEU A 1 727 ? 37.802 -14.281 -27.946 1.00 87.38 727 LEU A O 1
ATOM 5324 N N . ALA A 1 728 ? 36.353 -14.917 -26.364 1.00 90.38 728 ALA A N 1
ATOM 5325 C CA . ALA A 1 728 ? 36.445 -16.349 -26.633 1.00 90.38 728 ALA A CA 1
ATOM 5326 C C . ALA A 1 728 ? 35.596 -16.825 -27.837 1.00 90.38 728 ALA A C 1
ATOM 5328 O O . ALA A 1 728 ? 35.406 -18.026 -28.006 1.00 90.38 728 ALA A O 1
ATOM 5329 N N . GLY A 1 729 ? 35.030 -15.922 -28.649 1.00 91.12 729 GLY A N 1
ATOM 5330 C CA . GLY A 1 729 ? 34.196 -16.272 -29.808 1.00 91.12 729 GLY A CA 1
ATOM 5331 C C . GLY A 1 729 ? 32.780 -16.747 -29.453 1.00 91.12 729 GLY A C 1
ATOM 5332 O O . GLY A 1 729 ? 32.065 -17.287 -30.294 1.00 91.12 729 GLY A O 1
ATOM 5333 N N . HIS A 1 730 ? 32.335 -16.551 -28.210 1.00 93.06 730 HIS A N 1
ATOM 5334 C CA . HIS A 1 730 ? 31.060 -17.053 -27.697 1.00 93.06 730 HIS A CA 1
ATOM 5335 C C . HIS A 1 730 ? 30.037 -15.940 -27.420 1.00 93.06 730 HIS A C 1
ATOM 5337 O O . HIS A 1 730 ? 29.363 -15.938 -26.385 1.00 93.06 730 HIS A O 1
ATOM 5343 N N . THR A 1 731 ? 29.879 -15.008 -28.364 1.00 92.44 731 THR A N 1
ATOM 5344 C CA . THR A 1 731 ? 29.008 -13.818 -28.257 1.00 92.44 731 THR A CA 1
ATOM 5345 C C . THR A 1 731 ? 27.562 -14.138 -27.848 1.00 92.44 731 THR A C 1
ATOM 5347 O O . THR A 1 731 ? 26.931 -13.361 -27.136 1.00 92.44 731 THR A O 1
ATOM 5350 N N . PHE A 1 732 ? 27.039 -15.305 -28.236 1.00 96.31 732 PHE A N 1
ATOM 5351 C CA . PHE A 1 732 ? 25.646 -15.694 -27.995 1.00 96.31 732 PHE A CA 1
ATOM 5352 C C . PHE A 1 732 ? 25.390 -16.428 -26.663 1.00 96.31 732 PHE A C 1
ATOM 5354 O O . PHE A 1 732 ? 24.234 -16.709 -26.339 1.00 96.31 732 PHE A O 1
ATOM 5361 N N . ARG A 1 733 ? 26.416 -16.702 -25.840 1.00 96.19 733 ARG A N 1
ATOM 5362 C CA . ARG A 1 733 ? 26.247 -17.370 -24.527 1.00 96.19 733 ARG A CA 1
ATOM 5363 C C . ARG A 1 733 ? 25.240 -16.692 -23.587 1.00 96.19 733 ARG A C 1
ATOM 5365 O O . ARG A 1 733 ? 24.444 -17.425 -23.002 1.00 96.19 733 ARG A O 1
ATOM 5372 N N . PRO A 1 734 ? 25.196 -15.349 -23.449 1.00 96.38 734 PRO A N 1
ATOM 5373 C CA . PRO A 1 734 ? 24.192 -14.679 -22.616 1.00 96.38 734 PRO A CA 1
ATOM 5374 C C . PRO A 1 734 ? 22.750 -15.016 -23.017 1.00 96.38 734 PRO A C 1
ATOM 5376 O O . PRO A 1 734 ? 21.892 -15.223 -22.160 1.00 96.38 734 PRO A O 1
ATOM 5379 N N . PHE A 1 735 ? 22.497 -15.107 -24.323 1.00 97.25 735 PHE A N 1
ATOM 5380 C CA . PHE A 1 735 ? 21.192 -15.403 -24.912 1.00 97.25 735 PHE A CA 1
ATOM 5381 C C . PHE A 1 735 ? 20.794 -16.867 -24.687 1.00 97.25 735 PHE A C 1
ATOM 5383 O O . PHE A 1 735 ? 19.710 -17.139 -24.167 1.00 97.25 735 PHE A O 1
ATOM 5390 N N . LEU A 1 736 ? 21.716 -17.802 -24.944 1.00 97.06 736 LEU A N 1
ATOM 5391 C CA . LEU A 1 736 ? 21.522 -19.231 -24.671 1.00 97.06 736 LEU A CA 1
ATOM 5392 C C . LEU A 1 736 ? 21.289 -19.506 -23.177 1.00 97.06 736 LEU A C 1
ATOM 5394 O O . LEU A 1 736 ? 20.354 -20.221 -22.818 1.00 97.06 736 LEU A O 1
ATOM 5398 N N . LEU A 1 737 ? 22.092 -18.896 -22.297 1.00 96.12 737 LEU A N 1
ATOM 5399 C CA . LEU A 1 737 ? 21.933 -19.019 -20.848 1.00 96.12 737 LEU A CA 1
ATOM 5400 C C . LEU A 1 737 ? 20.596 -18.435 -20.385 1.00 96.12 737 LEU A C 1
ATOM 5402 O O . LEU A 1 737 ? 19.903 -19.054 -19.582 1.00 96.12 737 LEU A O 1
ATOM 5406 N N . SER A 1 738 ? 20.200 -17.271 -20.907 1.00 96.25 738 SER A N 1
ATOM 5407 C CA . SER A 1 738 ? 18.892 -16.684 -20.609 1.00 96.25 738 SER A CA 1
ATOM 5408 C C . SER A 1 738 ? 17.760 -17.620 -21.037 1.00 96.25 738 SER A C 1
ATOM 5410 O O . SER A 1 738 ? 16.878 -17.902 -20.225 1.00 96.25 738 SER A O 1
ATOM 5412 N N . SER A 1 739 ? 17.801 -18.174 -22.252 1.00 97.38 739 SER A N 1
ATOM 5413 C CA . SER A 1 739 ? 16.809 -19.152 -22.717 1.00 97.38 739 SER A CA 1
ATOM 5414 C C . SER A 1 739 ? 16.729 -20.373 -21.796 1.00 97.38 739 SER A C 1
ATOM 5416 O O . SER A 1 739 ? 15.645 -20.721 -21.316 1.00 97.38 739 SER A O 1
ATOM 5418 N N . PHE A 1 740 ? 17.883 -20.953 -21.451 1.00 97.44 740 PHE A N 1
ATOM 5419 C CA . PHE A 1 740 ? 17.986 -22.087 -20.534 1.00 97.44 740 PHE A CA 1
ATOM 5420 C C . PHE A 1 740 ? 17.385 -21.778 -19.156 1.00 97.44 740 PHE A C 1
ATOM 5422 O O . PHE A 1 740 ? 16.564 -22.545 -18.654 1.00 97.44 740 PHE A O 1
ATOM 5429 N N . LEU A 1 741 ? 17.729 -20.634 -18.554 1.00 96.50 741 LEU A N 1
ATOM 5430 C CA . LEU A 1 741 ? 17.180 -20.220 -17.260 1.00 96.50 741 LEU A CA 1
ATOM 5431 C C . LEU A 1 741 ? 15.655 -20.067 -17.316 1.00 96.50 741 LEU A C 1
ATOM 5433 O O . LEU A 1 741 ? 14.962 -20.488 -16.388 1.00 96.50 741 LEU A O 1
ATOM 5437 N N . HIS A 1 742 ? 15.107 -19.514 -18.401 1.00 97.50 742 HIS A N 1
ATOM 5438 C CA . HIS A 1 742 ? 13.657 -19.383 -18.553 1.00 97.50 742 HIS A CA 1
ATOM 5439 C C . HIS A 1 742 ? 12.968 -20.742 -18.708 1.00 97.50 742 HIS A C 1
ATOM 5441 O O . HIS A 1 742 ? 11.993 -21.003 -17.999 1.00 97.50 742 HIS A O 1
ATOM 5447 N N . ALA A 1 743 ? 13.488 -21.621 -19.565 1.00 97.25 743 ALA A N 1
ATOM 5448 C CA . ALA A 1 743 ? 12.885 -22.921 -19.849 1.00 97.25 743 ALA A CA 1
ATOM 5449 C C . ALA A 1 743 ? 13.028 -23.928 -18.692 1.00 97.25 743 ALA A C 1
ATOM 5451 O O . ALA A 1 743 ? 12.070 -24.626 -18.364 1.00 97.25 743 ALA A O 1
ATOM 5452 N N . VAL A 1 744 ? 14.204 -23.997 -18.063 1.00 97.56 744 VAL A N 1
ATOM 5453 C CA . VAL A 1 744 ? 14.572 -25.082 -17.133 1.00 97.56 744 VAL A CA 1
ATOM 5454 C C . VAL A 1 744 ? 14.464 -24.668 -15.664 1.00 97.56 744 VAL A C 1
ATOM 5456 O O . VAL A 1 744 ? 14.214 -25.516 -14.811 1.00 97.56 744 VAL A O 1
ATOM 5459 N N . VAL A 1 745 ? 14.597 -23.377 -15.338 1.00 96.50 745 VAL A N 1
ATOM 5460 C CA . VAL A 1 745 ? 14.539 -22.898 -13.942 1.00 96.50 745 VAL A CA 1
ATOM 5461 C C . VAL A 1 745 ? 13.231 -22.165 -13.657 1.00 96.50 745 VAL A C 1
ATOM 5463 O O . VAL A 1 745 ? 12.489 -22.537 -12.745 1.00 96.50 745 VAL A O 1
ATOM 5466 N N . ILE A 1 746 ? 12.921 -21.130 -14.439 1.00 96.94 746 ILE A N 1
ATOM 5467 C CA . ILE A 1 746 ? 11.795 -20.231 -14.159 1.00 96.94 746 ILE A CA 1
ATOM 5468 C C . ILE A 1 746 ? 10.455 -20.916 -14.445 1.00 96.94 746 ILE A C 1
ATOM 5470 O O . ILE A 1 746 ? 9.545 -20.841 -13.618 1.00 96.94 746 ILE A O 1
ATOM 5474 N N . LEU A 1 747 ? 10.322 -21.606 -15.580 1.00 96.88 747 LEU A N 1
ATOM 5475 C CA . LEU A 1 747 ? 9.069 -22.251 -15.975 1.00 96.88 747 LEU A CA 1
ATOM 5476 C C . LEU A 1 747 ? 8.626 -23.331 -14.959 1.00 96.88 747 LEU A C 1
ATOM 5478 O O . LEU A 1 747 ? 7.480 -23.256 -14.497 1.00 96.88 747 LEU A O 1
ATOM 5482 N N . PRO A 1 748 ? 9.502 -24.242 -14.477 1.00 97.19 748 PRO A N 1
ATOM 5483 C CA . PRO A 1 748 ? 9.164 -25.143 -13.372 1.00 97.19 748 PRO A CA 1
ATOM 5484 C C . PRO A 1 748 ? 8.881 -24.420 -12.053 1.00 97.19 748 PRO A C 1
ATOM 5486 O O . PRO A 1 748 ? 7.943 -24.796 -11.346 1.00 97.19 748 PRO A O 1
ATOM 5489 N N . ALA A 1 749 ? 9.632 -23.362 -11.718 1.00 94.94 749 ALA A N 1
ATOM 5490 C CA . ALA A 1 749 ? 9.377 -22.584 -10.506 1.00 94.94 749 ALA A CA 1
ATOM 5491 C C . ALA A 1 749 ? 7.962 -21.989 -10.519 1.00 94.94 749 ALA A C 1
ATOM 5493 O O . ALA A 1 749 ? 7.219 -22.181 -9.556 1.00 94.94 749 ALA A O 1
ATOM 5494 N N . ILE A 1 750 ? 7.551 -21.350 -11.619 1.00 95.94 750 ILE A N 1
ATOM 5495 C CA . ILE A 1 750 ? 6.193 -20.814 -11.803 1.00 95.94 750 ILE A CA 1
ATOM 5496 C C . ILE A 1 750 ? 5.157 -21.936 -11.711 1.00 95.94 750 ILE A C 1
ATOM 5498 O O . ILE A 1 750 ? 4.174 -21.797 -10.983 1.00 95.94 750 ILE A O 1
ATOM 5502 N N . TRP A 1 751 ? 5.382 -23.063 -12.394 1.00 96.44 751 TRP A N 1
ATOM 5503 C CA . TRP A 1 751 ? 4.465 -24.208 -12.378 1.00 96.44 751 TRP A CA 1
ATOM 5504 C C . TRP A 1 751 ? 4.203 -24.740 -10.962 1.00 96.44 751 TRP A C 1
ATOM 5506 O O . TRP A 1 751 ? 3.057 -25.041 -10.612 1.00 96.44 751 TRP A O 1
ATOM 5516 N N . LEU A 1 752 ? 5.259 -24.844 -10.149 1.00 96.31 752 LEU A N 1
ATOM 5517 C CA . LEU A 1 752 ? 5.221 -25.421 -8.804 1.00 96.31 752 LEU A CA 1
ATOM 5518 C C . LEU A 1 752 ? 4.736 -24.446 -7.727 1.00 96.31 752 LEU A C 1
ATOM 5520 O O . LEU A 1 752 ? 4.240 -24.893 -6.685 1.00 96.31 752 LEU A O 1
ATOM 5524 N N . THR A 1 753 ? 4.911 -23.140 -7.930 1.00 95.75 753 THR A N 1
ATOM 5525 C CA . THR A 1 753 ? 4.671 -22.125 -6.891 1.00 95.75 753 THR A CA 1
ATOM 5526 C C . THR A 1 753 ? 3.428 -21.285 -7.123 1.00 95.75 753 THR A C 1
ATOM 5528 O O . THR A 1 753 ? 2.745 -20.980 -6.148 1.00 95.75 753 THR A O 1
ATOM 5531 N N . ILE A 1 754 ? 3.097 -20.957 -8.373 1.00 94.50 754 ILE A N 1
ATOM 5532 C CA . ILE A 1 754 ? 1.946 -20.115 -8.694 1.00 94.50 754 ILE A CA 1
ATOM 5533 C C . ILE A 1 754 ? 0.697 -20.996 -8.796 1.00 94.50 754 ILE A C 1
ATOM 5535 O O . ILE A 1 754 ? 0.678 -21.949 -9.581 1.00 94.50 754 ILE A O 1
ATOM 5539 N N . PRO A 1 755 ? -0.376 -20.715 -8.040 1.00 89.94 755 PRO A N 1
ATOM 5540 C CA . PRO A 1 755 ? -1.576 -21.531 -8.081 1.00 89.94 755 PRO A CA 1
ATOM 5541 C C . PRO A 1 755 ? -2.318 -21.352 -9.412 1.00 89.94 755 PRO A C 1
ATOM 5543 O O . PRO A 1 755 ? -2.402 -20.261 -9.980 1.00 89.94 755 PRO A O 1
ATOM 5546 N N . ASN A 1 756 ? -2.929 -22.434 -9.901 1.00 92.12 756 ASN A N 1
ATOM 5547 C CA . ASN A 1 756 ? -3.766 -22.401 -11.103 1.00 92.12 756 ASN A CA 1
ATOM 5548 C C . ASN A 1 756 ? -5.182 -21.898 -10.808 1.00 92.12 756 ASN A C 1
ATOM 5550 O O . ASN A 1 756 ? -6.172 -22.573 -11.106 1.00 92.12 756 ASN A O 1
ATOM 5554 N N . VAL A 1 757 ? -5.301 -20.729 -10.185 1.00 81.81 757 VAL A N 1
ATOM 5555 C CA . VAL A 1 757 ? -6.616 -20.154 -9.906 1.00 81.81 757 VAL A CA 1
ATOM 5556 C C . VAL A 1 757 ? -7.133 -19.547 -11.200 1.00 81.81 757 VAL A C 1
ATOM 5558 O O . VAL A 1 757 ? -6.719 -18.465 -11.612 1.00 81.81 757 VAL A O 1
ATOM 5561 N N . SER A 1 758 ? -8.018 -20.271 -11.884 1.00 76.19 758 SER A N 1
ATOM 5562 C CA . SER A 1 758 ? -8.735 -19.697 -13.022 1.00 76.19 758 SER A CA 1
ATOM 5563 C C . SER A 1 758 ? -9.530 -18.493 -12.516 1.00 76.19 758 SER A C 1
ATOM 5565 O O . SER A 1 758 ? -10.296 -18.682 -11.556 1.00 76.19 758 SER A O 1
ATOM 5567 N N . PRO A 1 759 ? -9.372 -17.294 -13.118 1.00 72.19 759 PRO A N 1
ATOM 5568 C CA . PRO A 1 759 ? -10.132 -16.122 -12.706 1.00 72.19 759 PRO A CA 1
ATOM 5569 C C . PRO A 1 759 ? -11.620 -16.469 -12.656 1.00 72.19 759 PRO A C 1
ATOM 5571 O O 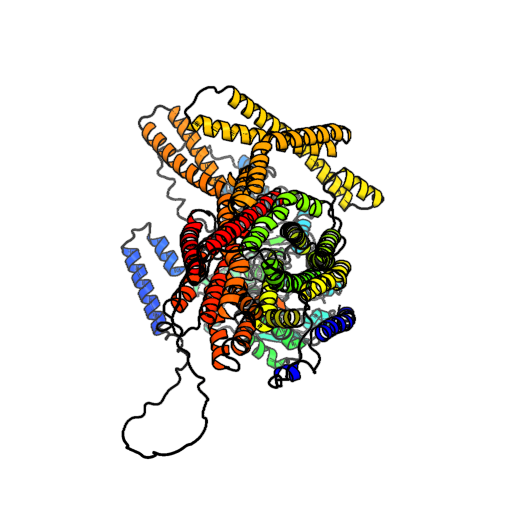. PRO A 1 759 ? -12.097 -17.324 -13.417 1.00 72.19 759 PRO A O 1
ATOM 5574 N N . LEU A 1 760 ? -12.352 -15.853 -11.722 1.00 73.69 760 LEU A N 1
ATOM 5575 C CA . LEU A 1 760 ? -13.805 -15.970 -11.730 1.00 73.69 760 LEU A CA 1
ATOM 5576 C C . LEU A 1 760 ? -14.286 -15.564 -13.127 1.00 73.69 760 LEU A C 1
ATOM 5578 O O . LEU A 1 760 ? -13.876 -14.511 -13.628 1.00 73.69 760 LEU A O 1
ATOM 5582 N N . PRO A 1 761 ? -15.063 -16.421 -13.810 1.00 77.75 761 PRO A N 1
ATOM 5583 C CA . PRO A 1 761 ? -15.481 -16.103 -15.153 1.00 77.75 761 PRO A CA 1
ATOM 5584 C C . PRO A 1 761 ? -16.294 -14.810 -15.134 1.00 77.75 761 PRO A C 1
ATOM 5586 O O . PRO A 1 761 ? -17.300 -14.726 -14.442 1.00 77.75 761 PRO A O 1
ATOM 5589 N N . LYS A 1 762 ? -15.876 -13.806 -15.912 1.00 76.94 762 LYS A N 1
ATOM 5590 C CA . LYS A 1 762 ? -16.588 -12.518 -15.976 1.00 76.94 762 LYS A CA 1
ATOM 5591 C C . LYS A 1 762 ? -17.969 -12.627 -16.638 1.00 76.94 762 LYS A C 1
ATOM 5593 O O . LYS A 1 762 ? -18.776 -11.715 -16.501 1.00 76.94 762 LYS A O 1
ATOM 5598 N N . THR A 1 763 ? -18.222 -13.727 -17.359 1.00 82.44 763 THR A N 1
ATOM 5599 C CA . THR A 1 763 ? -19.456 -13.927 -18.128 1.00 82.44 763 THR A CA 1
ATOM 5600 C C . THR A 1 763 ? -20.405 -14.914 -17.459 1.00 82.44 763 THR A C 1
ATOM 5602 O O . THR A 1 763 ? -19.972 -15.988 -17.019 1.00 82.44 763 THR A O 1
ATOM 5605 N N . LEU A 1 764 ? -21.710 -14.619 -17.478 1.00 84.75 764 LEU A N 1
ATOM 5606 C CA . LEU A 1 764 ? -22.759 -15.531 -16.995 1.00 84.75 764 LEU A CA 1
ATOM 5607 C C . LEU A 1 764 ? -22.648 -16.925 -17.624 1.00 84.75 764 LEU A C 1
ATOM 5609 O O . LEU A 1 764 ? -22.744 -17.934 -16.933 1.00 84.75 764 LEU A O 1
ATOM 5613 N N . ALA A 1 765 ? -22.384 -17.005 -18.930 1.00 84.06 765 ALA A N 1
ATOM 5614 C CA . ALA A 1 765 ? -22.247 -18.281 -19.632 1.00 84.06 765 ALA A CA 1
ATOM 5615 C C . ALA A 1 765 ? -21.060 -19.120 -19.129 1.00 84.06 765 ALA A C 1
ATOM 5617 O O . ALA A 1 765 ? -21.116 -20.350 -19.116 1.00 84.06 765 ALA A O 1
ATOM 5618 N N . ALA A 1 766 ? -19.955 -18.483 -18.742 1.00 83.62 766 ALA A N 1
ATOM 5619 C CA . ALA A 1 766 ? -18.808 -19.194 -18.199 1.00 83.62 766 ALA A CA 1
ATOM 5620 C C . ALA A 1 766 ? -19.001 -19.548 -16.714 1.00 83.62 766 ALA A C 1
ATOM 5622 O O . ALA A 1 766 ? -18.592 -20.639 -16.319 1.00 83.62 766 ALA A O 1
ATOM 5623 N N . LEU A 1 767 ? -19.691 -18.709 -15.930 1.00 85.44 767 LEU A N 1
ATOM 5624 C CA . LEU A 1 767 ? -20.129 -19.047 -14.569 1.00 85.44 767 LEU A CA 1
ATOM 5625 C C . LEU A 1 767 ? -21.086 -20.245 -14.576 1.00 85.44 767 LEU A C 1
ATOM 5627 O O . LEU A 1 767 ? -20.812 -21.222 -13.887 1.00 85.44 767 LEU A O 1
ATOM 5631 N N . LYS A 1 768 ? -22.118 -20.245 -15.432 1.00 88.50 768 LYS A N 1
ATOM 5632 C CA . LYS A 1 768 ? -23.042 -21.381 -15.625 1.00 88.50 768 LYS A CA 1
ATOM 5633 C C . LYS A 1 768 ? -22.301 -22.662 -16.013 1.00 88.50 768 LYS A C 1
ATOM 5635 O O . LYS A 1 768 ? -22.530 -23.703 -15.411 1.00 88.50 768 LYS A O 1
ATOM 5640 N N . ARG A 1 769 ? -21.358 -22.591 -16.964 1.00 88.94 769 ARG A N 1
ATOM 5641 C CA . ARG A 1 769 ? -20.520 -23.747 -17.343 1.00 88.94 769 ARG A CA 1
ATOM 5642 C C . ARG A 1 769 ? -19.651 -24.242 -16.188 1.00 88.94 769 ARG A C 1
ATOM 5644 O O . ARG A 1 769 ? -19.498 -25.448 -16.026 1.00 88.94 769 ARG A O 1
ATOM 5651 N N . ARG A 1 770 ? -19.073 -23.338 -15.393 1.00 85.12 770 ARG A N 1
ATOM 5652 C CA . ARG A 1 770 ? -18.254 -23.699 -14.228 1.00 85.12 770 ARG A CA 1
ATOM 5653 C C . ARG A 1 770 ? -19.106 -24.312 -13.117 1.00 85.12 770 ARG A C 1
ATOM 5655 O O . ARG A 1 770 ? -18.690 -25.313 -12.551 1.00 85.12 770 ARG A O 1
ATOM 5662 N N . LEU A 1 771 ? -20.298 -23.772 -12.872 1.00 88.00 771 LEU A N 1
ATOM 5663 C CA . LEU A 1 771 ? -21.277 -24.316 -11.933 1.00 88.00 771 LEU A CA 1
ATOM 5664 C C . LEU A 1 771 ? -21.759 -25.707 -12.371 1.00 88.00 771 LEU A C 1
ATOM 5666 O O . LEU A 1 771 ? -21.775 -26.620 -11.554 1.00 88.00 771 LEU A O 1
ATOM 5670 N N . ALA A 1 772 ? -22.053 -25.900 -13.662 1.00 89.25 772 ALA A N 1
ATOM 5671 C CA . ALA A 1 772 ? -22.414 -27.202 -14.225 1.00 89.25 772 ALA A CA 1
ATOM 5672 C C . ALA A 1 772 ? -21.276 -28.230 -14.082 1.00 89.25 772 ALA A C 1
ATOM 5674 O O . ALA A 1 772 ? -21.514 -29.363 -13.676 1.00 89.25 772 ALA A O 1
ATOM 5675 N N . ARG A 1 773 ? -20.019 -27.828 -14.337 1.00 89.25 773 ARG A N 1
ATOM 5676 C CA . ARG A 1 773 ? -18.837 -28.684 -14.103 1.00 89.25 773 ARG A CA 1
ATOM 5677 C C . ARG A 1 773 ? -18.626 -29.013 -12.628 1.00 89.25 773 ARG A C 1
ATOM 5679 O O . ARG A 1 773 ? -18.183 -30.109 -12.318 1.00 89.25 773 ARG A O 1
ATOM 5686 N N . ALA A 1 774 ? -18.959 -28.085 -11.737 1.00 87.00 774 ALA A N 1
ATOM 5687 C CA . ALA A 1 774 ? -18.955 -28.302 -10.295 1.00 87.00 774 ALA A CA 1
ATOM 5688 C C . ALA A 1 774 ? -20.187 -29.091 -9.806 1.00 87.00 774 ALA A C 1
ATOM 5690 O O . ALA A 1 774 ? -20.466 -29.075 -8.613 1.00 87.00 774 ALA A O 1
ATOM 5691 N N . ARG A 1 775 ? -20.960 -29.716 -10.714 1.00 89.44 775 ARG A N 1
ATOM 5692 C CA . ARG A 1 775 ? -22.200 -30.461 -10.421 1.00 89.44 775 ARG A CA 1
ATOM 5693 C C . ARG A 1 775 ? -23.223 -29.661 -9.600 1.00 89.44 775 ARG A C 1
ATOM 5695 O O . ARG A 1 775 ? -24.063 -30.218 -8.913 1.00 89.44 775 ARG A O 1
ATOM 5702 N N . GLY A 1 776 ? -23.161 -28.332 -9.675 1.00 73.94 776 GLY A N 1
ATOM 5703 C CA . GLY A 1 776 ? -24.012 -27.433 -8.903 1.00 73.94 776 GLY A CA 1
ATOM 5704 C C . GLY A 1 776 ? -23.613 -27.254 -7.433 1.00 73.94 776 GLY A C 1
ATOM 5705 O O . GLY A 1 776 ? -24.242 -26.438 -6.769 1.00 73.94 776 GLY A O 1
ATOM 5706 N N . GLU A 1 777 ? -22.582 -27.923 -6.920 1.00 79.69 777 GLU A N 1
ATOM 5707 C CA . GLU A 1 777 ? -22.277 -28.030 -5.478 1.00 79.69 777 GLU A CA 1
ATOM 5708 C C . GLU A 1 777 ? -21.498 -26.839 -4.886 1.00 79.69 777 GLU A C 1
ATOM 5710 O O . GLU A 1 777 ? -20.965 -26.922 -3.786 1.00 79.69 777 GLU A O 1
ATOM 5715 N N . SER A 1 778 ? -21.406 -25.702 -5.584 1.00 85.62 778 SER A N 1
ATOM 5716 C CA . SER A 1 778 ? -20.665 -24.532 -5.090 1.00 85.62 778 SER A CA 1
ATOM 5717 C C . SER A 1 778 ? -21.604 -23.361 -4.771 1.00 85.62 778 SER A C 1
ATOM 5719 O O . SER A 1 778 ? -21.949 -22.606 -5.687 1.00 85.62 778 SER A O 1
ATOM 5721 N N . PRO A 1 779 ? -21.988 -23.163 -3.491 1.00 82.62 779 PRO A N 1
ATOM 5722 C CA . PRO A 1 779 ? -22.797 -22.023 -3.052 1.00 82.62 779 PRO A CA 1
ATOM 5723 C C . PRO A 1 779 ? -22.195 -20.683 -3.485 1.00 82.62 779 PRO A C 1
ATOM 5725 O O . PRO A 1 779 ? -22.903 -19.841 -4.021 1.00 82.62 779 PRO A O 1
ATOM 5728 N N . ALA A 1 780 ? -20.868 -20.539 -3.380 1.00 80.88 780 ALA A N 1
ATOM 5729 C CA . ALA A 1 780 ? -20.152 -19.334 -3.796 1.00 80.88 780 ALA A CA 1
ATOM 5730 C C . ALA A 1 780 ? -20.291 -19.034 -5.302 1.00 80.88 780 ALA A C 1
ATOM 5732 O O . ALA A 1 780 ? -20.427 -17.879 -5.694 1.00 80.88 780 ALA A O 1
ATOM 5733 N N . LEU A 1 781 ? -20.281 -20.058 -6.170 1.00 84.38 781 LEU A N 1
ATOM 5734 C CA . LEU A 1 781 ? -20.500 -19.852 -7.608 1.00 84.38 781 LEU A CA 1
ATOM 5735 C C . LEU A 1 781 ? -21.957 -19.505 -7.932 1.00 84.38 781 LEU A C 1
ATOM 5737 O O . LEU A 1 781 ? -22.180 -18.779 -8.898 1.00 84.38 781 LEU A O 1
ATOM 5741 N N . ARG A 1 782 ? -22.930 -20.017 -7.164 1.00 88.69 782 ARG A N 1
ATOM 5742 C CA . ARG A 1 782 ? -24.348 -19.645 -7.310 1.00 88.69 782 ARG A CA 1
ATOM 5743 C C . ARG A 1 782 ? -24.574 -18.200 -6.878 1.00 88.69 782 ARG A C 1
ATOM 5745 O O . ARG A 1 782 ? -25.112 -17.424 -7.656 1.00 88.69 782 ARG A O 1
ATOM 5752 N N . GLU A 1 783 ? -24.066 -17.823 -5.707 1.00 88.31 783 GLU A N 1
ATOM 5753 C CA . GLU A 1 783 ? -24.142 -16.452 -5.201 1.00 88.31 783 GLU A CA 1
ATOM 5754 C C . GLU A 1 783 ? -23.510 -15.458 -6.185 1.00 88.31 783 GLU A C 1
ATOM 5756 O O . GLU A 1 783 ? -24.124 -14.447 -6.525 1.00 88.31 783 GLU A O 1
ATOM 5761 N N . GLU A 1 784 ? -22.324 -15.769 -6.719 1.00 84.94 784 GLU A N 1
ATOM 5762 C CA . GLU A 1 784 ? -21.657 -14.914 -7.705 1.00 84.94 784 GLU A CA 1
ATOM 5763 C C . GLU A 1 784 ? -22.415 -14.872 -9.044 1.00 84.94 784 GLU A C 1
ATOM 5765 O O . GLU A 1 784 ? -22.503 -13.814 -9.670 1.00 84.94 784 GLU A O 1
ATOM 5770 N N . LEU A 1 785 ? -23.008 -15.990 -9.484 1.00 90.50 785 LEU A N 1
ATOM 5771 C CA . LEU A 1 785 ? -23.870 -16.035 -10.670 1.00 90.50 785 LEU A CA 1
ATOM 5772 C C . LEU A 1 785 ? -25.101 -15.137 -10.495 1.00 90.50 785 LEU A C 1
ATOM 5774 O O . LEU A 1 785 ? -25.409 -14.348 -11.392 1.00 90.50 785 LEU A O 1
ATOM 5778 N N . ASP A 1 786 ? -25.766 -15.213 -9.345 1.00 90.06 786 ASP A N 1
ATOM 5779 C CA . ASP A 1 786 ? -26.959 -14.424 -9.032 1.00 90.06 786 ASP A CA 1
ATOM 5780 C C . ASP A 1 786 ? -26.620 -12.945 -8.861 1.00 90.06 786 ASP A C 1
ATOM 5782 O O . ASP A 1 786 ? -27.324 -12.071 -9.373 1.00 90.06 786 ASP A O 1
ATOM 5786 N N . LYS A 1 787 ? -25.508 -12.640 -8.188 1.00 88.88 787 LYS A N 1
ATOM 5787 C CA . LYS A 1 787 ? -24.974 -11.282 -8.052 1.00 88.88 787 LYS A CA 1
ATOM 5788 C C . LYS A 1 787 ? -24.649 -10.682 -9.416 1.00 88.88 787 LYS A C 1
ATOM 5790 O O . LYS A 1 787 ? -25.077 -9.567 -9.708 1.00 88.88 787 LYS A O 1
ATOM 5795 N N . ARG A 1 788 ? -23.957 -11.426 -10.284 1.00 88.75 788 ARG A N 1
ATOM 5796 C CA . ARG A 1 788 ? -23.636 -10.987 -11.649 1.00 88.75 788 ARG A CA 1
ATOM 5797 C C . ARG A 1 788 ? -24.895 -10.815 -12.491 1.00 88.75 788 ARG A C 1
ATOM 5799 O O . ARG A 1 788 ? -25.003 -9.826 -13.209 1.00 88.75 788 ARG A O 1
ATOM 5806 N N . SER A 1 789 ? -25.855 -11.733 -12.389 1.00 91.75 789 SER A N 1
ATOM 5807 C CA . SER A 1 789 ? -27.120 -11.636 -13.120 1.00 91.75 789 SER A CA 1
ATOM 5808 C C . SER A 1 789 ? -27.927 -10.415 -12.686 1.00 91.75 789 SER A C 1
ATOM 5810 O O . SER A 1 789 ? -28.468 -9.726 -13.548 1.00 91.75 789 SER A O 1
ATOM 5812 N N . ARG A 1 790 ? -28.002 -10.128 -11.379 1.00 91.00 790 ARG A N 1
ATOM 5813 C CA . ARG A 1 790 ? -28.646 -8.916 -10.848 1.00 91.00 790 ARG A CA 1
ATOM 5814 C C . ARG A 1 790 ? -27.937 -7.655 -11.332 1.00 91.00 790 ARG A C 1
ATOM 5816 O O . ARG A 1 790 ? -28.581 -6.796 -11.924 1.00 91.00 790 ARG A O 1
ATOM 5823 N N . ALA A 1 791 ? -26.610 -7.607 -11.211 1.00 86.44 791 ALA A N 1
ATOM 5824 C CA . ALA A 1 791 ? -25.813 -6.477 -11.679 1.00 86.44 791 ALA A CA 1
ATOM 5825 C C . ALA A 1 791 ? -26.012 -6.198 -13.178 1.00 86.44 791 ALA A C 1
ATOM 5827 O O . ALA A 1 791 ? -26.153 -5.046 -13.569 1.00 86.44 791 ALA A O 1
ATOM 5828 N N . LEU A 1 792 ? -26.077 -7.233 -14.023 1.00 87.31 792 LEU A N 1
ATOM 5829 C CA . LEU A 1 792 ? -26.325 -7.069 -15.459 1.00 87.31 792 LEU A CA 1
ATOM 5830 C C . LEU A 1 792 ? -27.750 -6.590 -15.763 1.00 87.31 792 LEU A C 1
ATOM 5832 O O . LEU A 1 792 ? -27.918 -5.741 -16.637 1.00 87.31 792 LEU A O 1
ATOM 5836 N N . ARG A 1 793 ? -28.762 -7.084 -15.035 1.00 91.19 793 ARG A N 1
ATOM 5837 C CA . ARG A 1 793 ? -30.156 -6.615 -15.166 1.00 91.19 793 ARG A CA 1
ATOM 5838 C C . ARG A 1 793 ? -30.317 -5.156 -14.752 1.00 91.19 793 ARG A C 1
ATOM 5840 O O . ARG A 1 793 ? -31.105 -4.449 -15.364 1.00 91.19 793 ARG A O 1
ATOM 5847 N N . GLU A 1 794 ? -29.559 -4.698 -13.761 1.00 91.25 794 GLU A N 1
ATOM 5848 C CA . GLU A 1 794 ? -29.526 -3.286 -13.364 1.00 91.25 794 GLU A CA 1
ATOM 5849 C C . GLU A 1 794 ? -28.680 -2.422 -14.307 1.00 91.25 794 GLU A C 1
ATOM 5851 O O . GLU A 1 794 ? -29.004 -1.258 -14.546 1.00 91.25 794 GLU A O 1
ATOM 5856 N N . GLN A 1 795 ? -27.580 -2.964 -14.836 1.00 86.19 795 GLN A N 1
ATOM 5857 C CA . GLN A 1 795 ? -26.657 -2.233 -15.700 1.00 86.19 795 GLN A CA 1
ATOM 5858 C C . GLN A 1 795 ? -27.238 -2.011 -17.098 1.00 86.19 795 GLN A C 1
ATOM 5860 O O . GLN A 1 795 ? -27.156 -0.897 -17.608 1.00 86.19 795 GLN A O 1
ATOM 5865 N N . ALA A 1 796 ? -27.846 -3.029 -17.712 1.00 90.81 796 ALA A N 1
ATOM 5866 C CA . ALA A 1 796 ? -28.395 -2.936 -19.065 1.00 90.81 796 ALA A CA 1
ATOM 5867 C C . ALA A 1 796 ? -29.329 -1.719 -19.279 1.00 90.81 796 ALA A C 1
ATOM 5869 O O . ALA A 1 796 ? -29.070 -0.952 -20.209 1.00 90.81 796 ALA A O 1
ATOM 5870 N N . PRO A 1 797 ? -30.353 -1.450 -18.439 1.00 92.38 797 PRO A N 1
ATOM 5871 C CA . PRO A 1 797 ? -31.212 -0.281 -18.622 1.00 92.38 797 PRO A CA 1
ATOM 5872 C C . PRO A 1 797 ? -30.469 1.041 -18.388 1.00 92.38 797 PRO A C 1
ATOM 5874 O O . PRO A 1 797 ? -30.745 2.013 -19.089 1.00 92.38 797 PRO A O 1
ATOM 5877 N N . LYS A 1 798 ? -29.493 1.086 -17.467 1.00 89.44 798 LYS A N 1
ATOM 5878 C CA . LYS A 1 798 ? -28.666 2.283 -17.222 1.00 89.44 798 LYS A CA 1
ATOM 5879 C C . LYS A 1 798 ? -27.796 2.622 -18.433 1.00 89.44 798 LYS A C 1
ATOM 5881 O O . LYS A 1 798 ? -27.757 3.777 -18.847 1.00 89.44 798 LYS A O 1
ATOM 5886 N N . GLU A 1 799 ? -27.137 1.627 -19.025 1.00 88.00 799 GLU A N 1
ATOM 5887 C CA . GLU A 1 799 ? -26.316 1.825 -20.226 1.00 88.00 799 GLU A CA 1
ATOM 5888 C C . GLU A 1 799 ? -27.178 2.168 -21.447 1.00 88.00 799 GLU A C 1
ATOM 5890 O O . GLU A 1 799 ? -26.802 3.035 -22.233 1.00 88.00 799 GLU A O 1
ATOM 5895 N N . ALA A 1 800 ? -28.367 1.567 -21.578 1.00 91.00 800 ALA A N 1
ATOM 5896 C CA . ALA A 1 800 ? -29.325 1.923 -22.623 1.00 91.00 800 ALA A CA 1
ATOM 5897 C C . ALA A 1 800 ? -29.817 3.373 -22.484 1.00 91.00 800 ALA A C 1
ATOM 5899 O O . ALA A 1 800 ? -29.853 4.108 -23.472 1.00 91.00 800 ALA A O 1
ATOM 5900 N N . ALA A 1 801 ? -30.161 3.810 -21.269 1.00 91.69 801 ALA A N 1
ATOM 5901 C CA . ALA A 1 801 ? -30.560 5.188 -20.997 1.00 91.69 801 ALA A CA 1
ATOM 5902 C C . ALA A 1 801 ? -29.413 6.175 -21.271 1.00 91.69 801 ALA A C 1
ATOM 5904 O O . ALA A 1 801 ? -29.630 7.197 -21.920 1.00 91.69 801 ALA A O 1
ATOM 5905 N N . ALA A 1 802 ? -28.185 5.844 -20.858 1.00 85.25 802 ALA A N 1
ATOM 5906 C CA . ALA A 1 802 ? -26.999 6.652 -21.137 1.00 85.25 802 ALA A CA 1
ATOM 5907 C C . ALA A 1 802 ? -26.691 6.738 -22.643 1.00 85.25 802 ALA A C 1
ATOM 5909 O O . ALA A 1 802 ? -26.370 7.816 -23.140 1.00 85.25 802 ALA A O 1
ATOM 5910 N N . ALA A 1 803 ? -26.839 5.635 -23.384 1.00 89.69 803 ALA A N 1
ATOM 5911 C CA . ALA A 1 803 ? -26.705 5.624 -24.838 1.00 89.69 803 ALA A CA 1
ATOM 5912 C C . ALA A 1 803 ? -27.755 6.530 -25.503 1.00 89.69 803 ALA A C 1
ATOM 5914 O O . ALA A 1 803 ? -27.395 7.368 -26.326 1.00 89.69 803 ALA A O 1
ATOM 5915 N N . ARG A 1 804 ? -29.031 6.438 -25.102 1.00 93.31 804 ARG A N 1
ATOM 5916 C CA . ARG A 1 804 ? -30.099 7.321 -25.612 1.00 93.31 804 ARG A CA 1
ATOM 5917 C C . ARG A 1 804 ? -29.835 8.791 -25.292 1.00 93.31 804 ARG A C 1
ATOM 5919 O O . ARG A 1 804 ? -30.054 9.641 -26.146 1.00 93.31 804 ARG A O 1
ATOM 5926 N N . ALA A 1 805 ? -29.335 9.096 -24.094 1.00 90.31 805 ALA A N 1
ATOM 5927 C CA . ALA A 1 805 ? -28.972 10.458 -23.710 1.00 90.31 805 ALA A CA 1
ATOM 5928 C C . ALA A 1 805 ? -27.815 11.004 -24.566 1.00 90.31 805 ALA A C 1
ATOM 5930 O O . ALA A 1 805 ? -27.899 12.124 -25.067 1.00 90.31 805 ALA A O 1
ATOM 5931 N N . ALA A 1 806 ? -26.769 10.202 -24.794 1.00 88.69 806 ALA A N 1
ATOM 5932 C CA . ALA A 1 806 ? -25.657 10.577 -25.666 1.00 88.69 806 ALA A CA 1
ATOM 5933 C C . ALA A 1 806 ? -26.104 10.766 -27.127 1.00 88.69 806 ALA A C 1
ATOM 5935 O O . ALA A 1 806 ? -25.635 11.682 -27.800 1.00 88.69 806 ALA A O 1
ATOM 5936 N N . GLU A 1 807 ? -27.026 9.932 -27.610 1.00 93.44 807 GLU A N 1
ATOM 5937 C CA . GLU A 1 807 ? -27.627 10.034 -28.944 1.00 93.44 807 GLU A CA 1
ATOM 5938 C C . GLU A 1 807 ? -28.496 11.290 -29.092 1.00 93.44 807 GLU A C 1
ATOM 5940 O O . GLU A 1 807 ? -28.352 12.018 -30.074 1.00 93.44 807 GLU A O 1
ATOM 5945 N N . ALA A 1 808 ? -29.319 11.611 -28.090 1.00 93.19 808 ALA A N 1
ATOM 5946 C CA . ALA A 1 808 ? -30.104 12.842 -28.054 1.00 93.19 808 ALA A CA 1
ATOM 5947 C C . ALA A 1 808 ? -29.208 14.093 -28.022 1.00 93.19 808 ALA A C 1
ATOM 5949 O O . ALA A 1 808 ? -29.453 15.052 -28.755 1.00 93.19 808 ALA A O 1
ATOM 5950 N N . GLU A 1 809 ? -28.129 14.080 -27.232 1.00 92.56 809 GLU A N 1
ATOM 5951 C CA . GLU A 1 809 ? -27.157 15.179 -27.207 1.00 92.56 809 GLU A CA 1
ATOM 5952 C C . GLU A 1 809 ? -26.430 15.312 -28.556 1.00 92.56 809 GLU A C 1
ATOM 5954 O O . GLU A 1 809 ? -26.233 16.420 -29.061 1.00 92.56 809 GLU A O 1
ATOM 5959 N N . LEU A 1 810 ? -26.065 14.189 -29.179 1.00 93.12 810 LEU A N 1
ATOM 5960 C CA . LEU A 1 810 ? -25.444 14.169 -30.500 1.00 93.12 810 LEU A CA 1
ATOM 5961 C C . LEU A 1 810 ? -26.379 14.761 -31.567 1.00 93.12 810 LEU A C 1
ATOM 5963 O O . LEU A 1 810 ? -25.924 15.571 -32.379 1.00 93.12 810 LEU A O 1
ATOM 5967 N N . ALA A 1 811 ? -27.669 14.415 -31.533 1.00 94.00 811 ALA A N 1
ATOM 5968 C CA . ALA A 1 811 ? -28.694 14.977 -32.411 1.00 94.00 811 ALA A CA 1
ATOM 5969 C C . ALA A 1 811 ? -28.878 16.487 -32.177 1.00 94.00 811 ALA A C 1
ATOM 5971 O O . ALA A 1 811 ? -28.865 17.266 -33.131 1.00 94.00 811 ALA A O 1
ATOM 5972 N N . ALA A 1 812 ? -28.933 16.935 -30.919 1.00 93.12 812 ALA A N 1
ATOM 5973 C CA . ALA A 1 812 ? -29.029 18.356 -30.577 1.00 93.12 812 ALA A CA 1
ATOM 5974 C C . ALA A 1 812 ? -27.820 19.170 -31.083 1.00 93.12 812 ALA A C 1
ATOM 5976 O O . ALA A 1 812 ? -27.966 20.296 -31.566 1.00 93.12 812 ALA A O 1
ATOM 5977 N N . LEU A 1 813 ? -26.610 18.601 -31.021 1.00 91.44 813 LEU A N 1
ATOM 5978 C CA . LEU A 1 813 ? -25.403 19.233 -31.563 1.00 91.44 813 LEU A CA 1
ATOM 5979 C C . LEU A 1 813 ? -25.355 19.238 -33.097 1.00 91.44 813 LEU A C 1
ATOM 5981 O O . LEU A 1 813 ? -24.657 20.087 -33.658 1.00 91.44 813 LEU A O 1
ATOM 5985 N N . ALA A 1 814 ? -26.059 18.321 -33.765 1.00 90.94 814 ALA A N 1
ATOM 5986 C CA . ALA A 1 814 ? -26.163 18.291 -35.223 1.00 90.94 814 ALA A CA 1
ATOM 5987 C C . ALA A 1 814 ? -27.058 19.422 -35.758 1.00 90.94 814 ALA A C 1
ATOM 5989 O O . ALA A 1 814 ? -26.715 20.028 -36.771 1.00 90.94 814 ALA A O 1
ATOM 5990 N N . VAL A 1 815 ? -28.141 19.757 -35.045 1.00 91.38 815 VAL A N 1
ATOM 5991 C CA . VAL A 1 815 ? -29.093 20.821 -35.430 1.00 91.38 815 VAL A CA 1
ATOM 5992 C C . VAL A 1 815 ? -28.506 22.229 -35.255 1.00 91.38 815 VAL A C 1
ATOM 5994 O O . VAL A 1 815 ? -28.870 23.154 -35.975 1.00 91.38 815 VAL A O 1
ATOM 5997 N N . ARG A 1 816 ? -27.549 22.423 -34.338 1.00 86.62 816 ARG A N 1
ATOM 5998 C CA . ARG A 1 816 ? -26.883 23.725 -34.148 1.00 86.62 816 ARG A CA 1
ATOM 5999 C C . ARG A 1 816 ? -25.941 24.058 -35.318 1.00 86.62 816 ARG A C 1
ATOM 6001 O O . ARG A 1 816 ? -24.750 23.739 -35.273 1.00 86.62 816 ARG A O 1
ATOM 6008 N N . SER A 1 817 ? -26.438 24.757 -36.341 1.00 78.88 817 SER A N 1
ATOM 6009 C CA . SER A 1 817 ? -25.632 25.410 -37.387 1.00 78.88 817 SER A CA 1
ATOM 6010 C C . SER A 1 817 ? -25.286 26.852 -36.989 1.00 78.88 817 SER A C 1
ATOM 6012 O O . SER A 1 817 ? -26.162 27.607 -36.592 1.00 78.88 817 SER A O 1
ATOM 6014 N N . GLY A 1 818 ? -24.010 27.243 -37.086 1.00 78.50 818 GLY A N 1
ATOM 6015 C CA . GLY A 1 818 ? -23.515 28.553 -36.627 1.00 78.50 818 GLY A CA 1
ATOM 6016 C C . GLY A 1 818 ? -22.587 28.466 -35.409 1.00 78.50 818 GLY A C 1
ATOM 6017 O O . GLY A 1 818 ? -22.433 27.394 -34.815 1.00 78.50 818 GLY A O 1
ATOM 6018 N N . GLY A 1 819 ? -21.904 29.571 -35.104 1.00 85.00 819 GLY A N 1
ATOM 6019 C CA . GLY A 1 819 ? -20.967 29.704 -33.986 1.00 85.00 819 GLY A CA 1
ATOM 6020 C C . GLY A 1 819 ? -19.552 30.114 -34.398 1.00 85.00 819 GLY A C 1
ATOM 6021 O O . GLY A 1 819 ? -19.102 29.888 -35.530 1.00 85.00 819 GLY A O 1
ATOM 6022 N N . SER A 1 820 ? -18.834 30.708 -33.452 1.00 91.75 820 SER A N 1
ATOM 6023 C CA . SER A 1 820 ? -17.438 31.115 -33.619 1.00 91.75 820 SER A CA 1
ATOM 6024 C C . SER A 1 820 ? -16.530 29.912 -33.933 1.00 91.75 820 SER A C 1
ATOM 6026 O O . SER A 1 820 ? -16.896 28.741 -33.787 1.00 91.75 820 SER A O 1
ATOM 6028 N N . TRP A 1 821 ? -15.306 30.156 -34.411 1.00 83.75 821 TRP A N 1
ATOM 6029 C CA . TRP A 1 821 ? -14.359 29.068 -34.699 1.00 83.75 821 TRP A CA 1
ATOM 6030 C C . TRP A 1 821 ? -14.043 28.209 -33.458 1.00 83.75 821 TRP A C 1
ATOM 6032 O O . TRP A 1 821 ? -13.959 26.982 -33.564 1.00 83.75 821 TRP A O 1
ATOM 6042 N N . SER A 1 822 ? -13.943 28.827 -32.277 1.00 75.25 822 SER A N 1
ATOM 6043 C CA . SER A 1 822 ? -13.737 28.125 -31.005 1.00 75.25 822 SER A CA 1
ATOM 6044 C C . SER A 1 822 ? -14.933 27.237 -30.650 1.00 75.25 822 SER A C 1
ATOM 6046 O O . SER A 1 822 ? -14.738 26.062 -30.337 1.00 75.25 822 SER A O 1
ATOM 6048 N N . GLU A 1 823 ? -16.164 27.730 -30.798 1.00 79.62 823 GLU A N 1
ATOM 6049 C CA . GLU A 1 823 ? -17.390 26.945 -30.595 1.00 79.62 823 GLU A CA 1
ATOM 6050 C C . GLU A 1 823 ? -17.491 25.780 -31.575 1.00 79.62 823 GLU A C 1
ATOM 6052 O O . GLU A 1 823 ? -17.779 24.655 -31.168 1.00 79.62 823 GLU A O 1
ATOM 6057 N N . ARG A 1 824 ? -17.172 25.996 -32.859 1.00 87.19 824 ARG A N 1
ATOM 6058 C CA . ARG A 1 824 ? -17.128 24.919 -33.863 1.00 87.19 824 ARG A CA 1
ATOM 6059 C C . ARG A 1 824 ? -16.094 23.854 -33.499 1.00 87.19 824 ARG A C 1
ATOM 6061 O O . ARG A 1 824 ? -16.359 22.662 -33.670 1.00 87.19 824 ARG A O 1
ATOM 6068 N N . ARG A 1 825 ? -14.933 24.245 -32.964 1.00 82.00 825 ARG A N 1
ATOM 6069 C CA . ARG A 1 825 ? -13.894 23.311 -32.499 1.00 82.00 825 ARG A CA 1
ATOM 6070 C C . ARG A 1 825 ? -14.353 22.519 -31.273 1.00 82.00 825 ARG A C 1
ATOM 6072 O O . ARG A 1 825 ? -14.195 21.296 -31.266 1.00 82.00 825 ARG A O 1
ATOM 6079 N N . VAL A 1 826 ? -14.951 23.182 -30.282 1.00 77.75 826 VAL A N 1
ATOM 6080 C CA . VAL A 1 826 ? -15.522 22.545 -29.082 1.00 77.75 826 VAL A CA 1
ATOM 6081 C C . VAL A 1 826 ? -16.653 21.594 -29.469 1.00 77.75 826 VAL A C 1
ATOM 6083 O O . VAL A 1 826 ? -16.642 20.440 -29.047 1.00 77.75 826 VAL A O 1
ATOM 6086 N N . ARG A 1 827 ? -17.557 22.013 -30.362 1.00 86.25 827 ARG A N 1
ATOM 6087 C CA . ARG A 1 827 ? -18.639 21.179 -30.899 1.00 86.25 827 ARG A CA 1
ATOM 6088 C C . ARG A 1 827 ? -18.097 19.942 -31.602 1.00 86.25 827 ARG A C 1
ATOM 6090 O O . ARG A 1 827 ? -18.504 18.836 -31.274 1.00 86.25 827 ARG A O 1
ATOM 6097 N N . ARG A 1 828 ? -17.130 20.085 -32.516 1.00 86.88 828 ARG A N 1
ATOM 6098 C CA . ARG A 1 828 ? -16.494 18.939 -33.203 1.00 86.88 828 ARG A CA 1
ATOM 6099 C C . ARG A 1 828 ? -15.777 17.993 -32.238 1.00 86.88 828 ARG A C 1
ATOM 6101 O O . ARG A 1 828 ? -15.699 16.795 -32.511 1.00 86.88 828 ARG A O 1
ATOM 6108 N N . ALA A 1 829 ? -15.198 18.510 -31.156 1.00 77.56 829 ALA A N 1
ATOM 6109 C CA . ALA A 1 829 ? -14.594 17.683 -30.115 1.00 77.56 829 ALA A CA 1
ATOM 6110 C C . ALA A 1 829 ? -15.670 16.928 -29.320 1.00 77.56 829 ALA A C 1
ATOM 6112 O O . ALA A 1 829 ? -15.548 15.716 -29.152 1.00 77.56 829 ALA A O 1
ATOM 6113 N N . ARG A 1 830 ? -16.752 17.611 -28.921 1.00 85.19 830 ARG A N 1
ATOM 6114 C CA . ARG A 1 830 ? -17.883 17.022 -28.193 1.00 85.19 830 ARG A CA 1
ATOM 6115 C C . ARG A 1 830 ? -18.626 15.974 -29.019 1.00 85.19 830 ARG A C 1
ATOM 6117 O O . ARG A 1 830 ? -18.864 14.893 -28.511 1.00 85.19 830 ARG A O 1
ATOM 6124 N N . VAL A 1 831 ? -18.894 16.236 -30.298 1.00 88.44 831 VAL A N 1
ATOM 6125 C CA . VAL A 1 831 ? -19.507 15.277 -31.239 1.00 88.44 831 VAL A CA 1
ATOM 6126 C C . VAL A 1 831 ? -18.666 14.005 -31.355 1.00 88.44 831 VAL A C 1
ATOM 6128 O O . VAL A 1 831 ? -19.192 12.905 -31.231 1.00 88.44 831 VAL A O 1
ATOM 6131 N N . ARG A 1 832 ? -17.346 14.129 -31.553 1.00 82.62 832 ARG A N 1
ATOM 6132 C CA . ARG A 1 832 ? -16.449 12.959 -31.616 1.00 82.62 832 ARG A CA 1
ATOM 6133 C C . ARG A 1 832 ? -16.418 12.187 -30.301 1.00 82.62 832 ARG A C 1
ATOM 6135 O O . ARG A 1 832 ? -16.409 10.958 -30.318 1.00 82.62 832 ARG A O 1
ATOM 6142 N N . PHE A 1 833 ? -16.419 12.906 -29.183 1.00 81.44 833 PHE A N 1
ATOM 6143 C CA . PHE A 1 833 ? -16.515 12.302 -27.865 1.00 81.44 833 PHE A CA 1
ATOM 6144 C C . PHE A 1 833 ? -17.830 11.525 -27.699 1.00 81.44 833 PHE A C 1
ATOM 6146 O O . PHE A 1 833 ? -17.778 10.337 -27.414 1.00 81.44 833 PHE A O 1
ATOM 6153 N N . LEU A 1 834 ? -18.980 12.146 -27.969 1.00 83.38 834 LEU A N 1
ATOM 6154 C CA . LEU A 1 834 ? -20.294 11.513 -27.835 1.00 83.38 834 LEU A CA 1
ATOM 6155 C C . LEU A 1 834 ? -20.463 10.305 -28.754 1.00 83.38 834 LEU A C 1
ATOM 6157 O O . LEU A 1 834 ? -21.041 9.320 -28.328 1.00 83.38 834 LEU A O 1
ATOM 6161 N N . LYS A 1 835 ? -19.915 10.325 -29.977 1.00 87.44 835 LYS A N 1
ATOM 6162 C CA . LYS A 1 835 ? -19.885 9.132 -30.845 1.00 87.44 835 LYS A CA 1
ATOM 6163 C C . LYS A 1 835 ? -19.117 7.976 -30.202 1.00 87.44 835 LYS A C 1
ATOM 6165 O O . LYS A 1 835 ? -19.573 6.839 -30.227 1.00 87.44 835 LYS A O 1
ATOM 6170 N N . THR A 1 836 ? -17.966 8.282 -29.607 1.00 79.88 836 THR A N 1
ATOM 6171 C CA . THR A 1 836 ? -17.126 7.293 -28.919 1.00 79.88 836 THR A CA 1
ATOM 6172 C C . THR A 1 836 ? -17.818 6.757 -27.666 1.00 79.88 836 THR A C 1
ATOM 6174 O O . THR A 1 836 ? -17.840 5.549 -27.438 1.00 79.88 836 THR A O 1
ATOM 6177 N N . GLU A 1 837 ? -18.408 7.648 -26.864 1.00 82.56 837 GLU A N 1
ATOM 6178 C CA . GLU A 1 837 ? -19.184 7.273 -25.685 1.00 82.56 837 GLU A CA 1
ATOM 6179 C C . GLU A 1 837 ? -20.389 6.422 -26.088 1.00 82.56 837 GLU A C 1
ATOM 6181 O O . GLU A 1 837 ? -20.555 5.335 -25.552 1.00 82.56 837 GLU A O 1
ATOM 6186 N N . LEU A 1 838 ? -21.171 6.846 -27.081 1.00 87.25 838 LEU A N 1
ATOM 6187 C CA . LEU A 1 838 ? -22.317 6.104 -27.599 1.00 87.25 838 LEU A CA 1
ATOM 6188 C C . LEU A 1 838 ? -21.923 4.694 -28.053 1.00 87.25 838 LEU A C 1
ATOM 6190 O O . LEU A 1 838 ? -22.598 3.737 -27.681 1.00 87.25 838 LEU A O 1
ATOM 6194 N N . ALA A 1 839 ? -20.826 4.549 -28.803 1.00 85.56 839 ALA A N 1
ATOM 6195 C CA . ALA A 1 839 ? -20.323 3.243 -29.224 1.00 85.56 839 ALA A CA 1
ATOM 6196 C C . ALA A 1 839 ? -19.944 2.362 -28.020 1.00 85.56 839 ALA A C 1
ATOM 6198 O O . ALA A 1 839 ? -20.374 1.214 -27.940 1.00 85.56 839 ALA A O 1
ATOM 6199 N N . SER A 1 840 ? -19.221 2.916 -27.042 1.00 80.88 840 SER A N 1
ATOM 6200 C CA . SER A 1 840 ? -18.851 2.209 -25.807 1.00 80.88 840 SER A CA 1
ATOM 6201 C C . SER A 1 840 ? -20.078 1.779 -24.986 1.00 80.88 840 SER A C 1
ATOM 6203 O O . SER A 1 840 ? -20.183 0.626 -24.567 1.00 80.88 840 SER A O 1
ATOM 6205 N N . ARG A 1 841 ? -21.062 2.673 -24.813 1.00 85.88 841 ARG A N 1
ATOM 6206 C CA . ARG A 1 841 ? -22.322 2.409 -24.093 1.00 85.88 841 ARG A CA 1
ATOM 6207 C C . ARG A 1 841 ? -23.176 1.363 -24.805 1.00 85.88 841 ARG A C 1
ATOM 6209 O O . ARG A 1 841 ? -23.715 0.472 -24.153 1.00 85.88 841 ARG A O 1
ATOM 6216 N N . ARG A 1 842 ? -23.272 1.433 -26.139 1.00 89.94 842 ARG A N 1
ATOM 6217 C CA . ARG A 1 842 ? -23.958 0.425 -26.962 1.00 89.94 842 ARG A CA 1
ATOM 6218 C C . ARG A 1 842 ? -23.265 -0.930 -26.867 1.00 89.94 842 ARG A C 1
ATOM 6220 O O . ARG A 1 842 ? -23.959 -1.926 -26.690 1.00 89.94 842 ARG A O 1
ATOM 6227 N N . GLU A 1 843 ? -21.932 -0.983 -26.899 1.00 88.06 843 GLU A N 1
ATOM 6228 C CA . GLU A 1 843 ? -21.201 -2.237 -26.686 1.00 88.06 843 GLU A CA 1
ATOM 6229 C C . GLU A 1 843 ? -21.489 -2.818 -25.300 1.00 88.06 843 GLU A C 1
ATOM 6231 O O . GLU A 1 843 ? -21.808 -4.000 -25.197 1.00 88.06 843 GLU A O 1
ATOM 6236 N N . ALA A 1 844 ? -21.415 -2.001 -24.244 1.00 82.06 844 ALA A N 1
ATOM 6237 C CA . ALA A 1 844 ? -21.678 -2.432 -22.872 1.00 82.06 844 ALA A CA 1
ATOM 6238 C C . ALA A 1 844 ? -23.115 -2.949 -22.702 1.00 82.06 844 ALA A C 1
ATOM 6240 O O . ALA A 1 844 ? -23.324 -4.008 -22.106 1.00 82.06 844 ALA A O 1
ATOM 6241 N N . TYR A 1 845 ? -24.094 -2.250 -23.283 1.00 90.25 845 TYR A N 1
ATOM 6242 C CA . TYR A 1 845 ? -25.490 -2.675 -23.319 1.00 90.25 845 TYR A CA 1
ATOM 6243 C C . TYR A 1 845 ? -25.669 -4.009 -24.058 1.00 90.25 845 TYR A C 1
ATOM 6245 O O . TYR A 1 845 ? -26.228 -4.951 -23.496 1.00 90.25 845 TYR A O 1
ATOM 6253 N N . LEU A 1 846 ? -25.160 -4.122 -25.290 1.00 88.56 846 LEU A N 1
ATOM 6254 C CA . LEU A 1 846 ? -25.266 -5.340 -26.100 1.00 88.56 846 LEU A CA 1
ATOM 6255 C C . LEU A 1 846 ? -24.505 -6.511 -25.473 1.00 88.56 846 LEU A C 1
ATOM 6257 O O . LEU A 1 846 ? -24.951 -7.650 -25.571 1.00 88.56 846 LEU A O 1
ATOM 6261 N N . ALA A 1 847 ? -23.380 -6.255 -24.806 1.00 85.69 847 ALA A N 1
ATOM 6262 C CA . ALA A 1 847 ? -22.638 -7.264 -24.063 1.00 85.69 847 ALA A CA 1
ATOM 6263 C C . ALA A 1 847 ? -23.432 -7.762 -22.851 1.00 85.69 847 ALA A C 1
ATOM 6265 O O . ALA A 1 847 ? -23.525 -8.972 -22.651 1.00 85.69 847 ALA A O 1
ATOM 6266 N N . ALA A 1 848 ? -24.052 -6.857 -22.087 1.00 86.38 848 ALA A N 1
ATOM 6267 C CA . ALA A 1 848 ? -24.914 -7.226 -20.968 1.00 86.38 848 ALA A CA 1
ATOM 6268 C C . ALA A 1 848 ? -26.135 -8.032 -21.436 1.00 86.38 848 ALA A C 1
ATOM 6270 O O . ALA A 1 848 ? -26.431 -9.083 -20.866 1.00 86.38 848 ALA A O 1
ATOM 6271 N N . GLN A 1 849 ? -26.786 -7.598 -22.518 1.00 90.56 849 GLN A N 1
ATOM 6272 C CA . GLN A 1 849 ? -27.894 -8.322 -23.142 1.00 90.56 849 GLN A CA 1
ATOM 6273 C C . GLN A 1 849 ? -27.458 -9.692 -23.671 1.00 90.56 849 GLN A C 1
ATOM 6275 O O . GLN A 1 849 ? -28.106 -10.679 -23.366 1.00 90.56 849 GLN A O 1
ATOM 6280 N N . ALA A 1 850 ? -26.325 -9.800 -24.372 1.00 89.00 850 ALA A N 1
ATOM 6281 C CA . ALA A 1 850 ? -25.802 -11.075 -24.884 1.00 89.00 850 ALA A CA 1
ATOM 6282 C C . ALA A 1 850 ? -25.367 -12.062 -23.785 1.00 89.00 850 ALA A C 1
ATOM 6284 O O . ALA A 1 850 ? -25.260 -13.272 -24.032 1.00 89.00 850 ALA A O 1
ATOM 6285 N N . GLU A 1 851 ? -25.070 -11.560 -22.584 1.00 88.00 851 GLU A N 1
ATOM 6286 C CA . GLU A 1 851 ? -24.842 -12.385 -21.398 1.00 88.00 851 GLU A CA 1
ATOM 6287 C C . GLU A 1 851 ? -26.145 -12.874 -20.755 1.00 88.00 851 GLU A C 1
ATOM 6289 O O . GLU A 1 851 ? -26.190 -14.028 -20.313 1.00 88.00 851 GLU A O 1
ATOM 6294 N N . LEU A 1 852 ? -27.177 -12.025 -20.696 1.00 90.38 852 LEU A N 1
ATOM 6295 C CA . LEU A 1 852 ? -28.496 -12.365 -20.153 1.00 90.38 852 LEU A CA 1
ATOM 6296 C C . LEU A 1 852 ? -29.279 -13.285 -21.105 1.00 90.38 852 LEU A C 1
ATOM 6298 O O . LEU A 1 852 ? -29.806 -14.308 -20.668 1.00 90.38 852 LEU A O 1
ATOM 6302 N N . ASP A 1 853 ? -29.277 -12.957 -22.396 1.00 91.50 853 ASP A N 1
ATOM 6303 C CA . ASP A 1 853 ? -29.926 -13.659 -23.499 1.00 91.50 853 ASP A CA 1
ATOM 6304 C C . ASP A 1 853 ? -28.901 -13.993 -24.612 1.00 91.50 853 ASP A C 1
ATOM 6306 O O . ASP A 1 853 ? -28.477 -13.120 -25.379 1.00 91.50 853 ASP A O 1
ATOM 6310 N N . PRO A 1 854 ? -28.497 -15.272 -24.752 1.00 88.94 854 PRO A N 1
ATOM 6311 C CA . PRO A 1 854 ? -27.572 -15.714 -25.792 1.00 88.94 854 PRO A CA 1
ATOM 6312 C C . PRO A 1 854 ? -27.997 -15.383 -27.231 1.00 88.94 854 PRO A C 1
ATOM 6314 O O . PRO A 1 854 ? -27.112 -15.341 -28.094 1.00 88.94 854 PRO A O 1
ATOM 6317 N N . SER A 1 855 ? -29.289 -15.151 -27.503 1.00 90.50 855 SER A N 1
ATOM 6318 C CA . SER A 1 855 ? -29.791 -14.775 -28.835 1.00 90.50 855 SER A CA 1
ATOM 6319 C C . SER A 1 855 ? -29.177 -13.456 -29.331 1.00 90.50 855 SER A C 1
ATOM 6321 O O . SER A 1 855 ? -28.871 -13.310 -30.514 1.00 90.50 855 SER A O 1
ATOM 6323 N N . GLN A 1 856 ? -28.842 -12.547 -28.409 1.00 92.38 856 GLN A N 1
ATOM 6324 C CA . GLN A 1 856 ? -28.285 -11.221 -28.700 1.00 92.38 856 GLN A CA 1
ATOM 6325 C C . GLN A 1 856 ? -26.792 -11.257 -29.087 1.00 92.38 856 GLN A C 1
ATOM 6327 O O . GLN A 1 856 ? -26.190 -10.234 -29.424 1.00 92.38 856 GLN A O 1
ATOM 6332 N N . ARG A 1 857 ? -26.144 -12.434 -29.077 1.00 89.31 857 ARG A N 1
ATOM 6333 C CA . ARG A 1 857 ? -24.722 -12.572 -29.451 1.00 89.31 857 ARG A CA 1
ATOM 6334 C C . ARG A 1 857 ? -24.449 -12.218 -30.909 1.00 89.31 857 ARG A C 1
ATOM 6336 O O . ARG A 1 857 ? -23.352 -11.745 -31.203 1.00 89.31 857 ARG A O 1
ATOM 6343 N N . SER A 1 858 ? -25.392 -12.475 -31.814 1.00 89.31 858 SER A N 1
ATOM 6344 C CA . SER A 1 858 ? -25.273 -12.085 -33.224 1.00 89.31 858 SER A CA 1
ATOM 6345 C C . SER A 1 858 ? -25.246 -10.561 -33.359 1.00 89.31 858 SER A C 1
ATOM 6347 O O . SER A 1 858 ? -24.350 -10.045 -34.023 1.00 89.31 858 SER A O 1
ATOM 6349 N N . ALA A 1 859 ? -26.123 -9.852 -32.640 1.00 88.81 859 ALA A N 1
ATOM 6350 C CA . ALA A 1 859 ? -26.151 -8.392 -32.582 1.00 88.81 859 ALA A CA 1
ATOM 6351 C C . ALA A 1 859 ? -24.838 -7.816 -32.028 1.00 88.81 859 ALA A C 1
ATOM 6353 O O . ALA A 1 859 ? -24.251 -6.925 -32.638 1.00 88.81 859 ALA A O 1
ATOM 6354 N N . LEU A 1 860 ? -24.299 -8.382 -30.940 1.00 89.19 860 LEU A N 1
ATOM 6355 C CA . LEU A 1 860 ? -22.993 -7.969 -30.412 1.00 89.19 860 LEU A CA 1
ATOM 6356 C C . LEU A 1 860 ? -21.852 -8.213 -31.415 1.00 89.19 860 LEU A C 1
ATOM 6358 O O . LEU A 1 860 ? -20.960 -7.378 -31.546 1.00 89.19 860 LEU A O 1
ATOM 6362 N N . ARG A 1 861 ? -21.842 -9.353 -32.120 1.00 90.50 861 ARG A N 1
ATOM 6363 C CA . ARG A 1 861 ? -20.823 -9.644 -33.147 1.00 90.50 861 ARG A CA 1
ATOM 6364 C C . ARG A 1 861 ? -20.934 -8.695 -34.337 1.00 90.50 861 ARG A C 1
ATOM 6366 O O . ARG A 1 861 ? -19.900 -8.229 -34.810 1.00 90.50 861 ARG A O 1
ATOM 6373 N N . ALA A 1 862 ? -22.153 -8.412 -34.795 1.00 89.81 862 ALA A N 1
ATOM 6374 C CA . ALA A 1 862 ? -22.416 -7.452 -35.860 1.00 89.81 862 ALA A CA 1
ATOM 6375 C C . ALA A 1 862 ? -21.919 -6.059 -35.459 1.00 89.81 862 ALA A C 1
ATOM 6377 O O . ALA A 1 862 ? -21.102 -5.487 -36.175 1.00 89.81 862 ALA A O 1
ATOM 6378 N N . PHE A 1 863 ? -22.274 -5.597 -34.255 1.00 89.62 863 PHE A N 1
ATOM 6379 C CA . PHE A 1 863 ? -21.790 -4.336 -33.699 1.00 89.62 863 PHE A CA 1
ATOM 6380 C C . PHE A 1 863 ? -20.260 -4.292 -33.591 1.00 89.62 863 PHE A C 1
ATOM 6382 O O . PHE A 1 863 ? -19.648 -3.310 -33.984 1.00 89.62 863 PHE A O 1
ATOM 6389 N N . LYS A 1 864 ? -19.600 -5.358 -33.112 1.00 86.75 864 LYS A N 1
ATOM 6390 C CA . LYS A 1 864 ? -18.125 -5.405 -33.039 1.00 86.75 864 LYS A CA 1
ATOM 6391 C C . LYS A 1 864 ? -17.465 -5.372 -34.412 1.00 86.75 864 LYS A C 1
ATOM 6393 O O . LYS A 1 864 ? -16.401 -4.777 -34.550 1.00 86.75 864 LYS A O 1
ATOM 6398 N N . ARG A 1 865 ? -18.068 -6.016 -35.414 1.00 90.44 865 ARG A N 1
ATOM 6399 C CA . ARG A 1 865 ? -17.589 -5.967 -36.799 1.00 90.44 865 ARG A CA 1
ATOM 6400 C C . ARG A 1 865 ? -17.733 -4.557 -37.367 1.00 90.44 865 ARG A C 1
ATOM 6402 O O . ARG A 1 865 ? -16.784 -4.063 -37.960 1.00 90.44 865 ARG A O 1
ATOM 6409 N N . GLU A 1 866 ? -18.878 -3.918 -37.152 1.00 88.50 866 GLU A N 1
ATOM 6410 C CA . GLU A 1 866 ? -19.131 -2.531 -37.554 1.00 88.50 866 GLU A CA 1
ATOM 6411 C C . GLU A 1 866 ? -18.167 -1.567 -36.854 1.00 88.50 866 GLU A C 1
ATOM 6413 O O . GLU A 1 866 ? -17.442 -0.847 -37.525 1.00 88.50 866 GLU A O 1
ATOM 6418 N N . ALA A 1 867 ? -18.029 -1.658 -35.530 1.00 80.25 867 ALA A N 1
ATOM 6419 C CA . ALA A 1 867 ? -17.088 -0.855 -34.753 1.00 80.25 867 ALA A CA 1
ATOM 6420 C C . ALA A 1 867 ? -15.624 -1.074 -35.175 1.00 80.25 867 ALA A C 1
ATOM 6422 O O . ALA A 1 867 ? -14.834 -0.134 -35.166 1.00 80.25 867 ALA A O 1
ATOM 6423 N N . ALA A 1 868 ? -15.242 -2.297 -35.564 1.00 80.94 868 ALA A N 1
ATOM 6424 C CA . ALA A 1 868 ? -13.912 -2.575 -36.105 1.00 80.94 868 ALA A CA 1
ATOM 6425 C C . ALA A 1 868 ? -13.706 -1.927 -37.483 1.00 80.94 868 ALA A C 1
ATOM 6427 O O . ALA A 1 868 ? -12.641 -1.367 -37.743 1.00 80.94 868 ALA A O 1
ATOM 6428 N N . LEU A 1 869 ? -14.716 -1.969 -38.356 1.00 86.62 869 LEU A N 1
ATOM 6429 C CA . LEU A 1 869 ? -14.679 -1.287 -39.652 1.00 86.62 869 LEU A CA 1
ATOM 6430 C C . LEU A 1 869 ? -14.641 0.234 -39.483 1.00 86.62 869 LEU A C 1
ATOM 6432 O O . LEU A 1 869 ? -13.860 0.893 -40.162 1.00 86.62 869 LEU A O 1
ATOM 6436 N N . ASP A 1 870 ? -15.422 0.783 -38.558 1.00 82.88 870 ASP A N 1
ATOM 6437 C CA . ASP A 1 870 ? -15.412 2.206 -38.227 1.00 82.88 870 ASP A CA 1
ATOM 6438 C C . ASP A 1 870 ? -14.072 2.625 -37.632 1.00 82.88 870 ASP A C 1
ATOM 6440 O O . ASP A 1 870 ? -13.530 3.651 -38.021 1.00 82.88 870 ASP A O 1
ATOM 6444 N N . PHE A 1 871 ? -13.464 1.803 -36.775 1.00 80.38 871 PHE A N 1
ATOM 6445 C CA . PHE A 1 871 ? -12.113 2.055 -36.278 1.00 80.38 871 PHE A CA 1
ATOM 6446 C C . PHE A 1 871 ? -11.080 2.111 -37.413 1.00 80.38 871 PHE A C 1
ATOM 6448 O O . PHE A 1 871 ? -10.235 3.008 -37.416 1.00 80.38 871 PHE A O 1
ATOM 6455 N N . LEU A 1 872 ? -11.151 1.192 -38.384 1.00 83.06 872 LEU A N 1
ATOM 6456 C CA . LEU A 1 872 ? -10.277 1.203 -39.563 1.00 83.06 872 LEU A CA 1
ATOM 6457 C C . LEU A 1 872 ? -10.517 2.450 -40.426 1.00 83.06 872 LEU A C 1
ATOM 6459 O O . LEU A 1 872 ? -9.558 3.099 -40.838 1.00 83.06 872 LEU A O 1
ATOM 6463 N N . LYS A 1 873 ? -11.782 2.828 -40.644 1.00 87.56 873 LYS A N 1
ATOM 6464 C CA . LYS A 1 873 ? -12.175 4.051 -41.367 1.00 87.56 873 LYS A CA 1
ATOM 6465 C C . LYS A 1 873 ? -11.844 5.341 -40.622 1.00 87.56 873 LYS A C 1
ATOM 6467 O O . LYS A 1 873 ? -11.686 6.369 -41.263 1.00 87.56 873 LYS A O 1
ATOM 6472 N N . ASP A 1 874 ? -11.752 5.317 -39.301 1.00 83.38 874 ASP A N 1
ATOM 6473 C CA . ASP A 1 874 ? -11.389 6.485 -38.498 1.00 83.38 874 ASP A CA 1
ATOM 6474 C C . ASP A 1 874 ? -9.871 6.602 -38.316 1.00 83.38 874 ASP A C 1
ATOM 6476 O O . ASP A 1 874 ? -9.388 7.704 -38.063 1.00 83.38 874 ASP A O 1
ATOM 6480 N N . SER A 1 875 ? -9.135 5.490 -38.448 1.00 85.88 875 SER A N 1
ATOM 6481 C CA . SER A 1 875 ? -7.682 5.409 -38.221 1.00 85.88 875 SER A CA 1
ATOM 6482 C C . SER A 1 875 ? -6.852 5.249 -39.500 1.00 85.88 875 SER A C 1
ATOM 6484 O O . SER A 1 875 ? -5.634 5.103 -39.409 1.00 85.88 875 SER A O 1
ATOM 6486 N N . TRP A 1 876 ? -7.463 5.227 -40.693 1.00 90.25 876 TRP A N 1
ATOM 6487 C CA . TRP A 1 876 ? -6.728 5.008 -41.951 1.00 90.25 876 TRP A CA 1
ATOM 6488 C C . TRP A 1 876 ? -5.672 6.085 -42.203 1.00 90.25 876 TRP A C 1
ATOM 6490 O O . TRP A 1 876 ? -4.606 5.767 -42.718 1.00 90.25 876 TRP A O 1
ATOM 6500 N N . LEU A 1 877 ? -5.943 7.341 -41.828 1.00 92.94 877 LEU A N 1
ATOM 6501 C CA . LEU A 1 877 ? -4.997 8.440 -42.000 1.00 92.94 877 LEU A CA 1
ATOM 6502 C C . LEU A 1 877 ? -3.790 8.239 -41.084 1.00 92.94 877 LEU A C 1
ATOM 6504 O O . LEU A 1 877 ? -2.654 8.378 -41.519 1.00 92.94 877 LEU A O 1
ATOM 6508 N N . GLU A 1 878 ? -4.028 7.885 -39.823 1.00 91.56 878 GLU A N 1
ATOM 6509 C CA . GLU A 1 878 ? -2.987 7.557 -38.856 1.00 91.56 878 GLU A CA 1
ATOM 6510 C C . GLU A 1 878 ? -2.150 6.348 -39.320 1.00 91.56 878 GLU A C 1
ATOM 6512 O O . GLU A 1 878 ? -0.921 6.395 -39.256 1.00 91.56 878 GLU A O 1
ATOM 6517 N N . ALA A 1 879 ? -2.791 5.305 -39.857 1.00 88.00 879 ALA A N 1
ATOM 6518 C CA . ALA A 1 879 ? -2.113 4.139 -40.423 1.00 88.00 879 ALA A CA 1
ATOM 6519 C C . ALA A 1 879 ? -1.308 4.485 -41.689 1.00 88.00 879 ALA A C 1
ATOM 6521 O O . ALA A 1 879 ? -0.176 4.029 -41.834 1.00 88.00 879 ALA A O 1
ATOM 6522 N N . ALA A 1 880 ? -1.850 5.325 -42.575 1.00 92.38 880 ALA A N 1
ATOM 6523 C CA . ALA A 1 880 ? -1.167 5.801 -43.775 1.00 92.38 880 ALA A CA 1
ATOM 6524 C C . ALA A 1 880 ? 0.036 6.690 -43.429 1.00 92.38 880 ALA A C 1
ATOM 6526 O O . ALA A 1 880 ? 1.096 6.532 -44.024 1.00 92.38 880 ALA A O 1
ATOM 6527 N N . LEU A 1 881 ? -0.091 7.576 -42.434 1.00 93.50 881 LEU A N 1
ATOM 6528 C CA . LEU A 1 881 ? 1.021 8.383 -41.923 1.00 93.50 881 LEU A CA 1
ATOM 6529 C C . LEU A 1 881 ? 2.110 7.510 -41.301 1.00 93.50 881 LEU A C 1
ATOM 6531 O O . LEU A 1 881 ? 3.290 7.771 -41.522 1.00 93.50 881 LEU A O 1
ATOM 6535 N N . LEU A 1 882 ? 1.738 6.464 -40.557 1.00 89.00 882 LEU A N 1
ATOM 6536 C CA . LEU A 1 882 ? 2.712 5.506 -40.043 1.00 89.00 882 LEU A CA 1
ATOM 6537 C C . LEU A 1 882 ? 3.405 4.754 -41.185 1.00 89.00 882 LEU A C 1
ATOM 6539 O O . LEU A 1 882 ? 4.627 4.642 -41.173 1.00 89.00 882 LEU A O 1
ATOM 6543 N N . ALA A 1 883 ? 2.653 4.272 -42.175 1.00 88.62 883 ALA A N 1
ATOM 6544 C CA . ALA A 1 883 ? 3.209 3.582 -43.335 1.00 88.62 883 ALA A CA 1
ATOM 6545 C C . ALA A 1 883 ? 4.161 4.490 -44.129 1.00 88.62 883 ALA A C 1
ATOM 6547 O O . ALA A 1 883 ? 5.265 4.069 -44.462 1.00 88.62 883 ALA A O 1
ATOM 6548 N N . ALA A 1 884 ? 3.783 5.751 -44.356 1.00 92.81 884 ALA A N 1
ATOM 6549 C CA . ALA A 1 884 ? 4.632 6.753 -44.994 1.00 92.81 884 ALA A CA 1
ATOM 6550 C C . ALA A 1 884 ? 5.893 7.044 -44.165 1.00 92.81 884 ALA A C 1
ATOM 6552 O O . ALA A 1 884 ? 6.990 7.112 -44.714 1.00 92.81 884 ALA A O 1
ATOM 6553 N N . ALA A 1 885 ? 5.768 7.152 -42.840 1.00 91.00 885 ALA A N 1
ATOM 6554 C CA . ALA A 1 885 ? 6.910 7.336 -41.953 1.00 91.00 885 ALA A CA 1
ATOM 6555 C C . ALA A 1 885 ? 7.873 6.137 -41.992 1.00 91.00 885 ALA A C 1
ATOM 6557 O O . ALA A 1 885 ? 9.087 6.333 -42.045 1.00 91.00 885 ALA A O 1
ATOM 6558 N N . VAL A 1 886 ? 7.352 4.905 -42.025 1.00 85.00 886 VAL A N 1
ATOM 6559 C CA . VAL A 1 886 ? 8.158 3.683 -42.186 1.00 85.00 886 VAL A CA 1
ATOM 6560 C C . VAL A 1 886 ? 8.833 3.660 -43.557 1.00 85.00 886 VAL A C 1
ATOM 6562 O O . VAL A 1 886 ? 10.037 3.433 -43.634 1.00 85.00 886 VAL A O 1
ATOM 6565 N N . ALA A 1 887 ? 8.100 3.975 -44.626 1.00 86.81 887 ALA A N 1
ATOM 6566 C CA . ALA A 1 887 ? 8.637 4.049 -45.984 1.00 86.81 887 ALA A CA 1
ATOM 6567 C C . ALA A 1 887 ? 9.696 5.153 -46.153 1.00 86.81 887 ALA A C 1
ATOM 6569 O O . ALA A 1 887 ? 10.585 5.021 -46.987 1.00 86.81 887 ALA A O 1
ATOM 6570 N N . SER A 1 888 ? 9.643 6.219 -45.347 1.00 90.50 888 SER A N 1
ATOM 6571 C CA . SER A 1 888 ? 10.647 7.289 -45.362 1.00 90.50 888 SER A CA 1
ATOM 6572 C C . SER A 1 888 ? 11.956 6.920 -44.659 1.00 90.50 888 SER A C 1
ATOM 6574 O O . SER A 1 888 ? 12.959 7.600 -44.859 1.00 90.50 888 SER A O 1
ATOM 6576 N N . TYR A 1 889 ? 11.983 5.857 -43.846 1.00 85.62 889 TYR A N 1
ATOM 6577 C CA . TYR A 1 889 ? 13.157 5.505 -43.043 1.00 85.62 889 TYR A CA 1
ATOM 6578 C C . TYR A 1 889 ? 14.427 5.243 -43.872 1.00 85.62 889 TYR A C 1
ATOM 6580 O O . TYR A 1 889 ? 15.454 5.826 -43.523 1.00 85.62 889 TYR A O 1
ATOM 6588 N N . PRO A 1 890 ? 14.395 4.477 -44.985 1.00 84.00 890 PRO A N 1
ATOM 6589 C CA . PRO A 1 890 ? 15.572 4.296 -45.837 1.00 84.00 890 PRO A CA 1
ATOM 6590 C C . PRO A 1 890 ? 16.124 5.606 -46.420 1.00 84.00 890 PRO A C 1
ATOM 6592 O O . PRO A 1 890 ? 17.317 5.693 -46.677 1.00 84.00 890 PRO A O 1
ATOM 6595 N N . LEU A 1 891 ? 15.271 6.622 -46.611 1.00 86.19 891 LEU A N 1
ATOM 6596 C CA . LEU A 1 891 ? 15.662 7.930 -47.150 1.00 86.19 891 LEU A CA 1
ATOM 6597 C C . LEU A 1 891 ? 16.195 8.871 -46.063 1.00 86.19 891 LEU A C 1
ATOM 6599 O O . LEU A 1 891 ? 17.164 9.587 -46.283 1.00 86.19 891 LEU A O 1
ATOM 6603 N N . LEU A 1 892 ? 15.547 8.892 -44.895 1.00 84.62 892 LEU A N 1
ATOM 6604 C CA . LEU A 1 892 ? 15.872 9.823 -43.811 1.00 84.62 892 LEU A CA 1
ATOM 6605 C C . LEU A 1 892 ? 16.956 9.296 -42.864 1.00 84.62 892 LEU A C 1
ATOM 6607 O O . LEU A 1 892 ? 17.490 10.069 -42.071 1.00 84.62 892 LEU A O 1
ATOM 6611 N N . GLY A 1 893 ? 17.215 7.983 -42.856 1.00 82.62 893 GLY A N 1
ATOM 6612 C CA . GLY A 1 893 ? 18.136 7.335 -41.916 1.00 82.62 893 GLY A CA 1
ATOM 6613 C C . GLY A 1 893 ? 17.749 7.509 -40.440 1.00 82.62 893 GLY A C 1
ATOM 6614 O O . GLY A 1 893 ? 18.566 7.276 -39.551 1.00 82.62 893 GLY A O 1
ATOM 6615 N N . SER A 1 894 ? 16.517 7.950 -40.157 1.00 86.06 894 SER A N 1
ATOM 6616 C CA . SER A 1 894 ? 16.088 8.393 -38.832 1.00 86.06 894 SER A CA 1
ATOM 6617 C C . SER A 1 894 ? 14.707 7.841 -38.472 1.00 86.06 894 SER A C 1
ATOM 6619 O O . SER A 1 894 ? 13.749 8.024 -39.227 1.00 86.06 894 SER A O 1
ATOM 6621 N N . PRO A 1 895 ? 14.548 7.212 -37.293 1.00 89.44 895 PRO A N 1
ATOM 6622 C CA . PRO A 1 895 ? 13.260 6.694 -36.832 1.00 89.44 895 PRO A CA 1
ATOM 6623 C C . PRO A 1 895 ? 12.338 7.789 -36.250 1.00 89.44 895 PRO A C 1
ATOM 6625 O O . PRO A 1 895 ? 11.250 7.467 -35.770 1.00 89.44 895 PRO A O 1
ATOM 6628 N N . ILE A 1 896 ? 12.732 9.075 -36.277 1.00 92.69 896 ILE A N 1
ATOM 6629 C CA . ILE A 1 896 ? 11.953 10.191 -35.697 1.00 92.69 896 ILE A CA 1
ATOM 6630 C C . ILE A 1 896 ? 10.557 10.273 -36.319 1.00 92.69 896 ILE A C 1
ATOM 6632 O O . ILE A 1 896 ? 9.574 10.387 -35.587 1.00 92.69 896 ILE A O 1
ATOM 6636 N N . ALA A 1 897 ? 10.457 10.175 -37.649 1.00 91.94 897 ALA A N 1
ATOM 6637 C CA . ALA A 1 897 ? 9.173 10.228 -38.347 1.00 91.94 897 ALA A CA 1
ATOM 6638 C C . ALA A 1 897 ? 8.233 9.108 -37.874 1.00 91.94 897 ALA A C 1
ATOM 6640 O O . ALA A 1 897 ? 7.046 9.346 -37.649 1.00 91.94 897 ALA A O 1
ATOM 6641 N N . ILE A 1 898 ? 8.773 7.904 -37.650 1.00 88.75 898 ILE A N 1
ATOM 6642 C CA . ILE A 1 898 ? 8.000 6.745 -37.194 1.00 88.75 898 ILE A CA 1
ATOM 6643 C C . ILE A 1 898 ? 7.532 6.954 -35.752 1.00 88.75 898 ILE A C 1
ATOM 6645 O O . ILE A 1 898 ? 6.342 6.827 -35.466 1.00 88.75 898 ILE A O 1
ATOM 6649 N N . ALA A 1 899 ? 8.434 7.343 -34.846 1.00 90.19 899 ALA A N 1
ATOM 6650 C CA . ALA A 1 899 ? 8.082 7.629 -33.456 1.00 90.19 899 ALA A CA 1
ATOM 6651 C C . ALA A 1 899 ? 7.037 8.758 -33.340 1.00 90.19 899 ALA A C 1
ATOM 6653 O O . ALA A 1 899 ? 6.100 8.661 -32.543 1.00 90.19 899 ALA A O 1
ATOM 6654 N N . ALA A 1 900 ? 7.153 9.804 -34.166 1.00 92.00 900 ALA A N 1
ATOM 6655 C CA . ALA A 1 900 ? 6.189 10.901 -34.231 1.00 92.00 900 ALA A CA 1
ATOM 6656 C C . ALA A 1 900 ? 4.820 10.427 -34.733 1.00 92.00 900 ALA A C 1
ATOM 6658 O O . ALA A 1 900 ? 3.804 10.738 -34.107 1.00 92.00 900 ALA A O 1
ATOM 6659 N N . ALA A 1 901 ? 4.784 9.643 -35.816 1.00 90.81 901 ALA A N 1
ATOM 6660 C CA . ALA A 1 901 ? 3.552 9.076 -36.359 1.00 90.81 901 ALA A CA 1
ATOM 6661 C C . ALA A 1 901 ? 2.846 8.164 -35.342 1.00 90.81 901 ALA A C 1
ATOM 6663 O O . ALA A 1 901 ? 1.622 8.205 -35.222 1.00 90.81 901 ALA A O 1
ATOM 6664 N N . LEU A 1 902 ? 3.599 7.405 -34.541 1.00 86.62 902 LEU A N 1
ATOM 6665 C CA . LEU A 1 902 ? 3.045 6.567 -33.475 1.00 86.62 902 LEU A CA 1
ATOM 6666 C C . LEU A 1 902 ? 2.477 7.366 -32.313 1.00 86.62 902 LEU A C 1
ATOM 6668 O O . LEU A 1 902 ? 1.357 7.099 -31.884 1.00 86.62 902 LEU A O 1
ATOM 6672 N N . LEU A 1 903 ? 3.221 8.345 -31.796 1.00 90.19 903 LEU A N 1
ATOM 6673 C CA . LEU A 1 903 ? 2.719 9.226 -30.740 1.00 90.19 903 LEU A CA 1
ATOM 6674 C C . LEU A 1 903 ? 1.472 9.974 -31.209 1.00 90.19 903 LEU A C 1
ATOM 6676 O O . LEU A 1 903 ? 0.501 10.095 -30.456 1.00 90.19 903 LEU A O 1
ATOM 6680 N N . PHE A 1 904 ? 1.473 10.412 -32.469 1.00 92.50 904 PHE A N 1
ATOM 6681 C CA . PHE A 1 904 ? 0.300 10.977 -33.109 1.00 92.50 904 PHE A CA 1
ATOM 6682 C C . PHE A 1 904 ? -0.850 9.968 -33.109 1.00 92.50 904 PHE A C 1
ATOM 6684 O O . PHE A 1 904 ? -1.893 10.275 -32.537 1.00 92.50 904 PHE A O 1
ATOM 6691 N N . TRP A 1 905 ? -0.665 8.750 -33.620 1.00 89.69 905 TRP A N 1
ATOM 6692 C CA . TRP A 1 905 ? -1.716 7.729 -33.640 1.00 89.69 905 TRP A CA 1
ATOM 6693 C C . TRP A 1 905 ? -2.254 7.413 -32.235 1.00 89.69 905 TRP A C 1
ATOM 6695 O O . TRP A 1 905 ? -3.465 7.476 -32.009 1.00 89.69 905 TRP A O 1
ATOM 6705 N N . ILE A 1 906 ? -1.383 7.186 -31.247 1.00 88.31 906 ILE A N 1
ATOM 6706 C CA . ILE A 1 906 ? -1.781 6.951 -29.849 1.00 88.31 906 ILE A CA 1
ATOM 6707 C C . ILE A 1 906 ? -2.640 8.111 -29.337 1.00 88.31 906 ILE A C 1
ATOM 6709 O O . ILE A 1 906 ? -3.708 7.873 -28.766 1.00 88.31 906 ILE A O 1
ATOM 6713 N N . SER A 1 907 ? -2.233 9.360 -29.598 1.00 90.50 907 SER A N 1
ATOM 6714 C CA . SER A 1 907 ? -2.968 10.557 -29.162 1.00 90.50 907 SER A CA 1
ATOM 6715 C C . SER A 1 907 ? -4.371 10.684 -29.777 1.00 90.50 907 SER A C 1
ATOM 6717 O O . SER A 1 907 ? -5.244 11.377 -29.240 1.00 90.50 907 SER A O 1
ATOM 6719 N N . ARG A 1 908 ? -4.607 10.002 -30.904 1.00 89.69 908 ARG A N 1
ATOM 6720 C CA . ARG A 1 908 ? -5.876 9.987 -31.643 1.00 89.69 908 ARG A CA 1
ATOM 6721 C C . ARG A 1 908 ? -6.834 8.904 -31.159 1.00 89.69 908 ARG A C 1
ATOM 6723 O O . ARG A 1 908 ? -8.041 9.026 -31.384 1.00 89.69 908 ARG A O 1
ATOM 6730 N N . THR A 1 909 ? -6.341 7.902 -30.430 1.00 85.69 909 THR A N 1
ATOM 6731 C CA . THR A 1 909 ? -7.184 6.826 -29.895 1.00 85.69 909 THR A CA 1
ATOM 6732 C C . THR A 1 909 ? -8.271 7.358 -28.949 1.00 85.69 909 THR A C 1
ATOM 6734 O O . THR A 1 909 ? -8.119 8.368 -28.253 1.00 85.69 909 THR A O 1
ATOM 6737 N N . ALA A 1 910 ? -9.420 6.679 -28.932 1.00 81.94 910 ALA A N 1
ATOM 6738 C CA . ALA A 1 910 ? -10.531 6.970 -28.025 1.00 81.94 910 ALA A CA 1
ATOM 6739 C C . ALA A 1 910 ? -10.095 6.934 -26.551 1.00 81.94 910 ALA A C 1
ATOM 6741 O O . ALA A 1 910 ? -10.353 7.877 -25.799 1.00 81.94 910 ALA A O 1
ATOM 6742 N N . SER A 1 911 ? -9.382 5.878 -26.159 1.00 82.75 911 SER A N 1
ATOM 6743 C CA . SER A 1 911 ? -8.923 5.669 -24.786 1.00 82.75 911 SER A CA 1
ATOM 6744 C C . SER A 1 911 ? -7.948 6.759 -24.336 1.00 82.75 911 SER A C 1
ATOM 6746 O O . SER A 1 911 ? -8.106 7.278 -23.232 1.00 82.75 911 SER A O 1
ATOM 6748 N N . PHE A 1 912 ? -7.016 7.193 -25.197 1.00 88.38 912 PHE A N 1
ATOM 6749 C CA . PHE A 1 912 ? -6.139 8.328 -24.891 1.00 88.38 912 PHE A CA 1
ATOM 6750 C C . PHE A 1 912 ? -6.924 9.616 -24.670 1.00 88.38 912 PHE A C 1
ATOM 6752 O O . PHE A 1 912 ? -6.715 10.292 -23.669 1.00 88.38 912 PHE A O 1
ATOM 6759 N N . ARG A 1 913 ? -7.867 9.955 -25.554 1.00 88.25 913 ARG A N 1
ATOM 6760 C CA . ARG A 1 913 ? -8.670 11.185 -25.421 1.00 88.25 913 ARG A CA 1
ATOM 6761 C C . ARG A 1 913 ? -9.554 11.177 -24.175 1.00 88.25 913 ARG A C 1
ATOM 6763 O O . ARG A 1 913 ? -9.687 12.204 -23.508 1.00 88.25 913 ARG A O 1
ATOM 6770 N N . THR A 1 914 ? -10.122 10.025 -23.841 1.00 84.69 914 THR A N 1
ATOM 6771 C CA . THR A 1 914 ? -10.946 9.828 -22.637 1.00 84.69 914 THR A CA 1
ATOM 6772 C C . THR A 1 914 ? -10.103 9.996 -21.370 1.00 84.69 914 THR A C 1
ATOM 6774 O O . THR A 1 914 ? -10.491 10.696 -20.434 1.00 84.69 914 THR A O 1
ATOM 6777 N N . LEU A 1 915 ? -8.891 9.437 -21.367 1.00 87.25 915 LEU A N 1
ATOM 6778 C CA . LEU A 1 915 ? -7.941 9.610 -20.275 1.00 87.25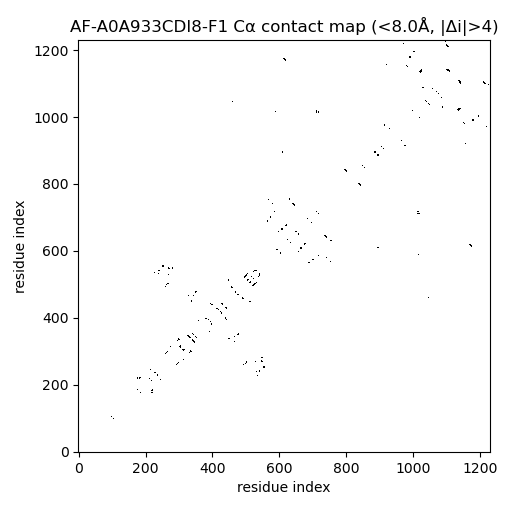 915 LEU A CA 1
ATOM 6779 C C . LEU A 1 915 ? -7.443 11.057 -20.160 1.00 87.25 915 LEU A C 1
ATOM 6781 O O . LEU A 1 915 ? -7.449 11.633 -19.075 1.00 87.25 915 LEU A O 1
ATOM 6785 N N . TRP A 1 916 ? -7.058 11.663 -21.283 1.00 90.69 916 TRP A N 1
ATOM 6786 C CA . TRP A 1 916 ? -6.535 13.027 -21.357 1.00 90.69 916 TRP A CA 1
ATOM 6787 C C . TRP A 1 916 ? -7.566 14.078 -20.934 1.00 90.69 916 TRP A C 1
ATOM 6789 O O . TRP A 1 916 ? -7.222 15.084 -20.315 1.00 90.69 916 TRP A O 1
ATOM 6799 N N . SER A 1 917 ? -8.842 13.844 -21.250 1.00 86.06 917 SER A N 1
ATOM 6800 C CA . SER A 1 917 ? -9.956 14.701 -20.830 1.00 86.06 917 SER A CA 1
ATOM 6801 C C . SER A 1 917 ? -10.392 14.481 -19.378 1.00 86.06 917 SER A C 1
ATOM 6803 O O . SER A 1 917 ? -11.158 15.293 -18.856 1.00 86.06 917 SER A O 1
ATOM 6805 N N . GLY A 1 918 ? -9.897 13.430 -18.714 1.00 86.06 918 GLY A N 1
ATOM 6806 C CA . GLY A 1 918 ? -10.211 13.145 -17.317 1.00 86.06 918 GLY A CA 1
ATOM 6807 C C . GLY A 1 918 ? -11.500 12.378 -17.085 1.00 86.06 918 GLY A C 1
ATOM 6808 O O . GLY A 1 918 ? -12.053 12.469 -15.997 1.00 86.06 918 GLY A O 1
ATOM 6809 N N . GLN A 1 919 ? -12.024 11.669 -18.080 1.00 83.88 919 GLN A N 1
ATOM 6810 C CA . GLN A 1 919 ? -13.302 10.962 -17.949 1.00 83.88 919 GLN A CA 1
ATOM 6811 C C . GLN A 1 919 ? -13.151 9.583 -17.294 1.00 83.88 919 GLN A C 1
ATOM 6813 O O . GLN A 1 919 ? -14.046 9.146 -16.579 1.00 83.88 919 GLN A O 1
ATOM 6818 N N . ASN A 1 920 ? -11.988 8.944 -17.451 1.00 81.62 920 ASN A N 1
ATOM 6819 C CA . ASN A 1 920 ? -11.655 7.653 -16.826 1.00 81.62 920 ASN A CA 1
ATOM 6820 C C . ASN A 1 920 ? -11.184 7.778 -15.369 1.00 81.62 920 ASN A C 1
ATOM 6822 O O . ASN A 1 920 ? -10.525 6.881 -14.843 1.00 81.62 920 ASN A O 1
ATOM 6826 N N . ARG A 1 921 ? -11.452 8.905 -14.710 1.00 88.94 921 ARG A N 1
ATOM 6827 C CA . ARG A 1 921 ? -10.968 9.178 -13.356 1.00 88.94 921 ARG A CA 1
ATOM 6828 C C . ARG A 1 921 ? -12.100 9.037 -12.341 1.00 88.94 921 ARG A C 1
ATOM 6830 O O . ARG A 1 921 ? -13.275 9.176 -12.679 1.00 88.94 921 ARG A O 1
ATOM 6837 N N . ARG A 1 922 ? -11.754 8.829 -11.075 1.00 86.44 922 ARG A N 1
ATOM 6838 C CA . ARG A 1 922 ? -12.718 8.934 -9.973 1.00 86.44 922 ARG A CA 1
ATOM 6839 C C . ARG A 1 922 ? -12.884 10.414 -9.578 1.00 86.44 922 ARG A C 1
ATOM 6841 O O . ARG A 1 922 ? -11.867 11.077 -9.386 1.00 86.44 922 ARG A O 1
ATOM 6848 N N . PRO A 1 923 ? -14.111 10.959 -9.466 1.00 88.69 923 PRO A N 1
ATOM 6849 C CA . PRO A 1 923 ? -14.334 12.264 -8.846 1.00 88.69 923 PRO A CA 1
ATOM 6850 C C . PRO A 1 923 ? -13.803 12.272 -7.418 1.00 88.69 923 PRO A C 1
ATOM 6852 O O . PRO A 1 923 ? -14.208 11.429 -6.614 1.00 88.69 923 PRO A O 1
ATOM 6855 N N . SER A 1 924 ? -12.879 13.182 -7.111 1.00 88.44 924 SER A N 1
ATOM 6856 C CA . SER A 1 924 ? -12.432 13.378 -5.734 1.00 88.44 924 SER A CA 1
ATOM 6857 C C . SER A 1 924 ? -13.506 14.131 -4.934 1.00 88.44 924 SER A C 1
ATOM 6859 O O . SER A 1 924 ? -14.302 14.867 -5.528 1.00 88.44 924 SER A O 1
ATOM 6861 N N . PRO A 1 925 ? -13.544 13.993 -3.594 1.00 89.69 925 PRO A N 1
ATOM 6862 C CA . PRO A 1 925 ? -14.468 14.760 -2.755 1.00 89.69 925 PRO A CA 1
ATOM 6863 C C . PRO A 1 925 ? -14.373 16.272 -3.000 1.00 89.69 925 PRO A C 1
ATOM 6865 O O . PRO A 1 925 ? -15.387 16.958 -3.071 1.00 89.69 925 PRO A O 1
ATOM 6868 N N . GLU A 1 926 ? -13.159 16.778 -3.229 1.00 90.19 926 GLU A N 1
ATOM 6869 C CA . GLU A 1 926 ? -12.910 18.187 -3.545 1.00 90.19 926 GLU A CA 1
ATOM 6870 C C . GLU A 1 926 ? -13.518 18.597 -4.891 1.00 90.19 926 GLU A C 1
ATOM 6872 O O . GLU A 1 926 ? -14.074 19.682 -5.012 1.00 90.19 926 GLU A O 1
ATOM 6877 N N . GLU A 1 927 ? -13.464 17.744 -5.914 1.00 91.56 927 GLU A N 1
ATOM 6878 C CA . GLU A 1 927 ? -14.096 18.050 -7.201 1.00 91.56 927 GLU A CA 1
ATOM 6879 C C . GLU A 1 927 ? -15.616 18.033 -7.119 1.00 91.56 927 GLU A C 1
ATOM 6881 O O . GLU A 1 927 ? -16.254 18.878 -7.740 1.00 91.56 927 GLU A O 1
ATOM 6886 N N . LEU A 1 928 ? -16.190 17.108 -6.345 1.00 93.44 928 LEU A N 1
ATOM 6887 C CA . LEU A 1 928 ? -17.627 17.094 -6.074 1.00 93.44 928 LEU A CA 1
ATOM 6888 C C . LEU A 1 928 ? -18.050 18.361 -5.319 1.00 93.44 928 LEU A C 1
ATOM 6890 O O . LEU A 1 928 ? -19.076 18.950 -5.652 1.00 93.44 928 LEU A O 1
ATOM 6894 N N . ALA A 1 929 ? -17.230 18.835 -4.376 1.00 92.62 929 ALA A N 1
ATOM 6895 C CA . ALA A 1 929 ? -17.452 20.103 -3.686 1.00 92.62 929 ALA A CA 1
ATOM 6896 C C . ALA A 1 929 ? -17.349 21.312 -4.636 1.00 92.62 929 ALA A C 1
ATOM 6898 O O . ALA A 1 929 ? -18.193 22.206 -4.585 1.00 92.62 929 ALA A O 1
ATOM 6899 N N . LEU A 1 930 ? -16.366 21.335 -5.546 1.00 94.44 930 LEU A N 1
ATOM 6900 C CA . LEU A 1 930 ? -16.240 22.378 -6.573 1.00 94.44 930 LEU A CA 1
ATOM 6901 C C . LEU A 1 930 ? -17.438 22.380 -7.531 1.00 94.44 930 LEU A C 1
ATOM 6903 O O . LEU A 1 930 ? -17.974 23.442 -7.837 1.00 94.44 930 LEU A O 1
ATOM 6907 N N . GLU A 1 931 ? -17.879 21.208 -7.995 1.00 94.31 931 GLU A N 1
ATOM 6908 C CA . GLU A 1 931 ? -19.071 21.076 -8.840 1.00 94.31 931 GLU A CA 1
ATOM 6909 C C . GLU A 1 931 ? -20.338 21.516 -8.094 1.00 94.31 931 GLU A C 1
ATOM 6911 O O . GLU A 1 931 ? -21.161 22.226 -8.672 1.00 94.31 931 GLU A O 1
ATOM 6916 N N . GLY A 1 932 ? -20.463 21.175 -6.808 1.00 95.19 932 GLY A N 1
ATOM 6917 C CA . GLY A 1 932 ? -21.537 21.648 -5.935 1.00 95.19 932 GLY A CA 1
ATOM 6918 C C . GLY A 1 932 ? -21.559 23.172 -5.797 1.00 95.19 932 GLY A C 1
ATOM 6919 O O . GLY A 1 932 ? -22.610 23.781 -5.985 1.00 95.19 932 GLY A O 1
ATOM 6920 N N . ARG A 1 933 ? -20.399 23.803 -5.568 1.00 95.88 933 ARG A N 1
ATOM 6921 C CA . ARG A 1 933 ? -20.265 25.270 -5.495 1.00 95.88 933 ARG A CA 1
ATOM 6922 C C . ARG A 1 933 ? -20.610 25.958 -6.811 1.00 95.88 933 ARG A C 1
ATOM 6924 O O . ARG A 1 933 ? -21.329 26.948 -6.801 1.00 95.88 933 ARG A O 1
ATOM 6931 N N . ILE A 1 934 ? -20.150 25.419 -7.942 1.00 96.69 934 ILE A N 1
ATOM 6932 C CA . ILE A 1 934 ? -20.482 25.966 -9.267 1.00 96.69 934 ILE A CA 1
ATOM 6933 C C . ILE A 1 934 ? -21.997 25.939 -9.489 1.00 96.69 934 ILE A C 1
ATOM 6935 O O . ILE A 1 934 ? -22.560 26.953 -9.898 1.00 96.69 934 ILE A O 1
ATOM 6939 N N . ARG A 1 935 ? -22.655 24.812 -9.181 1.00 95.75 935 ARG A N 1
ATOM 6940 C CA . ARG A 1 935 ? -24.116 24.678 -9.299 1.00 95.75 935 ARG A CA 1
ATOM 6941 C C . ARG A 1 935 ? -24.858 25.620 -8.355 1.00 95.75 935 ARG A C 1
ATOM 6943 O O . ARG A 1 935 ? -25.828 26.237 -8.775 1.00 95.75 935 ARG A O 1
ATOM 6950 N N . ALA A 1 936 ? -24.396 25.764 -7.112 1.00 95.38 936 ALA A N 1
ATOM 6951 C CA . ALA A 1 936 ? -24.982 26.697 -6.150 1.00 95.38 936 ALA A CA 1
ATOM 6952 C C . ALA A 1 936 ? -24.888 28.149 -6.648 1.00 95.38 936 ALA A C 1
ATOM 6954 O O . ALA A 1 936 ? -25.880 28.872 -6.639 1.00 95.38 936 ALA A O 1
ATOM 6955 N N . ASN A 1 937 ? -23.728 28.545 -7.175 1.00 96.44 937 ASN A N 1
ATOM 6956 C CA . ASN A 1 937 ? -23.517 29.864 -7.762 1.00 96.44 937 ASN A CA 1
ATOM 6957 C C . ASN A 1 937 ? -24.352 30.081 -9.035 1.00 96.44 937 ASN A C 1
ATOM 6959 O O . ASN A 1 937 ? -24.807 31.192 -9.284 1.00 96.44 937 ASN A O 1
ATOM 6963 N N . GLU A 1 938 ? -24.552 29.052 -9.863 1.00 95.00 938 GLU A N 1
ATOM 6964 C CA . GLU A 1 938 ? -25.433 29.121 -11.040 1.00 95.00 938 GLU A CA 1
ATOM 6965 C C . GLU A 1 938 ? -26.897 29.308 -10.637 1.00 95.00 938 GLU A C 1
ATOM 6967 O O . GLU A 1 938 ? -27.538 30.229 -11.139 1.00 95.00 938 GLU A O 1
ATOM 6972 N N . ALA A 1 939 ? -27.386 28.525 -9.674 1.00 94.38 939 ALA A N 1
ATOM 6973 C CA . ALA A 1 939 ? -28.739 28.661 -9.143 1.00 94.38 939 ALA A CA 1
ATOM 6974 C C . ALA A 1 939 ? -28.968 30.040 -8.502 1.00 94.38 939 ALA A C 1
ATOM 6976 O O . ALA A 1 939 ? -30.012 30.656 -8.702 1.00 94.38 939 ALA A O 1
ATOM 6977 N N . GLU A 1 940 ? -27.980 30.565 -7.774 1.00 93.81 940 GLU A N 1
ATOM 6978 C CA . GLU A 1 940 ? -28.052 31.909 -7.198 1.00 93.81 940 GLU A CA 1
ATOM 6979 C C . GLU A 1 940 ? -28.067 32.994 -8.280 1.00 93.81 940 GLU A C 1
ATOM 6981 O O . GLU A 1 940 ? -28.834 33.950 -8.196 1.00 93.81 940 GLU A O 1
ATOM 6986 N N . ARG A 1 941 ? -27.279 32.837 -9.350 1.00 93.88 941 ARG A N 1
ATOM 6987 C CA . ARG A 1 941 ? -27.323 33.760 -10.493 1.00 93.88 941 ARG A CA 1
ATOM 6988 C C . ARG A 1 941 ? -28.672 33.732 -11.204 1.00 93.88 941 ARG A C 1
ATOM 6990 O O . ARG A 1 941 ? -29.142 34.791 -11.607 1.00 93.88 941 ARG A O 1
ATOM 6997 N N . GLU A 1 942 ? -29.291 32.564 -11.351 1.00 92.69 942 GLU A N 1
ATOM 6998 C CA . GLU A 1 942 ? -30.640 32.433 -11.916 1.00 92.69 942 GLU A CA 1
ATOM 6999 C C . GLU A 1 942 ? -31.691 33.099 -11.016 1.00 92.69 942 GLU A C 1
ATOM 7001 O O . GLU A 1 942 ? -32.528 33.857 -11.509 1.00 92.69 942 GLU A O 1
ATOM 7006 N N . ARG A 1 943 ? -31.592 32.924 -9.691 1.00 91.88 943 ARG A N 1
ATOM 7007 C CA . ARG A 1 943 ? -32.442 33.629 -8.715 1.00 91.88 943 ARG A CA 1
ATOM 7008 C C . ARG A 1 943 ? -32.288 35.144 -8.815 1.00 91.88 943 ARG A C 1
ATOM 7010 O O . ARG A 1 943 ? -33.292 35.842 -8.943 1.00 91.88 943 ARG A O 1
ATOM 7017 N N . LEU A 1 944 ? -31.053 35.646 -8.840 1.00 89.56 944 LEU A N 1
ATOM 7018 C CA . LEU A 1 944 ? -30.743 37.072 -9.003 1.00 89.56 944 LEU A CA 1
ATOM 7019 C C . LEU A 1 944 ? -31.178 37.630 -10.362 1.00 89.56 944 LEU A C 1
ATOM 7021 O O . LEU A 1 944 ? -31.460 38.815 -10.460 1.00 89.56 944 LEU A O 1
ATOM 7025 N N . ALA A 1 945 ? -31.229 36.803 -11.408 1.00 87.81 945 ALA A N 1
ATOM 7026 C CA . ALA A 1 945 ? -31.770 37.209 -12.702 1.00 87.81 945 ALA A CA 1
ATOM 7027 C C . ALA A 1 945 ? -33.309 37.290 -12.688 1.00 87.81 945 ALA A C 1
ATOM 7029 O O . ALA A 1 945 ? -33.886 38.070 -13.445 1.00 87.81 945 ALA A O 1
ATOM 7030 N N . SER A 1 946 ? -33.970 36.498 -11.835 1.00 88.94 946 SER A N 1
ATOM 7031 C CA . SER A 1 946 ? -35.434 36.471 -11.700 1.00 88.94 946 SER A CA 1
ATOM 7032 C C . SER A 1 946 ? -35.997 37.537 -10.746 1.00 88.94 946 SER A C 1
ATOM 7034 O O . SER A 1 946 ? -37.088 38.054 -10.984 1.00 88.94 946 SER A O 1
ATOM 7036 N N . GLY A 1 947 ? -35.258 37.910 -9.695 1.00 78.31 947 GLY A N 1
ATOM 7037 C CA . GLY A 1 947 ? -35.606 39.004 -8.785 1.00 78.31 947 GLY A CA 1
ATOM 7038 C C . GLY A 1 947 ? -34.948 40.309 -9.230 1.00 78.31 947 GLY A C 1
ATOM 7039 O O . GLY A 1 947 ? -33.758 40.324 -9.506 1.00 78.31 947 GLY A O 1
ATOM 7040 N N . LYS A 1 948 ? -35.684 41.426 -9.281 1.00 60.66 948 LYS A N 1
ATOM 7041 C CA . LYS A 1 948 ? -35.167 42.741 -9.722 1.00 60.66 948 LYS A CA 1
ATOM 7042 C C . LYS A 1 948 ? -34.754 43.719 -8.585 1.00 60.66 948 LYS A C 1
ATOM 7044 O O . LYS A 1 948 ? -35.156 44.878 -8.663 1.00 60.66 948 LYS A O 1
ATOM 7049 N N . PRO A 1 949 ? -34.005 43.364 -7.520 1.00 60.22 949 PRO A N 1
ATOM 7050 C CA . PRO A 1 949 ? -33.500 44.371 -6.584 1.00 60.22 949 PRO A CA 1
ATOM 7051 C C . PRO A 1 949 ? -32.197 45.014 -7.093 1.00 60.22 949 PRO A C 1
ATOM 7053 O O . PRO A 1 949 ? -31.377 44.354 -7.727 1.00 60.22 949 PRO A O 1
ATOM 7056 N N . GLY A 1 950 ? -31.975 46.301 -6.808 1.00 68.94 950 GLY A N 1
ATOM 7057 C CA . GLY A 1 950 ? -30.730 47.006 -7.156 1.00 68.94 950 GLY A CA 1
ATOM 7058 C C . GLY A 1 950 ? -29.480 46.316 -6.580 1.00 68.94 950 GLY A C 1
ATOM 7059 O O . GLY A 1 950 ? -29.499 45.854 -5.445 1.00 68.94 950 GLY A O 1
ATOM 7060 N N . GLY A 1 951 ? -28.403 46.214 -7.374 1.00 81.56 951 GLY A N 1
ATOM 7061 C CA . GLY A 1 951 ? -27.137 45.552 -6.995 1.00 81.56 951 GLY A CA 1
ATOM 7062 C C . GLY A 1 951 ? -26.949 44.113 -7.511 1.00 81.56 951 GLY A C 1
ATOM 7063 O O . GLY A 1 951 ? -25.857 43.550 -7.406 1.00 81.56 951 GLY A O 1
ATOM 7064 N N . TRP A 1 952 ? -27.968 43.511 -8.138 1.00 85.31 952 TRP A N 1
ATOM 7065 C CA . TRP A 1 952 ? -27.904 42.127 -8.639 1.00 85.31 952 TRP A CA 1
ATOM 7066 C C . TRP A 1 952 ? -26.833 41.897 -9.723 1.00 85.31 952 TRP A C 1
ATOM 7068 O O . TRP A 1 952 ? -26.258 40.810 -9.803 1.00 85.31 952 TRP A O 1
ATOM 7078 N N . GLN A 1 953 ? -26.536 42.912 -10.544 1.00 90.25 953 GLN A N 1
ATOM 7079 C CA . GLN A 1 953 ? -25.555 42.816 -11.633 1.00 90.25 953 GLN A CA 1
ATOM 7080 C C . GLN A 1 953 ? -24.133 42.617 -11.105 1.00 90.25 953 GLN A C 1
ATOM 7082 O O . GLN A 1 953 ? -23.418 41.744 -11.595 1.00 90.25 953 GLN A O 1
ATOM 7087 N N . GLU A 1 954 ? -23.746 43.374 -10.075 1.00 92.00 954 GLU A N 1
ATOM 7088 C CA . GLU A 1 954 ? -22.420 43.282 -9.463 1.00 92.00 954 GLU A CA 1
ATOM 7089 C C . GLU A 1 954 ? -22.225 41.916 -8.798 1.00 92.00 954 GLU A C 1
ATOM 7091 O O . GLU A 1 954 ? -21.231 41.229 -9.049 1.00 92.00 954 GLU A O 1
ATOM 7096 N N . ARG A 1 955 ? -23.230 41.443 -8.049 1.00 93.25 955 ARG A N 1
ATOM 7097 C CA . ARG A 1 955 ? -23.189 40.107 -7.441 1.00 93.25 955 ARG A CA 1
ATOM 7098 C C . ARG A 1 955 ? -23.191 38.987 -8.485 1.00 93.25 955 ARG A C 1
ATOM 7100 O O . ARG A 1 955 ? -22.434 38.027 -8.348 1.00 93.25 955 ARG A O 1
ATOM 7107 N N . SER A 1 956 ? -23.978 39.105 -9.554 1.00 91.12 956 SER A N 1
ATOM 7108 C CA . SER A 1 956 ? -23.981 38.125 -10.650 1.00 91.12 956 SER A CA 1
ATOM 7109 C C . SER A 1 956 ? -22.642 38.088 -11.394 1.00 91.12 956 SER A C 1
ATOM 7111 O O . SER A 1 956 ? -22.175 37.003 -11.756 1.00 91.12 956 SER A O 1
ATOM 7113 N N . ALA A 1 957 ? -21.992 39.242 -11.581 1.00 93.44 957 ALA A N 1
ATOM 7114 C CA . ALA A 1 957 ? -20.653 39.338 -12.156 1.00 93.44 957 ALA A CA 1
ATOM 7115 C C . ALA A 1 957 ? -19.592 38.709 -11.236 1.00 93.44 957 ALA A C 1
ATOM 7117 O O . ALA A 1 957 ? -18.757 37.937 -11.712 1.00 93.44 957 ALA A O 1
ATOM 7118 N N . ALA A 1 958 ? -19.669 38.950 -9.923 1.00 95.25 958 ALA A N 1
ATOM 7119 C CA . ALA A 1 958 ? -18.785 38.329 -8.937 1.00 95.25 958 ALA A CA 1
ATOM 7120 C C . ALA A 1 958 ? -18.926 36.795 -8.923 1.00 95.25 958 ALA A C 1
ATOM 7122 O O . ALA A 1 958 ? -17.924 36.085 -9.034 1.00 95.25 958 ALA A O 1
ATOM 7123 N N . LEU A 1 959 ? -20.158 36.270 -8.901 1.00 95.31 959 LEU A N 1
ATOM 7124 C CA . LEU A 1 959 ? -20.428 34.826 -8.983 1.00 95.31 959 LEU A CA 1
ATOM 7125 C C . LEU A 1 959 ? -19.953 34.225 -10.316 1.00 95.31 959 LEU A C 1
ATOM 7127 O O . LEU A 1 959 ? -19.473 33.091 -10.357 1.00 95.31 959 LEU A O 1
ATOM 7131 N N . ALA A 1 960 ? -20.047 34.971 -11.423 1.00 94.44 960 ALA A N 1
ATOM 7132 C CA . ALA A 1 960 ? -19.513 34.541 -12.715 1.00 94.44 960 ALA A CA 1
ATOM 7133 C C . ALA A 1 960 ? -17.978 34.460 -12.709 1.00 94.44 960 ALA A C 1
ATOM 7135 O O . ALA A 1 960 ? -17.415 33.487 -13.222 1.00 94.44 960 ALA A O 1
ATOM 7136 N N . ALA A 1 961 ? -17.302 35.446 -12.112 1.00 95.50 961 ALA A N 1
ATOM 7137 C CA . ALA A 1 961 ? -15.850 35.460 -11.958 1.00 95.50 961 ALA A CA 1
ATOM 7138 C C . ALA A 1 961 ? -15.367 34.326 -11.036 1.00 95.50 961 ALA A C 1
ATOM 7140 O O . ALA A 1 961 ? -14.406 33.622 -11.373 1.00 95.50 961 ALA A O 1
ATOM 7141 N N . GLU A 1 962 ? -16.074 34.081 -9.929 1.00 96.56 962 GLU A N 1
ATOM 7142 C CA . GLU A 1 962 ? -15.820 32.944 -9.042 1.00 96.56 962 GLU A CA 1
ATOM 7143 C C . GLU A 1 962 ? -16.007 31.620 -9.793 1.00 96.56 962 GLU A C 1
ATOM 7145 O O . GLU A 1 962 ? -15.089 30.800 -9.824 1.00 96.56 962 GLU A O 1
ATOM 7150 N N . ASN A 1 963 ? -17.125 31.433 -10.503 1.00 96.31 963 ASN A N 1
ATOM 7151 C CA . ASN A 1 963 ? -17.363 30.232 -11.307 1.00 96.31 963 ASN A CA 1
ATOM 7152 C C . ASN A 1 963 ? -16.309 30.038 -12.398 1.00 96.31 963 ASN A C 1
ATOM 7154 O O . ASN A 1 963 ? -15.921 28.904 -12.677 1.00 96.31 963 ASN A O 1
ATOM 7158 N N . ALA A 1 964 ? -15.793 31.109 -13.003 1.00 95.50 964 ALA A N 1
ATOM 7159 C CA . ALA A 1 964 ? -14.682 31.017 -13.945 1.00 95.50 964 ALA A CA 1
ATOM 7160 C C . ALA A 1 964 ? -13.382 30.544 -13.266 1.00 95.50 964 ALA A C 1
ATOM 7162 O O . ALA A 1 964 ? -12.596 29.819 -13.881 1.00 95.50 964 ALA A O 1
ATOM 7163 N N . SER A 1 965 ? -13.138 30.918 -12.007 1.00 95.12 965 SER A N 1
ATOM 7164 C CA . SER A 1 965 ? -12.031 30.388 -11.197 1.00 95.12 965 SER A CA 1
ATOM 7165 C C . SER A 1 965 ? -12.246 28.912 -10.836 1.00 95.12 965 SER A C 1
ATOM 7167 O O . SER A 1 965 ? -11.409 28.070 -11.168 1.00 95.12 965 SER A O 1
ATOM 7169 N N . LEU A 1 966 ? -13.414 28.568 -10.282 1.00 94.81 966 LEU A N 1
ATOM 7170 C CA . LEU A 1 966 ? -13.774 27.200 -9.890 1.00 94.81 966 LEU A CA 1
ATOM 7171 C C . LEU A 1 966 ? -13.746 26.239 -11.087 1.00 94.81 966 LEU A C 1
ATOM 7173 O O . LEU A 1 966 ? -13.220 25.133 -10.988 1.00 94.81 966 LEU A O 1
ATOM 7177 N N . ARG A 1 967 ? -14.236 26.663 -12.260 1.00 94.38 967 ARG A N 1
ATOM 7178 C CA . ARG A 1 967 ? -14.172 25.871 -13.503 1.00 94.38 967 ARG A CA 1
ATOM 7179 C C . ARG A 1 967 ? -12.740 25.692 -14.005 1.00 94.38 967 ARG A C 1
ATOM 7181 O O . ARG A 1 967 ? -12.430 24.634 -14.556 1.00 94.38 967 ARG A O 1
ATOM 7188 N N . ARG A 1 968 ? -11.856 26.683 -13.823 1.00 93.50 968 ARG A N 1
ATOM 7189 C CA . ARG A 1 968 ? -10.421 26.545 -14.134 1.00 93.50 968 ARG A CA 1
ATOM 7190 C C . ARG A 1 968 ? -9.761 25.520 -13.216 1.00 93.50 968 ARG A C 1
ATOM 7192 O O . ARG A 1 968 ? -9.045 24.654 -13.721 1.00 93.50 968 ARG A O 1
ATOM 7199 N N . GLU A 1 969 ? -10.045 25.567 -11.916 1.00 92.75 969 GLU A N 1
ATOM 7200 C CA . GLU A 1 969 ? -9.538 24.589 -10.947 1.00 92.75 969 GLU A CA 1
ATOM 7201 C C . GLU A 1 969 ? -10.071 23.180 -11.241 1.00 92.75 969 GLU A C 1
ATOM 7203 O O . GLU A 1 969 ? -9.294 22.235 -11.394 1.00 92.75 969 GLU A O 1
ATOM 7208 N N . LEU A 1 970 ? -11.383 23.042 -11.435 1.00 93.44 970 LEU A N 1
ATOM 7209 C CA . LEU A 1 970 ? -12.021 21.784 -11.815 1.00 93.44 970 LEU A CA 1
ATOM 7210 C C . LEU A 1 970 ? -11.454 21.240 -13.134 1.00 93.44 970 LEU A C 1
ATOM 7212 O O . LEU A 1 970 ? -11.222 20.042 -13.264 1.00 93.44 970 LEU A O 1
ATOM 7216 N N . GLY A 1 971 ? -11.187 22.105 -14.116 1.00 92.44 971 GLY A N 1
ATOM 7217 C CA . GLY A 1 971 ? -10.559 21.734 -15.385 1.00 92.44 971 GLY A CA 1
ATOM 7218 C C . GLY A 1 971 ? -9.090 21.316 -15.250 1.00 92.44 971 GLY A C 1
ATOM 7219 O O . GLY A 1 971 ? -8.612 20.482 -16.025 1.00 92.44 971 GLY A O 1
ATOM 7220 N N . ALA A 1 972 ? -8.355 21.872 -14.284 1.00 90.75 972 ALA A N 1
ATOM 7221 C CA . ALA A 1 972 ? -7.004 21.428 -13.943 1.00 90.75 972 ALA A CA 1
ATOM 7222 C C . ALA A 1 972 ? -7.037 20.043 -13.283 1.00 90.75 972 ALA A C 1
ATOM 7224 O O . ALA A 1 972 ? -6.297 19.154 -13.702 1.00 90.75 972 ALA A O 1
ATOM 7225 N N . ARG A 1 973 ? -7.961 19.831 -12.340 1.00 92.19 973 ARG A N 1
ATOM 7226 C CA . ARG A 1 973 ? -8.172 18.537 -11.677 1.00 92.19 973 ARG A CA 1
ATOM 7227 C C . ARG A 1 973 ? -8.647 17.466 -12.661 1.00 92.19 973 ARG A C 1
ATOM 7229 O O . ARG A 1 973 ? -8.068 16.389 -12.714 1.00 92.19 973 ARG A O 1
ATOM 7236 N N . LYS A 1 974 ? -9.560 17.795 -13.580 1.00 91.31 974 LYS A N 1
ATOM 7237 C CA . LYS A 1 974 ? -9.971 16.886 -14.666 1.00 91.31 974 LYS A CA 1
ATOM 7238 C C . LYS A 1 974 ? -8.786 16.401 -15.503 1.00 91.31 974 LYS A C 1
ATOM 7240 O O . LYS A 1 974 ? -8.685 15.216 -15.790 1.00 91.31 974 LYS A O 1
ATOM 7245 N N . ARG A 1 975 ? -7.827 17.271 -15.819 1.00 92.44 975 ARG A N 1
ATOM 7246 C CA . ARG A 1 975 ? -6.652 16.915 -16.635 1.00 92.44 975 ARG A CA 1
ATOM 7247 C C . ARG A 1 975 ? -5.503 16.269 -15.852 1.00 92.44 975 ARG A C 1
ATOM 7249 O O . ARG A 1 975 ? -4.457 16.012 -16.446 1.00 92.44 975 ARG A O 1
ATOM 7256 N N . MET A 1 976 ? -5.676 15.977 -14.561 1.00 92.88 976 MET A N 1
ATOM 7257 C CA . MET A 1 976 ? -4.582 15.501 -13.711 1.00 92.88 976 MET A CA 1
ATOM 7258 C C . MET A 1 976 ? -3.965 14.176 -14.187 1.00 92.88 976 MET A C 1
ATOM 7260 O O . MET A 1 976 ? -2.744 14.043 -14.192 1.00 92.88 976 MET A O 1
ATOM 7264 N N . LEU A 1 977 ? -4.780 13.223 -14.663 1.00 92.31 977 LEU A N 1
ATOM 7265 C CA . LEU A 1 977 ? -4.284 11.938 -15.176 1.00 92.31 977 LEU A CA 1
ATOM 7266 C C . LEU A 1 977 ? -3.476 12.115 -16.465 1.00 92.31 977 LEU A C 1
ATOM 7268 O O . LEU A 1 977 ? -2.422 11.502 -16.624 1.00 92.31 977 LEU A O 1
ATOM 7272 N N . GLY A 1 978 ? -3.940 12.991 -17.363 1.00 94.00 978 GLY A N 1
ATOM 7273 C CA . GLY A 1 978 ? -3.210 13.350 -18.578 1.00 94.00 978 GLY A CA 1
ATOM 7274 C C . GLY A 1 978 ? -1.868 14.014 -18.264 1.00 94.00 978 GLY A C 1
ATOM 7275 O O . GLY A 1 978 ? -0.854 13.662 -18.863 1.00 94.00 978 GLY A O 1
ATOM 7276 N N . ALA A 1 979 ? -1.837 14.913 -17.275 1.00 94.81 979 ALA A N 1
ATOM 7277 C CA . ALA A 1 979 ? -0.604 15.541 -16.809 1.00 94.81 979 ALA A CA 1
ATOM 7278 C C . ALA A 1 979 ? 0.366 14.520 -16.190 1.00 94.81 979 ALA A C 1
ATOM 7280 O O . ALA A 1 979 ? 1.541 14.513 -16.547 1.00 94.81 979 ALA A O 1
ATOM 7281 N N . ALA A 1 980 ? -0.113 13.627 -15.319 1.00 95.19 980 ALA A N 1
ATOM 7282 C CA . ALA A 1 980 ? 0.712 12.584 -14.707 1.00 95.19 980 ALA A CA 1
ATOM 7283 C C . ALA A 1 980 ? 1.317 11.642 -15.760 1.00 95.19 980 ALA A C 1
ATOM 7285 O O . ALA A 1 980 ? 2.515 11.364 -15.729 1.00 95.19 980 ALA A O 1
ATOM 7286 N N . MET A 1 981 ? 0.512 11.216 -16.740 1.00 95.06 981 MET A N 1
ATOM 7287 C CA . MET A 1 981 ? 0.974 10.425 -17.883 1.00 95.06 981 MET A CA 1
ATOM 7288 C C . MET A 1 981 ? 2.025 11.174 -18.712 1.00 95.06 981 MET A C 1
ATOM 7290 O O . MET A 1 981 ? 3.035 10.577 -19.078 1.00 95.06 981 MET A O 1
ATOM 7294 N N . LEU A 1 982 ? 1.822 12.469 -18.983 1.00 95.69 982 LEU A N 1
ATOM 7295 C CA . LEU A 1 982 ? 2.782 13.290 -19.723 1.00 95.69 982 LEU A CA 1
ATOM 7296 C C . LEU A 1 982 ? 4.127 13.385 -18.998 1.00 95.69 982 LEU A C 1
ATOM 7298 O O . LEU A 1 982 ? 5.167 13.216 -19.627 1.00 95.69 982 LEU A O 1
ATOM 7302 N N . TYR A 1 983 ? 4.119 13.632 -17.687 1.00 96.25 983 TYR A N 1
ATOM 7303 C CA . TYR A 1 983 ? 5.350 13.706 -16.901 1.00 96.25 983 TYR A CA 1
ATOM 7304 C C . TYR A 1 983 ? 6.052 12.350 -16.799 1.00 96.25 983 TYR A C 1
ATOM 7306 O O . TYR A 1 983 ? 7.270 12.295 -16.934 1.00 96.25 983 TYR A O 1
ATOM 7314 N N . ALA A 1 984 ? 5.310 11.251 -16.644 1.00 94.81 984 ALA A N 1
ATOM 7315 C CA . ALA A 1 984 ? 5.895 9.911 -16.676 1.00 94.81 984 ALA A CA 1
ATOM 7316 C C . ALA A 1 984 ? 6.556 9.613 -18.036 1.00 94.81 984 ALA A C 1
ATOM 7318 O O . ALA A 1 984 ? 7.685 9.126 -18.086 1.00 94.81 984 ALA A O 1
ATOM 7319 N N . ALA A 1 985 ? 5.887 9.970 -19.136 1.00 95.06 985 ALA A N 1
ATOM 7320 C CA . ALA A 1 985 ? 6.415 9.817 -20.489 1.00 95.06 985 ALA A CA 1
ATOM 7321 C C . ALA A 1 985 ? 7.642 10.703 -20.749 1.00 95.06 985 ALA A C 1
ATOM 7323 O O . ALA A 1 985 ? 8.607 10.234 -21.341 1.00 95.06 985 ALA A O 1
ATOM 7324 N N . LEU A 1 986 ? 7.648 11.948 -20.259 1.00 95.94 986 LEU A N 1
ATOM 7325 C CA . LEU A 1 986 ? 8.806 12.841 -20.354 1.00 95.94 986 LEU A CA 1
ATOM 7326 C C . LEU A 1 986 ? 10.010 12.290 -19.579 1.00 95.94 986 LEU A C 1
ATOM 7328 O O . LEU A 1 986 ? 11.126 12.310 -20.088 1.00 95.94 986 LEU A O 1
ATOM 7332 N N . GLY A 1 987 ? 9.790 11.763 -18.372 1.00 95.19 987 GLY A N 1
ATOM 7333 C CA . GLY A 1 987 ? 10.851 11.127 -17.591 1.00 95.19 987 GLY A CA 1
ATOM 7334 C C . GLY A 1 987 ? 11.449 9.931 -18.331 1.00 95.19 987 GLY A C 1
ATOM 7335 O O . GLY A 1 987 ? 12.669 9.796 -18.400 1.00 95.19 987 GLY A O 1
ATOM 7336 N N . ALA A 1 988 ? 10.599 9.099 -18.938 1.00 94.19 988 ALA A N 1
ATOM 7337 C CA . ALA A 1 988 ? 11.041 7.949 -19.718 1.00 94.19 988 ALA A CA 1
ATOM 7338 C C . ALA A 1 988 ? 11.785 8.354 -21.006 1.00 94.19 988 ALA A C 1
ATOM 7340 O O . ALA A 1 988 ? 12.814 7.761 -21.324 1.00 94.19 988 ALA A O 1
ATOM 7341 N N . LEU A 1 989 ? 11.310 9.394 -21.700 1.00 95.06 989 LEU A N 1
ATOM 7342 C CA . LEU A 1 989 ? 11.957 9.971 -22.883 1.00 95.06 989 LEU A CA 1
ATOM 7343 C C . LEU A 1 989 ? 13.379 10.454 -22.585 1.00 95.06 989 LEU A C 1
ATOM 7345 O O . LEU A 1 989 ? 14.246 10.325 -23.440 1.00 95.06 989 LEU A O 1
ATOM 7349 N N . LEU A 1 990 ? 13.628 10.995 -21.391 1.00 94.69 990 LEU A N 1
ATOM 7350 C CA . LEU A 1 990 ? 14.953 11.473 -20.990 1.00 94.69 990 LEU A CA 1
ATOM 7351 C C . LEU A 1 990 ? 15.858 10.335 -20.496 1.00 94.69 990 LEU A C 1
ATOM 7353 O O . LEU A 1 990 ? 17.035 10.286 -20.852 1.00 94.69 990 LEU A O 1
ATOM 7357 N N . LEU A 1 991 ? 15.322 9.403 -19.698 1.00 94.75 991 LEU A N 1
ATOM 7358 C CA . LEU A 1 991 ? 16.138 8.375 -19.051 1.00 94.75 991 LEU A CA 1
ATOM 7359 C C . LEU A 1 991 ? 16.489 7.191 -19.960 1.00 94.75 991 LEU A C 1
ATOM 7361 O O . LEU A 1 991 ? 17.642 6.771 -19.980 1.00 94.75 991 LEU A O 1
ATOM 7365 N N . TYR A 1 992 ? 15.527 6.598 -20.670 1.00 93.69 992 TYR A N 1
ATOM 7366 C CA . TYR A 1 992 ? 15.770 5.338 -21.393 1.00 93.69 992 TYR A CA 1
ATOM 7367 C C . TYR A 1 992 ? 16.820 5.456 -22.513 1.00 93.69 992 TYR A C 1
ATOM 7369 O O . TYR A 1 992 ? 17.652 4.548 -22.633 1.00 93.69 992 TYR A O 1
ATOM 7377 N N . PRO A 1 993 ? 16.860 6.553 -23.295 1.00 93.12 993 PRO A N 1
ATOM 7378 C CA . PRO A 1 993 ? 17.926 6.769 -24.272 1.00 93.12 993 PRO A CA 1
ATOM 7379 C C . PRO A 1 993 ? 19.291 6.933 -23.608 1.00 93.12 993 PRO A C 1
ATOM 7381 O O . PRO A 1 993 ? 20.273 6.353 -24.072 1.00 93.12 993 PRO A O 1
ATOM 7384 N N . LEU A 1 994 ? 19.354 7.646 -22.477 1.00 93.06 994 LEU A N 1
ATOM 7385 C CA . LEU A 1 994 ? 20.573 7.721 -21.674 1.00 93.06 994 LEU A CA 1
ATOM 7386 C C . LEU A 1 994 ? 21.012 6.313 -21.236 1.00 93.06 994 LEU A C 1
ATOM 7388 O O . LEU A 1 994 ? 22.166 5.939 -21.426 1.00 93.06 994 LEU A O 1
ATOM 7392 N N . GLN A 1 995 ? 20.075 5.514 -20.725 1.00 93.06 995 GLN A N 1
ATOM 7393 C CA . GLN A 1 995 ? 20.341 4.208 -20.134 1.00 93.06 995 GLN A CA 1
ATOM 7394 C C . GLN A 1 995 ? 20.843 3.161 -21.141 1.00 93.06 995 GLN A C 1
ATOM 7396 O O . GLN A 1 995 ? 21.832 2.483 -20.876 1.00 93.06 995 GLN A O 1
ATOM 7401 N N . TYR A 1 996 ? 20.157 2.990 -22.272 1.00 90.75 996 TYR A N 1
ATOM 7402 C CA . TYR A 1 996 ? 20.400 1.851 -23.173 1.00 90.75 996 TYR A CA 1
ATOM 7403 C C . TYR A 1 996 ? 21.136 2.217 -24.465 1.00 90.75 996 TYR A C 1
ATOM 7405 O O . TYR A 1 996 ? 21.491 1.321 -25.226 1.00 90.75 996 TYR A O 1
ATOM 7413 N N . PHE A 1 997 ? 21.377 3.506 -24.716 1.00 91.75 997 PHE A N 1
ATOM 7414 C CA . PHE A 1 997 ? 22.116 3.964 -25.893 1.00 91.75 997 PHE A CA 1
ATOM 7415 C C . PHE A 1 997 ? 23.341 4.797 -25.506 1.00 91.75 997 PHE A C 1
ATOM 7417 O O . PHE A 1 997 ? 24.462 4.422 -25.847 1.00 91.75 997 PHE A O 1
ATOM 7424 N N . ALA A 1 998 ? 23.164 5.891 -24.753 1.00 92.62 998 ALA A N 1
ATOM 7425 C CA . ALA A 1 998 ? 24.287 6.775 -24.432 1.00 92.62 998 ALA A CA 1
ATOM 7426 C C . ALA A 1 998 ? 25.306 6.110 -23.496 1.00 92.62 998 ALA A C 1
ATOM 7428 O O . ALA A 1 998 ? 26.499 6.199 -23.765 1.00 92.62 998 ALA A O 1
ATOM 7429 N N . ILE A 1 999 ? 24.863 5.424 -22.433 1.00 94.12 999 ILE A N 1
ATOM 7430 C CA . ILE A 1 999 ? 25.756 4.733 -21.484 1.00 94.12 999 ILE A CA 1
ATOM 7431 C C . ILE A 1 999 ? 26.653 3.697 -22.185 1.00 94.12 999 ILE A C 1
ATOM 7433 O O . ILE A 1 999 ? 27.868 3.792 -22.011 1.00 94.12 999 ILE A O 1
ATOM 7437 N N . PRO A 1 1000 ? 26.132 2.749 -22.996 1.00 93.12 1000 PRO A N 1
ATOM 7438 C CA . PRO A 1 1000 ? 26.985 1.812 -23.729 1.00 93.12 1000 PRO A CA 1
ATOM 7439 C C . PRO A 1 1000 ? 28.009 2.499 -24.641 1.00 93.12 1000 PRO A C 1
ATOM 7441 O O . PRO A 1 1000 ? 29.177 2.113 -24.643 1.00 93.12 1000 PRO A O 1
ATOM 7444 N N . ARG A 1 1001 ? 27.603 3.552 -25.364 1.00 91.50 1001 ARG A N 1
ATOM 7445 C CA . ARG A 1 1001 ? 28.503 4.308 -26.249 1.00 91.50 1001 ARG A CA 1
ATOM 7446 C C . ARG A 1 1001 ? 29.576 5.079 -25.472 1.00 91.50 1001 ARG A C 1
ATOM 7448 O O . ARG A 1 1001 ? 30.732 5.123 -25.886 1.00 91.50 1001 ARG A O 1
ATOM 7455 N N . LEU A 1 1002 ? 29.210 5.686 -24.343 1.00 91.94 1002 LEU A N 1
ATOM 7456 C CA . LEU A 1 1002 ? 30.148 6.361 -23.441 1.00 91.94 1002 LEU A CA 1
ATOM 7457 C C . LEU A 1 1002 ? 31.161 5.375 -22.872 1.00 91.94 1002 LEU A C 1
ATOM 7459 O O . LEU A 1 1002 ? 32.350 5.669 -22.847 1.00 91.94 1002 LEU A O 1
ATOM 7463 N N . ALA A 1 1003 ? 30.700 4.204 -22.440 1.00 93.38 1003 ALA A N 1
ATOM 7464 C CA . ALA A 1 1003 ? 31.568 3.169 -21.905 1.00 93.38 1003 ALA A CA 1
ATOM 7465 C C . ALA A 1 1003 ? 32.568 2.664 -22.954 1.00 93.38 1003 ALA A C 1
ATOM 7467 O O . ALA A 1 1003 ? 33.745 2.526 -22.642 1.00 93.38 1003 ALA A O 1
ATOM 7468 N N . GLU A 1 1004 ? 32.129 2.465 -24.201 1.00 90.69 1004 GLU A N 1
ATOM 7469 C CA . GLU A 1 1004 ? 33.017 2.165 -25.333 1.00 90.69 1004 GLU A CA 1
ATOM 7470 C C . GLU A 1 1004 ? 34.050 3.275 -25.562 1.00 90.69 1004 GLU A C 1
ATOM 7472 O O . GLU A 1 1004 ? 35.229 2.990 -25.736 1.00 90.69 1004 GLU A O 1
ATOM 7477 N N . THR A 1 1005 ? 33.628 4.539 -25.494 1.00 90.31 1005 THR A N 1
ATOM 7478 C CA . THR A 1 1005 ? 34.523 5.689 -25.703 1.00 90.31 1005 THR A CA 1
ATOM 7479 C C . THR A 1 1005 ? 35.566 5.823 -24.586 1.00 90.31 1005 THR A C 1
ATOM 7481 O O . THR A 1 1005 ? 36.698 6.210 -24.851 1.00 90.31 1005 THR A O 1
ATOM 7484 N N . LEU A 1 1006 ? 35.194 5.521 -23.338 1.00 91.94 1006 LEU A N 1
ATOM 7485 C CA . LEU A 1 1006 ? 36.055 5.706 -22.165 1.00 91.94 1006 LEU A CA 1
ATOM 7486 C C . LEU A 1 1006 ? 36.956 4.501 -21.862 1.00 91.94 1006 LEU A C 1
ATOM 7488 O O . LEU A 1 1006 ? 38.059 4.698 -21.362 1.00 91.94 1006 LEU A O 1
ATOM 7492 N N . ALA A 1 1007 ? 36.491 3.274 -22.113 1.00 91.56 1007 ALA A N 1
ATOM 7493 C CA . ALA A 1 1007 ? 37.241 2.050 -21.815 1.00 91.56 1007 ALA A CA 1
ATOM 7494 C C . ALA A 1 1007 ? 37.920 1.426 -23.049 1.00 91.56 1007 ALA A C 1
ATOM 7496 O O . ALA A 1 1007 ? 38.833 0.621 -22.892 1.00 91.56 1007 ALA A O 1
ATOM 7497 N N . GLY A 1 1008 ? 37.501 1.784 -24.268 1.00 88.25 1008 GLY A N 1
ATOM 7498 C CA . GLY A 1 1008 ? 37.926 1.105 -25.494 1.00 88.25 1008 GLY A CA 1
ATOM 7499 C C . GLY A 1 1008 ? 37.241 -0.255 -25.691 1.00 88.25 1008 GLY A C 1
ATOM 7500 O O . GLY A 1 1008 ? 36.253 -0.577 -25.033 1.00 88.25 1008 GLY A O 1
ATOM 7501 N N . GLU A 1 1009 ? 37.748 -1.072 -26.622 1.00 81.06 1009 GLU A N 1
ATOM 7502 C CA . GLU A 1 1009 ? 37.168 -2.392 -26.939 1.00 81.06 1009 GLU A CA 1
ATOM 7503 C C . GLU A 1 1009 ? 37.184 -3.356 -25.742 1.00 81.06 1009 GLU A C 1
ATOM 7505 O O . GLU A 1 1009 ? 36.212 -4.081 -25.516 1.00 81.06 1009 GLU A O 1
ATOM 7510 N N . ALA A 1 1010 ? 38.258 -3.332 -24.948 1.00 78.38 1010 ALA A N 1
ATOM 7511 C CA . ALA A 1 1010 ? 38.394 -4.131 -23.738 1.00 78.38 1010 ALA A CA 1
ATOM 7512 C C . ALA A 1 1010 ? 37.803 -3.382 -22.532 1.00 78.38 1010 ALA A C 1
ATOM 7514 O O . ALA A 1 1010 ? 38.264 -2.306 -22.172 1.00 78.38 1010 ALA A O 1
ATOM 7515 N N . GLY A 1 1011 ? 36.788 -3.950 -21.875 1.00 84.38 1011 GLY A N 1
ATOM 7516 C CA . GLY A 1 1011 ? 36.226 -3.397 -20.636 1.00 84.38 1011 GLY A CA 1
ATOM 7517 C C . GLY A 1 1011 ? 35.031 -2.456 -20.814 1.00 84.38 1011 GLY A C 1
ATOM 7518 O O . GLY A 1 1011 ? 34.420 -2.061 -19.817 1.00 84.38 1011 GLY A O 1
ATOM 7519 N N . LYS A 1 1012 ? 34.612 -2.149 -22.051 1.00 87.94 1012 LYS A N 1
ATOM 7520 C CA . LYS A 1 1012 ? 33.382 -1.376 -22.314 1.00 87.94 1012 LYS A CA 1
ATOM 7521 C C . LYS A 1 1012 ? 32.136 -1.987 -21.681 1.00 87.94 1012 LYS A C 1
ATOM 7523 O O . LYS A 1 1012 ? 31.264 -1.244 -21.232 1.00 87.94 1012 LYS A O 1
ATOM 7528 N N . ARG A 1 1013 ? 32.038 -3.320 -21.587 1.00 88.38 1013 ARG A N 1
ATOM 7529 C CA . ARG A 1 1013 ? 30.877 -3.975 -20.961 1.00 88.38 1013 ARG A CA 1
ATOM 7530 C C . ARG A 1 1013 ? 30.926 -3.872 -19.450 1.00 88.38 1013 ARG A C 1
ATOM 7532 O O . ARG A 1 1013 ? 29.889 -3.630 -18.833 1.00 88.38 1013 ARG A O 1
ATOM 7539 N N . LEU A 1 1014 ? 32.108 -4.035 -18.855 1.00 91.69 1014 LEU A N 1
ATOM 7540 C CA . LEU A 1 1014 ? 32.302 -3.812 -17.423 1.00 91.69 1014 LEU A CA 1
ATOM 7541 C C . LEU A 1 1014 ? 31.907 -2.380 -17.046 1.00 91.69 1014 LEU A C 1
ATOM 7543 O O . LEU A 1 1014 ? 31.095 -2.198 -16.141 1.00 91.69 1014 LEU A O 1
ATOM 7547 N N . LEU A 1 1015 ? 32.409 -1.384 -17.780 1.00 93.56 1015 LEU A N 1
ATOM 7548 C CA . LEU A 1 1015 ? 32.137 0.019 -17.482 1.00 93.56 1015 LEU A CA 1
ATOM 7549 C C . LEU A 1 1015 ? 30.664 0.396 -17.725 1.00 93.56 1015 LEU A C 1
ATOM 7551 O O . LEU A 1 1015 ? 30.060 1.066 -16.888 1.00 93.56 1015 LEU A O 1
ATOM 7555 N N . ALA A 1 1016 ? 30.040 -0.090 -18.807 1.00 93.44 1016 ALA A N 1
ATOM 7556 C CA . ALA A 1 1016 ? 28.601 0.087 -19.035 1.00 93.44 1016 ALA A CA 1
ATOM 7557 C C . ALA A 1 1016 ? 27.767 -0.544 -17.907 1.00 93.44 1016 ALA A C 1
ATOM 7559 O O . ALA A 1 1016 ? 26.806 0.062 -17.427 1.00 93.44 1016 ALA A O 1
ATOM 7560 N N . GLY A 1 1017 ? 28.165 -1.734 -17.446 1.00 92.44 1017 GLY A N 1
ATOM 7561 C CA . GLY A 1 1017 ? 27.601 -2.381 -16.266 1.00 92.44 1017 GLY A CA 1
ATOM 7562 C C . GLY A 1 1017 ? 27.722 -1.491 -15.029 1.00 92.44 1017 GLY A C 1
ATOM 7563 O O . GLY A 1 1017 ? 26.714 -1.176 -14.406 1.00 92.44 1017 GLY A O 1
ATOM 7564 N N . GLN A 1 1018 ? 28.916 -1.000 -14.704 1.00 93.12 1018 GLN A N 1
ATOM 7565 C CA . GLN A 1 1018 ? 29.133 -0.127 -13.546 1.00 93.12 1018 GLN A CA 1
ATOM 7566 C C . GLN A 1 1018 ? 28.297 1.162 -13.610 1.00 93.12 1018 GLN A C 1
ATOM 7568 O O . GLN A 1 1018 ? 27.694 1.548 -12.608 1.00 93.12 1018 GLN A O 1
ATOM 7573 N N . PHE A 1 1019 ? 28.174 1.786 -14.784 1.00 95.56 1019 PHE A N 1
ATOM 7574 C CA . PHE A 1 1019 ? 27.305 2.947 -15.003 1.00 95.56 1019 PHE A CA 1
ATOM 7575 C C . PHE A 1 1019 ? 25.827 2.633 -14.726 1.00 95.56 1019 PHE A C 1
ATOM 7577 O O . PHE A 1 1019 ? 25.171 3.356 -13.969 1.00 95.56 1019 PHE A O 1
ATOM 7584 N N . LEU A 1 1020 ? 25.301 1.528 -15.261 1.00 94.31 1020 LEU A N 1
ATOM 7585 C CA . LEU A 1 1020 ? 23.935 1.080 -14.962 1.00 94.31 1020 LEU A CA 1
ATOM 7586 C C . LEU A 1 1020 ? 23.762 0.715 -13.483 1.00 94.31 1020 LEU A C 1
ATOM 7588 O O . LEU A 1 1020 ? 22.754 1.062 -12.868 1.00 94.31 1020 LEU A O 1
ATOM 7592 N N . GLY A 1 1021 ? 24.749 0.044 -12.899 1.00 93.81 1021 GLY A N 1
ATOM 7593 C CA . GLY A 1 1021 ? 24.784 -0.310 -11.487 1.00 93.81 1021 GLY A CA 1
ATOM 7594 C C . GLY A 1 1021 ? 24.691 0.923 -10.591 1.00 93.81 1021 GLY A C 1
ATOM 7595 O O . GLY A 1 1021 ? 23.868 0.933 -9.680 1.00 93.81 1021 GLY A O 1
ATOM 7596 N N . ALA A 1 1022 ? 25.444 1.985 -10.892 1.00 94.88 1022 ALA A N 1
ATOM 7597 C CA . ALA A 1 1022 ? 25.386 3.257 -10.173 1.00 94.88 1022 ALA A CA 1
ATOM 7598 C C . ALA A 1 1022 ? 24.001 3.921 -10.286 1.00 94.88 1022 ALA A C 1
ATOM 7600 O O . ALA A 1 1022 ? 23.429 4.317 -9.267 1.00 94.88 1022 ALA A O 1
ATOM 7601 N N . LEU A 1 1023 ? 23.417 3.956 -11.494 1.00 95.88 1023 LEU A N 1
ATOM 7602 C CA . LEU A 1 1023 ? 22.050 4.442 -11.725 1.00 95.88 1023 LEU A CA 1
ATOM 7603 C C . LEU A 1 1023 ? 21.026 3.699 -10.851 1.00 95.88 1023 LEU A C 1
ATOM 7605 O O . LEU A 1 1023 ? 20.218 4.312 -10.149 1.00 95.88 1023 LEU A O 1
ATOM 7609 N N . PHE A 1 1024 ? 21.053 2.368 -10.851 1.00 95.31 1024 PHE A N 1
ATOM 7610 C CA . PHE A 1 1024 ? 20.120 1.580 -10.045 1.00 95.31 1024 PHE A CA 1
ATOM 7611 C C . PHE A 1 1024 ? 20.424 1.638 -8.546 1.00 95.31 1024 PHE A C 1
ATOM 7613 O O . PHE A 1 1024 ? 19.496 1.540 -7.742 1.00 95.31 1024 PHE A O 1
ATOM 7620 N N . PHE A 1 1025 ? 21.680 1.854 -8.155 1.00 95.00 1025 PHE A N 1
ATOM 7621 C CA . PHE A 1 1025 ? 22.066 1.993 -6.756 1.00 95.00 1025 PHE A CA 1
ATOM 7622 C C . PHE A 1 1025 ? 21.499 3.269 -6.133 1.00 95.00 1025 PHE A C 1
ATOM 7624 O O . PHE A 1 1025 ? 20.887 3.205 -5.066 1.00 95.00 1025 PHE A O 1
ATOM 7631 N N . GLY A 1 1026 ? 21.583 4.402 -6.836 1.00 94.50 1026 GLY A N 1
ATOM 7632 C CA . GLY A 1 1026 ? 20.916 5.635 -6.413 1.00 94.50 1026 GLY A CA 1
ATOM 7633 C C . GLY A 1 1026 ? 19.412 5.441 -6.220 1.00 94.50 1026 GLY A C 1
ATOM 7634 O O . GLY A 1 1026 ? 18.856 5.785 -5.175 1.00 94.50 1026 GLY A O 1
ATOM 7635 N N . ASN A 1 1027 ? 18.761 4.793 -7.190 1.00 94.88 1027 ASN A N 1
ATOM 7636 C CA . ASN A 1 1027 ? 17.337 4.453 -7.130 1.00 94.88 1027 ASN A CA 1
ATOM 7637 C C . ASN A 1 1027 ? 17.009 3.571 -5.905 1.00 94.88 1027 ASN A C 1
ATOM 7639 O O . ASN A 1 1027 ? 16.016 3.798 -5.208 1.00 94.88 1027 ASN A O 1
ATOM 7643 N N . MET A 1 1028 ? 17.876 2.605 -5.594 1.00 94.81 1028 MET A N 1
ATOM 7644 C CA . MET A 1 1028 ? 17.730 1.708 -4.447 1.00 94.81 1028 MET A CA 1
ATOM 7645 C C . MET A 1 1028 ? 17.864 2.434 -3.107 1.00 94.81 1028 MET A C 1
ATOM 7647 O O . MET A 1 1028 ? 17.062 2.169 -2.214 1.00 94.81 1028 MET A O 1
ATOM 7651 N N . ILE A 1 1029 ? 18.812 3.369 -2.971 1.00 94.00 1029 ILE A N 1
ATOM 7652 C CA . ILE A 1 1029 ? 18.972 4.210 -1.770 1.00 94.00 1029 ILE A CA 1
ATOM 7653 C C . ILE A 1 1029 ? 17.669 4.957 -1.475 1.00 94.00 1029 ILE A C 1
ATOM 7655 O O . ILE A 1 1029 ? 17.144 4.883 -0.362 1.00 94.00 1029 ILE A O 1
ATOM 7659 N N . ALA A 1 1030 ? 17.109 5.632 -2.479 1.00 92.50 1030 ALA A N 1
ATOM 7660 C CA . ALA A 1 1030 ? 15.909 6.432 -2.283 1.00 92.50 1030 ALA A CA 1
ATOM 7661 C C . ALA A 1 1030 ? 14.660 5.581 -2.000 1.00 92.50 1030 ALA A C 1
ATOM 7663 O O . ALA A 1 1030 ? 13.873 5.915 -1.114 1.00 92.50 1030 ALA A O 1
ATOM 7664 N N . ASN A 1 1031 ? 14.496 4.446 -2.688 1.00 91.75 1031 ASN A N 1
ATOM 7665 C CA . ASN A 1 1031 ? 13.358 3.552 -2.452 1.00 91.75 1031 ASN A CA 1
ATOM 7666 C C . ASN A 1 1031 ? 13.458 2.814 -1.112 1.00 91.75 1031 ASN A C 1
ATOM 7668 O O . ASN A 1 1031 ? 12.447 2.653 -0.432 1.00 91.75 1031 ASN A O 1
ATOM 7672 N N . ALA A 1 1032 ? 14.654 2.416 -0.672 1.00 92.56 1032 ALA A N 1
ATOM 7673 C CA . ALA A 1 1032 ? 14.846 1.809 0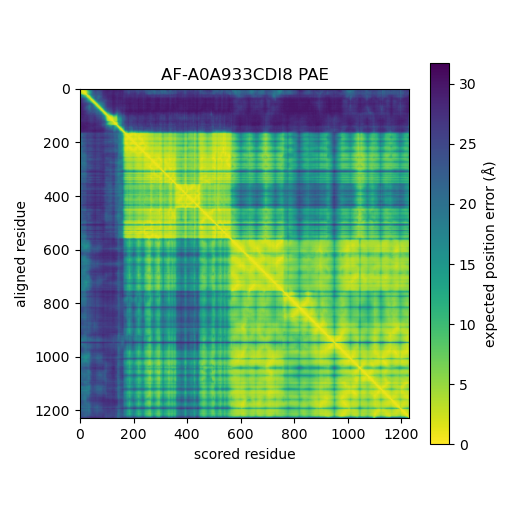.648 1.00 92.56 1032 ALA A CA 1
ATOM 7674 C C . ALA A 1 1032 ? 14.517 2.780 1.796 1.00 92.56 1032 ALA A C 1
ATOM 7676 O O . ALA A 1 1032 ? 14.087 2.360 2.874 1.00 92.56 1032 ALA A O 1
ATOM 7677 N N . ALA A 1 1033 ? 14.671 4.087 1.572 1.00 90.44 1033 ALA A N 1
ATOM 7678 C CA . ALA A 1 1033 ? 14.244 5.097 2.533 1.00 90.44 1033 ALA A CA 1
ATOM 7679 C C . ALA A 1 1033 ? 12.714 5.167 2.676 1.00 90.44 1033 ALA A C 1
ATOM 7681 O O . ALA A 1 1033 ? 12.223 5.422 3.777 1.00 90.44 1033 ALA A O 1
ATOM 7682 N N . GLN A 1 1034 ? 11.970 4.906 1.600 1.00 86.88 1034 GLN A N 1
ATOM 7683 C CA . GLN A 1 1034 ? 10.509 5.047 1.548 1.00 86.88 1034 GLN A CA 1
ATOM 7684 C C . GLN A 1 1034 ? 9.742 3.754 1.784 1.00 86.88 1034 GLN A C 1
ATOM 7686 O O . GLN A 1 1034 ? 8.558 3.805 2.099 1.00 86.88 1034 GLN A O 1
ATOM 7691 N N . ILE A 1 1035 ? 10.390 2.602 1.614 1.00 87.62 1035 ILE A N 1
ATOM 7692 C CA . ILE A 1 1035 ? 9.695 1.327 1.697 1.00 87.62 1035 ILE A CA 1
ATOM 7693 C C . ILE A 1 1035 ? 9.115 1.125 3.100 1.00 87.62 1035 ILE A C 1
ATOM 7695 O O . ILE A 1 1035 ? 9.839 1.165 4.099 1.00 87.62 1035 ILE A O 1
ATOM 7699 N N . ASP A 1 1036 ? 7.808 0.894 3.170 1.00 84.69 1036 ASP A N 1
ATOM 7700 C CA . ASP A 1 1036 ? 7.128 0.482 4.390 1.00 84.69 1036 ASP A CA 1
ATOM 7701 C C . ASP A 1 1036 ? 6.743 -0.989 4.264 1.00 84.69 1036 ASP A C 1
ATOM 7703 O O . ASP A 1 1036 ? 5.923 -1.386 3.431 1.00 84.69 1036 ASP A O 1
ATOM 7707 N N . LEU A 1 1037 ? 7.436 -1.821 5.031 1.00 85.56 1037 LEU A N 1
ATOM 7708 C CA . LEU A 1 1037 ? 7.235 -3.257 5.046 1.00 85.56 1037 LEU A CA 1
ATOM 7709 C C . LEU A 1 1037 ? 6.697 -3.672 6.410 1.00 85.56 1037 LEU A C 1
ATOM 7711 O O . LEU A 1 1037 ? 7.125 -3.118 7.428 1.00 85.56 1037 LEU A O 1
ATOM 7715 N N . PRO A 1 1038 ? 5.813 -4.689 6.447 1.00 80.06 1038 PRO A N 1
ATOM 7716 C CA . PRO A 1 1038 ? 5.306 -5.214 7.701 1.00 80.06 1038 PRO A CA 1
ATOM 7717 C C . PRO A 1 1038 ? 6.472 -5.631 8.590 1.00 80.06 1038 PRO A C 1
ATOM 7719 O O . PRO A 1 1038 ? 7.547 -6.006 8.123 1.00 80.06 1038 PRO A O 1
ATOM 7722 N N . GLU A 1 1039 ? 6.271 -5.578 9.892 1.00 79.88 1039 GLU A N 1
ATOM 7723 C CA . GLU A 1 1039 ? 7.321 -5.987 10.805 1.00 79.88 1039 GLU A CA 1
ATOM 7724 C C . GLU A 1 1039 ? 7.502 -7.507 10.793 1.00 79.88 1039 GLU A C 1
ATOM 7726 O O . GLU A 1 1039 ? 6.541 -8.280 10.832 1.00 79.88 1039 GLU A O 1
ATOM 7731 N N . LEU A 1 1040 ? 8.759 -7.940 10.772 1.00 77.62 1040 LEU A N 1
ATOM 7732 C CA . LEU A 1 1040 ? 9.142 -9.323 10.978 1.00 77.62 1040 LEU A CA 1
ATOM 7733 C C . LEU A 1 1040 ? 9.366 -9.558 12.465 1.00 77.62 1040 LEU A C 1
ATOM 7735 O O . LEU A 1 1040 ? 10.200 -8.898 13.081 1.00 77.62 1040 LEU A O 1
ATOM 7739 N N . ARG A 1 1041 ? 8.687 -10.549 13.041 1.00 72.62 1041 ARG A N 1
ATOM 7740 C CA . ARG A 1 1041 ? 9.031 -11.020 14.383 1.00 72.62 1041 ARG A CA 1
ATOM 7741 C C . ARG A 1 1041 ? 10.310 -11.851 14.308 1.00 72.62 1041 ARG A C 1
ATOM 7743 O O . ARG A 1 1041 ? 10.283 -12.983 13.828 1.00 72.62 1041 ARG A O 1
ATOM 7750 N N . LEU A 1 1042 ? 11.414 -11.282 14.778 1.00 72.38 1042 LEU A N 1
ATOM 7751 C CA . LEU A 1 1042 ? 12.669 -11.988 14.996 1.00 72.38 1042 LEU A CA 1
ATOM 7752 C C . LEU A 1 1042 ? 12.780 -12.372 16.478 1.00 72.38 1042 LEU A C 1
ATOM 7754 O O . LEU A 1 1042 ? 12.462 -11.549 17.340 1.00 72.38 1042 LEU A O 1
ATOM 7758 N N . PRO A 1 1043 ? 13.242 -13.592 16.803 1.00 65.88 1043 PRO A N 1
ATOM 7759 C CA . PRO A 1 1043 ? 13.536 -13.941 18.189 1.00 65.88 1043 PRO A CA 1
ATOM 7760 C C . PRO A 1 1043 ? 14.583 -12.968 18.760 1.00 65.88 1043 PRO A C 1
ATOM 7762 O O . PRO A 1 1043 ? 15.481 -12.544 18.033 1.00 65.88 1043 PRO A O 1
ATOM 7765 N N . LEU A 1 1044 ? 14.461 -12.604 20.045 1.00 69.81 1044 LEU A N 1
ATOM 7766 C CA . LEU A 1 1044 ? 15.316 -11.662 20.807 1.00 69.81 1044 LEU A CA 1
ATOM 7767 C C . LEU A 1 1044 ? 15.240 -10.186 20.405 1.00 69.81 1044 LEU A C 1
ATOM 7769 O O . LEU A 1 1044 ? 15.205 -9.315 21.270 1.00 69.81 1044 LEU A O 1
ATOM 7773 N N . ILE A 1 1045 ? 15.217 -9.887 19.108 1.00 68.75 1045 ILE A N 1
ATOM 7774 C CA . ILE A 1 1045 ? 15.171 -8.502 18.617 1.00 68.75 1045 ILE A CA 1
ATOM 7775 C C . ILE A 1 1045 ? 13.730 -7.959 18.692 1.00 68.75 1045 ILE A C 1
ATOM 7777 O O . ILE A 1 1045 ? 13.508 -6.749 18.824 1.00 68.75 1045 ILE A O 1
ATOM 7781 N N . GLY A 1 1046 ? 12.749 -8.869 18.703 1.00 70.50 1046 GLY A N 1
ATOM 7782 C CA . GLY A 1 1046 ? 11.323 -8.579 18.667 1.00 70.50 1046 GLY A CA 1
ATOM 7783 C C . GLY A 1 1046 ? 10.861 -8.325 17.236 1.00 70.50 1046 GLY A C 1
ATOM 7784 O O . GLY A 1 1046 ? 11.443 -8.814 16.265 1.00 70.50 1046 GLY A O 1
ATOM 7785 N N . ARG A 1 1047 ? 9.795 -7.544 17.085 1.00 72.19 1047 ARG A N 1
ATOM 7786 C CA . ARG A 1 1047 ? 9.361 -7.081 15.769 1.00 72.19 1047 ARG A CA 1
ATOM 7787 C C . ARG A 1 1047 ? 10.342 -6.050 15.218 1.00 72.19 1047 ARG A C 1
ATOM 7789 O O . ARG A 1 1047 ? 10.469 -4.948 15.748 1.00 72.19 1047 ARG A O 1
ATOM 7796 N N . VAL A 1 1048 ? 11.044 -6.421 14.155 1.00 77.50 1048 VAL A N 1
ATOM 7797 C CA . VAL A 1 1048 ? 11.912 -5.533 13.384 1.00 77.50 1048 VAL A CA 1
ATOM 7798 C C . VAL A 1 1048 ? 11.189 -5.194 12.095 1.00 77.50 1048 VAL A C 1
ATOM 7800 O O . VAL A 1 1048 ? 10.759 -6.088 11.371 1.00 77.50 1048 VAL A O 1
ATOM 7803 N N . SER A 1 1049 ? 11.053 -3.906 11.789 1.00 81.62 1049 SER A N 1
ATOM 7804 C CA . SER A 1 1049 ? 10.538 -3.491 10.485 1.00 81.62 1049 SER A CA 1
ATOM 7805 C C . SER A 1 1049 ? 11.421 -4.087 9.385 1.00 81.62 1049 SER A C 1
ATOM 7807 O O . SER A 1 1049 ? 12.636 -3.872 9.377 1.00 81.62 1049 SER A O 1
ATOM 7809 N N . TRP A 1 1050 ? 10.825 -4.824 8.444 1.00 84.31 1050 TRP A N 1
ATOM 7810 C CA . TRP A 1 1050 ? 11.540 -5.315 7.263 1.00 84.31 1050 TRP A CA 1
ATOM 7811 C C . TRP A 1 1050 ? 12.208 -4.165 6.490 1.00 84.31 1050 TRP A C 1
ATOM 7813 O O . TRP A 1 1050 ? 13.251 -4.367 5.870 1.00 84.31 1050 TRP A O 1
ATOM 7823 N N . SER A 1 1051 ? 11.675 -2.943 6.586 1.00 88.69 1051 SER A N 1
ATOM 7824 C CA . SER A 1 1051 ? 12.292 -1.741 6.029 1.00 88.69 1051 SER A CA 1
ATOM 7825 C C . SER A 1 1051 ? 13.677 -1.473 6.613 1.00 88.69 1051 SER A C 1
ATOM 7827 O O . SER A 1 1051 ? 14.576 -1.068 5.882 1.00 88.69 1051 SER A O 1
ATOM 7829 N N . LEU A 1 1052 ? 13.897 -1.737 7.908 1.00 87.94 1052 LEU A N 1
ATOM 7830 C CA . LEU A 1 1052 ? 15.219 -1.592 8.524 1.00 87.94 1052 LEU A CA 1
ATOM 7831 C C . LEU A 1 1052 ? 16.211 -2.607 7.950 1.00 87.94 1052 LEU A C 1
ATOM 7833 O O . LEU A 1 1052 ? 17.345 -2.240 7.654 1.00 87.94 1052 LEU A O 1
ATOM 7837 N N . ALA A 1 1053 ? 15.779 -3.855 7.747 1.00 87.56 1053 ALA A N 1
ATOM 7838 C CA . ALA A 1 1053 ? 16.613 -4.887 7.135 1.00 87.56 1053 ALA A CA 1
ATOM 7839 C C . ALA A 1 1053 ? 16.987 -4.525 5.689 1.00 87.56 1053 ALA A C 1
ATOM 7841 O O . ALA A 1 1053 ? 18.147 -4.655 5.305 1.00 87.56 1053 ALA A O 1
ATOM 7842 N N . VAL A 1 1054 ? 16.034 -4.001 4.908 1.00 89.94 1054 VAL A N 1
ATOM 7843 C CA . VAL A 1 1054 ? 16.297 -3.500 3.550 1.00 89.94 1054 VAL A CA 1
ATOM 7844 C C . VAL A 1 1054 ? 17.287 -2.335 3.579 1.00 89.94 1054 VAL A C 1
ATOM 7846 O O . VAL A 1 1054 ? 18.261 -2.355 2.834 1.00 89.94 1054 VAL A O 1
ATOM 7849 N N . ARG A 1 1055 ? 17.105 -1.346 4.461 1.00 93.38 1055 ARG A N 1
ATOM 7850 C CA . ARG A 1 1055 ? 18.046 -0.220 4.598 1.00 93.38 1055 ARG A CA 1
ATOM 7851 C C . ARG A 1 1055 ? 19.445 -0.699 4.977 1.00 93.38 1055 ARG A C 1
ATOM 7853 O O . ARG A 1 1055 ? 20.405 -0.301 4.330 1.00 93.38 1055 ARG A O 1
ATOM 7860 N N . ALA A 1 1056 ? 19.560 -1.595 5.957 1.00 91.62 1056 ALA A N 1
ATOM 7861 C CA . ALA A 1 1056 ? 20.835 -2.183 6.359 1.00 91.62 1056 ALA A CA 1
ATOM 7862 C C . ALA A 1 1056 ? 21.516 -2.929 5.200 1.00 91.62 1056 ALA A C 1
ATOM 7864 O O . ALA A 1 1056 ? 22.717 -2.770 4.994 1.00 91.62 1056 ALA A O 1
ATOM 7865 N N . LEU A 1 1057 ? 20.748 -3.677 4.399 1.00 91.06 1057 LEU A N 1
ATOM 7866 C CA . LEU A 1 1057 ? 21.255 -4.329 3.193 1.00 91.06 1057 LEU A CA 1
ATOM 7867 C C . LEU A 1 1057 ? 21.789 -3.306 2.181 1.00 91.06 1057 LEU A C 1
ATOM 7869 O O . LEU A 1 1057 ? 22.880 -3.490 1.657 1.00 91.06 1057 LEU A O 1
ATOM 7873 N N . VAL A 1 1058 ? 21.066 -2.213 1.923 1.00 93.69 1058 VAL A N 1
ATOM 7874 C CA . VAL A 1 1058 ? 21.527 -1.172 0.989 1.00 93.69 1058 VAL A CA 1
ATOM 7875 C C . VAL A 1 1058 ? 22.789 -0.467 1.497 1.00 93.69 1058 VAL A C 1
ATOM 7877 O O . VAL A 1 1058 ? 23.688 -0.204 0.702 1.00 93.69 1058 VAL A O 1
ATOM 7880 N N . LEU A 1 1059 ? 22.905 -0.220 2.806 1.00 94.94 1059 LEU A N 1
ATOM 7881 C CA . LEU A 1 1059 ? 24.135 0.309 3.409 1.00 94.94 1059 LEU A CA 1
ATOM 7882 C C . LEU A 1 1059 ? 25.309 -0.667 3.252 1.00 94.94 1059 LEU A C 1
ATOM 7884 O O . LEU A 1 1059 ? 26.403 -0.253 2.876 1.00 94.94 1059 LEU A O 1
ATOM 7888 N N . ALA A 1 1060 ? 25.079 -1.965 3.465 1.00 93.06 1060 ALA A N 1
ATOM 7889 C CA . ALA A 1 1060 ? 26.093 -2.992 3.236 1.00 93.06 1060 ALA A CA 1
ATOM 7890 C C . ALA A 1 1060 ? 26.517 -3.059 1.758 1.00 93.06 1060 ALA A C 1
ATOM 7892 O O . ALA A 1 1060 ? 27.705 -3.181 1.469 1.00 93.06 1060 ALA A O 1
ATOM 7893 N N . LEU A 1 1061 ? 25.574 -2.912 0.820 1.00 91.31 1061 LEU A N 1
ATOM 7894 C CA . LEU A 1 1061 ? 25.868 -2.827 -0.614 1.00 91.31 1061 LEU A CA 1
ATOM 7895 C C . LEU A 1 1061 ? 26.669 -1.558 -0.961 1.00 91.31 1061 LEU A C 1
ATOM 7897 O O . LEU A 1 1061 ? 27.558 -1.635 -1.806 1.00 91.31 1061 LEU A O 1
ATOM 7901 N N . ALA A 1 1062 ? 26.424 -0.427 -0.283 1.00 91.69 1062 ALA A N 1
ATOM 7902 C CA . ALA A 1 1062 ? 27.223 0.799 -0.425 1.00 91.69 1062 ALA A CA 1
ATOM 7903 C C . ALA A 1 1062 ? 28.685 0.560 -0.034 1.00 91.69 1062 ALA A C 1
ATOM 7905 O O . ALA A 1 1062 ? 29.599 0.875 -0.797 1.00 91.69 1062 ALA A O 1
ATOM 7906 N N . ALA A 1 1063 ? 28.887 -0.037 1.146 1.00 92.06 1063 ALA A N 1
ATOM 7907 C CA . ALA A 1 1063 ? 30.207 -0.389 1.654 1.00 92.06 1063 ALA A CA 1
ATOM 7908 C C . ALA A 1 1063 ? 30.922 -1.349 0.700 1.00 92.06 1063 ALA A C 1
ATOM 7910 O O . ALA A 1 1063 ? 32.065 -1.102 0.325 1.00 92.06 1063 ALA A O 1
ATOM 7911 N N . ALA A 1 1064 ? 30.231 -2.414 0.277 1.00 89.81 1064 ALA A N 1
ATOM 7912 C CA . ALA A 1 1064 ? 30.774 -3.425 -0.620 1.00 89.81 1064 ALA A CA 1
ATOM 7913 C C . ALA A 1 1064 ? 31.173 -2.827 -1.971 1.00 89.81 1064 ALA A C 1
ATOM 7915 O O . ALA A 1 1064 ? 32.260 -3.119 -2.463 1.00 89.81 1064 ALA A O 1
ATOM 7916 N N . TRP A 1 1065 ? 30.343 -1.962 -2.557 1.00 88.06 1065 TRP A N 1
ATOM 7917 C CA . TRP A 1 1065 ? 30.664 -1.311 -3.824 1.00 88.06 1065 TRP A CA 1
ATOM 7918 C C . TRP A 1 1065 ? 31.914 -0.438 -3.713 1.00 88.06 1065 TRP A C 1
ATOM 7920 O O . TRP A 1 1065 ? 32.834 -0.580 -4.519 1.00 88.06 1065 TRP A O 1
ATOM 7930 N N . VAL A 1 1066 ? 31.995 0.424 -2.696 1.00 87.56 1066 VAL A N 1
ATOM 7931 C CA . VAL A 1 1066 ? 33.173 1.283 -2.533 1.00 87.56 1066 VAL A CA 1
ATOM 7932 C C . VAL A 1 1066 ? 34.422 0.459 -2.243 1.00 87.56 1066 VAL A C 1
ATOM 7934 O O . VAL A 1 1066 ? 35.437 0.677 -2.897 1.00 87.56 1066 VAL A O 1
ATOM 7937 N N . ALA A 1 1067 ? 34.332 -0.538 -1.363 1.00 86.06 1067 ALA A N 1
ATOM 7938 C CA . ALA A 1 1067 ? 35.458 -1.394 -0.994 1.00 86.06 1067 ALA A CA 1
ATOM 7939 C C . ALA A 1 1067 ? 35.959 -2.311 -2.121 1.00 86.06 1067 ALA A C 1
ATOM 7941 O O . ALA A 1 1067 ? 37.070 -2.823 -2.012 1.00 86.06 1067 ALA A O 1
ATOM 7942 N N . THR A 1 1068 ? 35.159 -2.562 -3.163 1.00 82.25 1068 THR A N 1
ATOM 7943 C CA . THR A 1 1068 ? 35.532 -3.456 -4.278 1.00 82.25 1068 THR A CA 1
ATOM 7944 C C . THR A 1 1068 ? 35.810 -2.718 -5.582 1.00 82.25 1068 THR A C 1
ATOM 7946 O O . THR A 1 1068 ? 36.620 -3.193 -6.369 1.00 82.25 1068 THR A O 1
ATOM 7949 N N . SER A 1 1069 ? 35.161 -1.575 -5.825 1.00 79.06 1069 SER A N 1
ATOM 7950 C CA . SER A 1 1069 ? 35.203 -0.888 -7.124 1.00 79.06 1069 SER A CA 1
ATOM 7951 C C . SER A 1 1069 ? 35.828 0.504 -7.067 1.00 79.06 1069 SER A C 1
ATOM 7953 O O . SER A 1 1069 ? 36.689 0.809 -7.883 1.00 79.06 1069 SER A O 1
ATOM 7955 N N . LEU A 1 1070 ? 35.393 1.367 -6.139 1.00 79.19 1070 LEU A N 1
ATOM 7956 C CA . LEU A 1 1070 ? 35.820 2.778 -6.123 1.00 79.19 1070 LEU A CA 1
ATOM 7957 C C . LEU A 1 1070 ? 37.129 2.999 -5.358 1.00 79.19 1070 LEU A C 1
ATOM 7959 O O . LEU A 1 1070 ? 37.968 3.782 -5.788 1.00 79.19 1070 LEU A O 1
ATOM 7963 N N . ALA A 1 1071 ? 37.296 2.314 -4.230 1.00 84.00 1071 ALA A N 1
ATOM 7964 C CA . ALA A 1 1071 ? 38.486 2.356 -3.392 1.00 84.00 1071 ALA A CA 1
ATOM 7965 C C . ALA A 1 1071 ? 38.786 0.939 -2.869 1.00 84.00 1071 ALA A C 1
ATOM 7967 O O . ALA A 1 1071 ? 38.480 0.635 -1.710 1.00 84.00 1071 ALA A O 1
ATOM 7968 N N . PRO A 1 1072 ? 39.340 0.051 -3.720 1.00 84.12 1072 PRO A N 1
ATOM 7969 C CA . PRO A 1 1072 ? 39.619 -1.335 -3.360 1.00 84.12 1072 PRO A CA 1
ATOM 7970 C C . PRO A 1 1072 ? 40.389 -1.454 -2.035 1.00 84.12 1072 PRO A C 1
ATOM 7972 O O . PRO A 1 1072 ? 41.474 -0.898 -1.891 1.00 84.12 1072 PRO A O 1
ATOM 7975 N N . GLY A 1 1073 ? 39.811 -2.143 -1.045 1.00 82.88 1073 GLY A N 1
ATOM 7976 C CA . GLY A 1 1073 ? 40.411 -2.332 0.289 1.00 82.88 1073 GLY A CA 1
ATOM 7977 C C . GLY A 1 1073 ? 40.348 -1.121 1.238 1.00 82.88 1073 GLY A C 1
ATOM 7978 O O . GLY A 1 1073 ? 40.749 -1.226 2.398 1.00 82.88 1073 GLY A O 1
ATOM 7979 N N . GLY A 1 1074 ? 39.811 0.020 0.799 1.00 90.75 1074 GLY A N 1
ATOM 7980 C CA . GLY A 1 1074 ? 39.723 1.246 1.594 1.00 90.75 1074 GLY A CA 1
ATOM 7981 C C . GLY A 1 1074 ? 38.583 1.226 2.616 1.00 90.75 1074 GLY A C 1
ATOM 7982 O O . GLY A 1 1074 ? 37.481 1.696 2.329 1.00 90.75 1074 GLY A O 1
ATOM 7983 N N . VAL A 1 1075 ? 38.844 0.755 3.841 1.00 90.38 1075 VAL A N 1
ATOM 7984 C CA . VAL A 1 1075 ? 37.838 0.701 4.929 1.00 90.38 1075 VAL A CA 1
ATOM 7985 C C . VAL A 1 1075 ? 37.247 2.083 5.241 1.00 90.38 1075 VAL A C 1
ATOM 7987 O O . VAL A 1 1075 ? 36.035 2.207 5.408 1.00 90.38 1075 VAL A O 1
ATOM 7990 N N . ALA A 1 1076 ? 38.073 3.136 5.258 1.00 90.38 1076 ALA A N 1
ATOM 7991 C CA . ALA A 1 1076 ? 37.616 4.507 5.498 1.00 90.38 1076 ALA A CA 1
ATOM 7992 C C . ALA A 1 1076 ? 36.664 5.008 4.397 1.00 90.38 1076 ALA A C 1
ATOM 7994 O O . ALA A 1 1076 ? 35.640 5.621 4.694 1.00 90.38 1076 ALA A O 1
ATOM 7995 N N . ALA A 1 1077 ? 36.955 4.687 3.133 1.00 85.75 1077 ALA A N 1
ATOM 7996 C CA . ALA A 1 1077 ? 36.088 5.029 2.010 1.00 85.75 1077 ALA A CA 1
ATOM 7997 C C . ALA A 1 1077 ? 34.755 4.266 2.085 1.00 85.75 1077 ALA A C 1
ATOM 7999 O O . ALA A 1 1077 ? 33.695 4.859 1.893 1.00 85.75 1077 ALA A O 1
ATOM 8000 N N . ALA A 1 1078 ? 34.788 2.976 2.440 1.00 89.69 1078 ALA A N 1
ATOM 8001 C CA . ALA A 1 1078 ? 33.585 2.170 2.636 1.00 89.69 1078 ALA A CA 1
ATOM 8002 C C . ALA A 1 1078 ? 32.712 2.698 3.790 1.00 89.69 1078 ALA A C 1
ATOM 8004 O O . ALA A 1 1078 ? 31.496 2.817 3.638 1.00 89.69 1078 ALA A O 1
ATOM 8005 N N . ALA A 1 1079 ? 33.319 3.080 4.918 1.00 91.19 1079 ALA A N 1
ATOM 8006 C CA . ALA A 1 1079 ? 32.616 3.714 6.032 1.00 91.19 1079 ALA A CA 1
ATOM 8007 C C . ALA A 1 1079 ? 32.012 5.071 5.627 1.00 91.19 1079 ALA A C 1
ATOM 8009 O O . ALA A 1 1079 ? 30.842 5.334 5.910 1.00 91.19 1079 ALA A O 1
ATOM 8010 N N . GLY A 1 1080 ? 32.766 5.898 4.895 1.00 90.50 1080 GLY A N 1
ATOM 8011 C CA . GLY A 1 1080 ? 32.272 7.153 4.324 1.00 90.50 1080 GLY A CA 1
ATOM 8012 C C . GLY A 1 1080 ? 31.075 6.942 3.391 1.00 90.50 1080 GLY A C 1
ATOM 8013 O O . GLY A 1 1080 ? 30.097 7.683 3.466 1.00 90.50 1080 GLY A O 1
ATOM 8014 N N . ALA A 1 1081 ? 31.095 5.882 2.580 1.00 88.19 1081 ALA A N 1
ATOM 8015 C CA . ALA A 1 1081 ? 29.989 5.507 1.701 1.00 88.19 1081 ALA A CA 1
ATOM 8016 C C . ALA A 1 1081 ? 28.727 5.111 2.475 1.00 88.19 1081 ALA A C 1
ATOM 8018 O O . ALA A 1 1081 ? 27.625 5.505 2.095 1.00 88.19 1081 ALA A O 1
ATOM 8019 N N . VAL A 1 1082 ? 28.879 4.365 3.576 1.00 92.75 1082 VAL A N 1
ATOM 8020 C CA . VAL A 1 1082 ? 27.769 4.015 4.476 1.00 92.75 1082 VAL A CA 1
ATOM 8021 C C . VAL A 1 1082 ? 27.169 5.269 5.098 1.00 92.75 1082 VAL A C 1
ATOM 8023 O O . VAL A 1 1082 ? 25.950 5.428 5.073 1.00 92.75 1082 VAL A O 1
ATOM 8026 N N . LEU A 1 1083 ? 28.002 6.173 5.623 1.00 93.75 1083 LEU A N 1
ATOM 8027 C CA . LEU A 1 1083 ? 27.541 7.429 6.219 1.00 93.75 1083 LEU A CA 1
ATOM 8028 C C . LEU A 1 1083 ? 26.823 8.307 5.190 1.00 93.75 1083 LEU A C 1
ATOM 8030 O O . LEU A 1 1083 ? 25.739 8.817 5.474 1.00 93.75 1083 LEU A O 1
ATOM 8034 N N . LEU A 1 1084 ? 27.374 8.423 3.980 1.00 88.94 1084 LEU A N 1
ATOM 8035 C CA . LEU A 1 1084 ? 26.751 9.160 2.885 1.00 88.94 1084 LEU A CA 1
ATOM 8036 C C . LEU A 1 1084 ? 25.413 8.530 2.483 1.00 88.94 1084 LEU A C 1
ATOM 8038 O O . LEU A 1 1084 ? 24.407 9.230 2.427 1.00 88.94 1084 LEU A O 1
ATOM 8042 N N . ALA A 1 1085 ? 25.362 7.215 2.258 1.00 92.06 1085 ALA A N 1
ATOM 8043 C CA . ALA A 1 1085 ? 24.130 6.515 1.901 1.00 92.06 1085 ALA A CA 1
ATOM 8044 C C . ALA A 1 1085 ? 23.068 6.623 3.008 1.00 92.06 1085 ALA A C 1
ATOM 8046 O O . ALA A 1 1085 ? 21.897 6.847 2.707 1.00 92.06 1085 ALA A O 1
ATOM 8047 N N . ALA A 1 1086 ? 23.458 6.532 4.283 1.00 94.00 1086 ALA A N 1
ATOM 8048 C CA . ALA A 1 1086 ? 22.561 6.734 5.419 1.00 94.00 1086 ALA A CA 1
ATOM 8049 C C . ALA A 1 1086 ? 22.038 8.177 5.481 1.00 94.00 1086 ALA A C 1
ATOM 8051 O O . ALA A 1 1086 ? 20.839 8.382 5.680 1.00 94.00 1086 ALA A O 1
ATOM 8052 N N . GLY A 1 1087 ? 22.903 9.170 5.248 1.00 93.31 1087 GLY A N 1
ATOM 8053 C CA . GLY A 1 1087 ? 22.524 10.580 5.142 1.00 93.31 1087 GLY A CA 1
ATOM 8054 C C . GLY A 1 1087 ? 21.547 10.834 3.991 1.00 93.31 1087 GLY A C 1
ATOM 8055 O O . GLY A 1 1087 ? 20.517 11.482 4.185 1.00 93.31 1087 GLY A O 1
ATOM 8056 N N . LEU A 1 1088 ? 21.805 10.245 2.820 1.00 89.25 1088 LEU A N 1
ATOM 8057 C CA . LEU A 1 1088 ? 20.916 10.309 1.659 1.00 89.25 1088 LEU A CA 1
ATOM 8058 C C . LEU A 1 1088 ? 19.575 9.619 1.930 1.00 89.25 1088 LEU A C 1
ATOM 8060 O O . LEU A 1 1088 ? 18.537 10.177 1.586 1.00 89.25 1088 LEU A O 1
ATOM 8064 N N . MET A 1 1089 ? 19.553 8.460 2.597 1.00 93.12 1089 MET A N 1
ATOM 8065 C CA . MET A 1 1089 ? 18.301 7.813 3.016 1.00 93.12 1089 MET A CA 1
ATOM 8066 C C . MET A 1 1089 ? 17.524 8.667 4.019 1.00 93.12 1089 MET A C 1
ATOM 8068 O O . MET A 1 1089 ? 16.301 8.773 3.924 1.00 93.12 1089 MET A O 1
ATOM 8072 N N . ALA A 1 1090 ? 18.210 9.288 4.979 1.00 91.94 1090 ALA A N 1
ATOM 8073 C CA . ALA A 1 1090 ? 17.579 10.172 5.950 1.00 91.94 1090 ALA A CA 1
ATOM 8074 C C . ALA A 1 1090 ? 16.938 11.381 5.253 1.00 91.94 1090 ALA A C 1
ATOM 8076 O O . ALA A 1 1090 ? 15.771 11.679 5.517 1.00 91.94 1090 ALA A O 1
ATOM 8077 N N . ALA A 1 1091 ? 17.646 12.014 4.312 1.00 88.69 1091 ALA A N 1
ATOM 8078 C CA . ALA A 1 1091 ? 17.112 13.095 3.485 1.00 88.69 1091 ALA A CA 1
ATOM 8079 C C . ALA A 1 1091 ? 15.929 12.621 2.624 1.00 88.69 1091 ALA A C 1
ATOM 8081 O O . ALA A 1 1091 ? 14.859 13.226 2.657 1.00 88.69 1091 ALA A O 1
ATOM 8082 N N . ALA A 1 1092 ? 16.077 11.486 1.936 1.00 88.81 1092 ALA A N 1
ATOM 8083 C CA . ALA A 1 1092 ? 15.039 10.869 1.115 1.00 88.81 1092 ALA A CA 1
ATOM 8084 C C . ALA A 1 1092 ? 13.755 10.579 1.911 1.00 88.81 1092 ALA A C 1
ATOM 8086 O O . ALA A 1 1092 ? 12.654 10.835 1.432 1.00 88.81 1092 ALA A O 1
ATOM 8087 N N . SER A 1 1093 ? 13.872 10.115 3.158 1.00 88.25 1093 SER A N 1
ATOM 8088 C CA . SER A 1 1093 ? 12.715 9.803 4.013 1.00 88.25 1093 SER A CA 1
ATOM 8089 C C . SER A 1 1093 ? 11.864 11.021 4.408 1.00 88.25 1093 SER A C 1
ATOM 8091 O O . SER A 1 1093 ? 10.753 10.841 4.919 1.00 88.25 1093 SER A O 1
ATOM 8093 N N . ARG A 1 1094 ? 12.388 12.239 4.192 1.00 90.25 1094 ARG A N 1
ATOM 8094 C CA . ARG A 1 1094 ? 11.728 13.526 4.459 1.00 90.25 1094 ARG A CA 1
ATOM 8095 C C . ARG A 1 1094 ? 11.091 14.146 3.211 1.00 90.25 1094 ARG A C 1
ATOM 8097 O O . ARG A 1 1094 ? 10.348 15.114 3.339 1.00 90.25 1094 ARG A O 1
ATOM 8104 N N . LEU A 1 1095 ? 11.380 13.622 2.021 1.00 90.56 1095 LEU A N 1
ATOM 8105 C CA . LEU A 1 1095 ? 10.873 14.167 0.764 1.00 90.56 1095 LEU A CA 1
ATOM 8106 C C . LEU A 1 1095 ? 9.467 13.646 0.466 1.00 90.56 1095 LEU A C 1
ATOM 8108 O O . LEU A 1 1095 ? 9.242 12.440 0.399 1.00 90.56 1095 LEU A O 1
ATOM 8112 N N . THR A 1 1096 ? 8.535 14.572 0.249 1.00 91.44 1096 THR A N 1
ATOM 8113 C CA . THR A 1 1096 ? 7.166 14.278 -0.198 1.00 91.44 1096 THR A CA 1
ATOM 8114 C C . THR A 1 1096 ? 7.142 13.892 -1.677 1.00 91.44 1096 THR A C 1
ATOM 8116 O O . THR A 1 1096 ? 8.094 14.169 -2.410 1.00 91.44 1096 THR A O 1
ATOM 8119 N N . ASP A 1 1097 ? 6.032 13.327 -2.160 1.00 90.75 1097 ASP A N 1
ATOM 8120 C CA . ASP A 1 1097 ? 5.831 13.035 -3.590 1.00 90.75 1097 ASP A CA 1
ATOM 8121 C C . ASP A 1 1097 ? 6.075 14.270 -4.472 1.00 90.75 1097 ASP A C 1
ATOM 8123 O O . ASP A 1 1097 ? 6.682 14.184 -5.542 1.00 90.75 1097 ASP A O 1
ATOM 8127 N N . ARG A 1 1098 ? 5.662 15.453 -3.990 1.00 92.75 1098 ARG A N 1
ATOM 8128 C CA . ARG A 1 1098 ? 5.945 16.736 -4.650 1.00 92.75 1098 ARG A CA 1
ATOM 8129 C C . ARG A 1 1098 ? 7.446 17.008 -4.709 1.00 92.75 1098 ARG A C 1
ATOM 8131 O O . ARG A 1 1098 ? 7.943 17.378 -5.771 1.00 92.75 1098 ARG A O 1
ATOM 8138 N N . GLY A 1 1099 ? 8.149 16.803 -3.596 1.00 93.00 1099 GLY A N 1
ATOM 8139 C CA . GLY A 1 1099 ? 9.598 16.969 -3.506 1.00 93.00 1099 GLY A CA 1
ATOM 8140 C C . GLY A 1 1099 ? 10.350 16.060 -4.479 1.00 93.00 1099 GLY A C 1
ATOM 8141 O O . GLY A 1 1099 ? 11.222 16.537 -5.200 1.00 93.00 1099 GLY A O 1
ATOM 8142 N N . TRP A 1 1100 ? 9.967 14.784 -4.583 1.00 93.81 1100 TRP A N 1
ATOM 8143 C CA . TRP A 1 1100 ? 10.578 13.843 -5.533 1.00 93.81 1100 TRP A CA 1
ATOM 8144 C C . TRP A 1 1100 ? 10.405 14.269 -6.984 1.00 93.81 1100 TRP A C 1
ATOM 8146 O O . TRP A 1 1100 ? 11.373 14.278 -7.745 1.00 93.81 1100 TRP A O 1
ATOM 8156 N N . ILE A 1 1101 ? 9.192 14.675 -7.361 1.00 93.69 1101 ILE A N 1
ATOM 8157 C CA . ILE A 1 1101 ? 8.906 15.148 -8.717 1.00 93.69 1101 ILE A CA 1
ATOM 8158 C C . ILE A 1 1101 ? 9.715 16.415 -9.034 1.00 93.69 1101 ILE A C 1
ATOM 8160 O O . ILE A 1 1101 ? 10.216 16.540 -10.146 1.00 93.69 1101 ILE A O 1
ATOM 8164 N N . GLN A 1 1102 ? 9.888 17.336 -8.082 1.00 93.00 1102 GLN A N 1
ATOM 8165 C CA . GLN A 1 1102 ? 10.678 18.558 -8.292 1.00 93.00 1102 GLN A CA 1
ATOM 8166 C C . GLN A 1 1102 ? 12.172 18.275 -8.423 1.00 93.00 1102 GLN A C 1
ATOM 8168 O O . GLN A 1 1102 ? 12.825 18.783 -9.337 1.00 93.00 1102 GLN A O 1
ATOM 8173 N N . LEU A 1 1103 ? 12.707 17.454 -7.520 1.00 93.50 1103 LEU A N 1
ATOM 8174 C CA . LEU A 1 1103 ? 14.130 17.137 -7.462 1.00 93.50 1103 LEU A CA 1
ATOM 8175 C C . LEU A 1 1103 ? 14.581 16.201 -8.586 1.00 93.50 1103 LEU A C 1
ATOM 8177 O O . LEU A 1 1103 ? 15.777 16.134 -8.860 1.00 93.50 1103 LEU A O 1
ATOM 8181 N N . LEU A 1 1104 ? 13.656 15.569 -9.316 1.00 92.06 1104 LEU A N 1
ATOM 8182 C CA . LEU A 1 1104 ? 13.979 14.882 -10.568 1.00 92.06 1104 LEU A CA 1
ATOM 8183 C C . LEU A 1 1104 ? 14.756 15.784 -11.537 1.00 92.06 1104 LEU A C 1
ATOM 8185 O O . LEU A 1 1104 ? 15.675 15.320 -12.209 1.00 92.06 1104 LEU A O 1
ATOM 8189 N N . GLY A 1 1105 ? 14.454 17.085 -11.558 1.00 85.75 1105 GLY A N 1
ATOM 8190 C CA . GLY A 1 1105 ? 15.219 18.027 -12.364 1.00 85.75 1105 GLY A CA 1
ATOM 8191 C C . GLY A 1 1105 ? 16.659 18.228 -11.909 1.00 85.75 1105 GLY A C 1
ATOM 8192 O O . GLY A 1 1105 ? 17.550 18.303 -12.752 1.00 85.75 1105 GLY A O 1
ATOM 8193 N N . ALA A 1 1106 ? 16.902 18.240 -10.597 1.00 87.31 1106 ALA A N 1
ATOM 8194 C CA . ALA A 1 1106 ? 18.256 18.262 -10.050 1.00 87.31 1106 ALA A CA 1
ATOM 8195 C C . ALA A 1 1106 ? 19.007 16.962 -10.379 1.00 87.31 1106 ALA A C 1
ATOM 8197 O O . ALA A 1 1106 ? 20.180 17.009 -10.740 1.00 87.31 1106 ALA A O 1
ATOM 8198 N N . GLY A 1 1107 ? 18.314 15.817 -10.337 1.00 89.44 1107 GLY A N 1
ATOM 8199 C CA . GLY A 1 1107 ? 18.856 14.536 -10.786 1.00 89.44 1107 GLY A CA 1
ATOM 8200 C C . GLY A 1 1107 ? 19.349 14.604 -12.225 1.00 89.44 1107 GLY A C 1
ATOM 8201 O O . GLY A 1 1107 ? 20.517 14.347 -12.484 1.00 89.44 1107 GLY A O 1
ATOM 8202 N N . PHE A 1 1108 ? 18.497 15.030 -13.155 1.00 89.25 1108 PHE A N 1
ATOM 8203 C CA . PHE A 1 1108 ? 18.869 15.158 -14.564 1.00 89.25 1108 PHE A CA 1
ATOM 8204 C C . PHE A 1 1108 ? 19.973 16.193 -14.824 1.00 89.25 1108 PHE A C 1
ATOM 8206 O O . PHE A 1 1108 ? 20.813 15.971 -15.694 1.00 89.25 1108 PHE A O 1
ATOM 8213 N N . ALA A 1 1109 ? 20.044 17.274 -14.043 1.00 89.50 1109 ALA A N 1
ATOM 8214 C CA . ALA A 1 1109 ? 21.139 18.240 -14.134 1.00 89.50 1109 ALA A CA 1
ATOM 8215 C C . ALA A 1 1109 ? 22.512 17.634 -13.781 1.00 89.50 1109 ALA A C 1
ATOM 8217 O O . ALA A 1 1109 ? 23.531 18.126 -14.265 1.00 89.50 1109 ALA A O 1
ATOM 8218 N N . ALA A 1 1110 ? 22.560 16.537 -13.015 1.00 93.75 1110 ALA A N 1
ATOM 8219 C CA . ALA A 1 1110 ? 23.812 15.878 -12.646 1.00 93.75 1110 ALA A CA 1
ATOM 8220 C C . ALA A 1 1110 ? 24.603 15.354 -13.860 1.00 93.75 1110 ALA A C 1
ATOM 8222 O O . ALA A 1 1110 ? 25.819 15.208 -13.767 1.00 93.75 1110 ALA A O 1
ATOM 8223 N N . ILE A 1 1111 ? 23.960 15.141 -15.017 1.00 93.69 1111 ILE A N 1
ATOM 8224 C CA . ILE A 1 1111 ? 24.643 14.721 -16.254 1.00 93.69 1111 ILE A CA 1
ATOM 8225 C C . ILE A 1 1111 ? 25.658 15.758 -16.770 1.00 93.69 1111 ILE A C 1
ATOM 8227 O O . ILE A 1 1111 ? 26.526 15.421 -17.569 1.00 93.69 1111 ILE A O 1
ATOM 8231 N N . TRP A 1 1112 ? 25.595 17.006 -16.295 1.00 93.50 1112 TRP A N 1
ATOM 8232 C CA . TRP A 1 1112 ? 26.592 18.034 -16.605 1.00 93.50 1112 TRP A CA 1
ATOM 8233 C C . TRP A 1 1112 ? 27.929 17.822 -15.893 1.00 93.50 1112 TRP A C 1
ATOM 8235 O O . TRP A 1 1112 ? 28.947 18.309 -16.377 1.00 93.50 1112 TRP A O 1
ATOM 8245 N N . LEU A 1 1113 ? 27.960 17.069 -14.789 1.00 94.19 1113 LEU A N 1
ATOM 8246 C CA . LEU A 1 1113 ? 29.193 16.775 -14.058 1.00 94.19 1113 LEU A CA 1
ATOM 8247 C C . LEU A 1 1113 ? 30.257 16.095 -14.946 1.00 94.19 1113 LEU A C 1
ATOM 8249 O O . LEU A 1 1113 ? 31.362 16.628 -15.040 1.00 94.19 1113 LEU A O 1
ATOM 8253 N N . PRO A 1 1114 ? 29.971 14.978 -15.646 1.00 93.88 1114 PRO A N 1
ATOM 8254 C CA . PRO A 1 1114 ? 30.942 14.382 -16.561 1.00 93.88 1114 PRO A CA 1
ATOM 8255 C C . PRO A 1 1114 ? 31.307 15.303 -17.732 1.00 93.88 1114 PRO A C 1
ATOM 8257 O O . PRO A 1 1114 ? 32.457 15.288 -18.153 1.00 93.88 1114 PRO A O 1
ATOM 8260 N N . VAL A 1 1115 ? 30.390 16.149 -18.222 1.00 92.25 1115 VAL A N 1
ATOM 8261 C CA . VAL A 1 1115 ? 30.711 17.146 -19.264 1.00 92.25 1115 VAL A CA 1
ATOM 8262 C C . VAL A 1 1115 ? 31.746 18.148 -18.751 1.00 92.25 1115 VAL A C 1
ATOM 8264 O O . VAL A 1 1115 ? 32.725 18.415 -19.445 1.00 92.25 1115 VAL A O 1
ATOM 8267 N N . ALA A 1 1116 ? 31.568 18.667 -17.535 1.00 93.44 1116 ALA A N 1
ATOM 8268 C CA . ALA A 1 1116 ? 32.509 19.588 -16.905 1.00 93.44 1116 ALA A CA 1
ATOM 8269 C C . ALA A 1 1116 ? 33.882 18.936 -16.681 1.00 93.44 1116 ALA A C 1
ATOM 8271 O O . ALA A 1 1116 ? 34.897 19.527 -17.033 1.00 93.44 1116 ALA A O 1
ATOM 8272 N N . VAL A 1 1117 ? 33.916 17.693 -16.186 1.00 93.88 1117 VAL A N 1
ATOM 8273 C CA . VAL A 1 1117 ? 35.165 16.936 -15.983 1.00 93.88 1117 VAL A CA 1
ATOM 8274 C C . VAL A 1 1117 ? 35.881 16.652 -17.305 1.00 93.88 1117 VAL A C 1
ATOM 8276 O O . VAL A 1 1117 ? 37.094 16.793 -17.380 1.00 93.88 1117 VAL A O 1
ATOM 8279 N N . MET A 1 1118 ? 35.154 16.288 -18.364 1.00 89.94 1118 MET A N 1
ATOM 8280 C CA . MET A 1 1118 ? 35.753 16.039 -19.683 1.00 89.94 1118 MET A CA 1
ATOM 8281 C C . MET A 1 1118 ? 36.223 17.323 -20.375 1.00 89.94 1118 MET A C 1
ATOM 8283 O O . MET A 1 1118 ? 37.174 17.275 -21.148 1.00 89.94 1118 MET A O 1
ATOM 8287 N N . SER A 1 1119 ? 35.565 18.455 -20.114 1.00 89.62 1119 SER A N 1
ATOM 8288 C CA . SER A 1 1119 ? 35.900 19.744 -20.739 1.00 89.62 1119 SER A CA 1
ATOM 8289 C C . SER A 1 1119 ? 36.990 20.502 -19.977 1.00 89.62 1119 SER A C 1
ATOM 8291 O O . SER A 1 1119 ? 37.718 21.288 -20.573 1.00 89.62 1119 SER A O 1
ATOM 8293 N N . ALA A 1 1120 ? 37.106 20.279 -18.665 1.00 92.06 1120 ALA A N 1
ATOM 8294 C CA . ALA A 1 1120 ? 38.078 20.933 -17.793 1.00 92.06 1120 ALA A CA 1
ATOM 8295 C C . ALA A 1 1120 ? 38.654 19.951 -16.749 1.00 92.06 1120 ALA A C 1
ATOM 8297 O O . ALA A 1 1120 ? 38.455 20.137 -15.544 1.00 92.06 1120 ALA A O 1
ATOM 8298 N N . PRO A 1 1121 ? 39.395 18.910 -17.179 1.00 89.25 1121 PRO A N 1
ATOM 8299 C CA . PRO A 1 1121 ? 39.885 17.856 -16.285 1.00 89.25 1121 PRO A CA 1
ATOM 8300 C C . PRO A 1 1121 ? 40.824 18.364 -15.180 1.00 89.25 1121 PRO A C 1
ATOM 8302 O O . PRO A 1 1121 ? 40.934 17.729 -14.140 1.00 89.25 1121 PRO A O 1
ATOM 8305 N N . ALA A 1 1122 ? 41.464 19.525 -15.363 1.00 90.56 1122 ALA A N 1
ATOM 8306 C CA . ALA A 1 1122 ? 42.346 20.129 -14.362 1.00 90.56 1122 ALA A CA 1
ATOM 8307 C C . ALA A 1 1122 ? 41.607 20.752 -13.159 1.00 90.56 1122 ALA A C 1
ATOM 8309 O O . ALA A 1 1122 ? 42.222 20.975 -12.120 1.00 90.56 1122 ALA A O 1
ATOM 8310 N N . LEU A 1 1123 ? 40.308 21.057 -13.285 1.00 89.00 1123 LEU A N 1
ATOM 8311 C CA . LEU A 1 1123 ? 39.553 21.780 -12.251 1.00 89.00 1123 LEU A CA 1
ATOM 8312 C C . LEU A 1 1123 ? 38.837 20.865 -11.254 1.00 89.00 1123 LEU A C 1
ATOM 8314 O O . LEU A 1 1123 ? 38.421 21.324 -10.192 1.00 89.00 1123 LEU A O 1
ATOM 8318 N N . LEU A 1 1124 ? 38.649 19.589 -11.592 1.00 90.12 1124 LEU A N 1
ATOM 8319 C CA . LEU A 1 1124 ? 37.863 18.655 -10.793 1.00 90.12 1124 LEU A CA 1
ATOM 8320 C C . LEU A 1 1124 ? 38.681 17.388 -10.511 1.00 90.12 1124 LEU A C 1
ATOM 8322 O O . LEU A 1 1124 ? 39.198 16.786 -11.446 1.00 90.12 1124 LEU A O 1
ATOM 8326 N N . PRO A 1 1125 ? 38.752 16.916 -9.253 1.00 87.25 1125 PRO A N 1
ATOM 8327 C CA . PRO A 1 1125 ? 39.602 15.786 -8.861 1.00 87.25 1125 PRO A CA 1
ATOM 8328 C C . PRO A 1 1125 ? 39.034 14.413 -9.271 1.00 87.25 1125 PRO A C 1
ATOM 8330 O O . PRO A 1 1125 ? 39.423 13.384 -8.721 1.00 87.25 1125 PRO A O 1
ATOM 8333 N N . PHE A 1 1126 ? 38.072 14.373 -10.195 1.00 86.38 1126 PHE A N 1
ATOM 8334 C CA . PHE A 1 1126 ? 37.371 13.155 -10.596 1.00 86.38 1126 PHE A CA 1
ATOM 8335 C C . PHE A 1 1126 ? 37.816 12.714 -11.987 1.00 86.38 1126 PHE A C 1
ATOM 8337 O O . PHE A 1 1126 ? 37.954 13.530 -12.892 1.00 86.38 1126 PHE A O 1
ATOM 8344 N N . SER A 1 1127 ? 37.948 11.404 -12.197 1.00 91.88 1127 SER A N 1
ATOM 8345 C CA . SER A 1 1127 ? 38.036 10.855 -13.551 1.00 91.88 1127 SER A CA 1
ATOM 8346 C C . SER A 1 1127 ? 36.675 10.940 -14.256 1.00 91.88 1127 SER A C 1
ATOM 8348 O O . SER A 1 1127 ? 35.627 10.931 -13.604 1.00 91.88 1127 SER A O 1
ATOM 8350 N N . ALA A 1 1128 ? 36.659 10.974 -15.593 1.00 92.00 1128 ALA A N 1
ATOM 8351 C CA . ALA A 1 1128 ? 35.406 10.986 -16.357 1.00 92.00 1128 ALA A CA 1
ATOM 8352 C C . ALA A 1 1128 ? 34.475 9.789 -16.026 1.00 92.00 1128 ALA A C 1
ATOM 8354 O O . ALA A 1 1128 ? 33.278 10.019 -15.823 1.00 92.00 1128 ALA A O 1
ATOM 8355 N N . PRO A 1 1129 ? 34.974 8.541 -15.860 1.00 92.94 1129 PRO A N 1
ATOM 8356 C CA . PRO A 1 1129 ? 34.166 7.431 -15.352 1.00 92.94 1129 PRO A CA 1
ATOM 8357 C C . PRO A 1 1129 ? 33.570 7.671 -13.958 1.00 92.94 1129 PRO A C 1
ATOM 8359 O O . PRO A 1 1129 ? 32.385 7.412 -13.745 1.00 92.94 1129 PRO A O 1
ATOM 8362 N N . ALA A 1 1130 ? 34.357 8.190 -13.008 1.00 90.81 1130 ALA A N 1
ATOM 8363 C CA . ALA A 1 1130 ? 33.872 8.472 -11.656 1.00 90.81 1130 ALA A CA 1
ATOM 8364 C C . ALA A 1 1130 ? 32.788 9.559 -11.662 1.00 90.81 1130 ALA A C 1
ATOM 8366 O O . ALA A 1 1130 ? 31.735 9.390 -11.046 1.00 90.81 1130 ALA A O 1
ATOM 8367 N N . ALA A 1 1131 ? 33.004 10.629 -12.427 1.00 93.31 1131 ALA A N 1
ATOM 8368 C CA . ALA A 1 1131 ? 32.042 11.707 -12.622 1.00 93.31 1131 ALA A CA 1
ATOM 8369 C C . ALA A 1 1131 ? 30.717 11.202 -13.216 1.00 93.31 1131 ALA A C 1
ATOM 8371 O O . ALA A 1 1131 ? 29.642 11.581 -12.747 1.00 93.31 1131 ALA A O 1
ATOM 8372 N N . MET A 1 1132 ? 30.784 10.301 -14.202 1.00 94.38 1132 MET A N 1
ATOM 8373 C CA . MET A 1 1132 ? 29.605 9.668 -14.795 1.00 94.38 1132 MET A CA 1
ATOM 8374 C C . MET A 1 1132 ? 28.871 8.763 -13.796 1.00 94.38 1132 MET A C 1
ATOM 8376 O O . MET A 1 1132 ? 27.650 8.846 -13.688 1.00 94.38 1132 MET A O 1
ATOM 8380 N N . MET A 1 1133 ? 29.583 7.934 -13.022 1.00 93.88 1133 MET A N 1
ATOM 8381 C CA . MET A 1 1133 ? 28.960 7.100 -11.983 1.00 93.88 1133 MET A CA 1
ATOM 8382 C C . MET A 1 1133 ? 28.243 7.943 -10.927 1.00 93.88 1133 MET A C 1
ATOM 8384 O O . MET A 1 1133 ? 27.113 7.623 -10.561 1.00 93.88 1133 MET A O 1
ATOM 8388 N N . ILE A 1 1134 ? 28.865 9.035 -10.468 1.00 92.31 1134 ILE A N 1
ATOM 8389 C CA . ILE A 1 1134 ? 28.246 9.971 -9.521 1.00 92.31 1134 ILE A CA 1
ATOM 8390 C C . ILE A 1 1134 ? 26.993 10.590 -10.149 1.00 92.31 1134 ILE A C 1
ATOM 8392 O O . ILE A 1 1134 ? 25.925 10.543 -9.542 1.00 92.31 1134 ILE A O 1
ATOM 8396 N N . ALA A 1 1135 ? 27.082 11.101 -11.380 1.00 95.06 1135 ALA A N 1
ATOM 8397 C CA . ALA A 1 1135 ? 25.937 11.675 -12.082 1.00 95.06 1135 ALA A CA 1
ATOM 8398 C C . ALA A 1 1135 ? 24.768 10.686 -12.197 1.00 95.06 1135 ALA A C 1
ATOM 8400 O O . ALA A 1 1135 ? 23.629 11.023 -11.872 1.00 95.06 1135 ALA A O 1
ATOM 8401 N N . LEU A 1 1136 ? 25.047 9.447 -12.601 1.00 96.00 1136 LEU A N 1
ATOM 8402 C CA . LEU A 1 1136 ? 24.042 8.397 -12.744 1.00 96.00 1136 LEU A CA 1
ATOM 8403 C C . LEU A 1 1136 ? 23.443 7.980 -11.399 1.00 96.00 1136 LEU A C 1
ATOM 8405 O O . LEU A 1 1136 ? 22.227 7.814 -11.315 1.00 96.00 1136 LEU A O 1
ATOM 8409 N N . LEU A 1 1137 ? 24.246 7.887 -10.338 1.00 94.88 1137 LEU A N 1
ATOM 8410 C CA . LEU A 1 1137 ? 23.748 7.657 -8.981 1.00 94.88 1137 LEU A CA 1
ATOM 8411 C C . LEU A 1 1137 ? 22.755 8.750 -8.564 1.00 94.88 1137 LEU A C 1
ATOM 8413 O O . LEU A 1 1137 ? 21.665 8.439 -8.082 1.00 94.88 1137 LEU A O 1
ATOM 8417 N N . PHE A 1 1138 ? 23.078 10.021 -8.811 1.00 94.00 1138 PHE A N 1
ATOM 8418 C CA . PHE A 1 1138 ? 22.170 11.136 -8.531 1.00 94.00 1138 PHE A CA 1
ATOM 8419 C C . PHE A 1 1138 ? 20.893 11.085 -9.383 1.00 94.00 1138 PHE A C 1
ATOM 8421 O O . PHE A 1 1138 ? 19.797 11.225 -8.838 1.00 94.00 1138 PHE A O 1
ATOM 8428 N N . ILE A 1 1139 ? 20.997 10.818 -10.691 1.00 95.00 1139 ILE A N 1
ATOM 8429 C CA . ILE A 1 1139 ? 19.828 10.641 -11.574 1.00 95.00 1139 ILE A CA 1
ATOM 8430 C C . ILE A 1 1139 ? 18.923 9.529 -11.035 1.00 95.00 1139 ILE A C 1
ATOM 8432 O O . ILE A 1 1139 ? 17.712 9.716 -10.898 1.00 95.00 1139 ILE A O 1
ATOM 8436 N N . GLY A 1 1140 ? 19.508 8.387 -10.681 1.00 94.88 1140 GLY A N 1
ATOM 8437 C CA . GLY A 1 1140 ? 18.795 7.225 -10.167 1.00 94.88 1140 GLY A CA 1
ATOM 8438 C C . GLY A 1 1140 ? 18.037 7.510 -8.879 1.00 94.88 1140 GLY A C 1
ATOM 8439 O O . GLY A 1 1140 ? 16.873 7.119 -8.749 1.00 94.88 1140 GLY A O 1
ATOM 8440 N N . MET A 1 1141 ? 18.682 8.228 -7.957 1.00 94.31 1141 MET A N 1
ATOM 8441 C CA . MET A 1 1141 ? 18.130 8.604 -6.656 1.00 94.31 1141 MET A CA 1
ATOM 8442 C C . MET A 1 1141 ? 16.830 9.396 -6.770 1.00 94.31 1141 MET A C 1
ATOM 8444 O O . MET A 1 1141 ? 15.924 9.180 -5.969 1.00 94.31 1141 MET A O 1
ATOM 8448 N N . PHE A 1 1142 ? 16.697 10.262 -7.774 1.00 94.62 1142 PHE A N 1
ATOM 8449 C CA . PHE A 1 1142 ? 15.480 11.054 -7.954 1.00 94.62 1142 PHE A CA 1
ATOM 8450 C C . PHE A 1 1142 ? 14.488 10.434 -8.939 1.00 94.62 1142 PHE A C 1
ATOM 8452 O O . PHE A 1 1142 ? 13.281 10.498 -8.705 1.00 94.62 1142 PHE A O 1
ATOM 8459 N N . TYR A 1 1143 ? 14.962 9.798 -10.014 1.00 93.50 1143 TYR A N 1
ATOM 8460 C CA . TYR A 1 1143 ? 14.084 9.230 -11.039 1.00 93.50 1143 TYR A CA 1
ATOM 8461 C C . TYR A 1 1143 ? 13.172 8.134 -10.498 1.00 93.50 1143 TYR A C 1
ATOM 8463 O O . TYR A 1 1143 ? 11.970 8.151 -10.765 1.00 93.50 1143 TYR A O 1
ATOM 8471 N N . GLY A 1 1144 ? 13.726 7.187 -9.738 1.00 89.25 1144 GLY A N 1
ATOM 8472 C CA . GLY A 1 1144 ? 12.967 6.047 -9.230 1.00 89.25 1144 GLY A CA 1
ATOM 8473 C C . GLY A 1 1144 ? 11.748 6.465 -8.407 1.00 89.25 1144 GLY A C 1
ATOM 8474 O O . GLY A 1 1144 ? 10.621 6.182 -8.816 1.00 89.25 1144 GLY A O 1
ATOM 8475 N N . PRO A 1 1145 ? 11.946 7.175 -7.284 1.00 89.62 1145 PRO A N 1
ATOM 8476 C CA . PRO A 1 1145 ? 10.849 7.693 -6.474 1.00 89.62 1145 PRO A CA 1
ATOM 8477 C C . PRO A 1 1145 ? 9.879 8.598 -7.226 1.00 89.62 1145 PRO A C 1
ATOM 8479 O O . PRO A 1 1145 ? 8.675 8.463 -7.046 1.00 89.62 1145 PRO A O 1
ATOM 8482 N N . ALA A 1 1146 ? 10.364 9.492 -8.095 1.00 93.31 1146 ALA A N 1
ATOM 8483 C CA . ALA A 1 1146 ? 9.485 10.361 -8.876 1.00 93.31 1146 ALA A CA 1
ATOM 8484 C C . ALA A 1 1146 ? 8.584 9.549 -9.822 1.00 93.31 1146 ALA A C 1
ATOM 8486 O O . ALA A 1 1146 ? 7.398 9.849 -9.963 1.00 93.31 1146 ALA A O 1
ATOM 8487 N N . SER A 1 1147 ? 9.120 8.486 -10.430 1.00 91.06 1147 SER A N 1
ATOM 8488 C CA . SER A 1 1147 ? 8.351 7.549 -11.252 1.00 91.06 1147 SER A CA 1
ATOM 8489 C C . SER A 1 1147 ? 7.304 6.793 -10.422 1.00 91.06 1147 SER A C 1
ATOM 8491 O O . SER A 1 1147 ? 6.148 6.704 -10.842 1.00 91.06 1147 SER A O 1
ATOM 8493 N N . VAL A 1 1148 ? 7.663 6.327 -9.218 1.00 87.88 1148 VAL A N 1
ATOM 8494 C CA . VAL A 1 1148 ? 6.730 5.674 -8.278 1.00 87.88 1148 VAL A CA 1
ATOM 8495 C C . VAL A 1 1148 ? 5.638 6.638 -7.807 1.00 87.88 1148 VAL A C 1
ATOM 8497 O O . VAL A 1 1148 ? 4.470 6.250 -7.781 1.00 87.88 1148 VAL A O 1
ATOM 8500 N N . ALA A 1 1149 ? 5.976 7.890 -7.494 1.00 90.00 1149 ALA A N 1
ATOM 8501 C CA . ALA A 1 1149 ? 5.024 8.924 -7.091 1.00 90.00 1149 ALA A CA 1
ATOM 8502 C C . ALA A 1 1149 ? 4.032 9.240 -8.222 1.00 90.00 1149 ALA A C 1
ATOM 8504 O O . ALA A 1 1149 ? 2.820 9.223 -8.012 1.00 90.00 1149 ALA A O 1
ATOM 8505 N N . LEU A 1 1150 ? 4.520 9.443 -9.452 1.00 92.38 1150 LEU A N 1
ATOM 8506 C CA . LEU A 1 1150 ? 3.666 9.670 -10.626 1.00 92.38 1150 LEU A CA 1
ATOM 8507 C C . LEU A 1 1150 ? 2.773 8.458 -10.935 1.00 92.38 1150 LEU A C 1
ATOM 8509 O O . LEU A 1 1150 ? 1.598 8.633 -11.264 1.00 92.38 1150 LEU A O 1
ATOM 8513 N N . GLY A 1 1151 ? 3.305 7.240 -10.809 1.00 89.00 1151 GLY A N 1
ATOM 8514 C CA . GLY A 1 1151 ? 2.558 5.996 -11.006 1.00 89.00 1151 GLY A CA 1
ATOM 8515 C C . GLY A 1 1151 ? 1.473 5.782 -9.949 1.00 89.00 1151 GLY A C 1
ATOM 8516 O O . GLY A 1 1151 ? 0.323 5.510 -10.297 1.00 89.00 1151 GLY A O 1
ATOM 8517 N N . SER A 1 1152 ? 1.808 5.967 -8.671 1.00 85.38 1152 SER A N 1
ATOM 8518 C CA . SER A 1 1152 ? 0.869 5.871 -7.545 1.00 85.38 1152 SER A CA 1
ATOM 8519 C C . SER A 1 1152 ? -0.226 6.928 -7.644 1.00 85.38 1152 SER A C 1
ATOM 8521 O O . SER A 1 1152 ? -1.408 6.605 -7.522 1.00 85.38 1152 SER A O 1
ATOM 8523 N N . TYR A 1 1153 ? 0.143 8.170 -7.964 1.00 90.06 1153 TYR A N 1
ATOM 8524 C CA . TYR A 1 1153 ? -0.804 9.258 -8.188 1.00 90.06 1153 TYR A CA 1
ATOM 8525 C C . TYR A 1 1153 ? -1.753 8.959 -9.357 1.00 90.06 1153 TYR A C 1
ATOM 8527 O O . TYR A 1 1153 ? -2.963 9.160 -9.242 1.00 90.06 1153 TYR A O 1
ATOM 8535 N N . PHE A 1 1154 ? -1.241 8.428 -10.469 1.00 90.69 1154 PHE A N 1
ATOM 8536 C CA . PHE A 1 1154 ? -2.076 8.011 -11.595 1.00 90.69 1154 PHE A CA 1
ATOM 8537 C C . PHE A 1 1154 ? -3.037 6.878 -11.199 1.00 90.69 1154 PHE A C 1
ATOM 8539 O O . PHE A 1 1154 ? -4.235 6.964 -11.470 1.00 90.69 1154 PHE A O 1
ATOM 8546 N N . GLY A 1 1155 ? -2.541 5.843 -10.514 1.00 85.94 1155 GLY A N 1
ATOM 8547 C CA . GLY A 1 1155 ? -3.341 4.695 -10.078 1.00 85.94 1155 GLY A CA 1
ATOM 8548 C C . GLY A 1 1155 ? -4.435 5.056 -9.070 1.00 85.94 1155 GLY A C 1
ATOM 8549 O O . GLY A 1 1155 ? -5.556 4.567 -9.194 1.00 85.94 1155 GLY A O 1
ATOM 8550 N N . ALA A 1 1156 ? -4.143 5.946 -8.118 1.00 85.62 1156 ALA A N 1
ATOM 8551 C CA . ALA A 1 1156 ? -5.099 6.398 -7.105 1.00 85.62 1156 ALA A CA 1
ATOM 8552 C C . ALA A 1 1156 ? -6.258 7.220 -7.694 1.00 85.62 1156 ALA A C 1
ATOM 8554 O O . ALA A 1 1156 ? -7.374 7.182 -7.173 1.00 85.62 1156 ALA A O 1
ATOM 8555 N N . ASN A 1 1157 ? -6.005 7.946 -8.788 1.00 89.19 1157 ASN A N 1
ATOM 8556 C CA . ASN A 1 1157 ? -6.994 8.813 -9.429 1.00 89.19 1157 ASN A CA 1
ATOM 8557 C C . ASN A 1 1157 ? -7.720 8.141 -10.612 1.00 89.19 1157 ASN A C 1
ATOM 8559 O O . ASN A 1 1157 ? -8.780 8.614 -11.032 1.00 89.19 1157 ASN A O 1
ATOM 8563 N N . ALA A 1 1158 ? -7.199 7.034 -11.150 1.00 87.88 1158 ALA A N 1
ATOM 8564 C CA . ALA A 1 1158 ? -7.864 6.255 -12.191 1.00 87.88 1158 ALA A CA 1
ATOM 8565 C C . ALA A 1 1158 ? -9.103 5.516 -11.647 1.00 87.88 1158 ALA A C 1
ATOM 8567 O O . ALA A 1 1158 ? -9.126 5.001 -10.528 1.00 87.88 1158 ALA A O 1
ATOM 8568 N N . ARG A 1 1159 ? -10.168 5.442 -12.448 1.00 84.88 1159 ARG A N 1
ATOM 8569 C CA . ARG A 1 1159 ? -11.393 4.719 -12.093 1.00 84.88 1159 ARG A CA 1
ATOM 8570 C C . ARG A 1 1159 ? -11.129 3.217 -12.115 1.00 84.88 1159 ARG A C 1
ATOM 8572 O O . ARG A 1 1159 ? -10.725 2.695 -13.146 1.00 84.88 1159 ARG A O 1
ATOM 8579 N N . GLN A 1 1160 ? -11.423 2.512 -11.018 1.00 77.38 1160 GLN A N 1
ATOM 8580 C CA . GLN A 1 1160 ? -11.125 1.076 -10.864 1.00 77.38 1160 GLN A CA 1
ATOM 8581 C C . GLN A 1 1160 ? -11.647 0.187 -12.006 1.00 77.38 1160 GLN A C 1
ATOM 8583 O O . GLN A 1 1160 ? -10.957 -0.751 -12.396 1.00 77.38 1160 GLN A O 1
ATOM 8588 N N . SER A 1 1161 ? -12.819 0.496 -12.578 1.00 73.75 1161 SER A N 1
ATOM 8589 C CA . SER A 1 1161 ? -13.378 -0.243 -13.723 1.00 73.75 1161 SER A CA 1
ATOM 8590 C C . SER A 1 1161 ? -12.524 -0.138 -14.989 1.00 73.75 1161 SER A C 1
ATOM 8592 O O . SER A 1 1161 ? -12.510 -1.063 -15.796 1.00 73.75 1161 SER A O 1
ATOM 8594 N N . ASP A 1 1162 ? -11.779 0.960 -15.130 1.00 76.19 1162 ASP A N 1
ATOM 8595 C CA . ASP A 1 1162 ? -11.092 1.354 -16.360 1.00 76.19 1162 ASP A CA 1
ATOM 8596 C C . ASP A 1 1162 ? -9.564 1.371 -16.185 1.00 76.19 1162 ASP A C 1
ATOM 8598 O O . ASP A 1 1162 ? -8.846 1.762 -17.113 1.00 76.19 1162 ASP A O 1
ATOM 8602 N N . VAL A 1 1163 ? -9.048 0.938 -15.023 1.00 77.56 1163 VAL A N 1
ATOM 8603 C CA . VAL A 1 1163 ? -7.608 0.939 -14.694 1.00 77.56 1163 VAL A CA 1
ATOM 8604 C C . VAL A 1 1163 ? -6.805 0.191 -15.752 1.00 77.56 1163 VAL A C 1
ATOM 8606 O O . VAL A 1 1163 ? -5.805 0.719 -16.220 1.00 77.56 1163 VAL A O 1
ATOM 8609 N N . GLY A 1 1164 ? -7.254 -0.988 -16.197 1.00 74.75 1164 GLY A N 1
ATOM 8610 C CA . GLY A 1 1164 ? -6.540 -1.761 -17.222 1.00 74.75 1164 GLY A CA 1
ATOM 8611 C C . GLY A 1 1164 ? -6.389 -1.002 -18.545 1.00 74.75 1164 GLY A C 1
ATOM 8612 O O . GLY A 1 1164 ? -5.295 -0.933 -19.098 1.00 74.75 1164 GLY A O 1
ATOM 8613 N N . SER A 1 1165 ? -7.464 -0.360 -19.017 1.00 77.56 1165 SER A N 1
ATOM 8614 C CA . SER A 1 1165 ? -7.420 0.458 -20.239 1.00 77.56 1165 SER A CA 1
ATOM 8615 C C . SER A 1 1165 ? -6.554 1.710 -20.066 1.00 77.56 1165 SER A C 1
ATOM 8617 O O . SER A 1 1165 ? -5.790 2.068 -20.961 1.00 77.56 1165 SER A O 1
ATOM 8619 N N . SER A 1 1166 ? -6.621 2.340 -18.891 1.00 83.06 1166 SER A N 1
ATOM 8620 C CA . SER A 1 1166 ? -5.876 3.558 -18.573 1.00 83.06 1166 SER A CA 1
ATOM 8621 C C . SER A 1 1166 ? -4.377 3.281 -18.469 1.00 83.06 1166 SER A C 1
ATOM 8623 O O . SER A 1 1166 ? -3.582 4.016 -19.051 1.00 83.06 1166 SER A O 1
ATOM 8625 N N . LEU A 1 1167 ? -3.994 2.183 -17.811 1.00 81.69 1167 LEU A N 1
ATOM 8626 C CA . LEU A 1 1167 ? -2.613 1.701 -17.753 1.00 81.69 1167 LEU A CA 1
ATOM 8627 C C . LEU A 1 1167 ? -2.103 1.290 -19.139 1.00 81.69 1167 LEU A C 1
ATOM 8629 O O . LEU A 1 1167 ? -0.970 1.610 -19.476 1.00 81.69 1167 LEU A O 1
ATOM 8633 N N . GLY A 1 1168 ? -2.932 0.646 -19.968 1.00 82.06 1168 GLY A N 1
ATOM 8634 C CA . GLY A 1 1168 ? -2.563 0.291 -21.344 1.00 82.06 1168 GLY A CA 1
ATOM 8635 C C . GLY A 1 1168 ? -2.252 1.516 -22.213 1.00 82.06 1168 GLY A C 1
ATOM 8636 O O . GLY A 1 1168 ? -1.245 1.538 -22.923 1.00 82.06 1168 GLY A O 1
ATOM 8637 N N . VAL A 1 1169 ? -3.071 2.569 -22.114 1.00 85.38 1169 VAL A N 1
ATOM 8638 C CA . VAL A 1 1169 ? -2.827 3.860 -22.782 1.00 85.38 1169 VAL A CA 1
ATOM 8639 C C . VAL A 1 1169 ? -1.563 4.525 -22.247 1.00 85.38 1169 VAL A C 1
ATOM 8641 O O . VAL A 1 1169 ? -0.729 4.958 -23.040 1.00 85.38 1169 VAL A O 1
ATOM 8644 N N . GLN A 1 1170 ? -1.405 4.591 -20.922 1.00 88.88 1170 GLN A N 1
ATOM 8645 C CA . GLN A 1 1170 ? -0.230 5.184 -20.286 1.00 88.88 1170 GLN A CA 1
ATOM 8646 C C . GLN A 1 1170 ? 1.051 4.465 -20.720 1.00 88.88 1170 GLN A C 1
ATOM 8648 O O . GLN A 1 1170 ? 2.000 5.123 -21.134 1.00 88.88 1170 GLN A O 1
ATOM 8653 N N . ALA A 1 1171 ? 1.063 3.131 -20.690 1.00 85.88 1171 ALA A N 1
ATOM 8654 C CA . ALA A 1 1171 ? 2.192 2.319 -21.128 1.00 85.88 1171 ALA A CA 1
ATOM 8655 C C . ALA A 1 1171 ? 2.501 2.534 -22.615 1.00 85.88 1171 ALA A C 1
ATOM 8657 O O . ALA A 1 1171 ? 3.658 2.731 -22.972 1.00 85.88 1171 ALA A O 1
ATOM 8658 N N . SER A 1 1172 ? 1.480 2.570 -23.478 1.00 86.31 1172 SER A N 1
ATOM 8659 C CA . SER A 1 1172 ? 1.660 2.844 -24.912 1.00 86.31 1172 SER A CA 1
ATOM 8660 C C . SER A 1 1172 ? 2.258 4.230 -25.151 1.00 86.31 1172 SER A C 1
ATOM 8662 O O . SER A 1 1172 ? 3.176 4.377 -25.953 1.00 86.31 1172 SER A O 1
ATOM 8664 N N . PHE A 1 1173 ? 1.783 5.244 -24.424 1.00 90.44 1173 PHE A N 1
ATOM 8665 C CA . PHE A 1 1173 ? 2.286 6.611 -24.535 1.00 90.44 1173 PHE A CA 1
ATOM 8666 C C . PHE A 1 1173 ? 3.720 6.752 -24.004 1.00 90.44 1173 PHE A C 1
ATOM 8668 O O . PHE A 1 1173 ? 4.549 7.381 -24.656 1.00 90.44 1173 PHE A O 1
ATOM 8675 N N . ILE A 1 1174 ? 4.039 6.118 -22.869 1.00 91.06 1174 ILE A N 1
ATOM 8676 C CA . ILE A 1 1174 ? 5.407 6.037 -22.333 1.00 91.06 1174 ILE A CA 1
ATOM 8677 C C . ILE A 1 1174 ? 6.331 5.345 -23.339 1.00 91.06 1174 ILE A C 1
ATOM 8679 O O . ILE A 1 1174 ? 7.401 5.866 -23.629 1.00 91.06 1174 ILE A O 1
ATOM 8683 N N . ASN A 1 1175 ? 5.907 4.224 -23.924 1.00 89.75 1175 ASN A N 1
ATOM 8684 C CA . ASN A 1 1175 ? 6.673 3.510 -24.944 1.00 89.75 1175 ASN A CA 1
ATOM 8685 C C . ASN A 1 1175 ? 6.901 4.361 -26.196 1.00 89.75 1175 ASN A C 1
ATOM 8687 O O . ASN A 1 1175 ? 8.024 4.419 -26.682 1.00 89.75 1175 ASN A O 1
ATOM 8691 N N . GLY A 1 1176 ? 5.887 5.091 -26.669 1.00 91.19 1176 GLY A N 1
ATOM 8692 C CA . GLY A 1 1176 ? 6.058 6.051 -27.762 1.00 91.19 1176 GLY A CA 1
ATOM 8693 C C . GLY A 1 1176 ? 7.047 7.173 -27.418 1.00 91.19 1176 GLY A C 1
ATOM 8694 O O . GLY A 1 1176 ? 7.814 7.610 -28.274 1.00 91.19 1176 GLY A O 1
ATOM 8695 N N . ALA A 1 1177 ? 7.081 7.618 -26.160 1.00 93.81 1177 ALA A N 1
ATOM 8696 C CA . ALA A 1 1177 ? 8.028 8.627 -25.693 1.00 93.81 1177 ALA A CA 1
ATOM 8697 C C . ALA A 1 1177 ? 9.460 8.073 -25.567 1.00 93.81 1177 ALA A C 1
ATOM 8699 O O . ALA A 1 1177 ? 10.408 8.760 -25.940 1.00 93.81 1177 ALA A O 1
ATOM 8700 N N . ILE A 1 1178 ? 9.618 6.821 -25.126 1.00 93.12 1178 ILE A N 1
ATOM 8701 C CA . ILE A 1 1178 ? 10.894 6.088 -25.149 1.00 93.12 1178 ILE A CA 1
ATOM 8702 C C . ILE A 1 1178 ? 11.396 5.958 -26.593 1.00 93.12 1178 ILE A C 1
ATOM 8704 O O . ILE A 1 1178 ? 12.544 6.301 -26.875 1.00 93.12 1178 ILE A O 1
ATOM 8708 N N . SER A 1 1179 ? 10.522 5.546 -27.517 1.00 92.38 1179 SER A N 1
ATOM 8709 C CA . SER A 1 1179 ? 10.815 5.458 -28.950 1.00 92.38 1179 SER A CA 1
ATOM 8710 C C . SER A 1 1179 ? 11.308 6.784 -29.521 1.00 92.38 1179 SER A C 1
ATOM 8712 O O . SER A 1 1179 ? 12.329 6.829 -30.204 1.00 92.38 1179 SER A O 1
ATOM 8714 N N . MET A 1 1180 ? 10.610 7.877 -29.201 1.00 94.69 1180 MET A N 1
ATOM 8715 C CA . MET A 1 1180 ? 11.011 9.227 -29.597 1.00 94.69 1180 MET A CA 1
ATOM 8716 C C . MET A 1 1180 ? 12.366 9.613 -28.999 1.00 94.69 1180 MET A C 1
ATOM 8718 O O . MET A 1 1180 ? 13.207 10.173 -29.694 1.00 94.69 1180 MET A O 1
ATOM 8722 N N . GLY A 1 1181 ? 12.609 9.282 -27.732 1.00 94.00 1181 GLY A N 1
ATOM 8723 C CA . GLY A 1 1181 ? 13.887 9.532 -27.078 1.00 94.00 1181 GLY A CA 1
ATOM 8724 C C . GLY A 1 1181 ? 15.058 8.834 -27.779 1.00 94.00 1181 GLY A C 1
ATOM 8725 O O . GLY A 1 1181 ? 16.072 9.476 -28.055 1.00 94.00 1181 GLY A O 1
ATOM 8726 N N . TYR A 1 1182 ? 14.919 7.547 -28.122 1.00 92.88 1182 TYR A N 1
ATOM 8727 C CA . TYR A 1 1182 ? 15.944 6.825 -28.888 1.00 92.88 1182 TYR A CA 1
ATOM 8728 C C . TYR A 1 1182 ? 16.136 7.428 -30.277 1.00 92.88 1182 TYR A C 1
ATOM 8730 O O . TYR A 1 1182 ? 17.270 7.562 -30.729 1.00 92.88 1182 TYR A O 1
ATOM 8738 N N . ALA A 1 1183 ? 15.048 7.840 -30.929 1.00 91.69 1183 ALA A N 1
ATOM 8739 C CA . ALA A 1 1183 ? 15.100 8.467 -32.240 1.00 91.69 1183 ALA A CA 1
ATOM 8740 C C . ALA A 1 1183 ? 15.872 9.794 -32.230 1.00 91.69 1183 ALA A C 1
ATOM 8742 O O . ALA A 1 1183 ? 16.756 10.002 -33.062 1.00 91.69 1183 ALA A O 1
ATOM 8743 N N . LEU A 1 1184 ? 15.580 10.665 -31.260 1.00 92.25 1184 LEU A N 1
ATOM 8744 C CA . LEU A 1 1184 ? 16.271 11.941 -31.077 1.00 92.25 1184 LEU A CA 1
ATOM 8745 C C . LEU A 1 1184 ? 17.747 11.740 -30.738 1.00 92.25 1184 LEU A C 1
ATOM 8747 O O . LEU A 1 1184 ? 18.600 12.443 -31.274 1.00 92.25 1184 LEU A O 1
ATOM 8751 N N . LEU A 1 1185 ? 18.059 10.771 -29.876 1.00 89.81 1185 LEU A N 1
ATOM 8752 C CA . LEU A 1 1185 ? 19.438 10.489 -29.497 1.00 89.81 1185 LEU A CA 1
ATOM 8753 C C . LEU A 1 1185 ? 20.238 9.860 -30.644 1.00 89.81 1185 LEU A C 1
ATOM 8755 O O . LEU A 1 1185 ? 21.390 10.227 -30.847 1.00 89.81 1185 LEU A O 1
ATOM 8759 N N . SER A 1 1186 ? 19.629 8.964 -31.421 1.00 88.06 1186 SER A N 1
ATOM 8760 C CA . SER A 1 1186 ? 20.236 8.399 -32.629 1.00 88.06 1186 SER A CA 1
ATOM 8761 C C . SER A 1 1186 ? 20.550 9.485 -33.655 1.00 88.06 1186 SER A C 1
ATOM 8763 O O . SER A 1 1186 ? 21.617 9.472 -34.262 1.00 88.06 1186 SER A O 1
ATOM 8765 N N . PHE A 1 1187 ? 19.635 10.440 -33.830 1.00 88.06 1187 PHE A N 1
ATOM 8766 C CA . PHE A 1 1187 ? 19.844 11.593 -34.699 1.00 88.06 1187 PHE A CA 1
ATOM 8767 C C . PHE A 1 1187 ? 20.966 12.501 -34.177 1.00 88.06 1187 PHE A C 1
ATOM 8769 O O . PHE A 1 1187 ? 21.875 12.838 -34.930 1.00 88.06 1187 PHE A O 1
ATOM 8776 N N . ALA A 1 1188 ? 20.963 12.829 -32.881 1.00 87.06 1188 ALA A N 1
ATOM 8777 C CA . ALA A 1 1188 ? 22.028 13.614 -32.258 1.00 87.06 1188 ALA A CA 1
ATOM 8778 C C . ALA A 1 1188 ? 23.401 12.938 -32.410 1.00 87.06 1188 ALA A C 1
ATOM 8780 O O . ALA A 1 1188 ? 24.362 13.588 -32.805 1.00 87.06 1188 ALA A O 1
ATOM 8781 N N . ALA A 1 1189 ? 23.484 11.627 -32.177 1.00 83.50 1189 ALA A N 1
ATOM 8782 C CA . ALA A 1 1189 ? 24.719 10.866 -32.346 1.00 83.50 1189 ALA A CA 1
ATOM 8783 C C . ALA A 1 1189 ? 25.234 10.862 -33.797 1.00 83.50 1189 ALA A C 1
ATOM 8785 O O . ALA A 1 1189 ? 26.437 10.741 -33.998 1.00 83.50 1189 ALA A O 1
ATOM 8786 N N . GLY A 1 1190 ? 24.350 11.001 -34.792 1.00 83.50 1190 GLY A N 1
ATOM 8787 C CA . GLY A 1 1190 ? 24.739 11.189 -36.193 1.00 83.50 1190 GLY A CA 1
ATOM 8788 C C . GLY A 1 1190 ? 25.215 12.611 -36.513 1.00 83.50 1190 GLY A C 1
ATOM 8789 O O . GLY A 1 1190 ? 26.085 12.783 -37.360 1.00 83.50 1190 GLY A O 1
ATOM 8790 N N . LEU A 1 1191 ? 24.677 13.627 -35.828 1.00 85.94 1191 LEU A N 1
ATOM 8791 C CA . LEU A 1 1191 ? 25.054 15.032 -36.030 1.00 85.94 1191 LEU A CA 1
ATOM 8792 C C . LEU A 1 1191 ? 26.398 15.405 -35.394 1.00 85.94 1191 LEU A C 1
ATOM 8794 O O . LEU A 1 1191 ? 27.113 16.252 -35.924 1.00 85.94 1191 LEU A O 1
ATOM 8798 N N . PHE A 1 1192 ? 26.739 14.818 -34.248 1.00 83.94 1192 PHE A N 1
ATOM 8799 C CA . PHE A 1 1192 ? 27.954 15.158 -33.509 1.00 83.94 1192 PHE A CA 1
ATOM 8800 C C . PHE A 1 1192 ? 29.056 14.124 -33.781 1.00 83.94 1192 PHE A C 1
ATOM 8802 O O . PHE A 1 1192 ? 28.958 12.986 -33.333 1.00 83.94 1192 PHE A O 1
ATOM 8809 N N . THR A 1 1193 ? 30.124 14.515 -34.486 1.00 76.00 1193 THR A N 1
ATOM 8810 C CA . THR A 1 1193 ? 31.337 13.695 -34.683 1.00 76.00 1193 THR A CA 1
ATOM 8811 C C . THR A 1 1193 ? 32.587 14.542 -34.372 1.00 76.00 1193 THR A C 1
ATOM 8813 O O . THR A 1 1193 ? 32.769 15.560 -35.036 1.00 76.00 1193 THR A O 1
ATOM 8816 N N . PRO A 1 1194 ? 33.443 14.175 -33.387 1.00 74.19 1194 PRO A N 1
ATOM 8817 C CA . PRO A 1 1194 ? 33.337 13.007 -32.510 1.00 74.19 1194 PRO A CA 1
ATOM 8818 C C . PRO A 1 1194 ? 32.105 13.075 -31.593 1.00 74.19 1194 PRO A C 1
ATOM 8820 O O . PRO A 1 1194 ? 31.691 14.142 -31.145 1.00 74.19 1194 PRO A O 1
ATOM 8823 N N . VAL A 1 1195 ? 31.515 11.909 -31.316 1.00 76.50 1195 VAL A N 1
ATOM 8824 C CA . VAL A 1 1195 ? 30.224 11.794 -30.610 1.00 76.50 1195 VAL A CA 1
ATOM 8825 C C . VAL A 1 1195 ? 30.282 12.391 -29.201 1.00 76.50 1195 VAL A C 1
ATOM 8827 O O . VAL A 1 1195 ? 29.330 13.039 -28.770 1.00 76.50 1195 VAL A O 1
ATOM 8830 N N . PHE A 1 1196 ? 31.397 12.247 -28.486 1.00 81.56 1196 PHE A N 1
ATOM 8831 C CA . PHE A 1 1196 ? 31.582 12.804 -27.145 1.00 81.56 1196 PHE A CA 1
ATOM 8832 C C . PHE A 1 1196 ? 32.779 13.758 -27.104 1.00 81.56 1196 PHE A C 1
ATOM 8834 O O . PHE A 1 1196 ? 33.768 13.491 -27.783 1.00 81.56 1196 PHE A O 1
ATOM 8841 N N . PRO A 1 1197 ? 32.711 14.858 -26.323 1.00 85.62 1197 PRO A N 1
ATOM 8842 C CA . PRO A 1 1197 ? 31.688 15.201 -25.318 1.00 85.62 1197 PRO A CA 1
ATOM 8843 C C . PRO A 1 1197 ? 30.411 15.890 -25.852 1.00 85.62 1197 PRO A C 1
ATOM 8845 O O . PRO A 1 1197 ? 29.440 16.014 -25.105 1.00 85.62 1197 PRO A O 1
ATOM 8848 N N . ALA A 1 1198 ? 30.361 16.302 -27.123 1.00 88.50 1198 ALA A N 1
ATOM 8849 C CA . ALA A 1 1198 ? 29.283 17.141 -27.669 1.00 88.50 1198 ALA A CA 1
ATOM 8850 C C . ALA A 1 1198 ? 27.865 16.539 -27.540 1.00 88.50 1198 ALA A C 1
ATOM 8852 O O . ALA A 1 1198 ? 26.945 17.225 -27.090 1.00 88.50 1198 ALA A O 1
ATOM 8853 N N . THR A 1 1199 ? 27.679 15.244 -27.829 1.00 88.00 1199 THR A N 1
ATOM 8854 C CA . THR A 1 1199 ? 26.369 14.579 -27.653 1.00 88.00 1199 THR A CA 1
ATOM 8855 C C . THR A 1 1199 ? 25.934 14.578 -26.188 1.00 88.00 1199 THR A C 1
ATOM 8857 O O . THR A 1 1199 ? 24.752 14.753 -25.898 1.00 88.00 1199 THR A O 1
ATOM 8860 N N . LEU A 1 1200 ? 26.870 14.435 -25.241 1.00 88.06 1200 LEU A N 1
ATOM 8861 C CA . LEU A 1 1200 ? 26.553 14.473 -23.811 1.00 88.06 1200 LEU A CA 1
ATOM 8862 C C . LEU A 1 1200 ? 26.115 15.872 -23.365 1.00 88.06 1200 LEU A C 1
ATOM 8864 O O . LEU A 1 1200 ? 25.199 15.981 -22.555 1.00 88.06 1200 LEU A O 1
ATOM 8868 N N . ALA A 1 1201 ? 26.697 16.932 -23.933 1.00 90.50 1201 ALA A N 1
ATOM 8869 C CA . ALA A 1 1201 ? 26.243 18.303 -23.702 1.00 90.50 1201 ALA A CA 1
ATOM 8870 C C . ALA A 1 1201 ? 24.824 18.535 -24.256 1.00 90.50 1201 ALA A C 1
ATOM 8872 O O . ALA A 1 1201 ? 23.990 19.130 -23.573 1.00 90.50 1201 ALA A O 1
ATOM 8873 N N . ALA A 1 1202 ? 24.502 18.001 -25.441 1.00 90.31 1202 ALA A N 1
ATOM 8874 C CA . ALA A 1 1202 ? 23.147 18.060 -25.999 1.00 90.31 1202 ALA A CA 1
ATOM 8875 C C . ALA A 1 1202 ? 22.127 17.301 -25.125 1.00 90.31 1202 ALA A C 1
ATOM 8877 O O . ALA A 1 1202 ? 21.050 17.824 -24.819 1.00 90.31 1202 ALA A O 1
ATOM 8878 N N . ILE A 1 1203 ? 22.488 16.102 -24.648 1.00 89.69 1203 ILE A N 1
ATOM 8879 C CA . ILE A 1 1203 ? 21.705 15.353 -23.653 1.00 89.69 1203 ILE A CA 1
ATOM 8880 C C . ILE A 1 1203 ? 21.549 16.185 -22.375 1.00 89.69 1203 ILE A C 1
ATOM 8882 O O . ILE A 1 1203 ? 20.446 16.262 -21.835 1.00 89.69 1203 ILE A O 1
ATOM 8886 N N . GLY A 1 1204 ? 22.617 16.829 -21.903 1.00 90.19 1204 GLY A N 1
ATOM 8887 C CA . GLY A 1 1204 ? 22.612 17.695 -20.726 1.00 90.19 1204 GLY A CA 1
ATOM 8888 C C . GLY A 1 1204 ? 21.668 18.882 -20.854 1.00 90.19 1204 GLY A C 1
ATOM 8889 O O . GLY A 1 1204 ? 20.916 19.167 -19.920 1.00 90.19 1204 GLY A O 1
ATOM 8890 N N . ALA A 1 1205 ? 21.627 19.528 -22.017 1.00 92.62 1205 ALA A N 1
ATOM 8891 C CA . ALA A 1 1205 ? 20.694 20.615 -22.295 1.00 92.62 1205 ALA A CA 1
ATOM 8892 C C . ALA A 1 1205 ? 19.235 20.127 -22.272 1.00 92.62 1205 ALA A C 1
ATOM 8894 O O . ALA A 1 1205 ? 18.389 20.733 -21.609 1.00 92.62 1205 ALA A O 1
ATOM 8895 N N . ALA A 1 1206 ? 18.940 18.992 -22.916 1.00 92.12 1206 ALA A N 1
ATOM 8896 C CA . ALA A 1 1206 ? 17.604 18.392 -22.892 1.00 92.12 1206 ALA A CA 1
ATOM 8897 C C . ALA A 1 1206 ? 17.170 17.996 -21.466 1.00 92.12 1206 ALA A C 1
ATOM 8899 O O . ALA A 1 1206 ? 16.035 18.253 -21.060 1.00 92.12 1206 ALA A O 1
ATOM 8900 N N . ASN A 1 1207 ? 18.090 17.429 -20.684 1.00 91.12 1207 ASN A N 1
ATOM 8901 C CA . ASN A 1 1207 ? 17.877 17.045 -19.290 1.00 91.12 1207 ASN A CA 1
ATOM 8902 C C . ASN A 1 1207 ? 17.656 18.255 -18.372 1.00 91.12 1207 ASN A C 1
ATOM 8904 O O . ASN A 1 1207 ? 16.776 18.213 -17.513 1.00 91.12 1207 ASN A O 1
ATOM 8908 N N . LEU A 1 1208 ? 18.375 19.360 -18.590 1.00 91.88 1208 LEU A N 1
ATOM 8909 C CA . LEU A 1 1208 ? 18.174 20.614 -17.862 1.00 91.88 1208 LEU A CA 1
ATOM 8910 C C . LEU A 1 1208 ? 16.785 21.208 -18.142 1.00 91.88 1208 LEU A C 1
ATOM 8912 O O . LEU A 1 1208 ? 16.066 21.574 -17.210 1.00 91.88 1208 LEU A O 1
ATOM 8916 N N . LEU A 1 1209 ? 16.368 21.245 -19.412 1.00 93.75 1209 LEU A N 1
ATOM 8917 C CA . LEU A 1 1209 ? 15.024 21.687 -19.802 1.00 93.75 1209 LEU A CA 1
ATOM 8918 C C . LEU A 1 1209 ? 13.941 20.790 -19.195 1.00 93.75 1209 LEU A C 1
ATOM 8920 O O . LEU A 1 1209 ? 12.971 21.289 -18.618 1.00 93.75 1209 LEU A O 1
ATOM 8924 N N . GLY A 1 1210 ? 14.129 19.471 -19.267 1.00 91.19 1210 GLY A N 1
ATOM 8925 C CA . GLY A 1 1210 ? 13.277 18.498 -18.591 1.00 91.19 1210 GLY A CA 1
ATOM 8926 C C . GLY A 1 1210 ? 13.188 18.768 -17.091 1.00 91.19 1210 GLY A C 1
ATOM 8927 O O . GLY A 1 1210 ? 12.096 18.782 -16.523 1.00 91.19 1210 GLY A O 1
ATOM 8928 N N . GLY A 1 1211 ? 14.316 19.077 -16.456 1.00 90.31 1211 GLY A N 1
ATOM 8929 C CA . GLY A 1 1211 ? 14.370 19.390 -15.039 1.00 90.31 1211 GLY A CA 1
ATOM 8930 C C . GLY A 1 1211 ? 13.607 20.650 -14.645 1.00 90.31 1211 GLY A C 1
ATOM 8931 O O . GLY A 1 1211 ? 12.867 20.630 -13.661 1.00 90.31 1211 GLY A O 1
ATOM 8932 N N . LEU A 1 1212 ? 13.679 21.711 -15.451 1.00 92.94 1212 LEU A N 1
ATOM 8933 C CA . LEU A 1 1212 ? 12.863 22.917 -15.258 1.00 92.94 1212 LEU A CA 1
ATOM 8934 C C . LEU A 1 1212 ? 11.360 22.625 -15.387 1.00 92.94 1212 LEU A C 1
ATOM 8936 O O . LEU A 1 1212 ? 10.540 23.207 -14.667 1.00 92.94 1212 LEU A O 1
ATOM 8940 N N . VAL A 1 1213 ? 10.985 21.712 -16.287 1.00 94.75 1213 VAL A N 1
ATOM 8941 C CA . VAL A 1 1213 ? 9.599 21.251 -16.438 1.00 94.75 1213 VAL A CA 1
ATOM 8942 C C . VAL A 1 1213 ? 9.148 20.472 -15.197 1.00 94.75 1213 VAL A C 1
ATOM 8944 O O . VAL A 1 1213 ? 8.078 20.768 -14.660 1.00 94.75 1213 VAL A O 1
ATOM 8947 N N . PHE A 1 1214 ? 9.967 19.545 -14.697 1.00 94.56 1214 PHE A N 1
ATOM 8948 C CA . PHE A 1 1214 ? 9.681 18.749 -13.497 1.00 94.56 1214 PHE A CA 1
ATOM 8949 C C . PHE A 1 1214 ? 9.614 19.585 -12.214 1.00 94.56 1214 PHE A C 1
ATOM 8951 O O . PHE A 1 1214 ? 8.695 19.407 -11.414 1.00 94.56 1214 PHE A O 1
ATOM 8958 N N . TRP A 1 1215 ? 10.474 20.594 -12.068 1.00 93.00 1215 TRP A N 1
ATOM 8959 C CA . TRP A 1 1215 ? 10.411 21.557 -10.963 1.00 93.00 1215 TRP A CA 1
ATOM 8960 C C . TRP A 1 1215 ? 9.043 22.256 -10.860 1.00 93.00 1215 TRP A C 1
ATOM 8962 O O . TRP A 1 1215 ? 8.526 22.534 -9.774 1.00 93.00 1215 TRP A O 1
ATOM 8972 N N . ARG A 1 1216 ? 8.408 22.516 -12.009 1.00 93.62 1216 ARG A N 1
ATOM 8973 C CA . ARG A 1 1216 ? 7.079 23.141 -12.097 1.00 93.62 1216 ARG A CA 1
ATOM 8974 C C . ARG A 1 1216 ? 5.929 22.131 -12.134 1.00 93.62 1216 ARG A C 1
ATOM 8976 O O . ARG A 1 1216 ? 4.771 22.550 -12.052 1.00 93.62 1216 ARG A O 1
ATOM 8983 N N . ALA A 1 1217 ? 6.210 20.833 -12.229 1.00 93.88 1217 ALA A N 1
ATOM 8984 C CA . ALA A 1 1217 ? 5.201 19.801 -12.434 1.00 93.88 1217 ALA A CA 1
ATOM 8985 C C . ALA A 1 1217 ? 4.151 19.692 -11.314 1.00 93.88 1217 ALA A C 1
ATOM 8987 O O . ALA A 1 1217 ? 2.971 19.587 -11.666 1.00 93.88 1217 ALA A O 1
ATOM 8988 N N . PRO A 1 1218 ? 4.482 19.813 -10.006 1.00 93.38 1218 PRO A N 1
ATOM 8989 C CA . PRO A 1 1218 ? 3.476 19.709 -8.944 1.00 93.38 1218 PRO A CA 1
ATOM 8990 C C . PRO A 1 1218 ? 2.343 20.732 -9.058 1.00 93.38 1218 PRO A C 1
ATOM 8992 O O . PRO A 1 1218 ? 1.205 20.428 -8.715 1.00 93.38 1218 PRO A O 1
ATOM 8995 N N . LYS A 1 1219 ? 2.608 21.920 -9.627 1.00 90.75 1219 LYS A N 1
ATOM 8996 C CA . LYS A 1 1219 ? 1.571 22.941 -9.877 1.00 90.75 1219 LYS A CA 1
ATOM 8997 C C . LYS A 1 1219 ? 0.494 22.468 -10.863 1.00 90.75 1219 LYS A C 1
ATOM 8999 O O . LYS A 1 1219 ? -0.578 23.059 -10.921 1.00 90.75 1219 LYS A O 1
ATOM 9004 N N . ARG A 1 1220 ? 0.775 21.429 -11.658 1.00 92.94 1220 ARG A N 1
ATOM 9005 C CA . ARG A 1 1220 ? -0.154 20.822 -12.626 1.00 92.94 1220 ARG A CA 1
ATOM 9006 C C . ARG A 1 1220 ? -0.717 19.469 -12.170 1.00 92.94 1220 ARG A C 1
ATOM 9008 O O . ARG A 1 1220 ? -1.424 18.835 -12.947 1.00 92.94 1220 ARG A O 1
ATOM 9015 N N . LEU A 1 1221 ? -0.411 19.037 -10.946 1.00 93.50 1221 LEU A N 1
ATOM 9016 C CA . LEU A 1 1221 ? -0.845 17.765 -10.361 1.00 93.50 1221 LEU A CA 1
ATOM 9017 C C . LEU A 1 1221 ? -1.593 18.031 -9.036 1.00 93.50 1221 LEU A C 1
ATOM 9019 O O . LEU A 1 1221 ? -1.067 17.761 -7.953 1.00 93.50 1221 LEU A O 1
ATOM 9023 N N . PRO A 1 1222 ? -2.799 18.632 -9.094 1.00 90.12 1222 PRO A N 1
ATOM 9024 C CA . PRO A 1 1222 ? -3.565 18.978 -7.897 1.00 90.12 1222 PRO A CA 1
ATOM 9025 C C . PRO A 1 1222 ? -3.961 17.725 -7.106 1.00 90.12 1222 PRO A C 1
ATOM 9027 O O . PRO A 1 1222 ? -4.274 16.690 -7.684 1.00 90.12 1222 PRO A O 1
ATOM 9030 N N . GLY A 1 1223 ? -3.963 17.802 -5.777 1.00 85.25 1223 GLY A N 1
ATOM 9031 C CA . GLY A 1 1223 ? -4.238 16.640 -4.925 1.00 85.25 1223 GLY A CA 1
ATOM 9032 C C . GLY A 1 1223 ? -3.037 15.716 -4.706 1.00 85.25 1223 GLY A C 1
ATOM 9033 O O . GLY A 1 1223 ? -3.183 14.707 -4.024 1.00 85.25 1223 GLY A O 1
ATOM 9034 N N . LEU A 1 1224 ? -1.841 16.055 -5.219 1.00 85.50 1224 LEU A N 1
ATOM 9035 C CA . LEU A 1 1224 ? -0.613 15.489 -4.658 1.00 85.50 1224 LEU A CA 1
ATOM 9036 C C . LEU A 1 1224 ? -0.574 15.862 -3.171 1.00 85.50 1224 LEU A C 1
ATOM 9038 O O . LEU A 1 1224 ? -0.658 17.063 -2.878 1.00 85.50 1224 LEU A O 1
ATOM 9042 N N . PRO A 1 1225 ? -0.462 14.896 -2.253 1.00 73.62 1225 PRO A N 1
ATOM 9043 C CA . PRO A 1 1225 ? -0.469 15.169 -0.824 1.00 73.62 1225 PRO A CA 1
ATOM 9044 C C . PRO A 1 1225 ? 0.633 16.194 -0.490 1.00 73.62 1225 PRO A C 1
ATOM 9046 O O . PRO A 1 1225 ? 1.746 16.099 -1.022 1.00 73.62 1225 PRO A O 1
ATOM 9049 N N . PRO A 1 1226 ? 0.316 17.259 0.274 1.00 67.69 1226 PRO A N 1
ATOM 9050 C CA . PRO A 1 1226 ? 1.315 18.245 0.681 1.00 67.69 1226 PRO A CA 1
ATOM 9051 C C . PRO A 1 1226 ? 2.325 17.642 1.662 1.00 67.69 1226 PRO A C 1
ATOM 9053 O O . PRO A 1 1226 ? 3.485 18.044 1.643 1.00 67.69 1226 PRO A O 1
ATOM 9056 N N . ASP A 1 1227 ? 1.884 16.647 2.432 1.00 64.06 1227 ASP A N 1
ATOM 9057 C CA . ASP A 1 1227 ? 2.663 15.924 3.428 1.00 64.06 1227 ASP A CA 1
ATOM 9058 C C . ASP A 1 1227 ? 3.078 14.542 2.905 1.00 64.06 1227 ASP A C 1
ATOM 9060 O O . ASP A 1 1227 ? 2.554 14.048 1.905 1.00 64.06 1227 ASP A O 1
ATOM 9064 N N . LEU A 1 1228 ? 4.031 13.899 3.584 1.00 50.06 1228 LEU A N 1
ATOM 9065 C CA . LEU A 1 1228 ? 4.381 12.502 3.327 1.00 50.06 1228 LEU A CA 1
ATOM 9066 C C . LEU A 1 1228 ? 3.127 11.637 3.517 1.00 50.06 1228 LEU A C 1
ATOM 9068 O O . LEU A 1 1228 ? 2.649 11.505 4.642 1.00 50.06 1228 LEU A O 1
ATOM 9072 N N . THR A 1 1229 ? 2.611 11.022 2.451 1.00 47.69 1229 THR A N 1
ATOM 9073 C CA . THR A 1 1229 ? 1.650 9.922 2.587 1.00 47.69 1229 THR A CA 1
ATOM 9074 C C . THR A 1 1229 ? 2.353 8.760 3.274 1.00 47.69 1229 THR A C 1
ATOM 9076 O O . THR A 1 1229 ? 3.146 8.057 2.648 1.00 47.69 1229 THR A O 1
ATOM 9079 N N . ARG A 1 1230 ? 2.104 8.606 4.573 1.00 42.91 1230 ARG A N 1
ATOM 9080 C CA . ARG A 1 1230 ? 2.395 7.403 5.353 1.00 42.91 1230 ARG A CA 1
ATOM 9081 C C . ARG A 1 1230 ? 1.091 6.869 5.908 1.00 42.91 1230 ARG A C 1
ATOM 9083 O O . ARG A 1 1230 ? 0.334 7.695 6.467 1.00 42.91 1230 ARG A O 1
#

Solvent-accessible surface area (backbone atoms only — not comparable to full-atom values): 64315 Å² total; per-residue (Å²): 108,73,75,54,56,65,63,51,46,59,61,53,52,48,54,51,48,50,53,50,61,74,67,51,79,59,85,67,60,74,55,56,80,75,66,82,86,74,89,83,82,90,89,83,87,85,89,84,88,83,86,89,84,82,88,88,93,83,88,82,89,88,91,80,84,87,80,82,87,85,76,86,83,86,89,85,85,88,89,83,86,85,88,84,88,86,86,78,87,78,82,88,73,78,84,71,79,81,73,77,81,53,70,67,60,54,48,51,52,50,50,52,51,47,52,53,48,50,59,50,42,75,72,30,62,84,86,44,37,58,64,53,50,50,57,75,76,47,71,95,63,79,74,98,77,70,80,71,91,66,68,80,77,70,69,83,79,63,97,77,72,73,77,73,76,76,81,72,49,73,67,55,30,39,50,47,37,55,39,82,89,54,57,63,67,61,20,45,51,24,43,54,53,38,52,72,67,45,65,71,68,30,53,53,42,32,51,51,40,32,62,40,61,70,85,37,53,69,60,45,51,51,38,22,34,50,20,38,39,42,37,28,74,78,66,67,45,80,56,63,45,66,54,45,32,69,70,44,49,51,52,51,40,51,42,34,27,75,59,60,39,59,32,39,39,27,34,41,60,35,15,49,20,58,70,93,48,59,41,49,63,65,47,43,50,25,56,36,36,17,36,75,59,66,24,45,41,34,43,44,28,74,41,43,65,57,74,44,86,91,46,75,86,55,71,13,48,52,66,26,47,60,64,44,52,47,76,46,40,52,61,41,34,40,21,21,59,35,26,39,30,38,26,38,37,47,98,63,42,80,34,61,31,43,72,61,85,58,66,73,49,71,68,54,51,52,48,48,55,55,19,48,52,52,32,35,74,76,64,40,70,25,78,53,95,91,31,53,57,50,74,57,57,48,39,38,38,40,34,27,32,76,84,57,47,69,67,57,34,45,49,40,15,50,53,31,39,52,49,30,46,79,70,75,40,93,56,52,51,33,44,45,75,57,89,55,89,90,55,52,25,31,32,35,38,29,78,68,45,30,19,60,26,41,36,59,55,29,49,28,45,56,38,57,54,34,50,52,46,41,39,75,72,62,51,54,60,91,48,32,39,60,50,44,60,54,42,65,72,44,89,66,42,60,55,58,26,73,38,24,34,34,38,25,21,38,36,37,64,99,72,32,60,41,39,20,41,45,69,28,25,70,59,14,46,27,41,12,17,57,57,24,21,32,44,80,51,60,63,56,43,17,40,74,45,55,17,35,67,32,45,42,55,53,25,49,21,42,30,42,78,60,77,68,47,50,46,65,57,30,52,53,25,48,52,50,37,49,48,56,52,48,53,30,47,51,45,34,60,67,46,41,59,72,61,42,28,83,66,42,34,67,51,39,41,22,34,34,60,22,49,8,37,51,29,24,48,78,36,37,70,55,36,53,50,43,56,72,72,36,21,58,30,55,44,51,43,52,53,35,48,50,48,20,52,60,33,39,45,62,55,49,31,55,75,67,72,53,69,40,66,67,53,52,35,52,52,29,20,52,51,24,26,50,53,44,36,47,56,56,40,49,56,57,40,45,50,62,40,24,39,87,41,33,67,37,50,50,45,49,52,49,49,48,51,29,51,49,45,23,44,40,19,46,67,67,29,48,22,46,57,52,48,54,34,39,78,70,73,39,68,52,52,44,27,51,50,27,16,47,45,26,58,70,49,30,38,54,40,38,66,76,27,32,62,79,56,63,64,80,58,91,42,55,67,50,36,51,52,50,34,59,74,50,74,63,74,44,67,70,56,51,51,49,45,51,52,51,50,50,52,36,65,59,42,30,58,53,29,46,52,51,24,50,50,34,48,50,52,45,52,55,59,67,72,59,78,81,73,55,73,67,52,49,50,51,48,57,51,50,48,54,47,35,54,53,50,28,52,52,27,46,49,53,22,35,50,35,43,26,50,77,40,67,80,38,43,60,59,40,51,50,50,52,51,51,53,51,52,49,49,50,72,73,39,46,65,44,52,49,46,31,50,51,24,56,69,39,27,87,78,65,74,43,42,42,52,34,23,51,28,48,43,50,39,53,61,68,36,68,68,38,45,38,37,42,63,28,68,50,38,53,84,46,75,67,51,52,50,46,54,50,50,44,51,52,44,49,53,49,39,52,50,43,71,72,47,89,62,92,67,41,67,62,54,40,51,49,44,50,55,49,40,55,50,49,50,50,52,48,53,45,52,32,27,23,52,31,43,34,45,49,52,50,15,51,52,36,24,61,45,49,28,44,63,76,49,46,38,48,52,49,18,35,72,75,48,35,92,67,53,16,44,26,44,26,22,35,40,52,11,26,21,32,42,21,21,40,45,31,42,39,37,64,44,68,40,71,62,42,79,41,85,82,77,24,70,42,45,43,28,57,55,48,36,52,50,54,36,50,50,36,22,50,38,28,28,65,69,78,37,67,77,32,62,69,56,13,52,50,37,27,52,50,48,50,51,49,19,56,55,41,56,70,52,22,59,52,47,28,36,27,43,29,14,59,12,36,42,30,50,44,47,25,49,48,28,68,75,41,53,90,81,40,103,51,54,51,71,55,29,40,29,52,18,2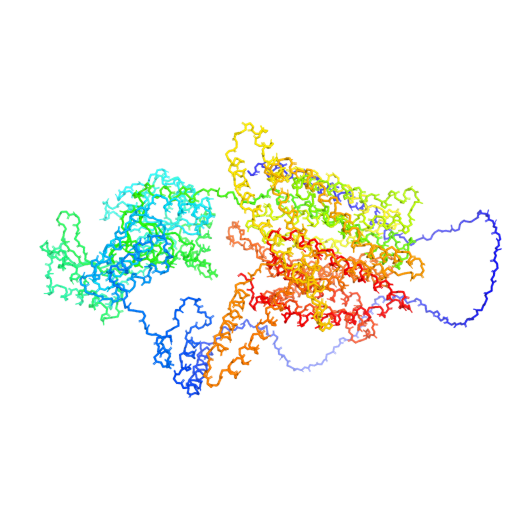9,19,44,26,17,32,19,45,46,51,24,49,50,39,39,50,50,54,38,59,73,41,35,22,80,94,44,38,70,63,51,50,38,43,43,51,34,51,28,35,30,27,30,11,32,22,18,15,52,49,27,48,43,52,70,71,28,81,69,43,70,66,57,38,52,47,54,51,26,52,54,28,38,55,50,12,58,50,28,53,54,40,56,85,54,36,72,85,61,56,90,54,69,92,122

Sequence (1230 aa):
MSRMTNRLRKPLSLAVAAALVAALPGPCAARAAAQGLASPRTAAPAVFSLAPLEAPAGGLLSQIPAAAPWAAPAAGLAAALAPSPAAHEPAFVLPAPAAPASPASLESGALAALDAGASELERRGASGTWSTLASVFAGARLPRDAPVAGDAERIERAPGLAAAPAPSSLAELEAAAGDASRALAERRDAVGAIERRGGEEARAALRRVAEANPEGGAEDYEVHRSGLRALKRSFGELRSLRPVTRAHADAILGRLAGDKPELYVTDYDDTLAPFMTPLSREAAAGLKAAADAGVETVILTDRQAVDDPATPADESIARSLQAMTPAEKALLTVLTDRGTRLHFVKDGELVLAHNERLAWSDGEKAAIAKGARAVSRAHGDQEYQGRLEAYSSYGYVKFLPFSASKERVDDAAALLRAALLERGMTLEVSGRIPSAKGAPPYVVVSKLDKSGGVRAVRANRRALEQMRDLLRLGLPARWAERAWRLLRRLPPRPIPAATTLVVGDQFHAAHNADVGLAKGAPGALALAVGGSADPDVENVFVWPVRGEAASLEIQAALAKKVPSGFDTKAAAGLLFARTVSIAGFIMTSLAYPYVAVPIVGWAGLGALLALGPLGAIATGPLNGLIVDRLSPRNAMLVNTLIKAVFALELPIFAALDIMNFWTLLLGAIGNGWLLSSIMTTESAFIQRMAGKFLAPFTGVAWISYLATQVALNLLLGIGSVIDAWHLAGHTFRPFLLSSFLHAVVILPAIWLTIPNVSPLPKTLAALKRRLARARGESPALREELDKRSRALREQAPKEAAAARAAEAELAALAVRSGGSWSERRVRRARVRFLKTELASRREAYLAAQAELDPSQRSALRAFKREAALDFLKDSWLEAALLAAAVASYPLLGSPIAIAAALLFWISRTASFRTLWSGQNRRPSPEELALEGRIRANEAERERLASGKPGGWQERSAALAAENASLRRELGARKRMLGAAMLYAALGALLLYPLQYFAIPRLAETLAGEAGKRLLAGQFLGALFFGNMIANAAQIDLPELRLPLIGRVSWSLAVRALVLALAAAWVATSLAPGGVAAAAGAVLLAAGLMAAASRLTDRGWIQLLGAGFAAIWLPVAVMSAPALLPFSAPAAMMIALLFIGMFYGPASVALGSYFGANARQSDVGSSLGVQASFINGAISMGYALLSFAAGLFTPVFPATLAAIGAANLLGGLVFWRAPKRLPGLPPDLTR

Radius of gyration: 39.07 Å; Cα contacts (8 Å, |Δi|>4): 1716; chains: 1; bounding box: 114×78×125 Å

Foldseek 3Di:
DVVVCVVVPVVVVVVVVVVVVVLDDPPVVVVVVPPPPDDDDDDDDDDDDDDDDDDDDDDDDDDDDDDDDDDDDDDDDDDDDDDDDDDDDDDPDDDDPDDPPDPVNVVVVLVVLVVVLVVVCVVDPPVCNVVSVCCSPPPPDDDPDDPDPPPPPPPPDDPPDDPDPDLQDLVRLLCQLQDPVDDLVSNLVSLVSLLVVDDPSSLVSLVSLLVHPLVDEPSSQLSNLSSQVSCCVRPVDWDWRFFHHPVNVVVVLLCCLVQPFQEEEEEPDQAQDHHQAAGDPLSLVLQQLLLVLNHQYEYFYQFAQDQDPVCNVGDHVLNSDPSHDLSSQLRYWYQYNLQQWIWHGFPSHTQTQGHNQQADDPLNVVLLVVLLVVLCVVFNFDDDPNDQKDDDRFKIKGFGDQPQDPVSQQVSQVSSCVSCVVVVHPWQKDWDDDPDDPGGTMIMTGPHANLNNLLVCQFAVQLVQLLSLCSVVPNDSVCSNVSSVVSVPPDGDGRALCSYEYEYQEQGDSPDRSVSNLNSRQNHQYEHQVGTHTSPRPNYRYHPHHHSVSSSSSSVSSSNNDPQLAQVLQLVLCLVLLLLLLLLVLLCLLLVCVLQCVAQNLLLVLQLLLLLLVLLLVCLVVLVVLLQFFFLLVLVLVLLLLQLVLLCQSVVCVVVVNDHSVSSSVSSNSVSNSVNSCVLSVLSVLCSNCPVNSQQSVLVSLLSSLVSLLCCLQQVLVLQSCLVCVVVVNSSVSSNVSSCCSPPPSSVSSVVRPDRPRPLNLFLVVLVVVCVVVVVPDPVSVVVSVVSLVVLVVLLVVLVVVLVVLVVVLVVLVPDDDDDPVVVVVSVVSNVLSVLSNLVSVLSNLRSVCRNPVVSVVVNVVSVVVVVVVCCVQCVVLVVQLVVLVVCCVVPSFNLSNLVSLLVSLCSDSLNVCQQQQVQWDQDPVLVVLVVLLVVLVVVLVVLVVDDDPPSVVSNVVSVVVSVVSVVVSRLQSRQLVLLLVLLLLLLLLVLCCLSNVLLVVLCVPVPSNCSSSLSSNLSSLLSLLLQLLSLLVNFHFFDQDNSVGTDTVSVVSNVVSLVSQLSSCCVPVPPNPNVSSVVSSVVSVVLSVVSNFAALLRLLLCLLVLLLLLCQLVCCVVCVPPDPDDSSRSSSVSSSSNNNRSNSNSVSSVVLSQNTGNPVCSSSSVSSSSSSSSSSNSNSSRVLSVLCVVDVVSPPRSSVVSSVSSNVSSVCSNCSVVSNPPRDPGHPD